Protein AF-Q6ZU80-1-F1 (afdb_monomer_lite)

Secondary structure (DSSP, 8-state):
---------------------------------SHHHHHHHHHHHHHHHHHHHHHHHHHHHHHHHHHHHHHHHHHHHHHHHHHHHHHHHHHHHHHHHTTT------------------------PPP-----------------------PPPTTSHHHHHHHHHHHHHHHHHHHHHHHHHHHHHHHHHHHHHHHHHHHHHHHHHHHHHHTSS--HHHHHHHHHHHHHHHHHHHHHHHHHHHHHHHHHHHHHHHHHHHHHHHHHHHHHHHHHHHHHHHHHHHHHHHHHHHHHHHHHHHHHHHHHHHHHHHHHHHHHHHHHHHHHHHHHHHHHHHHHGGG------------SSTTSHHHHHHHHHHHHHHHHHHHHHHHHHHHHHHHHHHHHHHHHHHHHHHHHHHHHHHHHHHHHHHHHHHHHHHHHHHHHHHHHHHHHHHHHHHHHHHHHHHHHHHHHHHHHHHHHHHHHHHHHHHHHHHHHHHHHHHHHHHHHHHHHHHHHHHHHHHHHHHHHHHHHHHHHHHHHHHHHHHHHHHHHHHHHHHHHHHHHHHHHHHHHHHHHHHHHHHHHHHHTTTTHHHHHHHHHHHHHHHHHHHHHHHHHHHHHHHHHHHHHHHHHHHHHHHHHHHHHHHHHHHHHHHHHHHHHHHHHHHHHHHHHHHHHHHHHHHHHHHHHHHHHHHHHHHHHHHHHHHHHHHHHHHHHHHHHHHHHHHHHHHHHHHHHHHHHHHHHHHHHHHHHHHHHHHHHHHHHHHHHHHHHHHHHHHHHHHHHHHHHHHHHHHHHHHHHHHHHHHHHHHHHHHHHHHHHHHHHHHHHHHHHHHHHHHHHHHHHHHHHHHHHHHTTS--------------------THHHHHHHHHHHHHHHHHHHHHHHHHHHHHHHHHHHHHHHHHHHHHHHHHHHHHHHHHHHHHHHHHHHHHHHHHHHHHHHHHHHHHHHHHHHHHHHHHHHHHHHHHHHHHHHHHHHHHHTT-

Sequence (987 aa):
MAESSSESDHFRCRDRLSPWAARSTHRGTRSLPTVEVTEKVNTITSTLQDTSRNLRQVDQMLGRYREYSNGQAGAIEHLKESLEQSIDQLRSQRLLRNSGGRSISVTSLSASDLDGGTGSELHHFPPTSPLKDYGDPQGIKRMRSRTGVRFVQETDDMTQLHGFHQSLRDLSSEQIRLGDDFNRELSRRSRSDAETKRALEELTEKLNEAQKQEVVSDRVERRLQELEREMRTERELVERRQDQLGLMSLQLQEALKKQEAKADEHEGAIKNKLRQTETEKNQLEQELELSRRLLNQSEGSRETLLHQVEELRTQLTKAEGDRKGLQHQVSQISKQQSNYQDEQGEDWRFRRGVEREKQDLEKQMSDLRVQLNFSAMASELEEVKRCMERKDKEKAHLASQVENLTRELENGEKQQLQMLDRLKEIQNHFDTCEAERKHADLQISELTRHAEDATKQAERYLSELQQSEALKEEAEKRREDLKLKAQESIRQWKLKHKKLERALEKQSETVDELTGKNNQILKEKDELKTQLYAALQQIENLRKELNDVLTKRALQEEELHSKEEKLRDIKSHQADLELEVKNSLDTIHRLESELKKQSKIQSQMKVEKAHLEEEIAELKKSQAQDKAKLLEMQESIKDLSAIRADLANKLAEEERAKKAVLKDLSDLTAQAKSRDEETATIITQLKLERDVHQRELKDLTSSLQSVKTKHEQNIQELMKHFKKEKSEAENHIRTLKAESLEEKNMAKIHRGQLEKLKSQCDRLTEELTQNENENKKLKLKYQCLKDQLEEREKHISIEEEHLRRMEEARLQLKDQLLCLETEQESILGVIGKEIDAACKTFSKDSVEKLKVFSSGPDIHYDPHRWLAESKTKLQWLCEELKERENREKNLRHQLMLCRQQLRNLTENKESELQCLFQQIERQEQLLDEIHREKRDLLEETQRKDEEMGSLQDRVIALETSTQVALDHLESVPEKLSLLEDFKDFRR

Radius of gyration: 94.02 Å; chains: 1; bounding box: 268×106×240 Å

pLDDT: mean 77.71, std 19.66, range [22.28, 96.06]

Structure (mmCIF, N/CA/C/O backbone):
data_AF-Q6ZU80-1-F1
#
_entry.id   AF-Q6ZU80-1-F1
#
loop_
_atom_site.group_PDB
_atom_site.id
_atom_site.type_symbol
_atom_site.label_atom_id
_atom_site.label_alt_id
_atom_site.label_comp_id
_atom_site.label_asym_id
_atom_site.label_entity_id
_atom_site.label_seq_id
_atom_site.pdbx_PDB_ins_code
_atom_site.Cartn_x
_atom_site.Cartn_y
_atom_site.Cartn_z
_atom_site.occupancy
_atom_site.B_iso_or_equiv
_atom_site.auth_seq_id
_atom_site.auth_comp_id
_atom_site.auth_asym_id
_atom_site.auth_atom_id
_atom_site.pdbx_PDB_model_num
ATOM 1 N N . MET A 1 1 ? -65.619 20.638 -1.009 1.00 33.44 1 MET A N 1
ATOM 2 C CA . MET A 1 1 ? -66.999 20.114 -0.862 1.00 33.44 1 MET A CA 1
ATOM 3 C C . MET A 1 1 ? -67.261 19.925 0.632 1.00 33.44 1 MET A C 1
ATOM 5 O O . MET A 1 1 ? -66.348 20.219 1.395 1.00 33.44 1 MET A O 1
ATOM 9 N N . ALA A 1 2 ? -68.479 19.565 1.043 1.00 37.41 2 ALA A N 1
ATOM 10 C CA . ALA A 1 2 ? -68.856 19.365 2.452 1.00 37.41 2 ALA A CA 1
ATOM 11 C C . ALA A 1 2 ? -68.051 18.217 3.118 1.00 37.41 2 ALA A C 1
ATOM 13 O O . ALA A 1 2 ? -67.368 17.483 2.404 1.00 37.41 2 ALA A O 1
ATOM 14 N N . GLU A 1 3 ? -68.025 18.027 4.443 1.00 38.41 3 GLU A N 1
ATOM 15 C CA . GLU A 1 3 ? -68.714 18.682 5.582 1.00 38.41 3 GLU A CA 1
ATOM 16 C C . GLU A 1 3 ? -67.714 19.489 6.455 1.00 38.41 3 GLU A C 1
ATOM 18 O O . GLU A 1 3 ? -66.532 19.163 6.494 1.00 38.41 3 GLU A O 1
ATOM 23 N N . SER A 1 4 ? -68.030 20.656 7.033 1.00 33.84 4 SER A N 1
ATOM 24 C CA . SER A 1 4 ? -69.051 21.038 8.044 1.00 33.84 4 SER A CA 1
ATOM 25 C C . SER A 1 4 ? -68.665 20.712 9.497 1.00 33.84 4 SER A C 1
ATOM 27 O O . SER A 1 4 ? -68.300 19.591 9.834 1.00 33.84 4 SER A O 1
ATOM 29 N N . SER A 1 5 ? -68.759 21.735 10.352 1.00 32.34 5 SER A N 1
ATOM 30 C CA . SER A 1 5 ? -68.351 21.755 11.763 1.00 32.34 5 SER A CA 1
ATOM 31 C C . SER A 1 5 ? -69.121 20.788 12.668 1.00 32.34 5 SER A C 1
ATOM 33 O O . SER A 1 5 ? -70.308 20.549 12.462 1.00 32.34 5 SER A O 1
ATOM 35 N N . SER A 1 6 ? -68.487 20.381 13.772 1.00 44.09 6 SER A N 1
ATOM 36 C CA . SER A 1 6 ? -69.187 19.965 14.996 1.00 44.09 6 SER A CA 1
ATOM 37 C C . SER A 1 6 ? -68.417 20.432 16.234 1.00 44.09 6 SER A C 1
ATOM 39 O O . SER A 1 6 ? -67.770 19.650 16.927 1.00 44.09 6 SER A O 1
ATOM 41 N N . GLU A 1 7 ? -68.475 21.738 16.493 1.00 32.12 7 GLU A N 1
ATOM 42 C CA . GLU A 1 7 ? -68.210 22.289 17.824 1.00 32.12 7 GLU A CA 1
ATOM 43 C C . GLU A 1 7 ? -69.351 21.926 18.800 1.00 32.12 7 GLU A C 1
ATOM 45 O O . GLU A 1 7 ? -70.351 21.310 18.426 1.00 32.12 7 GLU A O 1
ATOM 50 N N . SER A 1 8 ? -69.237 22.451 20.019 1.00 30.41 8 SER A N 1
ATOM 51 C CA . SER A 1 8 ? -70.286 22.626 21.026 1.00 30.41 8 SER A CA 1
ATOM 52 C C . SER A 1 8 ? -70.705 21.428 21.882 1.00 30.41 8 SER A C 1
ATOM 54 O O . SER A 1 8 ? -70.892 20.291 21.454 1.00 30.41 8 SER A O 1
ATOM 56 N N . ASP A 1 9 ? -70.879 21.799 23.144 1.00 29.17 9 ASP A N 1
ATOM 57 C CA . ASP A 1 9 ? -71.602 21.153 24.228 1.00 29.17 9 ASP A CA 1
ATOM 58 C C . ASP A 1 9 ? -72.920 20.494 23.807 1.00 29.17 9 ASP A C 1
ATOM 60 O O . ASP A 1 9 ? -73.585 20.987 22.903 1.00 29.17 9 ASP A O 1
ATOM 64 N N . HIS A 1 10 ? -73.395 19.519 24.592 1.00 32.06 10 HIS A N 1
ATOM 65 C CA . HIS A 1 10 ? -74.788 19.456 25.078 1.00 32.06 10 HIS A CA 1
ATOM 66 C C . HIS A 1 10 ? -74.922 18.373 26.180 1.00 32.06 10 HIS A C 1
ATOM 68 O O . HIS A 1 10 ? -74.361 17.295 26.036 1.00 32.06 10 HIS A O 1
ATOM 74 N N . PHE A 1 11 ? -75.695 18.513 27.271 1.00 28.95 11 PHE A N 1
ATOM 75 C CA . PHE A 1 11 ? -76.238 19.681 28.001 1.00 28.95 11 PHE A CA 1
ATOM 76 C C . PHE A 1 11 ? -76.948 19.149 29.287 1.00 28.95 11 PHE A C 1
ATOM 78 O O . PHE A 1 11 ? -77.268 17.968 29.371 1.00 28.95 11 PHE A O 1
ATOM 85 N N . ARG A 1 12 ? -77.333 20.043 30.214 1.00 31.06 12 ARG A N 1
ATOM 86 C CA . ARG A 1 12 ? -78.382 19.876 31.269 1.00 31.06 12 ARG A CA 1
ATOM 87 C C . ARG A 1 12 ? -78.091 19.015 32.508 1.00 31.06 12 ARG A C 1
ATOM 89 O O . ARG A 1 12 ? -78.448 17.848 32.619 1.00 31.06 12 ARG A O 1
ATOM 96 N N . CYS A 1 13 ? -77.709 19.753 33.545 1.00 25.31 13 CYS A N 1
ATOM 97 C CA . CYS A 1 13 ? -78.203 19.622 34.914 1.00 25.31 13 CYS A CA 1
ATOM 98 C C . CYS A 1 13 ? -79.708 19.281 35.028 1.00 25.31 13 CYS A C 1
ATOM 100 O O . CYS A 1 13 ? -80.533 19.826 34.287 1.00 25.31 13 CYS A O 1
ATOM 102 N N . ARG A 1 14 ? -80.073 18.547 36.088 1.00 33.66 14 ARG A N 1
ATOM 103 C CA . ARG A 1 14 ? -81.344 18.713 36.822 1.00 33.66 14 ARG A CA 1
ATOM 104 C C . ARG A 1 14 ? -81.131 18.250 38.274 1.00 33.66 14 ARG A C 1
ATOM 106 O O . ARG A 1 14 ? -81.191 17.058 38.533 1.00 33.66 14 ARG A O 1
ATOM 113 N N . ASP A 1 15 ? -80.634 19.062 39.204 1.00 26.97 15 ASP A N 1
ATOM 114 C CA . ASP A 1 15 ? -81.056 20.401 39.668 1.00 26.97 15 ASP A CA 1
ATOM 115 C C . ASP A 1 15 ? -82.369 20.405 40.480 1.00 26.97 15 ASP A C 1
ATOM 117 O O . ASP A 1 15 ? -83.384 19.864 40.036 1.00 26.97 15 ASP A O 1
ATOM 121 N N . ARG A 1 16 ? -82.316 21.123 41.618 1.00 31.61 16 ARG A N 1
ATOM 122 C CA . ARG A 1 16 ? -83.275 21.278 42.743 1.00 31.61 16 ARG A CA 1
ATOM 123 C C . ARG A 1 16 ? -83.215 20.163 43.802 1.00 31.61 16 ARG A C 1
ATOM 125 O O . ARG A 1 16 ? -83.349 18.995 43.471 1.00 31.61 16 ARG A O 1
ATOM 132 N N . LEU A 1 17 ? -82.877 20.436 45.072 1.00 28.12 17 LEU A N 1
ATOM 133 C CA . LEU A 1 17 ? -83.371 21.439 46.054 1.00 28.12 17 LEU A CA 1
ATOM 134 C C . LEU A 1 17 ? -84.754 21.090 46.632 1.00 28.12 17 LEU A C 1
ATOM 136 O O . LEU A 1 17 ? -85.642 20.648 45.910 1.00 28.12 17 LEU A O 1
ATOM 140 N N . SER A 1 18 ? -84.920 21.330 47.939 1.00 35.91 18 SER A N 1
ATOM 141 C CA . SER A 1 18 ? -86.107 20.958 48.734 1.00 35.91 18 SER A CA 1
ATOM 142 C C . SER A 1 18 ? -85.902 20.996 50.270 1.00 35.91 18 SER A C 1
ATOM 144 O O . SER A 1 18 ? -86.052 19.940 50.882 1.00 35.91 18 SER A O 1
ATOM 146 N N . PRO A 1 19 ? -85.524 22.116 50.932 1.00 36.44 19 PRO A N 1
ATOM 147 C CA . PRO A 1 19 ? -85.224 22.129 52.374 1.00 36.44 19 PRO A CA 1
ATOM 148 C C . PRO A 1 19 ? -86.436 22.370 53.305 1.00 36.44 19 PRO A C 1
ATOM 150 O O . PRO A 1 19 ? -87.459 22.903 52.890 1.00 36.44 19 PRO A O 1
ATOM 153 N N . TRP A 1 20 ? -86.191 22.137 54.605 1.00 24.27 20 TRP A N 1
ATOM 154 C CA . TRP A 1 20 ? -86.804 22.781 55.792 1.00 24.27 20 TRP A CA 1
ATOM 155 C C . TRP A 1 20 ? -88.226 22.416 56.309 1.00 24.27 20 TRP A C 1
ATOM 157 O O . TRP A 1 20 ? -89.240 22.544 55.638 1.00 24.27 20 TRP A O 1
ATOM 167 N N . ALA A 1 21 ? -88.246 22.205 57.638 1.00 29.36 21 ALA A N 1
ATOM 168 C CA . ALA A 1 21 ? -89.197 22.723 58.641 1.00 29.36 21 ALA A CA 1
ATOM 169 C C . ALA A 1 21 ? -90.619 22.128 58.838 1.00 29.36 21 ALA A C 1
ATOM 171 O O . ALA A 1 21 ? -91.610 22.618 58.302 1.00 29.36 21 ALA A O 1
ATOM 172 N N . ALA A 1 22 ? -90.742 21.289 59.878 1.00 34.84 22 ALA A N 1
ATOM 173 C CA . ALA A 1 22 ? -91.859 21.289 60.841 1.00 34.84 22 ALA A CA 1
ATOM 174 C C . ALA A 1 22 ? -91.266 21.024 62.250 1.00 34.84 22 ALA A C 1
ATOM 176 O O . ALA A 1 22 ? -90.439 20.131 62.377 1.00 34.84 22 ALA A O 1
ATOM 177 N N . ARG A 1 23 ? -91.426 21.828 63.315 1.00 27.19 23 ARG A N 1
ATOM 178 C CA . ARG A 1 23 ? -92.564 22.528 63.964 1.00 27.19 23 ARG A CA 1
ATOM 179 C C . ARG A 1 23 ? -93.227 21.735 65.113 1.00 27.19 23 ARG A C 1
ATOM 181 O O . ARG A 1 23 ? -94.185 21.012 64.899 1.00 27.19 23 ARG A O 1
ATOM 188 N N . SER A 1 24 ? -92.864 22.147 66.335 1.00 29.20 24 SER A N 1
ATOM 189 C CA . SER A 1 24 ? -93.781 22.842 67.268 1.00 29.20 24 SER A CA 1
ATOM 190 C C . SER A 1 24 ? -94.593 22.063 68.329 1.00 29.20 24 SER A C 1
ATOM 192 O O . SER A 1 24 ? -95.415 21.209 68.030 1.00 29.20 24 SER A O 1
ATOM 194 N N . THR A 1 25 ? -94.527 22.609 69.556 1.00 27.61 25 THR A N 1
ATOM 195 C CA . THR A 1 25 ? -95.578 22.688 70.606 1.00 27.61 25 THR A CA 1
ATOM 196 C C . THR A 1 25 ? -96.154 21.422 71.259 1.00 27.61 25 THR A C 1
ATOM 198 O O . THR A 1 25 ? -97.115 20.858 70.751 1.00 27.61 25 THR A O 1
ATOM 201 N N . HIS A 1 26 ? -95.780 21.201 72.529 1.00 36.12 26 HIS A N 1
ATOM 202 C CA . HIS A 1 26 ? -96.612 21.430 73.740 1.00 36.12 26 HIS A CA 1
ATOM 203 C C . HIS A 1 26 ? -95.654 22.041 74.802 1.00 36.12 26 HIS A C 1
ATOM 205 O O . HIS A 1 26 ? -94.551 21.530 74.938 1.00 36.12 26 HIS A O 1
ATOM 211 N N . ARG A 1 27 ? -95.832 23.194 75.477 1.00 28.30 27 ARG A N 1
ATOM 212 C CA . ARG A 1 27 ? -96.969 24.024 75.966 1.00 28.30 27 ARG A CA 1
ATOM 213 C C . ARG A 1 27 ? -97.449 23.656 77.394 1.00 28.30 27 ARG A C 1
ATOM 215 O O . ARG A 1 27 ? -98.525 23.100 77.551 1.00 28.30 27 ARG A O 1
ATOM 222 N N . GLY A 1 28 ? -96.622 23.992 78.400 1.00 28.12 28 GLY A N 1
ATOM 223 C CA . GLY A 1 28 ? -96.795 23.702 79.843 1.00 28.12 28 GLY A CA 1
ATOM 224 C C . GLY A 1 28 ? -97.730 24.614 80.661 1.00 28.12 28 GLY A C 1
ATOM 225 O O . GLY A 1 28 ? -98.677 25.150 80.104 1.00 28.12 28 GLY A O 1
ATOM 226 N N . THR A 1 29 ? -97.450 24.818 81.966 1.00 35.44 29 THR A N 1
ATOM 227 C CA . THR A 1 29 ? -98.170 25.760 82.874 1.00 35.44 29 THR A CA 1
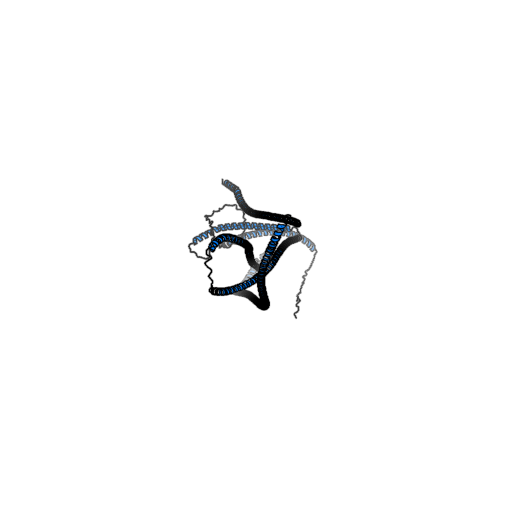ATOM 228 C C . THR A 1 29 ? -97.409 26.076 84.189 1.00 35.44 29 THR A C 1
ATOM 230 O O . THR A 1 29 ? -96.893 25.144 84.787 1.00 35.44 29 THR A O 1
ATOM 233 N N . ARG A 1 30 ? -97.468 27.349 84.659 1.00 32.62 30 ARG A N 1
ATOM 234 C CA . ARG A 1 30 ? -97.301 27.900 86.053 1.00 32.62 30 ARG A CA 1
ATOM 235 C C . ARG A 1 30 ? -96.038 27.515 86.886 1.00 32.62 30 ARG A C 1
ATOM 237 O O . ARG A 1 30 ? -95.864 26.353 87.203 1.00 32.62 30 ARG A O 1
ATOM 244 N N . SER A 1 31 ? -95.087 28.415 87.220 1.00 32.66 31 SER A N 1
ATOM 245 C CA . SER A 1 31 ? -95.084 29.587 88.163 1.00 32.66 31 SER A CA 1
ATOM 246 C C . SER A 1 31 ? -95.048 29.204 89.666 1.00 32.66 31 SER A C 1
ATOM 248 O O . SER A 1 31 ? -95.882 28.394 90.051 1.00 32.66 31 SER A O 1
ATOM 250 N N . LEU A 1 32 ? -94.229 29.769 90.580 1.00 44.25 32 LEU A N 1
ATOM 251 C CA . LEU A 1 32 ? -93.598 31.114 90.672 1.00 44.25 32 LEU A CA 1
ATOM 252 C C . LEU A 1 32 ? -92.112 31.114 91.171 1.00 44.25 32 LEU A C 1
ATOM 254 O O . LEU A 1 32 ? -91.687 30.110 91.732 1.00 44.25 32 LEU A O 1
ATOM 258 N N . PRO A 1 33 ? -91.349 32.237 91.040 1.00 54.38 33 PRO A N 1
ATOM 259 C CA . PRO A 1 33 ? -89.876 32.220 91.085 1.00 54.38 33 PRO A CA 1
ATOM 260 C C . PRO A 1 33 ? -89.202 33.347 91.924 1.00 54.38 33 PRO A C 1
ATOM 262 O O . PRO A 1 33 ? -89.005 34.460 91.436 1.00 54.38 33 PRO A O 1
ATOM 265 N N . THR A 1 34 ? -88.772 33.075 93.164 1.00 52.62 34 THR A N 1
ATOM 266 C CA . THR A 1 34 ? -87.850 33.974 93.923 1.00 52.62 34 THR A CA 1
ATOM 267 C C . THR A 1 34 ? -86.829 33.220 94.772 1.00 52.62 34 THR A C 1
ATOM 269 O O . THR A 1 34 ? -85.653 33.581 94.767 1.00 52.62 34 THR A O 1
ATOM 272 N N . VAL A 1 35 ? -87.247 32.126 95.421 1.00 53.41 35 VAL A N 1
ATOM 273 C CA . VAL A 1 35 ? -86.348 31.131 96.049 1.00 53.41 35 VAL A CA 1
ATOM 274 C C . VAL A 1 35 ? -85.303 30.627 95.035 1.00 53.41 35 VAL A C 1
ATOM 276 O O . VAL A 1 35 ? -84.136 30.435 95.365 1.00 53.41 35 VAL A O 1
ATOM 279 N N . GLU A 1 36 ? -85.711 30.593 93.764 1.00 55.06 36 GLU A N 1
ATOM 280 C CA . GLU A 1 36 ? -84.969 30.211 92.561 1.00 55.06 36 GLU A CA 1
ATOM 281 C C . GLU A 1 36 ? -83.555 30.811 92.408 1.00 55.06 36 GLU A C 1
ATOM 283 O O . GLU A 1 36 ? -82.759 30.274 91.643 1.00 55.06 36 GLU A O 1
ATOM 288 N N . VAL A 1 37 ? -83.210 31.932 93.060 1.00 66.38 37 VAL A N 1
ATOM 289 C CA . VAL A 1 37 ? -81.876 32.567 92.935 1.00 66.38 37 VAL A CA 1
ATOM 290 C C . VAL A 1 37 ? -80.944 32.213 94.096 1.00 66.38 37 VAL A C 1
ATOM 292 O O . VAL A 1 37 ? -79.766 31.936 93.864 1.00 66.38 37 VAL A O 1
ATOM 295 N N . THR A 1 38 ? -81.447 32.141 95.330 1.00 74.56 38 THR A N 1
ATOM 296 C CA . THR A 1 38 ? -80.666 31.607 96.459 1.00 74.56 38 THR A CA 1
ATOM 297 C C . THR A 1 38 ? -80.469 30.099 96.316 1.00 74.56 38 THR A C 1
ATOM 299 O O . THR A 1 38 ? -79.383 29.601 96.606 1.00 74.56 38 THR A O 1
ATOM 302 N N . GLU A 1 39 ? -81.445 29.389 95.743 1.00 71.81 39 GLU A N 1
ATOM 303 C CA . GLU A 1 39 ? -81.286 28.016 95.253 1.00 71.81 39 GLU A CA 1
ATOM 304 C C . GLU A 1 39 ? -80.147 27.901 94.231 1.00 71.81 39 GLU A C 1
ATOM 306 O O . GLU A 1 39 ? -79.329 26.993 94.353 1.00 71.81 39 GLU A O 1
ATOM 311 N N . LYS A 1 40 ? -80.006 28.831 93.272 1.00 83.25 40 LYS A N 1
ATOM 312 C CA . LYS A 1 40 ? -78.900 28.810 92.289 1.00 83.25 40 LYS A CA 1
ATOM 313 C C . LYS A 1 40 ? -77.523 29.012 92.926 1.00 83.25 40 LYS A C 1
ATOM 315 O O . LYS A 1 40 ? -76.586 28.311 92.560 1.00 83.25 40 LYS A O 1
ATOM 320 N N . VAL A 1 41 ? -77.375 29.902 93.910 1.00 83.25 41 VAL A N 1
ATOM 321 C CA . VAL A 1 41 ? -76.079 30.079 94.602 1.00 83.25 41 VAL A CA 1
ATOM 322 C C . VAL A 1 41 ? -75.766 28.890 95.522 1.00 83.25 41 VAL A C 1
ATOM 324 O O . VAL A 1 41 ? -74.635 28.395 95.532 1.00 83.25 41 VAL A O 1
ATOM 327 N N . ASN A 1 42 ? -76.765 28.362 96.234 1.00 79.81 42 ASN A N 1
ATOM 328 C CA . ASN A 1 42 ? -76.591 27.182 97.083 1.00 79.81 42 ASN A CA 1
ATOM 329 C C . ASN A 1 42 ? -76.329 25.909 96.262 1.00 79.81 42 ASN A C 1
ATOM 331 O O . ASN A 1 42 ? -75.513 25.090 96.673 1.00 79.81 42 ASN A O 1
ATOM 335 N N . THR A 1 43 ? -76.931 25.755 95.078 1.00 82.12 43 THR A N 1
ATOM 336 C CA . THR A 1 43 ? -76.624 24.642 94.160 1.00 82.12 43 THR A CA 1
ATOM 337 C C . THR A 1 43 ? -75.266 24.799 93.486 1.00 82.12 43 THR A C 1
ATOM 339 O O . THR A 1 43 ? -74.566 23.799 93.374 1.00 82.12 43 THR A O 1
ATOM 342 N N . ILE A 1 44 ? -74.808 26.007 93.130 1.00 85.50 44 ILE A N 1
ATOM 343 C CA . ILE A 1 44 ? -73.402 26.219 92.722 1.00 85.50 44 ILE A CA 1
ATOM 344 C C . ILE A 1 44 ? -72.451 25.806 93.858 1.00 85.50 44 ILE A C 1
ATOM 346 O O . ILE A 1 44 ? -71.515 25.044 93.634 1.00 85.50 44 ILE A O 1
ATOM 350 N N . THR A 1 45 ? -72.715 26.229 95.097 1.00 86.75 45 THR A N 1
ATOM 351 C CA . THR A 1 45 ? -71.849 25.891 96.244 1.00 86.75 45 THR A CA 1
ATOM 352 C C . THR A 1 45 ? -71.877 24.391 96.571 1.00 86.75 45 THR A C 1
ATOM 354 O O . THR A 1 45 ? -70.822 23.807 96.823 1.00 86.75 45 THR A O 1
ATOM 357 N N . SER A 1 46 ? -73.050 23.742 96.511 1.00 82.50 46 SER A N 1
ATOM 358 C CA . SER A 1 46 ? -73.174 22.285 96.670 1.00 82.50 46 SER A CA 1
ATOM 359 C C . SER A 1 46 ? -72.457 21.555 95.544 1.00 82.50 46 SER A C 1
ATOM 361 O O . SER A 1 46 ? -71.571 20.768 95.829 1.00 82.50 46 SER A O 1
ATOM 363 N N . THR A 1 47 ? -72.733 21.868 94.272 1.00 87.50 47 THR A N 1
ATOM 364 C CA . THR A 1 47 ? -72.070 21.208 93.131 1.00 87.50 47 THR A CA 1
ATOM 365 C C . THR A 1 47 ? -70.550 21.378 93.156 1.00 87.50 47 THR A C 1
ATOM 367 O O . THR A 1 47 ? -69.837 20.470 92.738 1.00 87.50 47 THR A O 1
ATOM 370 N N . LEU A 1 48 ? -70.012 22.463 93.718 1.00 89.62 48 LEU A N 1
ATOM 371 C CA . LEU A 1 48 ? -68.565 22.616 93.908 1.00 89.62 48 LEU A CA 1
ATOM 372 C C . LEU A 1 48 ? -68.028 21.745 95.068 1.00 89.62 48 LEU A C 1
ATOM 374 O O . LEU A 1 48 ? -66.986 21.103 94.935 1.00 89.62 48 LEU A O 1
ATOM 378 N N . GLN A 1 49 ? -68.763 21.611 96.177 1.00 85.88 49 GLN A N 1
ATOM 379 C CA . GLN A 1 49 ? -68.424 20.625 97.215 1.00 85.88 49 GLN A CA 1
ATOM 380 C C . GLN A 1 49 ? -68.561 19.179 96.715 1.00 85.88 49 GLN A C 1
ATOM 382 O O . GLN A 1 49 ? -67.692 18.351 96.995 1.00 85.88 49 GLN A O 1
ATOM 387 N N . ASP A 1 50 ? -69.599 18.886 95.937 1.00 84.50 50 ASP A N 1
ATOM 388 C CA . ASP A 1 50 ? -69.900 17.574 95.376 1.00 84.50 50 ASP A CA 1
ATOM 389 C C . ASP A 1 50 ? -68.924 17.206 94.254 1.00 84.50 50 ASP A C 1
ATOM 391 O O . ASP A 1 50 ? -68.477 16.068 94.207 1.00 84.50 50 ASP A O 1
ATOM 395 N N . THR A 1 51 ? -68.440 18.151 93.439 1.00 87.25 51 THR A N 1
ATOM 396 C CA . THR A 1 51 ? -67.287 17.890 92.551 1.00 87.25 51 THR A CA 1
ATOM 397 C C . THR A 1 51 ? -66.021 17.580 93.353 1.00 87.25 51 THR A C 1
ATOM 399 O O . THR A 1 51 ? -65.294 16.663 92.983 1.00 87.25 51 THR A O 1
ATOM 402 N N . SER A 1 52 ? -65.786 18.222 94.506 1.00 87.19 52 SER A N 1
ATOM 403 C CA . SER A 1 52 ? -64.672 17.843 95.398 1.00 87.19 52 SER A CA 1
ATOM 404 C C . SER A 1 52 ? -64.845 16.451 96.038 1.00 87.19 52 SER A C 1
ATOM 406 O O . SER A 1 52 ? -63.854 15.794 96.370 1.00 87.19 52 SER A O 1
ATOM 408 N N . ARG A 1 53 ? -66.086 15.976 96.221 1.00 91.25 53 ARG A N 1
ATOM 409 C CA . ARG A 1 53 ? -66.386 14.594 96.636 1.00 91.25 53 ARG A CA 1
ATOM 410 C C . ARG A 1 53 ? -66.152 13.630 95.476 1.00 91.25 53 ARG A C 1
ATOM 412 O O . ARG A 1 53 ? -65.414 12.666 95.649 1.00 91.25 53 ARG A O 1
ATOM 419 N N . ASN A 1 54 ? -66.683 13.947 94.297 1.00 90.00 54 ASN A N 1
ATOM 420 C CA . ASN A 1 54 ? -66.525 13.172 93.069 1.00 90.00 54 ASN A CA 1
ATOM 421 C C . ASN A 1 54 ? -65.048 13.002 92.699 1.00 90.00 54 ASN A C 1
ATOM 423 O O . ASN A 1 54 ? -64.657 11.902 92.340 1.00 90.00 54 ASN A O 1
ATOM 427 N N . LEU A 1 55 ? -64.204 14.030 92.851 1.00 92.38 55 LEU A N 1
ATOM 428 C CA . LEU A 1 55 ? -62.758 13.917 92.618 1.00 92.38 55 LEU A CA 1
ATOM 429 C C . LEU A 1 55 ? -62.090 12.928 93.587 1.00 92.38 55 LEU A C 1
ATOM 431 O O . LEU A 1 55 ? -61.395 12.026 93.134 1.00 92.38 55 LEU A O 1
ATOM 435 N N . ARG A 1 56 ? -62.382 12.995 94.895 1.00 89.69 56 ARG A N 1
ATOM 436 C CA . ARG A 1 56 ? -61.888 11.991 95.865 1.00 89.69 56 ARG A CA 1
ATOM 437 C C . ARG A 1 56 ? -62.428 10.584 95.578 1.00 89.69 56 ARG A C 1
ATOM 439 O O . ARG A 1 56 ? -61.741 9.596 95.819 1.00 89.69 56 ARG A O 1
ATOM 446 N N . GLN A 1 57 ? -63.655 10.481 95.072 1.00 89.38 57 GLN A N 1
ATOM 447 C CA . GLN A 1 57 ? -64.267 9.213 94.680 1.00 89.38 57 GLN A CA 1
ATOM 448 C C . GLN A 1 57 ? -63.651 8.665 93.380 1.00 89.38 57 GLN A C 1
ATOM 450 O O . GLN A 1 57 ? -63.470 7.456 93.257 1.00 89.38 57 GLN A O 1
ATOM 455 N N . VAL A 1 58 ? -63.246 9.539 92.453 1.00 90.94 58 VAL A N 1
ATOM 456 C CA . VAL A 1 58 ? -62.445 9.202 91.269 1.00 90.94 58 VAL A CA 1
ATOM 457 C C . VAL A 1 58 ? -61.042 8.759 91.675 1.00 90.94 58 VAL A C 1
ATOM 459 O O . VAL A 1 58 ? -60.605 7.736 91.169 1.00 90.94 58 VAL A O 1
ATOM 462 N N . ASP A 1 59 ? -60.374 9.404 92.635 1.00 90.69 59 ASP A N 1
ATOM 463 C CA . ASP A 1 59 ? -59.092 8.916 93.172 1.00 90.69 59 ASP A CA 1
ATOM 464 C C . ASP A 1 59 ? -59.224 7.516 93.792 1.00 90.69 59 ASP A C 1
ATOM 466 O O . ASP A 1 59 ? -58.385 6.647 93.550 1.00 90.69 59 ASP A O 1
ATOM 470 N N . GLN A 1 60 ? -60.313 7.247 94.523 1.00 88.56 60 GLN A N 1
ATOM 471 C CA . GLN A 1 60 ? -60.626 5.899 95.016 1.00 88.56 60 GLN A CA 1
ATOM 472 C C . GLN A 1 60 ? -60.909 4.910 93.875 1.00 88.56 60 GLN A C 1
ATOM 474 O O . GLN A 1 60 ? -60.463 3.763 93.942 1.00 88.56 60 GLN A O 1
ATOM 479 N N . MET A 1 61 ? -61.593 5.329 92.803 1.00 89.19 61 MET A N 1
ATOM 480 C CA . MET A 1 61 ? -61.746 4.498 91.604 1.00 89.19 61 MET A CA 1
ATOM 481 C C . MET A 1 61 ? -60.411 4.266 90.893 1.00 89.19 61 MET A C 1
ATOM 483 O O . MET A 1 61 ? -60.179 3.154 90.446 1.00 89.19 61 MET A O 1
ATOM 487 N N . LEU A 1 62 ? -59.505 5.245 90.827 1.00 91.12 62 LEU A N 1
ATOM 488 C CA . LEU A 1 62 ? -58.153 5.102 90.273 1.00 91.12 62 LEU A CA 1
ATOM 489 C C . LEU A 1 62 ? -57.244 4.242 91.169 1.00 91.12 62 LEU A C 1
ATOM 491 O O . LEU A 1 62 ? -56.294 3.629 90.682 1.00 91.12 62 LEU A O 1
ATOM 495 N N . GLY A 1 63 ? -57.524 4.169 92.472 1.00 89.12 63 GLY A N 1
ATOM 496 C CA . GLY A 1 63 ? -56.995 3.142 93.373 1.00 89.12 63 GLY A CA 1
ATOM 497 C C . GLY A 1 63 ? -57.460 1.751 92.942 1.00 89.12 63 GLY A C 1
ATOM 498 O O . GLY A 1 63 ? -56.638 0.929 92.542 1.00 89.12 63 GLY A O 1
ATOM 499 N N . ARG A 1 64 ? -58.781 1.531 92.880 1.00 89.00 64 ARG A N 1
ATOM 500 C CA . ARG A 1 64 ? -59.366 0.255 92.427 1.00 89.00 64 ARG A CA 1
ATOM 501 C C . ARG A 1 64 ? -58.969 -0.125 90.999 1.00 89.00 64 ARG A C 1
ATOM 503 O O . ARG A 1 64 ? -58.766 -1.296 90.731 1.00 89.00 64 ARG A O 1
ATOM 510 N N . TYR A 1 65 ? -58.810 0.823 90.076 1.00 88.56 65 TYR A N 1
ATOM 511 C CA . TYR A 1 65 ? -58.323 0.550 88.719 1.00 88.56 65 TYR A CA 1
ATOM 512 C C . TYR A 1 65 ? -56.859 0.101 88.712 1.00 88.56 65 TYR A C 1
ATOM 514 O O . TYR A 1 65 ? -56.500 -0.714 87.871 1.00 88.56 65 TYR A O 1
ATOM 522 N N . ARG A 1 66 ? -56.022 0.559 89.654 1.00 90.19 66 ARG A N 1
ATOM 523 C CA . ARG A 1 66 ? -54.669 0.010 89.847 1.00 90.19 66 ARG A CA 1
ATOM 524 C C . ARG A 1 66 ? -54.714 -1.387 90.465 1.00 90.19 66 ARG A C 1
ATOM 526 O O . ARG A 1 66 ? -54.010 -2.265 89.987 1.00 90.19 66 ARG A O 1
ATOM 533 N N . GLU A 1 67 ? -55.594 -1.635 91.433 1.00 87.88 67 GLU A N 1
ATOM 534 C CA . GLU A 1 67 ? -55.830 -2.982 91.983 1.00 87.88 67 GLU A CA 1
ATOM 535 C C . GLU A 1 67 ? -56.331 -3.960 90.903 1.00 87.88 67 GLU A C 1
ATOM 537 O O . GLU A 1 67 ? -55.774 -5.044 90.750 1.00 87.88 67 GLU A O 1
ATOM 542 N N . TYR A 1 68 ? -57.311 -3.558 90.085 1.00 90.38 68 TYR A N 1
ATOM 543 C CA . TYR A 1 68 ? -57.796 -4.330 88.939 1.00 90.38 68 TYR A CA 1
ATOM 544 C C . TYR A 1 68 ? -56.741 -4.477 87.841 1.00 90.38 68 TYR A C 1
ATOM 546 O O . TYR A 1 68 ? -56.651 -5.550 87.262 1.00 90.38 68 TYR A O 1
ATOM 554 N N . SER A 1 69 ? -55.917 -3.460 87.567 1.00 87.19 69 SER A N 1
ATOM 555 C CA . SER A 1 69 ? -54.813 -3.567 86.603 1.00 87.19 69 SER A CA 1
ATOM 556 C C . SER A 1 69 ? -53.727 -4.527 87.089 1.00 87.19 69 SER A C 1
ATOM 558 O O . SER A 1 69 ? -53.165 -5.256 86.278 1.00 87.19 69 SER A O 1
ATOM 560 N N . ASN A 1 70 ? -53.452 -4.572 88.395 1.00 87.38 70 ASN A N 1
ATOM 561 C CA . ASN A 1 70 ? -52.514 -5.522 88.993 1.00 87.38 70 ASN A CA 1
ATOM 562 C C . ASN A 1 70 ? -53.107 -6.941 89.019 1.00 87.38 70 ASN A C 1
ATOM 564 O O . ASN A 1 70 ? -52.418 -7.899 88.686 1.00 87.38 70 ASN A O 1
ATOM 568 N N . GLY A 1 71 ? -54.400 -7.086 89.328 1.00 89.12 71 GLY A N 1
ATOM 569 C CA . GLY A 1 71 ? -55.118 -8.360 89.218 1.00 89.12 71 GLY A CA 1
ATOM 570 C C . GLY A 1 71 ? -55.227 -8.858 87.773 1.00 89.12 71 GLY A C 1
ATOM 571 O O . GLY A 1 71 ? -55.103 -10.052 87.521 1.00 89.12 71 GLY A O 1
ATOM 572 N N . GLN A 1 72 ? -55.384 -7.950 86.806 1.00 84.62 72 GLN A N 1
ATOM 573 C CA . GLN A 1 72 ? -55.338 -8.253 85.378 1.00 84.62 72 GLN A CA 1
ATOM 574 C C . GLN A 1 72 ? -53.914 -8.599 84.926 1.00 84.62 72 GLN A C 1
ATOM 576 O O . GLN A 1 72 ? -53.765 -9.488 84.097 1.00 84.62 72 GLN A O 1
ATOM 581 N N . ALA A 1 73 ? -52.876 -7.967 85.482 1.00 86.56 73 ALA A N 1
ATOM 582 C CA . ALA A 1 73 ? -51.485 -8.349 85.242 1.00 86.56 73 ALA A CA 1
ATOM 583 C C . ALA A 1 73 ? -51.198 -9.766 85.768 1.00 86.56 73 ALA A C 1
ATOM 585 O O . ALA A 1 73 ? -50.712 -10.587 84.999 1.00 86.56 73 ALA A O 1
ATOM 586 N N . GLY A 1 74 ? -51.614 -10.096 86.996 1.00 87.62 74 GLY A N 1
ATOM 587 C CA . GLY A 1 74 ? -51.515 -11.455 87.544 1.00 87.62 74 GLY A CA 1
ATOM 588 C C . GLY A 1 74 ? -52.350 -12.484 86.767 1.00 87.62 74 GLY A C 1
ATOM 589 O O . GLY A 1 74 ? -51.899 -13.596 86.518 1.00 87.62 74 GLY A O 1
ATOM 590 N N . ALA A 1 75 ? -53.537 -12.111 86.279 1.00 86.62 75 ALA A N 1
ATOM 591 C CA . ALA A 1 75 ? -54.319 -12.959 85.375 1.00 86.62 75 ALA A CA 1
ATOM 592 C C . ALA A 1 75 ? -53.645 -13.131 83.999 1.00 86.62 75 ALA A C 1
ATOM 594 O O . ALA A 1 75 ? -53.741 -14.199 83.401 1.00 86.62 75 ALA A O 1
ATOM 595 N N . ILE A 1 76 ? -52.938 -12.112 83.500 1.00 88.69 76 ILE A N 1
ATOM 596 C CA . ILE A 1 76 ? -52.092 -12.198 82.302 1.00 88.69 76 ILE A CA 1
ATOM 597 C C . ILE A 1 76 ? -50.858 -13.067 82.572 1.00 88.69 76 ILE A C 1
ATOM 599 O O . ILE A 1 76 ? -50.435 -13.777 81.669 1.00 88.69 76 ILE A O 1
ATOM 603 N N . GLU A 1 77 ? -50.299 -13.070 83.781 1.00 87.50 77 GLU A N 1
ATOM 604 C CA . GLU A 1 77 ? -49.216 -13.975 84.181 1.00 87.50 77 GLU A CA 1
ATOM 605 C C . GLU A 1 77 ? -49.703 -15.422 84.264 1.00 87.50 77 GLU A C 1
ATOM 607 O O . GLU A 1 77 ? -49.138 -16.262 83.577 1.00 87.50 77 GLU A O 1
ATOM 612 N N . HIS A 1 78 ? -50.829 -15.711 84.917 1.00 88.12 78 HIS A N 1
ATOM 613 C CA . HIS A 1 78 ? -51.424 -17.053 84.887 1.00 88.12 78 HIS A CA 1
ATOM 614 C C . HIS A 1 78 ? -51.855 -17.498 83.479 1.00 88.12 78 HIS A C 1
ATOM 616 O O . HIS A 1 78 ? -51.773 -18.684 83.148 1.00 88.12 78 HIS A O 1
ATOM 622 N N . LEU A 1 79 ? -52.275 -16.573 82.606 1.00 91.56 79 LEU A N 1
ATOM 623 C CA . LEU A 1 79 ? -52.509 -16.871 81.190 1.00 91.56 79 LEU A CA 1
ATOM 624 C C . LEU A 1 79 ? -51.203 -17.099 80.418 1.00 91.56 79 LEU A C 1
ATOM 626 O O . LEU A 1 79 ? -51.197 -17.962 79.547 1.00 91.56 79 LEU A O 1
ATOM 630 N N . LYS A 1 80 ? -50.105 -16.397 80.734 1.00 91.06 80 LYS A N 1
ATOM 631 C CA . LYS A 1 80 ? -48.768 -16.690 80.190 1.00 91.06 80 LYS A CA 1
ATOM 632 C C . LYS A 1 80 ? -48.298 -18.063 80.651 1.00 91.06 80 LYS A C 1
ATOM 634 O O . LYS A 1 80 ? -47.967 -18.856 79.790 1.00 91.06 80 LYS A O 1
ATOM 639 N N . GLU A 1 81 ? -48.362 -18.385 81.943 1.00 89.50 81 GLU A N 1
ATOM 640 C CA . GLU A 1 81 ? -48.027 -19.711 82.487 1.00 89.50 81 GLU A CA 1
ATOM 641 C C . GLU A 1 81 ? -48.857 -20.815 81.816 1.00 89.50 81 GLU A C 1
ATOM 643 O O . GLU A 1 81 ? -48.315 -21.829 81.386 1.00 89.50 81 GLU A O 1
ATOM 648 N N . SER A 1 82 ? -50.168 -20.607 81.655 1.00 90.69 82 SER A N 1
ATOM 649 C CA . SER A 1 82 ? -51.061 -21.561 80.976 1.00 90.69 82 SER A CA 1
ATOM 650 C C . SER A 1 82 ? -50.745 -21.700 79.481 1.00 90.69 82 SER A C 1
ATOM 652 O O . SER A 1 82 ? -50.841 -22.789 78.914 1.00 90.69 82 SER A O 1
ATOM 654 N N . LEU A 1 83 ? -50.372 -20.601 78.820 1.00 92.38 83 LEU A N 1
ATOM 655 C CA . LEU A 1 83 ? -50.007 -20.577 77.404 1.00 92.38 83 LEU A CA 1
ATOM 656 C C . LEU A 1 83 ? -48.590 -21.123 77.182 1.00 92.38 83 LEU A C 1
ATOM 658 O O . LEU A 1 83 ? -48.349 -21.744 76.156 1.00 92.38 83 LEU A O 1
ATOM 662 N N . GLU A 1 84 ? -47.690 -20.987 78.151 1.00 90.44 84 GLU A N 1
ATOM 663 C CA . GLU A 1 84 ? -46.345 -21.561 78.174 1.00 90.44 84 GLU A CA 1
ATOM 664 C C . GLU A 1 84 ? -46.405 -23.071 78.426 1.00 90.44 84 GLU A C 1
ATOM 666 O O . GLU A 1 84 ? -45.849 -23.833 77.642 1.00 90.44 84 GLU A O 1
ATOM 671 N N . GLN A 1 85 ? -47.231 -23.531 79.373 1.00 89.38 85 GLN A N 1
ATOM 672 C CA . GLN A 1 85 ? -47.594 -24.948 79.519 1.00 89.38 85 GLN A CA 1
ATOM 673 C C . GLN A 1 85 ? -48.240 -25.509 78.239 1.00 89.38 85 GLN A C 1
ATOM 675 O O . GLN A 1 85 ? -47.952 -26.638 77.844 1.00 89.38 85 GLN A O 1
ATOM 680 N N . SER A 1 86 ? -49.081 -24.730 77.550 1.00 87.62 86 SER A N 1
ATOM 681 C CA . SER A 1 86 ? -49.654 -25.102 76.245 1.00 87.62 86 SER A CA 1
ATOM 682 C C . SER A 1 86 ? -48.602 -25.113 75.124 1.00 87.62 86 SER A C 1
ATOM 684 O O . SER A 1 86 ? -48.611 -25.997 74.266 1.00 87.62 86 SER A O 1
ATOM 686 N N . ILE A 1 87 ? -47.632 -24.195 75.153 1.00 86.19 87 ILE A N 1
ATOM 687 C CA . ILE A 1 87 ? -46.463 -24.191 74.268 1.00 86.19 87 ILE A CA 1
ATOM 688 C C . ILE A 1 87 ? -45.570 -25.401 74.549 1.00 86.19 87 ILE A C 1
ATOM 690 O O . ILE A 1 87 ? -45.072 -25.978 73.591 1.00 86.19 87 ILE A O 1
ATOM 694 N N . ASP A 1 88 ? -45.410 -25.845 75.794 1.00 83.69 88 ASP A N 1
ATOM 695 C CA . ASP A 1 88 ? -44.636 -27.040 76.148 1.00 83.69 88 ASP A CA 1
ATOM 696 C C . ASP A 1 88 ? -45.375 -28.341 75.813 1.00 83.69 88 ASP A C 1
ATOM 698 O O . ASP A 1 88 ? -44.762 -29.300 75.333 1.00 83.69 88 ASP A O 1
ATOM 702 N N . GLN A 1 89 ? -46.706 -28.358 75.910 1.00 85.44 89 GLN A N 1
ATOM 703 C CA . GLN A 1 89 ? -47.545 -29.407 75.319 1.00 85.44 89 GLN A CA 1
ATOM 704 C C . GLN A 1 89 ? -47.422 -29.424 73.784 1.00 85.44 89 GLN A C 1
ATOM 706 O O . GLN A 1 89 ? -47.300 -30.490 73.184 1.00 85.44 89 GLN A O 1
ATOM 711 N N . LEU A 1 90 ? -47.365 -28.264 73.121 1.00 82.31 90 LEU A N 1
ATOM 712 C CA . LEU A 1 90 ? -47.133 -28.170 71.675 1.00 82.31 90 LEU A CA 1
ATOM 713 C C . LEU A 1 90 ? -45.688 -28.509 71.278 1.00 82.31 90 LEU A C 1
ATOM 715 O O . LEU A 1 90 ? -45.488 -29.113 70.227 1.00 82.31 90 LEU A O 1
ATOM 719 N N . ARG A 1 91 ? -44.681 -28.162 72.086 1.00 80.44 91 ARG A N 1
ATOM 720 C CA . ARG A 1 91 ? -43.267 -28.524 71.887 1.00 80.44 91 ARG A CA 1
ATOM 721 C C . ARG A 1 91 ? -43.111 -30.031 72.015 1.00 80.44 91 ARG A C 1
ATOM 723 O O . ARG A 1 91 ? -42.581 -30.640 71.095 1.00 80.44 91 ARG A O 1
ATOM 730 N N . SER A 1 92 ? -43.644 -30.646 73.071 1.00 74.12 92 SER A N 1
ATOM 731 C CA . SER A 1 92 ? -43.625 -32.104 73.248 1.00 74.12 92 SER A CA 1
ATOM 732 C C . SER A 1 92 ? -44.432 -32.840 72.168 1.00 74.12 92 SER A C 1
ATOM 734 O O . SER A 1 92 ? -43.926 -33.810 71.608 1.00 74.12 92 SER A O 1
ATOM 736 N N . GLN A 1 93 ? -45.607 -32.347 71.750 1.00 76.31 93 GLN A N 1
ATOM 737 C CA . GLN 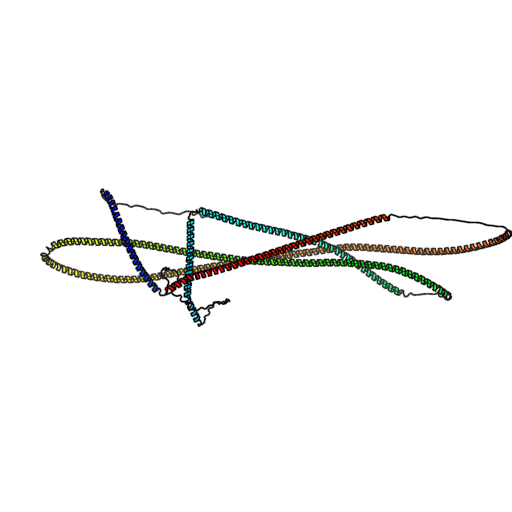A 1 93 ? -46.334 -32.911 70.598 1.00 76.31 93 GLN A CA 1
ATOM 738 C C . GLN A 1 93 ? -45.583 -32.756 69.264 1.00 76.31 93 GLN A C 1
ATOM 740 O O . GLN A 1 93 ? -45.630 -33.666 68.435 1.00 76.31 93 GLN A O 1
ATOM 745 N N . ARG A 1 94 ? -44.882 -31.637 69.028 1.00 76.50 94 ARG A N 1
ATOM 746 C CA . ARG A 1 94 ? -44.045 -31.437 67.827 1.00 76.50 94 ARG A CA 1
ATOM 747 C C . ARG A 1 94 ? -42.796 -32.314 67.858 1.00 76.50 94 ARG A C 1
ATOM 749 O O . ARG A 1 94 ? -42.462 -32.899 66.835 1.00 76.50 94 ARG A O 1
ATOM 756 N N . LEU A 1 95 ? -42.152 -32.451 69.016 1.00 70.00 95 LEU A N 1
ATOM 757 C CA . LEU A 1 95 ? -41.022 -33.356 69.236 1.00 70.00 95 LEU A CA 1
ATOM 758 C C . LEU A 1 95 ? -41.439 -34.809 68.955 1.00 70.00 95 LEU A C 1
ATOM 760 O O . LEU A 1 95 ? -40.731 -35.533 68.262 1.00 70.00 95 LEU A O 1
ATOM 764 N N . LEU A 1 96 ? -42.640 -35.194 69.400 1.00 70.88 96 LEU A N 1
ATOM 765 C CA . LEU A 1 96 ? -43.218 -36.513 69.153 1.00 70.88 96 LEU A CA 1
ATOM 766 C C . LEU A 1 96 ? -43.589 -36.720 67.672 1.00 70.88 96 LEU A C 1
ATOM 768 O O . LEU A 1 96 ? -43.201 -37.729 67.089 1.00 70.88 96 LEU A O 1
ATOM 772 N N . ARG A 1 97 ? -44.277 -35.770 67.017 1.00 59.44 97 ARG A N 1
ATOM 773 C CA . ARG A 1 97 ? -44.662 -35.897 65.593 1.00 59.44 97 ARG A CA 1
ATOM 774 C C . ARG A 1 97 ? -43.512 -35.738 64.597 1.00 59.44 97 ARG A C 1
ATOM 776 O O . ARG A 1 97 ? -43.638 -36.244 63.486 1.00 59.44 97 ARG A O 1
ATOM 783 N N . ASN A 1 98 ? -42.415 -35.081 64.973 1.00 52.25 98 ASN A N 1
ATOM 784 C CA . ASN A 1 98 ? -41.221 -34.972 64.129 1.00 52.25 98 ASN A CA 1
ATOM 785 C C . ASN A 1 98 ? -40.199 -36.096 64.388 1.00 52.25 98 ASN A C 1
ATOM 787 O O . ASN A 1 98 ? -39.172 -36.158 63.709 1.00 52.25 98 ASN A O 1
ATOM 791 N N . SER A 1 99 ? -40.514 -37.056 65.266 1.00 40.06 99 SER A N 1
ATOM 792 C CA . SER A 1 99 ? -39.954 -38.403 65.141 1.00 40.06 99 SER A CA 1
ATOM 793 C C . SER A 1 99 ? -40.573 -39.084 63.906 1.00 40.06 99 SER A C 1
ATOM 795 O O . SER A 1 99 ? -41.652 -39.666 63.967 1.00 40.06 99 SER A O 1
ATOM 797 N N . GLY A 1 100 ? -39.940 -38.934 62.732 1.00 51.88 100 GLY A N 1
ATOM 798 C CA . GLY A 1 100 ? -40.505 -39.514 61.502 1.00 51.88 100 GLY A CA 1
ATOM 799 C C . GLY A 1 100 ? -40.021 -39.039 60.126 1.00 51.88 100 GLY A C 1
ATOM 800 O O . GLY A 1 100 ? -40.648 -39.419 59.144 1.00 51.88 100 GLY A O 1
ATOM 801 N N . GLY A 1 101 ? -38.948 -38.247 59.986 1.00 41.09 101 GLY A N 1
ATOM 802 C CA . GLY A 1 101 ? -38.394 -37.965 58.649 1.00 41.09 101 GLY A CA 1
ATOM 803 C C . GLY A 1 101 ? -37.399 -36.805 58.564 1.00 41.09 101 GLY A C 1
ATOM 804 O O . GLY A 1 101 ? -37.686 -35.696 59.002 1.00 41.09 101 GLY A O 1
ATOM 805 N N . ARG A 1 102 ? -36.233 -37.046 57.949 1.00 39.97 102 ARG A N 1
ATOM 806 C CA . ARG A 1 102 ? -35.277 -35.995 57.549 1.00 39.97 102 ARG A CA 1
ATOM 807 C C . ARG A 1 102 ? -35.718 -35.356 56.229 1.00 39.97 102 ARG A C 1
ATOM 809 O O . ARG A 1 102 ? -35.997 -36.114 55.302 1.00 39.97 102 ARG A O 1
ATOM 816 N N . SER A 1 103 ? -35.634 -34.025 56.096 1.00 27.92 103 SER A N 1
ATOM 817 C CA . SER A 1 103 ? -35.022 -33.312 54.943 1.00 27.92 103 SER A CA 1
ATOM 818 C C . SER A 1 103 ? -35.224 -31.785 54.995 1.00 27.92 103 SER A C 1
ATOM 820 O O . SER A 1 103 ? -36.139 -31.301 55.647 1.00 27.92 103 SER A O 1
ATOM 822 N N . ILE A 1 104 ? -34.396 -31.073 54.215 1.00 31.22 104 ILE A N 1
ATOM 823 C CA . ILE A 1 104 ? -34.443 -29.637 53.859 1.00 31.22 104 ILE A CA 1
ATOM 824 C C . ILE A 1 104 ? -34.186 -28.648 55.011 1.00 31.22 104 ILE A C 1
ATOM 826 O O . ILE A 1 104 ? -35.065 -28.314 55.799 1.00 31.22 104 ILE A O 1
ATOM 830 N N . SER A 1 105 ? -32.975 -28.092 55.021 1.00 31.00 105 SER A N 1
ATOM 831 C CA . SER A 1 105 ? -32.557 -26.962 55.852 1.00 31.00 105 SER A CA 1
ATOM 832 C C . SER A 1 105 ? -32.500 -25.661 55.041 1.00 31.00 105 SER A C 1
ATOM 834 O O . SER A 1 105 ? -31.843 -25.590 54.006 1.00 31.00 105 SER A O 1
ATOM 836 N N . VAL A 1 106 ? -33.132 -24.604 55.556 1.00 30.23 106 VAL A N 1
ATOM 837 C CA . VAL A 1 106 ? -32.810 -23.204 55.234 1.00 30.23 106 VAL A CA 1
ATOM 838 C C . VAL A 1 106 ? -32.952 -22.349 56.492 1.00 30.23 106 VAL A C 1
ATOM 840 O O . VAL A 1 106 ? -33.782 -22.611 57.358 1.00 30.23 106 VAL A O 1
ATOM 843 N N . THR A 1 107 ? -32.081 -21.354 56.589 1.00 29.41 107 THR A N 1
ATOM 844 C CA . THR A 1 107 ? -31.840 -20.462 57.729 1.00 29.41 107 THR A CA 1
ATOM 845 C C . THR A 1 107 ? -33.058 -19.714 58.279 1.00 29.41 107 THR A C 1
ATOM 847 O O . THR A 1 107 ? -33.674 -18.934 57.556 1.00 29.41 107 THR A O 1
ATOM 850 N N . SER A 1 108 ? -33.209 -19.743 59.605 1.00 34.22 108 SER A N 1
ATOM 851 C CA . SER A 1 108 ? -33.030 -18.534 60.433 1.00 34.22 108 SER A CA 1
ATOM 852 C C . SER A 1 108 ? -32.649 -18.939 61.863 1.00 34.22 108 SER A C 1
ATOM 854 O O . SER A 1 108 ? -33.339 -19.757 62.467 1.00 34.22 108 SER A O 1
ATOM 856 N N . LEU A 1 109 ? -31.541 -18.405 62.381 1.00 30.31 109 LEU A N 1
ATOM 857 C CA . LEU A 1 109 ? -30.979 -18.753 63.692 1.00 30.31 109 LEU A CA 1
ATOM 858 C C . LEU A 1 109 ? -31.628 -17.933 64.820 1.00 30.31 109 LEU A C 1
ATOM 860 O O . LEU A 1 109 ? -31.968 -16.771 64.611 1.00 30.31 109 LEU A O 1
ATOM 864 N N . SER A 1 110 ? -31.682 -18.506 66.023 1.00 31.91 110 SER A N 1
ATOM 865 C CA . SER A 1 110 ? -31.780 -17.744 67.275 1.00 31.91 110 SER A CA 1
ATOM 866 C C . SER A 1 110 ? -30.439 -17.841 67.997 1.00 31.91 110 SER A C 1
ATOM 868 O O . SER A 1 110 ? -29.932 -18.947 68.183 1.00 31.91 110 SER A O 1
ATOM 870 N N . ALA A 1 111 ? -29.866 -16.701 68.386 1.00 29.88 111 ALA A N 1
ATOM 871 C CA . ALA A 1 111 ? -28.662 -16.664 69.214 1.00 29.88 111 ALA A CA 1
ATOM 872 C C . ALA A 1 111 ? -28.972 -17.131 70.647 1.00 29.88 111 ALA A C 1
ATOM 874 O O . ALA A 1 111 ? -30.094 -16.968 71.130 1.00 29.88 111 ALA A O 1
ATOM 875 N N . SER A 1 112 ? -27.972 -17.708 71.312 1.00 34.16 112 SER A N 1
ATOM 876 C CA . SER A 1 112 ? -28.065 -18.218 72.683 1.00 34.16 112 SER A CA 1
ATOM 877 C C . SER A 1 112 ? -26.870 -17.734 73.501 1.00 34.16 112 SER A C 1
ATOM 879 O O . SER A 1 112 ? -26.089 -18.538 74.009 1.00 34.16 112 SER A O 1
ATOM 881 N N . ASP A 1 113 ? -26.740 -16.415 73.628 1.00 33.69 113 ASP A N 1
ATOM 882 C CA . ASP A 1 113 ? -25.731 -15.777 74.475 1.00 33.69 113 ASP A CA 1
ATOM 883 C C . ASP A 1 113 ? -26.164 -15.844 75.950 1.00 33.69 113 ASP A C 1
ATOM 885 O O . ASP A 1 113 ? -26.600 -14.862 76.550 1.00 33.69 113 ASP A O 1
ATOM 889 N N . LEU A 1 114 ? -26.071 -17.044 76.529 1.00 34.41 114 LEU A N 1
ATOM 890 C CA . LEU A 1 114 ? -26.016 -17.240 77.975 1.00 34.41 114 LEU A CA 1
ATOM 891 C C . LEU A 1 114 ? -24.561 -17.495 78.368 1.00 34.41 114 LEU A C 1
ATOM 893 O O . LEU A 1 114 ? -24.063 -18.617 78.288 1.00 34.41 114 LEU A O 1
ATOM 897 N N . ASP A 1 115 ? -23.897 -16.417 78.775 1.00 35.22 115 ASP A N 1
ATOM 898 C CA . ASP A 1 115 ? -22.606 -16.457 79.457 1.00 35.22 115 ASP A CA 1
ATOM 899 C C . ASP A 1 115 ? -22.731 -17.135 80.841 1.00 35.22 115 ASP A C 1
ATOM 901 O O . ASP A 1 115 ? -23.801 -17.133 81.457 1.00 35.22 115 ASP A O 1
ATOM 905 N N . GLY A 1 116 ? -21.626 -17.701 81.335 1.00 30.09 116 GLY A N 1
ATOM 906 C CA . GLY A 1 116 ? -21.533 -18.369 82.637 1.00 30.09 116 GLY A CA 1
ATOM 907 C C . GLY A 1 116 ? -21.307 -19.883 82.559 1.00 30.09 116 GLY A C 1
ATOM 908 O O . GLY A 1 116 ? -22.188 -20.666 82.908 1.00 30.09 116 GLY A O 1
ATOM 909 N N . GLY A 1 117 ? -20.105 -20.315 82.157 1.00 28.89 117 GLY A N 1
ATOM 910 C CA . GLY A 1 117 ? -19.783 -21.746 82.048 1.00 28.89 117 GLY A CA 1
ATOM 911 C C . GLY A 1 117 ? -18.304 -22.062 81.816 1.00 28.89 117 GLY A C 1
ATOM 912 O O . GLY A 1 117 ? -17.956 -22.641 80.794 1.00 28.89 117 GLY A O 1
ATOM 913 N N . THR A 1 118 ? -17.446 -21.670 82.764 1.00 27.59 118 THR A N 1
ATOM 914 C CA . THR A 1 118 ? -16.004 -21.995 82.855 1.00 27.59 118 THR A CA 1
ATOM 915 C C . THR A 1 118 ? -15.605 -23.341 82.239 1.00 27.59 118 THR A C 1
ATOM 917 O O . THR A 1 118 ? -16.193 -24.373 82.565 1.00 27.59 118 THR A O 1
ATOM 920 N N . GLY A 1 119 ? -14.557 -23.331 81.409 1.00 32.12 119 GLY A N 1
ATOM 921 C CA . GLY A 1 119 ? -14.117 -24.495 80.642 1.00 32.12 119 GLY A CA 1
ATOM 922 C C . GLY A 1 119 ? -13.849 -25.757 81.471 1.00 32.12 119 GLY A C 1
ATOM 923 O O . GLY A 1 119 ? -13.342 -25.714 82.589 1.00 32.12 119 GLY A O 1
ATOM 924 N N . SER A 1 120 ? -14.159 -26.904 80.874 1.00 33.62 120 SER A N 1
ATOM 925 C CA . SER A 1 120 ? -13.693 -28.221 81.305 1.00 33.62 120 SER A CA 1
ATOM 926 C C . SER A 1 120 ? -13.253 -28.990 80.066 1.00 33.62 120 SER A C 1
ATOM 928 O O . SER A 1 120 ? -14.018 -29.146 79.114 1.00 33.62 120 SER A O 1
ATOM 930 N N . GLU A 1 121 ? -11.990 -29.402 80.053 1.00 36.25 121 GLU A N 1
ATOM 931 C CA . GLU A 1 121 ? -11.335 -30.023 78.905 1.00 36.25 121 GLU A CA 1
ATOM 932 C C . GLU A 1 121 ? -11.980 -31.377 78.576 1.00 36.25 121 GLU A C 1
ATOM 934 O O . GLU A 1 121 ? -11.926 -32.301 79.383 1.00 36.25 121 GLU A O 1
ATOM 939 N N . LEU A 1 122 ? -12.545 -31.534 77.374 1.00 31.70 122 LEU A N 1
ATOM 940 C CA . LEU A 1 122 ? -13.018 -32.833 76.878 1.00 31.70 122 LEU A CA 1
ATOM 941 C C . LEU A 1 122 ? -12.481 -33.138 75.476 1.00 31.70 122 LEU A C 1
ATOM 943 O O . LEU A 1 122 ? -13.202 -33.201 74.488 1.00 31.70 122 LEU A O 1
ATOM 947 N N . HIS A 1 123 ? -11.172 -33.384 75.466 1.00 34.66 123 HIS A N 1
ATOM 948 C CA . HIS A 1 123 ? -10.473 -34.314 74.578 1.00 34.66 123 HIS A CA 1
ATOM 949 C C . HIS A 1 123 ? -10.717 -34.186 73.062 1.00 34.66 123 HIS A C 1
ATOM 951 O O . HIS A 1 123 ? -11.574 -34.852 72.477 1.00 34.66 123 HIS A O 1
ATOM 957 N N . HIS A 1 124 ? -9.778 -33.514 72.387 1.00 30.05 124 HIS A N 1
ATOM 958 C CA . HIS A 1 124 ? -9.343 -33.978 71.068 1.00 30.05 124 HIS A CA 1
ATOM 959 C C . HIS A 1 124 ? -8.887 -35.444 71.176 1.00 30.05 124 HIS A C 1
ATOM 961 O O . HIS A 1 124 ? -7.768 -35.724 71.605 1.00 30.05 124 HIS A O 1
ATOM 967 N N . PHE A 1 125 ? -9.735 -36.385 70.765 1.00 31.55 125 PHE A N 1
ATOM 968 C CA . PHE A 1 125 ? -9.283 -37.737 70.456 1.00 31.55 125 PHE A CA 1
ATOM 969 C C . PHE A 1 125 ? -8.569 -37.700 69.094 1.00 31.55 125 PHE A C 1
ATOM 971 O O . PHE A 1 125 ? -9.201 -37.333 68.100 1.00 31.55 125 PHE A O 1
ATOM 978 N N . PRO A 1 126 ? -7.261 -38.016 69.023 1.00 40.34 126 PRO A N 1
ATOM 979 C CA . PRO A 1 126 ? -6.509 -37.926 67.778 1.00 40.34 126 PRO A CA 1
ATOM 980 C C . PRO A 1 126 ? -7.016 -38.958 66.756 1.00 40.34 126 PRO A C 1
ATOM 982 O O . PRO A 1 126 ? -7.462 -40.042 67.145 1.00 40.34 126 PRO A O 1
ATOM 985 N N . PRO A 1 127 ? -6.956 -38.652 65.447 1.00 37.25 127 PRO A N 1
ATOM 986 C CA . PRO A 1 127 ? -7.540 -39.502 64.418 1.00 37.25 127 PRO A CA 1
ATOM 987 C C . PRO A 1 127 ? -6.850 -40.867 64.356 1.00 37.25 127 PRO A C 1
ATOM 989 O O . PRO A 1 127 ? -5.623 -40.964 64.269 1.00 37.25 127 PRO A O 1
ATOM 992 N N . THR A 1 128 ? -7.648 -41.937 64.333 1.00 33.44 128 THR A N 1
ATOM 993 C CA . THR A 1 128 ? -7.147 -43.289 64.073 1.00 33.44 128 THR A CA 1
ATOM 994 C C . THR A 1 128 ? -6.583 -43.362 62.656 1.00 33.44 128 THR A C 1
ATOM 996 O O . THR A 1 128 ? -7.323 -43.282 61.676 1.00 33.44 128 THR A O 1
ATOM 999 N N . SER A 1 129 ? -5.262 -43.497 62.599 1.00 33.06 129 SER A N 1
ATOM 1000 C CA . SER A 1 129 ? -4.373 -43.568 61.435 1.00 33.06 129 SER A CA 1
ATOM 1001 C C . SER A 1 129 ? -4.766 -44.646 60.391 1.00 33.06 129 SER A C 1
ATOM 1003 O O . SER A 1 129 ? -5.552 -45.534 60.726 1.00 33.06 129 SER A O 1
ATOM 1005 N N . PRO A 1 130 ? -4.170 -44.666 59.171 1.00 38.31 130 PRO A N 1
ATOM 1006 C CA . PRO A 1 130 ? -3.000 -43.883 58.758 1.00 38.31 130 PRO A CA 1
ATOM 1007 C C . PRO A 1 130 ? -3.073 -43.130 57.418 1.00 38.31 130 PRO A C 1
ATOM 1009 O O . PRO A 1 130 ? -3.684 -43.554 56.441 1.00 38.31 130 PRO A O 1
ATOM 1012 N N . LEU A 1 131 ? -2.295 -42.044 57.406 1.00 33.84 131 LEU A N 1
ATOM 1013 C CA . LEU A 1 131 ? -1.468 -41.540 56.308 1.00 33.84 131 LEU A CA 1
ATOM 1014 C C . LEU A 1 131 ? -1.358 -42.457 55.075 1.00 33.84 131 LEU A C 1
ATOM 1016 O O . LEU A 1 131 ? -0.837 -43.573 55.164 1.00 33.84 131 LEU A O 1
ATOM 1020 N N . LYS A 1 132 ? -1.683 -41.911 53.899 1.00 38.88 132 LYS A N 1
ATOM 1021 C CA . LYS A 1 132 ? -1.022 -42.315 52.655 1.00 38.88 132 LYS A CA 1
ATOM 1022 C C . LYS A 1 132 ? -0.828 -41.119 51.730 1.00 38.88 132 LYS A C 1
ATOM 1024 O O . LYS A 1 132 ? -1.742 -40.738 51.002 1.00 38.88 132 LYS A O 1
ATOM 1029 N N . ASP A 1 133 ? 0.376 -40.560 51.761 1.00 30.80 133 ASP A N 1
ATOM 1030 C CA . ASP A 1 133 ? 0.793 -39.524 50.823 1.00 30.80 133 ASP A CA 1
ATOM 1031 C C . ASP A 1 133 ? 0.702 -40.022 49.377 1.00 30.80 133 ASP A C 1
ATOM 1033 O O . ASP A 1 133 ? 1.185 -41.106 49.038 1.00 30.80 133 ASP A O 1
ATOM 1037 N N . TYR A 1 134 ? 0.130 -39.182 48.519 1.00 37.75 134 TYR A N 1
ATOM 1038 C CA . TYR A 1 134 ? 0.279 -39.255 47.068 1.00 37.75 134 TYR A CA 1
ATOM 1039 C C . TYR A 1 134 ? 0.706 -37.882 46.545 1.00 37.75 134 TYR A C 1
ATOM 1041 O O . TYR A 1 134 ? -0.028 -37.200 45.830 1.00 37.75 134 TYR A O 1
ATOM 1049 N N . GLY A 1 135 ? 1.920 -37.480 46.925 1.00 30.89 135 GLY A N 1
ATOM 1050 C CA . GLY A 1 135 ? 2.686 -36.543 46.108 1.00 30.89 135 GLY A CA 1
ATOM 1051 C C . GLY A 1 135 ? 3.018 -37.172 44.747 1.00 30.89 135 GLY A C 1
ATOM 1052 O O . GLY A 1 135 ? 3.092 -38.393 44.647 1.00 30.89 135 GLY A O 1
ATOM 1053 N N . ASP A 1 136 ? 3.167 -36.309 43.739 1.00 26.61 136 ASP A N 1
ATOM 1054 C CA . ASP A 1 136 ? 3.682 -36.500 42.367 1.00 26.61 136 ASP A CA 1
ATOM 1055 C C . ASP A 1 136 ? 3.922 -37.933 41.816 1.00 26.61 136 ASP A C 1
ATOM 1057 O O . ASP A 1 136 ? 4.641 -38.743 42.406 1.00 26.61 136 ASP A O 1
ATOM 1061 N N . PRO A 1 137 ? 3.472 -38.210 40.571 1.00 37.47 137 PRO A N 1
ATOM 1062 C CA . PRO A 1 137 ? 4.211 -37.608 39.456 1.00 37.47 137 PRO A CA 1
ATOM 1063 C C . PRO A 1 137 ? 3.381 -37.110 38.254 1.00 37.47 137 PRO A C 1
ATOM 1065 O O . PRO A 1 137 ? 2.714 -37.879 37.558 1.00 37.47 137 PRO A O 1
ATOM 1068 N N . GLN A 1 138 ? 3.583 -35.838 37.899 1.00 31.16 138 GLN A N 1
ATOM 1069 C CA . GLN A 1 138 ? 4.166 -35.424 36.612 1.00 31.16 138 GLN A CA 1
ATOM 1070 C C . GLN A 1 138 ? 3.645 -36.177 35.362 1.00 31.16 138 GLN A C 1
ATOM 1072 O O . GLN A 1 138 ? 4.411 -36.800 34.622 1.00 31.16 138 GLN A O 1
ATOM 1077 N N . GLY A 1 139 ? 2.325 -36.140 35.120 1.00 32.62 139 GLY A N 1
ATOM 1078 C CA . GLY A 1 139 ? 1.670 -37.129 34.247 1.00 32.62 139 GLY A CA 1
ATOM 1079 C C . GLY A 1 139 ? 0.527 -36.669 33.333 1.00 32.62 139 GLY A C 1
ATOM 1080 O O . GLY A 1 139 ? -0.168 -37.534 32.802 1.00 32.62 139 GLY A O 1
ATOM 1081 N N . ILE A 1 140 ? 0.298 -35.366 33.098 1.00 36.16 140 ILE A N 1
ATOM 1082 C CA . ILE A 1 140 ? -0.874 -34.868 32.328 1.00 36.16 140 ILE A CA 1
ATOM 1083 C C . ILE A 1 140 ? -0.733 -35.075 30.799 1.00 36.16 140 ILE A C 1
ATOM 1085 O O . ILE A 1 140 ? -0.799 -34.147 29.988 1.00 36.16 140 ILE A O 1
ATOM 1089 N N . LYS A 1 141 ? -0.594 -36.332 30.364 1.00 35.59 141 LYS A N 1
ATOM 1090 C CA . LYS A 1 141 ? -0.878 -36.743 28.983 1.00 35.59 141 LYS A CA 1
ATOM 1091 C C . LYS A 1 141 ? -2.393 -36.846 28.820 1.00 35.59 141 LYS A C 1
ATOM 1093 O O . LYS A 1 141 ? -3.039 -37.657 29.474 1.00 35.59 141 LYS A O 1
ATOM 1098 N N . ARG A 1 142 ? -2.956 -36.014 27.937 1.00 33.38 142 ARG A N 1
ATOM 1099 C CA . ARG A 1 142 ? -4.403 -35.869 27.685 1.00 33.38 142 ARG A CA 1
ATOM 1100 C C . ARG A 1 142 ? -5.048 -37.160 27.147 1.00 33.38 142 ARG A C 1
ATOM 1102 O O . ARG A 1 142 ? -5.311 -37.264 25.949 1.00 33.38 142 ARG A O 1
ATOM 1109 N N . MET A 1 143 ? -5.346 -38.128 28.013 1.00 32.66 143 MET A N 1
ATOM 1110 C CA . MET A 1 143 ? -6.168 -39.282 27.646 1.00 32.66 143 MET A CA 1
ATOM 1111 C C . MET A 1 143 ? -7.652 -38.943 27.764 1.00 32.66 143 MET A C 1
ATOM 1113 O O . MET A 1 143 ? -8.210 -38.771 28.843 1.00 32.66 143 MET A O 1
ATOM 1117 N N . ARG A 1 144 ? -8.275 -38.812 26.593 1.00 32.25 144 ARG A N 1
ATOM 1118 C CA . ARG A 1 144 ? -9.658 -38.384 26.380 1.00 32.25 144 ARG A CA 1
ATOM 1119 C C . ARG A 1 144 ? -10.629 -39.523 26.708 1.00 32.25 144 ARG A C 1
ATOM 1121 O O . ARG A 1 144 ? -11.159 -40.163 25.798 1.00 32.25 144 ARG A O 1
ATOM 1128 N N . SER A 1 145 ? -10.861 -39.774 27.994 1.00 38.25 145 SER A N 1
ATOM 1129 C CA . SER A 1 145 ? -11.905 -40.683 28.474 1.00 38.25 145 SER A CA 1
ATOM 1130 C C . SER A 1 145 ? -13.283 -40.191 28.015 1.00 38.25 145 SER A C 1
ATOM 1132 O O . SER A 1 145 ? -13.887 -39.288 28.589 1.00 38.25 145 SER A O 1
ATOM 1134 N N . ARG A 1 146 ? -13.787 -40.780 26.924 1.00 37.62 146 ARG A N 1
ATOM 1135 C CA . ARG A 1 146 ? -15.179 -40.608 26.495 1.00 37.62 146 ARG A CA 1
ATOM 1136 C C . ARG A 1 146 ? -16.107 -41.089 27.609 1.00 37.62 146 ARG A C 1
ATOM 1138 O O . ARG A 1 146 ? -15.941 -42.202 28.101 1.00 37.62 146 ARG A O 1
ATOM 1145 N N . THR A 1 147 ? -17.139 -40.308 27.908 1.00 40.09 147 THR A N 1
ATOM 1146 C CA . THR A 1 147 ? -18.339 -40.781 28.601 1.00 40.09 147 THR A CA 1
ATOM 1147 C C . THR A 1 147 ? -19.000 -41.876 27.761 1.00 40.09 147 THR A C 1
ATOM 1149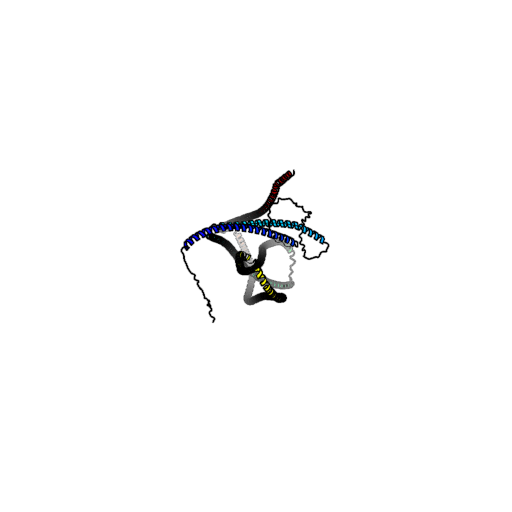 O O . THR A 1 147 ? -19.719 -41.607 26.801 1.00 40.09 147 THR A O 1
ATOM 1152 N N . GLY A 1 148 ? -18.707 -43.128 28.102 1.00 33.59 148 GLY A N 1
ATOM 1153 C CA . GLY A 1 148 ? -19.293 -44.322 27.507 1.00 33.59 148 GLY A CA 1
ATOM 1154 C C . GLY A 1 148 ? -19.543 -45.332 28.613 1.00 33.59 148 GLY A C 1
ATOM 1155 O O . GLY A 1 148 ? -18.594 -45.857 29.189 1.00 33.59 148 GLY A O 1
ATOM 1156 N N . VAL A 1 149 ? -20.817 -45.561 28.937 1.00 39.22 149 VAL A N 1
ATOM 1157 C CA . VAL A 1 149 ? -21.215 -46.461 30.025 1.00 39.22 149 VAL A CA 1
ATOM 1158 C C . VAL A 1 149 ? -20.761 -47.878 29.692 1.00 39.22 149 VAL A C 1
ATOM 1160 O O . VAL A 1 149 ? -21.180 -48.452 28.687 1.00 39.22 149 VAL A O 1
ATOM 1163 N N . ARG A 1 150 ? -19.915 -48.446 30.552 1.00 40.62 150 ARG A N 1
ATOM 1164 C CA . ARG A 1 150 ? -19.546 -49.859 30.519 1.00 40.62 150 ARG A CA 1
ATOM 1165 C C . ARG A 1 150 ? -20.026 -50.479 31.822 1.00 40.62 150 ARG A C 1
ATOM 1167 O O . ARG A 1 150 ? -19.600 -50.056 32.889 1.00 40.62 150 ARG A O 1
ATOM 1174 N N . PHE A 1 151 ? -20.931 -51.442 31.720 1.00 40.69 151 PHE A N 1
ATOM 1175 C CA . PHE A 1 151 ? -21.373 -52.231 32.864 1.00 40.69 151 PHE A CA 1
ATOM 1176 C C . PHE A 1 151 ? -20.226 -53.179 33.249 1.00 40.69 151 PHE A C 1
ATOM 1178 O O . PHE A 1 151 ? -19.696 -53.881 32.384 1.00 40.69 151 PHE A O 1
ATOM 1185 N N . VAL A 1 152 ? -19.786 -53.113 34.506 1.00 47.56 152 VAL A N 1
ATOM 1186 C CA . VAL A 1 152 ? -18.628 -53.850 35.048 1.00 47.56 152 VAL A CA 1
ATOM 1187 C C . VAL A 1 152 ? -19.122 -55.094 35.798 1.00 47.56 152 VAL A C 1
ATOM 1189 O O . VAL A 1 152 ? -20.275 -55.139 36.218 1.00 47.56 152 VAL A O 1
ATOM 1192 N N . GLN A 1 153 ? -18.284 -56.130 35.900 1.00 40.34 153 GLN A N 1
ATOM 1193 C CA . GLN A 1 153 ? -18.641 -57.399 36.545 1.00 40.34 153 GLN A CA 1
ATOM 1194 C C . GLN A 1 153 ? -18.569 -57.324 38.080 1.00 40.34 153 GLN A C 1
ATOM 1196 O O . GLN A 1 153 ? -17.760 -56.594 38.645 1.00 40.34 153 GLN A O 1
ATOM 1201 N N . GLU A 1 154 ? -19.416 -58.127 38.728 1.00 53.44 154 GLU A N 1
ATOM 1202 C CA . GLU A 1 154 ? -19.863 -58.053 40.135 1.00 53.44 154 GLU A CA 1
ATOM 1203 C C . GLU A 1 154 ? -18.793 -58.372 41.212 1.00 53.44 154 GLU A C 1
ATOM 1205 O O . GLU A 1 154 ? -19.127 -58.770 42.326 1.00 53.44 154 GLU A O 1
ATOM 1210 N N . THR A 1 155 ? -17.495 -58.247 40.912 1.00 51.25 155 THR A N 1
ATOM 1211 C CA . THR A 1 155 ? -16.402 -58.568 41.856 1.00 51.25 155 THR A CA 1
ATOM 1212 C C . THR A 1 155 ? -15.700 -57.352 42.461 1.00 51.25 155 THR A C 1
ATOM 1214 O O . THR A 1 155 ? -15.082 -57.488 43.516 1.00 51.25 155 THR A O 1
ATOM 1217 N N . ASP A 1 156 ? -15.799 -56.168 41.848 1.00 50.97 156 ASP A N 1
ATOM 1218 C CA . ASP A 1 156 ? -15.096 -54.962 42.326 1.00 50.97 156 ASP A CA 1
ATOM 1219 C C . ASP A 1 156 ? -15.851 -54.212 43.446 1.00 50.97 156 ASP A C 1
ATOM 1221 O O . ASP A 1 156 ? -15.259 -53.383 44.146 1.00 50.97 156 ASP A O 1
ATOM 1225 N N . ASP A 1 157 ? -17.140 -54.511 43.651 1.00 54.47 157 ASP A N 1
ATOM 1226 C CA . ASP A 1 157 ? -18.077 -53.749 44.497 1.00 54.47 157 ASP A CA 1
ATOM 1227 C C . ASP A 1 157 ? -17.592 -53.523 45.938 1.00 54.47 157 ASP A C 1
ATOM 1229 O O . ASP A 1 157 ? -17.774 -52.438 46.494 1.00 54.47 157 ASP A O 1
ATOM 1233 N N . MET A 1 158 ? -16.910 -54.504 46.540 1.00 58.66 158 MET A N 1
ATOM 1234 C CA . MET A 1 158 ? -16.386 -54.380 47.909 1.00 58.66 158 MET A CA 1
ATOM 1235 C C . MET A 1 158 ? -15.349 -53.256 48.047 1.00 58.66 158 MET A C 1
ATOM 1237 O O . MET A 1 158 ? -15.292 -52.594 49.084 1.00 58.66 158 MET A O 1
ATOM 1241 N N . THR A 1 159 ? -14.557 -52.982 47.005 1.00 64.56 159 THR A N 1
ATOM 1242 C CA . THR A 1 159 ? -13.573 -51.885 47.038 1.00 64.56 159 THR A CA 1
ATOM 1243 C C . THR A 1 159 ? -14.255 -50.516 47.009 1.00 64.56 159 THR A C 1
ATOM 1245 O O . THR A 1 159 ? -13.875 -49.614 47.759 1.00 64.56 159 THR A O 1
ATOM 1248 N N . GLN A 1 160 ? -15.322 -50.386 46.216 1.00 65.50 160 GLN A N 1
ATOM 1249 C CA . GLN A 1 160 ? -16.128 -49.169 46.133 1.00 65.50 160 GLN A CA 1
ATOM 1250 C C . GLN A 1 160 ? -16.898 -48.929 47.438 1.00 65.50 160 GLN A C 1
ATOM 1252 O O . GLN A 1 160 ? -16.944 -47.798 47.922 1.00 65.50 160 GLN A O 1
ATOM 1257 N N . LEU A 1 161 ? -17.422 -49.991 48.061 1.00 68.81 161 LEU A N 1
ATOM 1258 C CA . LEU A 1 161 ? -18.115 -49.917 49.348 1.00 68.81 161 LEU A CA 1
ATOM 1259 C C . LEU A 1 161 ? -17.197 -49.390 50.466 1.00 68.81 161 LEU A C 1
ATOM 1261 O O . LEU A 1 161 ? -17.619 -48.556 51.268 1.00 68.81 161 LEU A O 1
ATOM 1265 N N . HIS A 1 162 ? -15.927 -49.811 50.495 1.00 65.00 162 HIS A N 1
ATOM 1266 C CA . HIS A 1 162 ? -14.943 -49.277 51.442 1.00 65.00 162 HIS A CA 1
ATOM 1267 C C . HIS A 1 162 ? -14.652 -47.787 51.215 1.00 65.00 162 HIS A C 1
ATOM 1269 O O . HIS A 1 162 ? -14.673 -47.028 52.184 1.00 65.00 162 HIS A O 1
ATOM 1275 N N . GLY A 1 163 ? -14.469 -47.345 49.965 1.00 75.94 163 GLY A N 1
ATOM 1276 C CA . GLY A 1 163 ? -14.318 -45.918 49.644 1.00 75.94 163 GLY A CA 1
ATOM 1277 C C . GLY A 1 163 ? -15.547 -45.087 50.039 1.00 75.94 163 GLY A C 1
ATOM 1278 O O . GLY A 1 163 ? -15.418 -44.007 50.616 1.00 75.94 163 GLY A O 1
ATOM 1279 N N . PHE A 1 164 ? -16.751 -45.628 49.830 1.00 72.19 164 PHE A N 1
ATOM 1280 C CA . PHE A 1 164 ? -18.000 -44.994 50.255 1.00 72.19 164 PHE A CA 1
ATOM 1281 C C . PHE A 1 164 ? -18.065 -44.854 51.785 1.00 72.19 164 PHE A C 1
ATOM 1283 O O . PHE A 1 164 ? -18.339 -43.769 52.300 1.00 72.19 164 PHE A O 1
ATOM 1290 N N . HIS A 1 165 ? -17.722 -45.908 52.534 1.00 69.31 165 HIS A N 1
ATOM 1291 C CA . HIS A 1 165 ? -17.630 -45.858 53.997 1.00 69.31 165 HIS A CA 1
ATOM 1292 C C . HIS A 1 165 ? -16.548 -44.908 54.528 1.00 69.31 165 HIS A C 1
ATOM 1294 O O . HIS A 1 165 ? -16.701 -44.406 55.642 1.00 69.31 165 HIS A O 1
ATOM 1300 N N . GLN A 1 166 ? -15.493 -44.641 53.756 1.00 66.81 166 GLN A N 1
ATOM 1301 C CA . GLN A 1 166 ? -14.481 -43.637 54.083 1.00 66.81 166 GLN A CA 1
ATOM 1302 C C . GLN A 1 166 ? -15.081 -42.226 53.956 1.00 66.81 166 GLN A C 1
ATOM 1304 O O . GLN A 1 166 ? -15.161 -41.508 54.951 1.00 66.81 166 GLN A O 1
ATOM 1309 N N . SER A 1 167 ? -15.698 -41.909 52.808 1.00 71.12 167 SER A N 1
ATOM 1310 C CA . SER A 1 167 ? -16.384 -40.620 52.590 1.00 71.12 167 SER A CA 1
ATOM 1311 C C . SER A 1 167 ? -17.500 -40.319 53.609 1.00 71.12 167 SER A C 1
ATOM 1313 O O . SER A 1 167 ? -17.717 -39.168 53.981 1.00 71.12 167 SER A O 1
ATOM 1315 N N . LEU A 1 168 ? -18.180 -41.353 54.124 1.00 64.38 168 LEU A N 1
ATOM 1316 C CA . LEU A 1 168 ? -19.199 -41.215 55.171 1.00 64.38 168 LEU A CA 1
ATOM 1317 C C . LEU A 1 168 ? -18.628 -40.901 56.566 1.00 64.38 168 LEU A C 1
ATOM 1319 O O . LEU A 1 168 ? -19.380 -40.438 57.421 1.00 64.38 168 LEU A O 1
ATOM 1323 N N . ARG A 1 169 ? -17.335 -41.148 56.813 1.00 67.94 169 ARG A N 1
ATOM 1324 C CA . ARG A 1 169 ? -16.635 -40.722 58.040 1.00 67.94 169 ARG A CA 1
ATOM 1325 C C . ARG A 1 169 ? -16.069 -39.313 57.880 1.00 67.94 169 ARG A C 1
ATOM 1327 O O . ARG A 1 169 ? -16.238 -38.489 58.776 1.00 67.94 169 ARG A O 1
ATOM 1334 N N . ASP A 1 170 ? -15.497 -39.028 56.714 1.00 69.25 170 ASP A N 1
ATOM 1335 C CA . ASP A 1 170 ? -14.898 -37.728 56.387 1.00 69.25 170 ASP A CA 1
ATOM 1336 C C . ASP A 1 170 ? -15.951 -36.607 56.236 1.00 69.25 170 ASP A C 1
ATOM 1338 O O . ASP A 1 170 ? -15.645 -35.423 56.365 1.00 69.25 170 ASP A O 1
ATOM 1342 N N . LEU A 1 171 ? -17.234 -36.956 56.070 1.00 73.75 171 LEU A N 1
ATOM 1343 C CA . LEU A 1 171 ? -18.341 -35.996 56.163 1.00 73.75 171 LEU A CA 1
ATOM 1344 C C . LEU A 1 171 ? -18.392 -35.245 57.504 1.00 73.75 171 LEU A C 1
ATOM 1346 O O . LEU A 1 171 ? -18.839 -34.100 57.521 1.00 73.75 171 LEU A O 1
ATOM 1350 N N . SER A 1 172 ? -17.934 -35.838 58.611 1.00 75.00 172 SER A N 1
ATOM 1351 C CA . SER A 1 172 ? -17.892 -35.144 59.907 1.00 75.00 172 SER A CA 1
ATOM 1352 C C . SER A 1 172 ? -16.766 -34.107 59.978 1.00 75.00 172 SER A C 1
ATOM 1354 O O . SER A 1 172 ? -16.960 -33.043 60.563 1.00 75.00 172 SER A O 1
ATOM 1356 N N . SER A 1 173 ? -15.607 -34.364 59.361 1.00 71.00 173 SER A N 1
ATOM 1357 C CA . SER A 1 173 ? -14.520 -33.378 59.271 1.00 71.00 173 SER A CA 1
ATOM 1358 C C . SER A 1 173 ? -14.844 -32.269 58.268 1.00 71.00 173 SER A C 1
ATOM 1360 O O . SER A 1 173 ? -14.591 -31.104 58.565 1.00 71.00 173 SER A O 1
ATOM 1362 N N . GLU A 1 174 ? -15.492 -32.581 57.141 1.00 71.81 174 GLU A N 1
ATOM 1363 C CA . GLU A 1 174 ? -16.013 -31.556 56.224 1.00 71.81 174 GLU A CA 1
ATOM 1364 C C . GLU A 1 174 ? -17.130 -30.709 56.863 1.00 71.81 174 GLU A C 1
ATOM 1366 O O . GLU A 1 174 ? -17.191 -29.504 56.633 1.00 71.81 174 GLU A O 1
ATOM 1371 N N . GLN A 1 175 ? -17.978 -31.278 57.730 1.00 80.88 175 GLN A N 1
ATOM 1372 C CA . GLN A 1 175 ? -18.963 -30.497 58.495 1.00 80.88 175 GLN A CA 1
ATOM 1373 C C . GLN A 1 175 ? -18.317 -29.524 59.491 1.00 80.88 175 GLN A C 1
ATOM 1375 O O . GLN A 1 175 ? -18.788 -28.394 59.610 1.00 80.88 175 GLN A O 1
ATOM 1380 N N . ILE A 1 176 ? -17.235 -29.925 60.169 1.00 80.31 176 ILE A N 1
ATOM 1381 C CA . ILE A 1 176 ? -16.462 -29.027 61.045 1.00 80.31 176 ILE A CA 1
ATOM 1382 C C . ILE A 1 176 ? -15.803 -27.920 60.211 1.00 80.31 176 ILE A C 1
ATOM 1384 O O . ILE A 1 176 ? -15.970 -26.743 60.523 1.00 80.31 176 ILE A O 1
ATOM 1388 N N . ARG A 1 177 ? -15.148 -28.278 59.098 1.00 82.88 177 ARG A N 1
ATOM 1389 C CA . ARG A 1 177 ? -14.482 -27.323 58.197 1.00 82.88 177 ARG A CA 1
ATOM 1390 C C . ARG A 1 177 ? -15.451 -26.293 57.611 1.00 82.88 177 ARG A C 1
ATOM 1392 O O . ARG A 1 177 ? -15.149 -25.105 57.604 1.00 82.88 177 ARG A O 1
ATOM 1399 N N . LEU A 1 178 ? -16.643 -26.727 57.195 1.00 83.19 178 LEU A N 1
ATOM 1400 C CA . LEU A 1 178 ? -17.718 -25.827 56.766 1.00 83.19 178 LEU A CA 1
ATOM 1401 C C . LEU A 1 178 ? -18.206 -24.921 57.907 1.00 83.19 178 LEU A C 1
ATOM 1403 O O . LEU A 1 178 ? -18.548 -23.770 57.653 1.00 83.19 178 LEU A O 1
ATOM 1407 N N . GLY A 1 179 ? -18.219 -25.402 59.154 1.00 89.06 179 GLY A N 1
ATOM 1408 C CA . GLY A 1 179 ? -18.494 -24.582 60.338 1.00 89.06 179 GLY A CA 1
ATOM 1409 C C . GLY A 1 179 ? -17.474 -23.455 60.523 1.00 89.06 179 GLY A C 1
ATOM 1410 O O . GLY A 1 179 ? -17.862 -22.299 60.702 1.00 89.06 179 GLY A O 1
ATOM 1411 N N . ASP A 1 180 ? -16.183 -23.762 60.395 1.00 89.38 180 ASP A N 1
ATOM 1412 C CA . ASP A 1 180 ? -15.105 -22.768 60.452 1.00 89.38 180 ASP A CA 1
ATOM 1413 C C . ASP A 1 180 ? -15.176 -21.765 59.288 1.00 89.38 180 ASP A C 1
ATOM 1415 O O . ASP A 1 180 ? -15.022 -20.558 59.499 1.00 89.38 180 ASP A O 1
ATOM 1419 N N . ASP A 1 181 ? -15.477 -22.229 58.072 1.00 91.31 181 ASP A N 1
ATOM 1420 C CA . ASP A 1 181 ? -15.683 -21.366 56.902 1.00 91.31 181 ASP A CA 1
ATOM 1421 C C . ASP A 1 181 ? -16.912 -20.447 57.076 1.00 91.31 181 ASP A C 1
ATOM 1423 O O . ASP A 1 181 ? -16.843 -19.253 56.760 1.00 91.31 181 ASP A O 1
ATOM 1427 N N . PHE A 1 182 ? -18.015 -20.940 57.658 1.00 93.06 182 PHE A N 1
ATOM 1428 C CA . PHE A 1 182 ? -19.164 -20.101 58.021 1.00 93.06 182 PHE A CA 1
ATOM 1429 C C . PHE A 1 182 ? -18.808 -19.070 59.100 1.00 93.06 182 PHE A C 1
ATOM 1431 O O . PHE A 1 182 ? -19.196 -17.909 58.968 1.00 93.06 182 PHE A O 1
ATOM 1438 N N . ASN A 1 183 ? -18.032 -19.436 60.123 1.00 91.19 183 ASN A N 1
ATOM 1439 C CA . ASN A 1 183 ? -17.572 -18.503 61.159 1.00 91.19 183 ASN A CA 1
ATOM 1440 C C . ASN A 1 183 ? -16.639 -17.417 60.590 1.00 91.19 183 ASN A C 1
ATOM 1442 O O . ASN A 1 183 ? -16.740 -16.244 60.971 1.00 91.19 183 ASN A O 1
ATOM 1446 N N . ARG A 1 184 ? -15.780 -17.763 59.620 1.00 91.00 184 ARG A N 1
ATOM 1447 C CA . ARG A 1 184 ? -14.957 -16.800 58.867 1.00 91.00 184 ARG A CA 1
ATOM 1448 C C . ARG A 1 184 ? -15.812 -15.848 58.030 1.00 91.00 184 ARG A C 1
ATOM 1450 O O . ARG A 1 184 ? -15.595 -14.638 58.088 1.00 91.00 184 ARG A O 1
ATOM 1457 N N . GLU A 1 185 ? -16.806 -16.350 57.298 1.00 89.81 185 GLU A N 1
ATOM 1458 C CA . GLU A 1 185 ? -17.702 -15.516 56.481 1.00 89.81 185 GLU A CA 1
ATOM 1459 C C . GLU A 1 185 ? -18.630 -14.634 57.338 1.00 89.81 185 GLU A C 1
ATOM 1461 O O . GLU A 1 185 ? -18.853 -13.475 56.989 1.00 89.81 185 GLU A O 1
ATOM 1466 N N . LEU A 1 186 ? -19.114 -15.116 58.489 1.00 92.38 186 LEU A N 1
ATOM 1467 C CA . LEU A 1 186 ? -19.845 -14.299 59.468 1.00 92.38 186 LEU A CA 1
ATOM 1468 C C . LEU A 1 186 ? -18.961 -13.177 60.028 1.00 92.38 186 LEU A C 1
ATOM 1470 O O . LEU A 1 186 ? -19.380 -12.020 60.049 1.00 92.38 186 LEU A O 1
ATOM 1474 N N . SER A 1 187 ? -17.715 -13.489 60.394 1.00 92.00 187 SER A N 1
ATOM 1475 C CA . SER A 1 187 ? -16.736 -12.495 60.858 1.00 92.00 187 SER A CA 1
ATOM 1476 C C . SER A 1 187 ? -16.428 -11.449 59.780 1.00 92.00 187 SER A C 1
ATOM 1478 O O . SER A 1 187 ? -16.385 -10.251 60.066 1.00 92.00 187 SER A O 1
ATOM 1480 N N . ARG A 1 188 ? -16.270 -11.877 58.520 1.00 93.62 188 ARG A N 1
ATOM 1481 C CA . ARG A 1 188 ? -16.052 -10.985 57.372 1.00 93.62 188 ARG A CA 1
ATOM 1482 C C . ARG A 1 188 ? -17.263 -10.085 57.120 1.00 93.62 188 ARG A C 1
ATOM 1484 O O . ARG A 1 188 ? -17.093 -8.885 56.928 1.00 93.62 188 ARG A O 1
ATOM 1491 N N . ARG A 1 189 ? -18.482 -10.634 57.179 1.00 92.75 189 ARG A N 1
ATOM 1492 C CA . ARG A 1 189 ? -19.731 -9.862 57.055 1.00 92.75 189 ARG A CA 1
ATOM 1493 C C . ARG A 1 189 ? -19.913 -8.863 58.186 1.00 92.75 189 ARG A C 1
ATOM 1495 O O . ARG A 1 189 ? -20.307 -7.744 57.900 1.00 92.75 189 ARG A O 1
ATOM 1502 N N . SER A 1 190 ? -19.592 -9.229 59.426 1.00 89.81 190 SER A N 1
ATOM 1503 C CA . SER A 1 190 ? -19.663 -8.316 60.575 1.00 89.81 190 SER A CA 1
ATOM 1504 C C . SER A 1 190 ? -18.706 -7.124 60.419 1.00 89.81 190 SER A C 1
ATOM 1506 O O . SER A 1 190 ? -19.084 -5.987 60.692 1.00 89.81 190 SER A O 1
ATOM 1508 N N . ARG A 1 191 ? -17.500 -7.349 59.869 1.00 91.88 191 ARG A N 1
ATOM 1509 C CA . ARG A 1 191 ? -16.574 -6.262 59.503 1.00 91.88 191 ARG A CA 1
ATOM 1510 C C . ARG A 1 191 ? -17.156 -5.359 58.415 1.00 91.88 191 ARG A C 1
ATOM 1512 O O . ARG A 1 191 ? -17.225 -4.153 58.627 1.00 91.88 191 ARG A O 1
ATOM 1519 N N . SER A 1 192 ? -17.645 -5.922 57.308 1.00 88.88 192 SER A N 1
ATOM 1520 C CA . SER A 1 192 ? -18.243 -5.126 56.224 1.00 88.88 192 SER A CA 1
ATOM 1521 C C . SER A 1 192 ? -19.533 -4.402 56.631 1.00 88.88 192 SER A C 1
ATOM 1523 O O . SER A 1 192 ? -19.762 -3.280 56.196 1.00 88.88 192 SER A O 1
ATOM 1525 N N . ASP A 1 193 ? -20.354 -4.982 57.505 1.00 94.19 193 ASP A N 1
ATOM 1526 C CA . ASP A 1 193 ? -21.528 -4.321 58.083 1.00 94.19 193 ASP A CA 1
ATOM 1527 C C . ASP A 1 193 ? -21.104 -3.127 58.961 1.00 94.19 193 ASP A C 1
ATOM 1529 O O . ASP A 1 193 ? -21.597 -2.016 58.765 1.00 94.19 193 ASP A O 1
ATOM 1533 N N . ALA A 1 194 ? -20.097 -3.297 59.827 1.00 88.44 194 ALA A N 1
ATOM 1534 C CA . ALA A 1 194 ? -19.500 -2.212 60.614 1.00 88.44 194 ALA A CA 1
ATOM 1535 C C . ALA A 1 194 ? -18.755 -1.153 59.767 1.00 88.44 194 ALA A C 1
ATOM 1537 O O . ALA A 1 194 ? -18.613 -0.006 60.193 1.00 88.44 194 ALA A O 1
ATOM 1538 N N . GLU A 1 195 ? -18.268 -1.503 58.576 1.00 89.69 195 GLU A N 1
ATOM 1539 C CA . GLU A 1 195 ? -17.738 -0.558 57.579 1.00 89.69 195 GLU A CA 1
ATOM 1540 C C . GLU A 1 195 ? -18.872 0.229 56.913 1.00 89.69 195 GLU A C 1
ATOM 1542 O O . GLU A 1 195 ? -18.794 1.453 56.837 1.00 89.69 195 GLU A O 1
ATOM 1547 N N . THR A 1 196 ? -19.966 -0.428 56.508 1.00 82.75 196 THR A N 1
ATOM 1548 C CA . THR A 1 196 ? -21.134 0.277 55.951 1.00 82.75 196 THR A CA 1
ATOM 1549 C C . THR A 1 196 ? -21.838 1.160 56.978 1.00 82.75 196 THR A C 1
ATOM 1551 O O . THR A 1 196 ? -22.314 2.231 56.613 1.00 82.75 196 THR A O 1
ATOM 1554 N N . LYS A 1 197 ? -21.850 0.778 58.262 1.00 91.44 197 LYS A N 1
ATOM 1555 C CA . LYS A 1 197 ? -22.354 1.621 59.356 1.00 91.44 197 LYS A CA 1
ATOM 1556 C C . LYS A 1 197 ? -21.495 2.866 59.544 1.00 91.44 197 LYS A C 1
ATOM 1558 O O . LYS A 1 197 ? -22.052 3.953 59.480 1.00 91.44 197 LYS A O 1
ATOM 1563 N N . ARG A 1 198 ? -20.163 2.739 59.600 1.00 87.50 198 ARG A N 1
ATOM 1564 C CA . ARG A 1 198 ? -19.257 3.906 59.614 1.00 87.50 198 ARG A CA 1
ATOM 1565 C C . ARG A 1 198 ? -19.399 4.792 58.376 1.00 87.50 198 ARG A C 1
ATOM 1567 O O . ARG A 1 198 ? -19.412 6.008 58.501 1.00 87.50 198 ARG A O 1
ATOM 1574 N N . ALA A 1 199 ? -19.579 4.211 57.190 1.00 88.06 199 ALA A N 1
ATOM 1575 C CA . ALA A 1 199 ? -19.826 4.984 55.972 1.00 88.06 199 ALA A CA 1
ATOM 1576 C C . ALA A 1 199 ? -21.181 5.723 56.002 1.00 88.06 199 ALA A C 1
ATOM 1578 O O . ALA A 1 199 ? -21.284 6.834 55.483 1.00 88.06 199 ALA A O 1
ATOM 1579 N N . LEU A 1 200 ? -22.217 5.141 56.618 1.00 84.31 200 LEU A N 1
ATOM 1580 C CA . LEU A 1 200 ? -23.500 5.810 56.856 1.00 84.31 200 LEU A CA 1
ATOM 1581 C C . LEU A 1 200 ? -23.389 6.893 57.939 1.00 84.31 200 LEU A C 1
ATOM 1583 O O . LEU A 1 200 ? -23.954 7.967 57.756 1.00 84.31 200 LEU A O 1
ATOM 1587 N N . GLU A 1 201 ? -22.628 6.646 59.006 1.00 86.62 201 GLU A N 1
ATOM 1588 C CA . GLU A 1 201 ? -22.321 7.609 60.071 1.00 86.62 201 GLU A CA 1
ATOM 1589 C C . GLU A 1 201 ? -21.585 8.827 59.491 1.00 86.62 201 GLU A C 1
ATOM 1591 O O . GLU A 1 201 ? -22.099 9.940 59.598 1.00 86.62 201 GLU A O 1
ATOM 1596 N N . GLU A 1 202 ? -20.494 8.621 58.742 1.00 84.31 202 GLU A N 1
ATOM 1597 C CA . GLU A 1 202 ? -19.795 9.663 57.972 1.00 84.31 202 GLU A CA 1
ATOM 1598 C C . GLU A 1 202 ? -20.726 10.427 57.018 1.00 84.31 202 GLU A C 1
ATOM 1600 O O . GLU A 1 202 ? -20.568 11.633 56.818 1.00 84.31 202 GLU A O 1
ATOM 1605 N N . LEU A 1 203 ? -21.677 9.740 56.373 1.00 79.50 203 LEU A N 1
ATOM 1606 C CA . LEU A 1 203 ? -22.646 10.386 55.489 1.00 79.50 203 LEU A CA 1
ATOM 1607 C C . LEU A 1 203 ? -23.652 11.228 56.277 1.00 79.50 203 LEU A C 1
ATOM 1609 O O . LEU A 1 203 ? -23.978 12.317 55.813 1.00 79.50 203 LEU A O 1
ATOM 1613 N N . THR A 1 204 ? -24.098 10.796 57.462 1.00 82.94 204 THR A N 1
ATOM 1614 C CA . THR A 1 204 ? -24.911 11.632 58.362 1.00 82.94 204 THR A CA 1
ATOM 1615 C C . THR A 1 204 ? -24.127 12.788 58.970 1.00 82.94 204 THR A C 1
ATOM 1617 O O . THR A 1 204 ? -24.683 13.877 59.078 1.00 82.94 204 THR A O 1
ATOM 1620 N N . GLU A 1 205 ? -22.842 12.623 59.293 1.00 76.88 205 GLU A N 1
ATOM 1621 C CA . GLU A 1 205 ? -21.971 13.733 59.691 1.00 76.88 205 GLU A CA 1
ATOM 1622 C C . GLU A 1 205 ? -21.856 14.750 58.556 1.00 76.88 205 GLU A C 1
ATOM 1624 O O . GLU A 1 205 ? -22.172 15.916 58.760 1.00 76.88 205 GLU A O 1
ATOM 1629 N N . LYS A 1 206 ? -21.550 14.314 57.327 1.00 79.62 206 LYS A N 1
ATOM 1630 C CA . LYS A 1 206 ? -21.514 15.186 56.137 1.00 79.62 206 LYS A CA 1
ATOM 1631 C C . LYS A 1 206 ? -22.873 15.832 55.830 1.00 79.62 206 LYS A C 1
ATOM 1633 O O . LYS A 1 206 ? -22.898 16.941 55.302 1.00 79.62 206 LYS A O 1
ATOM 1638 N N . LEU A 1 207 ? -23.994 15.193 56.180 1.00 70.12 207 LEU A N 1
ATOM 1639 C CA . LEU A 1 207 ? -25.341 15.775 56.087 1.00 70.12 207 LEU A CA 1
ATOM 1640 C C . LEU A 1 207 ? -25.565 16.861 57.150 1.00 70.12 207 LEU A C 1
ATOM 1642 O O . LEU A 1 207 ? -26.034 17.946 56.818 1.00 70.12 207 LEU A O 1
ATOM 1646 N N . ASN A 1 208 ? -25.167 16.604 58.399 1.00 71.69 208 ASN A N 1
ATOM 1647 C CA . ASN A 1 208 ? -25.222 17.570 59.498 1.00 71.69 208 ASN A CA 1
ATOM 1648 C C . ASN A 1 208 ? -24.291 18.771 59.249 1.00 71.69 208 ASN A C 1
ATOM 1650 O O . ASN A 1 208 ? -24.666 19.905 59.537 1.00 71.69 208 ASN A O 1
ATOM 1654 N N . GLU A 1 209 ? -23.111 18.544 58.670 1.00 70.81 209 GLU A N 1
ATOM 1655 C CA . GLU A 1 209 ? -22.167 19.584 58.252 1.00 70.81 209 GLU A CA 1
ATOM 1656 C C . GLU A 1 209 ? -22.732 20.403 57.080 1.00 70.81 209 GLU A C 1
ATOM 1658 O O . GLU A 1 209 ? -22.741 21.628 57.137 1.00 70.81 209 GLU A O 1
ATOM 1663 N N . ALA A 1 210 ? -23.313 19.754 56.063 1.00 53.94 210 ALA A N 1
ATOM 1664 C CA . ALA A 1 210 ? -23.998 20.442 54.964 1.00 53.94 210 ALA A CA 1
ATOM 1665 C C . ALA A 1 210 ? -25.261 21.207 55.410 1.00 53.94 210 ALA A C 1
ATOM 1667 O O . ALA A 1 210 ? -25.690 22.137 54.727 1.00 53.94 210 ALA A O 1
ATOM 1668 N N . GLN A 1 211 ? -25.849 20.842 56.553 1.00 46.72 211 GLN A N 1
ATOM 1669 C CA . GLN A 1 211 ? -26.966 21.557 57.168 1.00 46.72 211 GLN A CA 1
ATOM 1670 C C . GLN A 1 211 ? -26.505 22.764 58.017 1.00 46.72 211 GLN A C 1
ATOM 1672 O O . GLN A 1 211 ? -27.332 23.604 58.377 1.00 46.72 211 GLN A O 1
ATOM 1677 N N . LYS A 1 212 ? -25.193 22.934 58.262 1.00 46.19 212 LYS A N 1
ATOM 1678 C CA . LYS A 1 212 ? -24.590 24.146 58.853 1.00 46.19 212 LYS A CA 1
ATOM 1679 C C . LYS A 1 212 ? -24.335 25.235 57.795 1.00 46.19 212 LYS A C 1
ATOM 1681 O O . LYS A 1 212 ? -23.210 25.657 57.558 1.00 46.19 212 LYS A O 1
ATOM 1686 N N . GLN A 1 213 ? -25.424 25.766 57.244 1.00 39.59 213 GLN A N 1
ATOM 1687 C CA . GLN A 1 213 ? -25.517 27.173 56.824 1.00 39.59 213 GLN A CA 1
ATOM 1688 C C . GLN A 1 213 ? -24.583 27.703 55.698 1.00 39.59 213 GLN A C 1
ATOM 1690 O O . GLN A 1 213 ? -24.345 28.909 55.653 1.00 39.59 213 GLN A O 1
ATOM 1695 N N . GLU A 1 214 ? -24.135 26.892 54.731 1.00 42.75 214 GLU A N 1
ATOM 1696 C CA . GLU A 1 214 ? -23.766 27.436 53.404 1.00 42.75 214 GLU A CA 1
ATOM 1697 C C . GLU A 1 214 ? -25.012 27.534 52.508 1.00 42.75 214 GLU A C 1
ATOM 1699 O O . GLU A 1 214 ? -25.810 26.596 52.426 1.00 42.75 214 GLU A O 1
ATOM 1704 N N . VAL A 1 215 ? -25.205 28.663 51.816 1.00 53.72 215 VAL A N 1
ATOM 1705 C CA . VAL A 1 215 ? -26.406 28.867 50.996 1.00 53.72 215 VAL A CA 1
ATOM 1706 C C . VAL A 1 215 ? -26.284 28.062 49.699 1.00 53.72 215 VAL A C 1
ATOM 1708 O O . VAL A 1 215 ? -25.256 28.066 49.024 1.00 53.72 215 VAL A O 1
ATOM 1711 N N . VAL A 1 216 ? -27.363 27.373 49.310 1.00 60.94 216 VAL A N 1
ATOM 1712 C CA . VAL A 1 216 ? -27.385 26.510 48.109 1.00 60.94 216 VAL A CA 1
ATOM 1713 C C . VAL A 1 216 ? -27.011 27.284 46.834 1.00 60.94 216 VAL A C 1
ATOM 1715 O O . VAL A 1 216 ? -26.403 26.708 45.934 1.00 60.94 216 VAL A O 1
ATOM 1718 N N . SER A 1 217 ? -27.304 28.589 46.785 1.00 69.25 217 SER A N 1
ATOM 1719 C CA . SER A 1 217 ? -26.878 29.492 45.707 1.00 69.25 217 SER A CA 1
ATOM 1720 C C . SER A 1 217 ? -25.357 29.489 45.536 1.00 69.25 217 SER A C 1
ATOM 1722 O O . SER A 1 217 ? -24.875 29.194 44.448 1.00 69.25 217 SER A O 1
ATOM 1724 N N . ASP A 1 218 ? -24.599 29.682 46.618 1.00 73.31 218 ASP A N 1
ATOM 1725 C CA . ASP A 1 218 ? -23.131 29.730 46.615 1.00 73.31 218 ASP A CA 1
ATOM 1726 C C . ASP A 1 218 ? -22.521 28.392 46.166 1.00 73.31 218 ASP A C 1
ATOM 1728 O O . ASP A 1 218 ? -21.431 28.342 45.597 1.00 73.31 218 ASP A O 1
ATOM 1732 N N . ARG A 1 219 ? -23.209 27.273 46.435 1.00 80.56 219 ARG A N 1
ATOM 1733 C CA . ARG A 1 219 ? -22.807 25.932 45.978 1.00 80.56 219 ARG A CA 1
ATOM 1734 C C . ARG A 1 219 ? -23.060 25.736 44.480 1.00 80.56 219 ARG A C 1
ATOM 1736 O O . ARG A 1 219 ? -22.217 25.156 43.796 1.00 80.56 219 ARG A O 1
ATOM 1743 N N . VAL A 1 220 ? -24.191 26.220 43.965 1.00 79.00 220 VAL A N 1
ATOM 1744 C CA . VAL A 1 220 ? -24.491 26.207 42.523 1.00 79.00 220 VAL A CA 1
ATOM 1745 C C . VAL A 1 220 ? -23.547 27.145 41.773 1.00 79.00 220 VAL A C 1
ATOM 1747 O O . VAL A 1 220 ? -23.000 26.755 40.746 1.00 79.00 220 VAL A O 1
ATOM 1750 N N . GLU A 1 221 ? -23.282 28.335 42.308 1.00 83.00 221 GLU A N 1
ATOM 1751 C CA . GLU A 1 221 ? -22.364 29.309 41.721 1.00 83.00 221 GLU A CA 1
ATOM 1752 C C . GLU A 1 221 ? -20.918 28.794 41.714 1.00 83.00 221 GLU A C 1
ATOM 1754 O O . GLU A 1 221 ? -20.263 28.853 40.674 1.00 83.00 221 GLU A O 1
ATOM 1759 N N . ARG A 1 222 ? -20.445 28.161 42.802 1.00 81.31 222 ARG A N 1
ATOM 1760 C CA . ARG A 1 222 ? -19.168 27.421 42.799 1.00 81.31 222 ARG A CA 1
ATOM 1761 C C . ARG A 1 222 ? -19.126 26.357 41.704 1.00 81.31 222 ARG A C 1
ATOM 1763 O O . ARG A 1 222 ? -18.167 26.352 40.935 1.00 81.31 222 ARG A O 1
ATOM 1770 N N . ARG A 1 223 ? -20.153 25.503 41.570 1.00 89.94 223 ARG A N 1
ATOM 1771 C CA . ARG A 1 223 ? -20.134 24.438 40.549 1.00 89.94 223 ARG A CA 1
ATOM 1772 C C . ARG A 1 223 ? -20.249 24.974 39.118 1.00 89.94 223 ARG A C 1
ATOM 1774 O O . ARG A 1 223 ? -19.667 24.385 38.213 1.00 89.94 223 ARG A O 1
ATOM 1781 N N . LEU A 1 224 ? -20.931 26.100 38.901 1.00 86.06 224 LEU A N 1
ATOM 1782 C CA . LEU A 1 224 ? -20.918 26.805 37.615 1.00 86.06 224 LEU A CA 1
ATOM 1783 C C . LEU A 1 224 ? -19.526 27.369 37.313 1.00 86.06 224 LEU A C 1
ATOM 1785 O O . LEU A 1 224 ? -19.007 27.124 36.229 1.00 86.06 224 LEU A O 1
ATOM 1789 N N . GLN A 1 225 ? -18.869 28.029 38.271 1.00 85.62 225 GLN A N 1
ATOM 1790 C CA . GLN A 1 225 ? -17.491 28.498 38.088 1.00 85.62 225 GLN A CA 1
ATOM 1791 C C . GLN A 1 225 ? -16.490 27.344 37.890 1.00 85.62 225 GLN A C 1
ATOM 1793 O O . GLN A 1 225 ? -15.522 27.503 37.153 1.00 85.62 225 GLN A O 1
ATOM 1798 N N . GLU A 1 226 ? -16.682 26.189 38.534 1.00 85.06 226 GLU A N 1
ATOM 1799 C CA . GLU A 1 226 ? -15.904 24.968 38.271 1.00 85.06 226 GLU A CA 1
ATOM 1800 C C . GLU A 1 226 ? -16.123 24.462 36.845 1.00 85.06 226 GLU A C 1
ATOM 1802 O O . GLU A 1 226 ? -15.145 24.287 36.128 1.00 85.06 226 GLU A O 1
ATOM 1807 N N . LEU A 1 227 ? -17.374 24.319 36.396 1.00 85.50 227 LEU A N 1
ATOM 1808 C CA . LEU A 1 227 ? -17.692 23.926 35.020 1.00 85.50 227 LEU A CA 1
ATOM 1809 C C . LEU A 1 227 ? -17.129 24.920 33.994 1.00 85.50 227 LEU A C 1
ATOM 1811 O O . LEU A 1 227 ? -16.611 24.504 32.964 1.00 85.50 227 LEU A O 1
ATOM 1815 N N . GLU A 1 228 ? -17.144 26.226 34.269 1.00 85.81 228 GLU A N 1
ATOM 1816 C CA . GLU A 1 228 ? -16.474 27.191 33.397 1.00 85.81 228 GLU A CA 1
ATOM 1817 C C . GLU A 1 228 ? -14.936 27.099 33.454 1.00 85.81 228 GLU A C 1
ATOM 1819 O O . GLU A 1 228 ? -14.276 27.477 32.488 1.00 85.81 228 GLU A O 1
ATOM 1824 N N . ARG A 1 229 ? -14.329 26.661 34.566 1.00 83.31 229 ARG A N 1
ATOM 1825 C CA . ARG A 1 229 ? -12.876 26.404 34.645 1.00 83.31 229 ARG A CA 1
ATOM 1826 C C . ARG A 1 229 ? -12.517 25.137 33.872 1.00 83.31 229 ARG A C 1
ATOM 1828 O O . ARG A 1 229 ? -11.597 25.194 33.066 1.00 83.31 229 ARG A O 1
ATOM 1835 N N . GLU A 1 230 ? -13.281 24.059 34.047 1.00 84.44 230 GLU A N 1
ATOM 1836 C CA . GLU A 1 230 ? -13.196 22.813 33.272 1.00 84.44 230 GLU A CA 1
ATOM 1837 C C . GLU A 1 230 ? -13.343 23.108 31.765 1.00 84.44 230 GLU A C 1
ATOM 1839 O O . GLU A 1 230 ? -12.469 22.759 30.978 1.00 84.44 230 GLU A O 1
ATOM 1844 N N . MET A 1 231 ? -14.362 23.873 31.356 1.00 85.06 231 MET A N 1
ATOM 1845 C CA . MET A 1 231 ? -14.541 24.288 29.957 1.00 85.06 231 MET A CA 1
ATOM 1846 C C . MET A 1 231 ? -13.447 25.234 29.438 1.00 85.06 231 MET A C 1
ATOM 1848 O O . MET A 1 231 ? -13.226 25.279 28.229 1.00 85.06 231 MET A O 1
ATOM 1852 N N . ARG A 1 232 ? -12.772 26.015 30.294 1.00 85.50 232 ARG A N 1
ATOM 1853 C CA . ARG A 1 232 ? -11.617 26.839 29.887 1.00 85.50 232 ARG A CA 1
ATOM 1854 C C . ARG A 1 232 ? -10.379 25.971 29.675 1.00 85.50 232 ARG A C 1
ATOM 1856 O O . ARG A 1 232 ? -9.788 26.053 28.605 1.00 85.50 232 ARG A O 1
ATOM 1863 N N . THR A 1 233 ? -10.025 25.106 30.624 1.00 82.38 233 THR A N 1
ATOM 1864 C CA . THR A 1 233 ? -8.845 24.236 30.494 1.00 82.38 233 THR A CA 1
ATOM 1865 C C . THR A 1 233 ? -9.014 23.197 29.389 1.00 82.38 233 THR A C 1
ATOM 1867 O O . THR A 1 233 ? -8.059 22.928 28.664 1.00 82.38 233 THR A O 1
ATOM 1870 N N . GLU A 1 234 ? -10.222 22.666 29.183 1.00 81.69 234 GLU A N 1
ATOM 1871 C CA . GLU A 1 234 ? -10.521 21.764 28.068 1.00 81.69 234 GLU A CA 1
ATOM 1872 C C . GLU A 1 234 ? -10.449 22.489 26.714 1.00 81.69 234 GLU A C 1
ATOM 1874 O O . GLU A 1 234 ? -9.876 21.947 25.768 1.00 81.69 234 GLU A O 1
ATOM 1879 N N . ARG A 1 235 ? -10.913 23.749 26.625 1.00 81.75 235 ARG A N 1
ATOM 1880 C CA . ARG A 1 235 ? -10.693 24.596 25.437 1.00 81.75 235 ARG A CA 1
ATOM 1881 C C . ARG A 1 235 ? -9.214 24.848 25.182 1.00 81.75 235 ARG A C 1
ATOM 1883 O O . ARG A 1 235 ? -8.779 24.585 24.072 1.00 81.75 235 ARG A O 1
ATOM 1890 N N . GLU A 1 236 ? -8.438 25.274 26.179 1.00 82.38 236 GLU A N 1
ATOM 1891 C CA . GLU A 1 236 ? -6.991 25.476 26.007 1.00 82.38 236 GLU A CA 1
ATOM 1892 C C . GLU A 1 236 ? -6.262 24.178 25.610 1.00 82.38 236 GLU A C 1
ATOM 1894 O O . GLU A 1 236 ? -5.240 24.214 24.930 1.00 82.38 236 GLU A O 1
ATOM 1899 N N . LEU A 1 237 ? -6.741 23.012 26.055 1.00 82.38 237 LEU A N 1
ATOM 1900 C CA . LEU A 1 237 ? -6.143 21.717 25.722 1.00 82.38 237 LEU A CA 1
ATOM 1901 C C . LEU A 1 237 ? -6.530 21.258 24.306 1.00 82.38 237 LEU A C 1
ATOM 1903 O O . LEU A 1 237 ? -5.716 20.635 23.624 1.00 82.38 237 LEU A O 1
ATOM 1907 N N . VAL A 1 238 ? -7.729 21.606 23.828 1.00 80.69 238 VAL A N 1
ATOM 1908 C CA . VAL A 1 238 ? -8.124 21.469 22.416 1.00 80.69 238 VAL A CA 1
ATOM 1909 C C . VAL A 1 238 ? -7.369 22.464 21.530 1.00 80.69 238 VAL A C 1
ATOM 1911 O O . VAL A 1 238 ? -6.879 22.065 20.481 1.00 80.69 238 VAL A O 1
ATOM 1914 N N . GLU A 1 239 ? -7.200 23.711 21.967 1.00 79.38 239 GLU A N 1
ATOM 1915 C CA . GLU A 1 239 ? -6.452 24.763 21.269 1.00 79.38 239 GLU A CA 1
ATOM 1916 C C . GLU A 1 239 ? -4.974 24.375 21.135 1.00 79.38 239 GLU A C 1
ATOM 1918 O O . GLU A 1 239 ? -4.480 24.268 20.019 1.00 79.38 239 GLU A O 1
ATOM 1923 N N . ARG A 1 240 ? -4.309 23.954 22.222 1.00 79.44 240 ARG A N 1
ATOM 1924 C CA . ARG A 1 240 ? -2.940 23.399 22.167 1.00 79.44 240 ARG A CA 1
ATOM 1925 C C . ARG A 1 240 ? -2.825 22.160 21.274 1.00 79.44 240 ARG A C 1
ATOM 1927 O O . ARG A 1 240 ? -1.784 21.962 20.655 1.00 79.44 240 ARG A O 1
ATOM 1934 N N . ARG A 1 241 ? -3.868 21.324 21.173 1.00 75.75 241 ARG A N 1
ATOM 1935 C CA . ARG A 1 241 ? -3.908 20.206 20.208 1.00 75.75 241 ARG A CA 1
ATOM 1936 C C . ARG A 1 241 ? -4.085 20.698 18.769 1.00 75.75 241 ARG A C 1
ATOM 1938 O O . ARG A 1 241 ? -3.475 20.122 17.875 1.00 75.75 241 ARG A O 1
ATOM 1945 N N . GLN A 1 242 ? -4.872 21.746 18.529 1.00 72.81 242 GLN A N 1
ATOM 1946 C CA . GLN A 1 242 ? -4.990 22.378 17.212 1.00 72.81 242 GLN A CA 1
ATOM 1947 C C . GLN A 1 242 ? -3.699 23.098 16.808 1.00 72.81 242 GLN A C 1
ATOM 1949 O O . GLN A 1 242 ? -3.305 22.970 15.655 1.00 72.81 242 GLN A O 1
ATOM 1954 N N . ASP A 1 243 ? -2.990 23.741 17.736 1.00 81.94 243 ASP A N 1
ATOM 1955 C CA . ASP A 1 243 ? -1.664 24.325 17.508 1.00 81.94 243 ASP A CA 1
ATOM 1956 C C . ASP A 1 243 ? -0.614 23.247 17.224 1.00 81.94 243 ASP A C 1
ATOM 1958 O O . ASP A 1 243 ? 0.179 23.391 16.300 1.00 81.94 243 ASP A O 1
ATOM 1962 N N . GLN A 1 244 ? -0.625 22.128 17.958 1.00 73.00 244 GLN A N 1
ATOM 1963 C CA . GLN A 1 244 ? 0.244 20.979 17.675 1.00 73.00 244 GLN A CA 1
ATOM 1964 C C . GLN A 1 244 ? -0.050 20.372 16.297 1.00 73.00 244 GLN A C 1
ATOM 1966 O O . GLN A 1 244 ? 0.878 20.122 15.532 1.00 73.00 244 GLN A O 1
ATOM 1971 N N . LEU A 1 245 ? -1.325 20.196 15.936 1.00 77.56 245 LEU A N 1
ATOM 1972 C CA . LEU A 1 245 ? -1.728 19.748 14.599 1.00 77.56 245 LEU A CA 1
ATOM 1973 C C . LEU A 1 245 ? -1.407 20.789 13.515 1.00 77.56 245 LEU A C 1
ATOM 1975 O O . LEU A 1 245 ? -1.061 20.412 12.400 1.00 77.56 245 LEU A O 1
ATOM 1979 N N . GLY A 1 246 ? -1.469 22.083 13.831 1.00 82.06 246 GLY A N 1
ATOM 1980 C CA . GLY A 1 246 ? -1.082 23.187 12.955 1.00 82.06 246 GLY A CA 1
ATOM 1981 C C . GLY A 1 246 ? 0.424 23.223 12.711 1.00 82.06 246 GLY A C 1
ATOM 1982 O O . GLY A 1 246 ? 0.851 23.312 11.566 1.00 82.06 246 GLY A O 1
ATOM 1983 N N . LEU A 1 247 ? 1.231 23.051 13.759 1.00 78.25 247 LEU A N 1
ATOM 1984 C CA . LEU A 1 247 ? 2.685 22.900 13.685 1.00 78.25 247 LEU A CA 1
ATOM 1985 C C . LEU A 1 247 ? 3.077 21.637 12.915 1.00 78.25 247 LEU A C 1
ATOM 1987 O O . LEU A 1 247 ? 3.931 21.719 12.039 1.00 78.25 247 LEU A O 1
ATOM 1991 N N . MET A 1 248 ? 2.423 20.497 13.158 1.00 76.69 248 MET A N 1
ATOM 1992 C CA . MET A 1 248 ? 2.626 19.278 12.366 1.00 76.69 248 MET A CA 1
ATOM 1993 C C . MET A 1 248 ? 2.199 19.465 10.904 1.00 76.69 248 MET A C 1
ATOM 1995 O O . MET A 1 248 ? 2.887 18.990 10.009 1.00 76.69 248 MET A O 1
ATOM 1999 N N . SER A 1 249 ? 1.106 20.184 10.638 1.00 76.69 249 SER A N 1
ATOM 2000 C CA . SER A 1 249 ? 0.643 20.501 9.279 1.00 76.69 249 SER A CA 1
ATOM 2001 C C . SER A 1 249 ? 1.597 21.457 8.557 1.00 76.69 249 SER A C 1
ATOM 2003 O O . SER A 1 249 ? 1.883 21.260 7.380 1.00 76.69 249 SER A O 1
ATOM 2005 N N . LEU A 1 250 ? 2.173 22.438 9.259 1.00 81.56 250 LEU A N 1
ATOM 2006 C CA . LEU A 1 250 ? 3.220 23.316 8.732 1.00 81.56 250 LEU A CA 1
ATOM 2007 C C . LEU A 1 250 ? 4.530 22.556 8.504 1.00 81.56 250 LEU A C 1
ATOM 2009 O O . LEU A 1 250 ? 5.134 22.722 7.452 1.00 81.56 250 LEU A O 1
ATOM 2013 N N . GLN A 1 251 ? 4.939 21.670 9.416 1.00 76.31 251 GLN A N 1
ATOM 2014 C CA . GLN A 1 251 ? 6.103 20.796 9.237 1.00 76.31 251 GLN A CA 1
ATOM 2015 C C . GLN A 1 251 ? 5.914 19.828 8.063 1.00 76.31 251 GLN A C 1
ATOM 2017 O O . GLN A 1 251 ? 6.840 19.653 7.276 1.00 76.31 251 GLN A O 1
ATOM 2022 N N . LEU A 1 252 ? 4.721 19.250 7.894 1.00 68.62 252 LEU A N 1
ATOM 2023 C CA . LEU A 1 252 ? 4.373 18.421 6.738 1.00 68.62 252 LEU A CA 1
ATOM 2024 C C . LEU A 1 252 ? 4.314 19.245 5.450 1.00 68.62 252 LEU A C 1
ATOM 2026 O O . LEU A 1 252 ? 4.838 18.799 4.438 1.00 68.62 252 LEU A O 1
ATOM 2030 N N . GLN A 1 253 ? 3.751 20.456 5.465 1.00 78.25 253 GLN A N 1
ATOM 2031 C CA . GLN A 1 253 ? 3.729 21.324 4.287 1.00 78.25 253 GLN A CA 1
ATOM 2032 C C . GLN A 1 253 ? 5.130 21.849 3.936 1.00 78.25 253 GLN A C 1
ATOM 2034 O O . GLN A 1 253 ? 5.440 22.013 2.762 1.00 78.25 253 GLN A O 1
ATOM 2039 N N . GLU A 1 254 ? 6.004 22.082 4.915 1.00 76.75 254 GLU A N 1
ATOM 2040 C CA . GLU A 1 254 ? 7.419 22.374 4.686 1.00 76.75 254 GLU A CA 1
ATOM 2041 C C . GLU A 1 254 ? 8.188 21.152 4.184 1.00 76.75 254 GLU A C 1
ATOM 2043 O O . GLU A 1 254 ? 9.040 21.306 3.316 1.00 76.75 254 GLU A O 1
ATOM 2048 N N . ALA A 1 255 ? 7.917 19.953 4.704 1.00 76.31 255 ALA A N 1
ATOM 2049 C CA . ALA A 1 255 ? 8.524 18.716 4.223 1.00 76.31 255 ALA A CA 1
ATOM 2050 C C . ALA A 1 255 ? 8.104 18.435 2.775 1.00 76.31 255 ALA A C 1
ATOM 2052 O O . ALA A 1 255 ? 8.967 18.176 1.942 1.00 76.31 255 ALA A O 1
ATOM 2053 N N . LEU A 1 256 ? 6.814 18.599 2.460 1.00 74.00 256 LEU A N 1
ATOM 2054 C CA . LEU A 1 256 ? 6.283 18.536 1.100 1.00 74.00 256 LEU A CA 1
ATOM 2055 C C . LEU A 1 256 ? 6.916 19.611 0.217 1.00 74.00 256 LEU A C 1
ATOM 2057 O O . LEU A 1 256 ? 7.505 19.243 -0.783 1.00 74.00 256 LEU A O 1
ATOM 2061 N N . LYS A 1 257 ? 6.956 20.891 0.611 1.00 80.38 257 LYS A N 1
ATOM 2062 C CA . LYS A 1 257 ? 7.636 21.949 -0.169 1.00 80.38 257 LYS A CA 1
ATOM 2063 C C . LYS A 1 257 ? 9.134 21.696 -0.368 1.00 80.38 257 LYS A C 1
ATOM 2065 O O . LYS A 1 257 ? 9.677 22.035 -1.412 1.00 80.38 257 LYS A O 1
ATOM 2070 N N . LYS A 1 258 ? 9.824 21.095 0.609 1.00 78.88 258 LYS A N 1
ATOM 2071 C CA . LYS A 1 258 ? 11.239 20.688 0.492 1.00 78.88 258 LYS A CA 1
ATOM 2072 C C . LYS A 1 258 ? 11.403 19.450 -0.396 1.00 78.88 258 LYS A C 1
ATOM 2074 O O . LYS A 1 258 ? 12.448 19.299 -1.018 1.00 78.88 258 LYS A O 1
ATOM 2079 N N . GLN A 1 259 ? 10.400 18.578 -0.470 1.00 75.38 259 GLN A N 1
ATOM 2080 C CA . GLN A 1 259 ? 10.361 17.426 -1.371 1.00 75.38 259 GLN A CA 1
ATOM 2081 C C . GLN A 1 259 ? 9.959 17.831 -2.798 1.00 75.38 259 GLN A C 1
ATOM 2083 O O . GLN A 1 259 ? 10.544 17.312 -3.737 1.00 75.38 259 GLN A O 1
ATOM 2088 N N . GLU A 1 260 ? 9.045 18.788 -2.960 1.00 76.81 260 GLU A N 1
ATOM 2089 C CA . GLU A 1 260 ? 8.671 19.445 -4.217 1.00 76.81 260 GLU A CA 1
ATOM 2090 C C . GLU A 1 260 ? 9.863 20.221 -4.777 1.00 76.81 260 GLU A C 1
ATOM 2092 O O . GLU A 1 260 ? 10.265 19.951 -5.897 1.00 76.81 260 GLU A O 1
ATOM 2097 N N . ALA A 1 261 ? 10.531 21.068 -3.984 1.00 76.25 261 ALA A N 1
ATOM 2098 C CA . ALA A 1 261 ? 11.739 21.772 -4.425 1.00 76.25 261 ALA A CA 1
ATOM 2099 C C . ALA A 1 261 ? 12.869 20.805 -4.828 1.00 76.25 261 ALA A C 1
ATOM 2101 O O . ALA A 1 261 ? 13.517 21.010 -5.850 1.00 76.25 261 ALA A O 1
ATOM 2102 N N . LYS A 1 262 ? 13.072 19.707 -4.084 1.00 78.69 262 LYS A N 1
ATOM 2103 C CA . LYS A 1 262 ? 14.001 18.637 -4.490 1.00 78.69 262 LYS A CA 1
ATOM 2104 C C . LYS A 1 262 ? 13.531 17.896 -5.741 1.00 78.69 262 LYS A C 1
ATOM 2106 O O . LYS A 1 262 ? 14.365 17.489 -6.541 1.00 78.69 262 LYS A O 1
ATOM 2111 N N . ALA A 1 263 ? 12.227 17.704 -5.927 1.00 74.06 263 ALA A N 1
ATOM 2112 C CA . ALA A 1 263 ? 11.672 17.105 -7.134 1.00 74.06 263 ALA A CA 1
ATOM 2113 C C . ALA A 1 263 ? 11.838 18.035 -8.344 1.00 74.06 263 ALA A C 1
ATOM 2115 O O . ALA A 1 263 ? 12.226 17.545 -9.392 1.00 74.06 263 ALA A O 1
ATOM 2116 N N . ASP A 1 264 ? 11.666 19.350 -8.193 1.00 79.56 264 ASP A N 1
ATOM 2117 C CA . ASP A 1 264 ? 11.950 20.366 -9.213 1.00 79.56 264 ASP A CA 1
ATOM 2118 C C . ASP A 1 264 ? 13.454 20.452 -9.529 1.00 79.56 264 ASP A C 1
ATOM 2120 O O . ASP A 1 264 ? 13.836 20.572 -10.693 1.00 79.56 264 ASP A O 1
ATOM 2124 N N . GLU A 1 265 ? 14.333 20.338 -8.527 1.00 77.06 265 GLU A N 1
ATOM 2125 C CA . GLU A 1 265 ? 15.787 20.246 -8.724 1.00 77.06 265 GLU A CA 1
ATOM 2126 C C . GLU A 1 265 ? 16.181 18.946 -9.443 1.00 77.06 265 GLU A C 1
ATOM 2128 O O . GLU A 1 265 ? 16.978 18.979 -10.383 1.00 77.06 265 GLU A O 1
ATOM 2133 N N . HIS A 1 266 ? 15.604 17.802 -9.062 1.00 76.38 266 HIS A N 1
ATOM 2134 C CA . HIS A 1 266 ? 15.841 16.518 -9.723 1.00 76.38 266 HIS A CA 1
ATOM 2135 C C . HIS A 1 266 ? 15.237 16.470 -11.132 1.00 76.38 266 HIS A C 1
ATOM 2137 O O . HIS A 1 266 ? 15.910 16.018 -12.053 1.00 76.38 266 HIS A O 1
ATOM 2143 N N . GLU A 1 267 ? 14.018 16.965 -11.346 1.00 84.69 267 GLU A N 1
ATOM 2144 C CA . GLU A 1 267 ? 13.376 17.039 -12.661 1.00 84.69 267 GLU A CA 1
ATOM 2145 C C . GLU A 1 267 ? 14.077 18.079 -13.542 1.00 84.69 267 GLU A C 1
ATOM 2147 O O . GLU A 1 267 ? 14.265 17.847 -14.731 1.00 84.69 267 GLU A O 1
ATOM 2152 N N . GLY A 1 268 ? 14.551 19.190 -12.975 1.00 84.19 268 GLY A N 1
ATOM 2153 C CA . GLY A 1 268 ? 15.419 20.161 -13.638 1.00 84.19 268 GLY A CA 1
ATOM 2154 C C . GLY A 1 268 ? 16.763 19.552 -14.044 1.00 84.19 268 GLY A C 1
ATOM 2155 O O . GLY A 1 268 ? 17.194 19.719 -15.185 1.00 84.19 268 GLY A O 1
ATOM 2156 N N . ALA A 1 269 ? 17.397 18.774 -13.164 1.00 84.31 269 ALA A N 1
ATOM 2157 C CA . ALA A 1 269 ? 18.615 18.030 -13.473 1.00 84.31 269 ALA A CA 1
ATOM 2158 C C . ALA A 1 269 ? 18.376 16.940 -14.533 1.00 84.31 269 ALA A C 1
ATOM 2160 O O . ALA A 1 269 ? 19.205 16.779 -15.425 1.00 84.31 269 ALA A O 1
ATOM 2161 N N . ILE A 1 270 ? 17.240 16.237 -14.494 1.00 83.62 270 ILE A N 1
ATOM 2162 C CA . ILE A 1 270 ? 16.837 15.251 -15.508 1.00 83.62 270 ILE A CA 1
ATOM 2163 C C . ILE A 1 270 ? 16.547 15.941 -16.845 1.00 83.62 270 ILE A C 1
ATOM 2165 O O . ILE A 1 270 ? 17.053 15.487 -17.862 1.00 83.62 270 ILE A O 1
ATOM 2169 N N . LYS A 1 271 ? 15.830 17.073 -16.870 1.00 86.75 271 LYS A N 1
ATOM 2170 C CA . LYS A 1 271 ? 15.593 17.893 -18.075 1.00 86.75 271 LYS A CA 1
ATOM 2171 C C . LYS A 1 271 ? 16.897 18.435 -18.661 1.00 86.75 271 LYS A C 1
ATOM 2173 O O . LYS A 1 271 ? 17.043 18.467 -19.879 1.00 86.75 271 LYS A O 1
ATOM 2178 N N . ASN A 1 272 ? 17.851 18.840 -17.822 1.00 86.56 272 ASN A N 1
ATOM 2179 C CA . ASN A 1 272 ? 19.162 19.310 -18.268 1.00 86.56 272 ASN A CA 1
ATOM 2180 C C . ASN A 1 272 ? 20.022 18.161 -18.815 1.00 86.56 272 ASN A C 1
ATOM 2182 O O . ASN A 1 272 ? 20.585 18.317 -19.894 1.00 86.56 272 ASN A O 1
ATOM 2186 N N . LYS A 1 273 ? 20.048 16.997 -18.150 1.00 89.69 273 LYS A N 1
ATOM 2187 C CA . LYS A 1 273 ? 20.690 15.777 -18.670 1.00 89.69 273 LYS A CA 1
ATOM 2188 C C . LYS A 1 273 ? 20.047 15.307 -19.975 1.00 89.69 273 LYS A C 1
ATOM 2190 O O . LYS A 1 273 ? 20.762 14.995 -20.916 1.00 89.69 273 LYS A O 1
ATOM 2195 N N . LEU A 1 274 ? 18.716 15.324 -20.068 1.00 86.75 274 LEU A N 1
ATOM 2196 C CA . LEU A 1 274 ? 17.990 14.978 -21.289 1.00 86.75 274 LEU A CA 1
ATOM 2197 C C . LEU A 1 274 ? 18.403 15.914 -22.429 1.00 86.75 274 LEU A C 1
ATOM 2199 O O . LEU A 1 274 ? 18.852 15.435 -23.462 1.00 86.75 274 LEU A O 1
ATOM 2203 N N . ARG A 1 275 ? 18.383 17.235 -22.204 1.00 89.50 275 ARG A N 1
ATOM 2204 C CA . ARG A 1 275 ? 18.859 18.233 -23.177 1.00 89.50 275 ARG A CA 1
ATOM 2205 C C . ARG A 1 275 ? 20.326 18.047 -23.564 1.00 89.50 275 ARG A C 1
ATOM 2207 O O . ARG A 1 275 ? 20.652 18.232 -24.730 1.00 89.50 275 ARG A O 1
ATOM 2214 N N . GLN A 1 276 ? 21.195 17.668 -22.624 1.00 89.25 276 GLN A N 1
ATOM 2215 C CA . GLN A 1 276 ? 22.589 17.316 -22.915 1.00 89.25 276 GLN A CA 1
ATOM 2216 C C . GLN A 1 276 ? 22.645 16.106 -23.854 1.00 89.25 276 GLN A C 1
ATOM 2218 O O . GLN A 1 276 ? 23.167 16.247 -24.958 1.00 89.25 276 GLN A O 1
ATOM 2223 N N . THR A 1 277 ? 21.978 14.997 -23.513 1.00 87.56 277 THR A N 1
ATOM 2224 C CA . THR A 1 277 ? 21.908 13.807 -24.380 1.00 87.56 277 THR A CA 1
ATOM 2225 C C . THR A 1 277 ? 21.221 14.071 -25.724 1.00 87.56 277 THR A C 1
ATOM 2227 O O . THR A 1 277 ? 21.591 13.466 -26.723 1.00 87.56 277 THR A O 1
ATOM 2230 N N . GLU A 1 278 ? 20.270 15.008 -25.806 1.00 88.94 278 GLU A N 1
ATOM 2231 C CA . GLU A 1 278 ? 19.681 15.473 -27.066 1.00 88.94 278 GLU A CA 1
ATOM 2232 C C . GLU A 1 278 ? 20.700 16.271 -27.892 1.00 88.94 278 GLU A C 1
ATOM 2234 O O . GLU A 1 278 ? 20.804 16.056 -29.097 1.00 88.94 278 GLU A O 1
ATOM 2239 N N . THR A 1 279 ? 21.492 17.161 -27.281 1.00 90.19 279 THR A N 1
ATOM 2240 C CA . THR A 1 279 ? 22.560 17.883 -27.995 1.00 90.19 279 THR A CA 1
ATOM 2241 C C . THR A 1 279 ? 23.714 16.979 -28.421 1.00 90.19 279 THR A C 1
ATOM 2243 O O . THR A 1 279 ? 24.192 17.125 -29.541 1.00 90.19 279 THR A O 1
ATOM 2246 N N . GLU A 1 280 ? 24.110 16.017 -27.590 1.00 91.06 280 GLU A N 1
ATOM 2247 C CA . GLU A 1 280 ? 25.126 15.002 -27.893 1.00 91.06 280 GLU A CA 1
ATOM 2248 C C . GLU A 1 280 ? 24.634 14.068 -29.002 1.00 91.06 280 GLU A C 1
ATOM 2250 O O . GLU A 1 280 ? 25.336 13.859 -29.986 1.00 91.06 280 GLU A O 1
ATOM 2255 N N . LYS A 1 281 ? 23.381 13.599 -28.932 1.00 91.19 281 LYS A N 1
ATOM 2256 C CA . LYS A 1 281 ? 22.736 12.858 -30.021 1.00 91.19 281 LYS A CA 1
ATOM 2257 C C . LYS A 1 281 ? 22.712 13.672 -31.317 1.00 91.19 281 LYS A C 1
ATOM 2259 O O . LYS A 1 281 ? 23.071 13.142 -32.359 1.00 91.19 281 LYS A O 1
ATOM 2264 N N . ASN A 1 282 ? 22.329 14.949 -31.272 1.00 90.44 282 ASN A N 1
ATOM 2265 C CA . ASN A 1 282 ? 22.310 15.815 -32.456 1.00 90.44 282 ASN A CA 1
ATOM 2266 C C . ASN A 1 282 ? 23.722 16.067 -33.026 1.00 90.44 282 ASN A C 1
ATOM 2268 O O . ASN A 1 282 ? 23.852 16.301 -34.228 1.00 90.44 282 ASN A O 1
ATOM 2272 N N . GLN A 1 283 ? 24.770 16.037 -32.195 1.00 92.50 283 GLN A N 1
ATOM 2273 C CA . GLN A 1 283 ? 26.171 16.089 -32.634 1.00 92.50 283 GLN A CA 1
ATOM 2274 C C . GLN A 1 283 ? 26.588 14.761 -33.276 1.00 92.50 283 GLN A C 1
ATOM 2276 O O . GLN A 1 283 ? 27.056 14.769 -34.409 1.00 92.50 283 GLN A O 1
ATOM 2281 N N . LEU A 1 284 ? 26.316 13.625 -32.628 1.00 89.62 284 LEU A N 1
ATOM 2282 C CA . LEU A 1 284 ? 26.581 12.289 -33.169 1.00 89.62 284 LEU A CA 1
ATOM 2283 C C . LEU A 1 284 ? 25.820 12.027 -34.477 1.00 89.62 284 LEU A C 1
ATOM 2285 O O . LEU A 1 284 ? 26.378 11.440 -35.396 1.00 89.62 284 LEU A O 1
ATOM 2289 N N . GLU A 1 285 ? 24.578 12.497 -34.621 1.00 89.44 285 GLU A N 1
ATOM 2290 C CA . GLU A 1 285 ? 23.833 12.423 -35.885 1.00 89.44 285 GLU A CA 1
ATOM 2291 C C . GLU A 1 285 ? 24.491 13.272 -36.987 1.00 89.44 285 GLU A C 1
ATOM 2293 O O . GLU A 1 285 ? 24.553 12.829 -38.134 1.00 89.44 285 GLU A O 1
ATOM 2298 N N . GLN A 1 286 ? 25.057 14.440 -36.657 1.00 90.56 286 GLN A N 1
ATOM 2299 C CA . GLN A 1 286 ? 25.839 15.251 -37.600 1.00 90.56 286 GLN A CA 1
ATOM 2300 C C . GLN A 1 286 ? 27.186 14.605 -37.956 1.00 90.56 286 GLN A C 1
ATOM 2302 O O . GLN A 1 286 ? 27.559 14.602 -39.127 1.00 90.56 286 GLN A O 1
ATOM 2307 N N . GLU A 1 287 ? 27.902 14.023 -36.995 1.00 89.44 287 GLU A N 1
ATOM 2308 C CA . GLU A 1 287 ? 29.169 13.316 -37.225 1.00 89.44 287 GLU A CA 1
ATOM 2309 C C . GLU A 1 287 ? 28.975 12.025 -38.025 1.00 89.44 287 GLU A C 1
ATOM 2311 O O . GLU A 1 287 ? 29.772 11.719 -38.913 1.00 89.44 287 GLU A O 1
ATOM 2316 N N . LEU A 1 288 ? 27.890 11.290 -37.779 1.00 88.38 288 LEU A N 1
ATOM 2317 C CA . LEU A 1 288 ? 27.525 10.079 -38.514 1.00 88.38 288 LEU A CA 1
ATOM 2318 C C . LEU A 1 288 ? 27.061 10.427 -39.938 1.00 88.38 288 LEU A C 1
ATOM 2320 O O . LEU A 1 288 ? 27.428 9.742 -40.891 1.00 88.38 288 LEU A O 1
ATOM 2324 N N . GLU A 1 289 ? 26.343 11.536 -40.123 1.00 88.94 289 GLU A N 1
ATOM 2325 C CA . GLU A 1 289 ? 25.991 12.075 -41.442 1.00 88.94 289 GLU A CA 1
ATOM 2326 C C . GLU A 1 289 ? 27.219 12.606 -42.213 1.00 88.94 289 GLU A C 1
ATOM 2328 O O . GLU A 1 289 ? 27.355 12.357 -43.413 1.00 88.94 289 GLU A O 1
ATOM 2333 N N . LEU A 1 290 ? 28.173 13.265 -41.545 1.00 91.94 290 LEU A N 1
ATOM 2334 C CA . LEU A 1 290 ? 29.473 13.620 -42.132 1.00 91.94 290 LEU A CA 1
ATOM 2335 C C . LEU A 1 290 ? 30.280 12.368 -42.501 1.00 91.94 290 LEU A C 1
ATOM 2337 O O . LEU A 1 290 ? 30.836 12.303 -43.596 1.00 91.94 290 LEU A O 1
ATOM 2341 N N . SER A 1 291 ? 30.282 11.349 -41.640 1.00 88.19 291 SER A N 1
ATOM 2342 C CA . SER A 1 291 ? 30.950 10.066 -41.884 1.00 88.19 291 SER A CA 1
ATOM 2343 C C . SER A 1 291 ? 30.333 9.319 -43.067 1.00 88.19 291 SER A C 1
ATOM 2345 O O . SER A 1 291 ? 31.070 8.799 -43.896 1.00 88.19 291 SER A O 1
ATOM 2347 N N . ARG A 1 292 ? 29.002 9.336 -43.224 1.00 91.75 292 ARG A N 1
ATOM 2348 C CA . ARG A 1 292 ? 28.306 8.821 -44.419 1.00 91.75 292 ARG A CA 1
ATOM 2349 C C . ARG A 1 292 ? 28.694 9.583 -45.683 1.00 91.75 292 ARG A C 1
ATOM 2351 O O . ARG A 1 292 ? 28.937 8.967 -46.713 1.00 91.75 292 ARG A O 1
ATOM 2358 N N . ARG A 1 293 ? 28.799 10.914 -45.624 1.00 89.69 293 ARG A N 1
ATOM 2359 C CA . ARG A 1 293 ? 29.226 11.729 -46.778 1.00 89.69 293 ARG A CA 1
ATOM 2360 C C . ARG A 1 293 ? 30.676 11.445 -47.171 1.00 89.69 293 ARG A C 1
ATOM 2362 O O . ARG A 1 293 ? 30.957 11.328 -48.361 1.00 89.69 293 ARG A O 1
ATOM 2369 N N . LEU A 1 294 ? 31.574 11.294 -46.197 1.00 91.44 294 LEU A N 1
ATOM 2370 C CA . LEU A 1 294 ? 32.966 10.895 -46.424 1.00 91.44 294 LEU A CA 1
ATOM 2371 C C . LEU A 1 294 ? 33.066 9.456 -46.950 1.00 91.44 294 LEU A C 1
ATOM 2373 O O . LEU A 1 294 ? 33.828 9.214 -47.884 1.00 91.44 294 LEU A O 1
ATOM 2377 N N . LEU A 1 295 ? 32.257 8.527 -46.428 1.00 90.62 295 LEU A N 1
ATOM 2378 C CA . LEU A 1 295 ? 32.164 7.158 -46.935 1.00 90.62 295 LEU A CA 1
ATOM 2379 C C . LEU A 1 295 ? 31.725 7.165 -48.403 1.00 90.62 295 LEU A C 1
ATOM 2381 O O . LEU A 1 295 ? 32.479 6.682 -49.239 1.00 90.62 295 LEU A O 1
ATOM 2385 N N . ASN A 1 296 ? 30.613 7.820 -48.745 1.00 89.31 296 ASN A N 1
ATOM 2386 C CA . ASN A 1 296 ? 30.122 7.918 -50.125 1.00 89.31 296 ASN A CA 1
ATOM 2387 C C . ASN A 1 296 ? 31.160 8.558 -51.077 1.00 89.31 296 ASN A C 1
ATOM 2389 O O . ASN A 1 296 ? 31.281 8.151 -52.232 1.00 89.31 296 ASN A O 1
ATOM 2393 N N . GLN A 1 297 ? 31.944 9.539 -50.608 1.00 88.12 297 GLN A N 1
ATOM 2394 C CA . GLN A 1 297 ? 33.062 10.115 -51.374 1.00 88.12 297 GLN A CA 1
ATOM 2395 C C . GLN A 1 297 ? 34.221 9.118 -51.553 1.00 88.12 297 GLN A C 1
ATOM 2397 O O . GLN A 1 297 ? 34.806 9.035 -52.636 1.00 88.12 297 GLN A O 1
ATOM 2402 N N . SER A 1 298 ? 34.544 8.335 -50.521 1.00 88.50 298 SER A N 1
ATOM 2403 C CA . SER A 1 298 ? 35.552 7.269 -50.591 1.00 88.50 298 SER A CA 1
ATOM 2404 C C . SER A 1 298 ? 35.102 6.102 -51.480 1.00 88.50 298 SER A C 1
ATOM 2406 O O . SER A 1 298 ? 35.909 5.542 -52.214 1.00 88.50 298 SER A O 1
ATOM 2408 N N . GLU A 1 299 ? 33.807 5.782 -51.501 1.00 87.50 299 GLU A N 1
ATOM 2409 C CA . GLU A 1 299 ? 33.233 4.725 -52.331 1.00 87.50 299 GLU A CA 1
ATOM 2410 C C . GLU A 1 299 ? 33.161 5.152 -53.797 1.00 87.50 299 GLU A C 1
ATOM 2412 O O . GLU A 1 299 ? 33.652 4.417 -54.648 1.00 87.50 299 GLU A O 1
ATOM 2417 N N . GLY A 1 300 ? 32.698 6.370 -54.100 1.00 86.56 300 GLY A N 1
ATOM 2418 C CA . GLY A 1 300 ? 32.711 6.912 -55.465 1.00 86.56 300 GLY A CA 1
ATOM 2419 C C . GLY A 1 300 ? 34.124 7.111 -56.038 1.00 86.56 300 GLY A C 1
ATOM 2420 O O . GLY A 1 300 ? 34.360 6.884 -57.228 1.00 86.56 300 GLY A O 1
ATOM 2421 N N . SER A 1 301 ? 35.109 7.471 -55.205 1.00 87.94 301 SER A N 1
ATOM 2422 C CA . SER A 1 301 ? 36.517 7.515 -55.634 1.00 87.94 301 SER A CA 1
ATOM 2423 C C . SER A 1 301 ? 37.132 6.116 -55.774 1.00 87.94 301 SER A C 1
ATOM 2425 O O . SER A 1 301 ? 37.841 5.874 -56.752 1.00 87.94 301 SER A O 1
ATOM 2427 N N . ARG A 1 302 ? 36.791 5.153 -54.902 1.00 93.75 302 ARG A N 1
ATOM 2428 C CA . ARG A 1 302 ? 37.138 3.730 -55.075 1.00 93.75 302 ARG A CA 1
ATOM 2429 C C . ARG A 1 302 ? 36.548 3.162 -56.365 1.00 93.75 302 ARG A C 1
ATOM 2431 O O . ARG A 1 302 ? 37.254 2.473 -57.089 1.00 93.75 302 ARG A O 1
ATOM 2438 N N . GLU A 1 303 ? 35.292 3.460 -56.681 1.00 88.75 303 GLU A N 1
ATOM 2439 C CA . GLU A 1 303 ? 34.649 3.058 -57.936 1.00 88.75 303 GLU A CA 1
ATOM 2440 C C . GLU A 1 303 ? 35.331 3.696 -59.145 1.00 88.75 303 GLU A C 1
ATOM 2442 O O . GLU A 1 303 ? 35.601 3.001 -60.121 1.00 88.75 303 GLU A O 1
ATOM 2447 N N . THR A 1 304 ? 35.696 4.978 -59.073 1.00 88.25 304 THR A N 1
ATOM 2448 C CA . THR A 1 304 ? 36.465 5.647 -60.137 1.00 88.25 304 THR A CA 1
ATOM 2449 C C . THR A 1 304 ? 37.821 4.964 -60.363 1.00 88.25 304 THR A C 1
ATOM 2451 O O . THR A 1 304 ? 38.201 4.704 -61.505 1.00 88.25 304 THR A O 1
ATOM 2454 N N . LEU A 1 305 ? 38.531 4.601 -59.289 1.00 91.00 305 LEU A N 1
ATOM 2455 C CA . LEU A 1 305 ? 39.790 3.851 -59.362 1.00 91.00 305 LEU A CA 1
ATOM 2456 C C . LEU A 1 305 ? 39.590 2.416 -59.878 1.00 91.00 305 LEU A C 1
ATOM 2458 O O . LEU A 1 305 ? 40.426 1.926 -60.633 1.00 91.00 305 LEU A O 1
ATOM 2462 N N . LEU A 1 306 ? 38.486 1.747 -59.533 1.00 88.75 306 LEU A N 1
ATOM 2463 C CA . LEU A 1 306 ? 38.145 0.426 -60.072 1.00 88.75 306 LEU A CA 1
ATOM 2464 C C . LEU A 1 306 ? 37.894 0.489 -61.583 1.00 88.75 306 LEU A C 1
ATOM 2466 O O . LEU A 1 306 ? 38.478 -0.313 -62.306 1.00 88.75 306 LEU A O 1
ATOM 2470 N N . HIS A 1 307 ? 37.141 1.478 -62.075 1.00 87.44 307 HIS A N 1
ATOM 2471 C CA . HIS A 1 307 ? 36.952 1.691 -63.516 1.00 87.44 307 HIS A CA 1
ATOM 2472 C C . HIS A 1 307 ? 38.286 1.966 -64.233 1.00 87.44 307 HIS A C 1
ATOM 2474 O O . HIS A 1 307 ? 38.523 1.415 -65.305 1.00 87.44 307 HIS A O 1
ATOM 2480 N N . GLN A 1 308 ? 39.196 2.746 -63.635 1.00 87.44 308 GLN A N 1
ATOM 2481 C CA . GLN A 1 308 ? 40.543 2.963 -64.188 1.00 87.44 308 GLN A CA 1
ATOM 2482 C C . GLN A 1 308 ? 41.385 1.676 -64.205 1.00 87.44 308 GLN A C 1
ATOM 2484 O O . GLN A 1 308 ? 42.068 1.397 -65.189 1.00 87.44 308 GLN A O 1
ATOM 2489 N N . VAL A 1 309 ? 41.324 0.856 -63.150 1.00 89.12 309 VAL A N 1
ATOM 2490 C CA . VAL A 1 309 ? 42.006 -0.449 -63.090 1.00 89.12 309 VAL A CA 1
ATOM 2491 C C . VAL A 1 309 ? 41.414 -1.437 -64.099 1.00 89.12 309 VAL A C 1
ATOM 2493 O O . VAL A 1 309 ? 42.159 -2.205 -64.707 1.00 89.12 309 VAL A O 1
ATOM 2496 N N . GLU A 1 310 ? 40.102 -1.423 -64.319 1.00 88.12 310 GLU A N 1
ATOM 2497 C CA . GLU A 1 310 ? 39.444 -2.223 -65.352 1.00 88.12 310 GLU A CA 1
ATOM 2498 C C . GLU A 1 310 ? 39.818 -1.751 -66.756 1.00 88.12 310 GLU A C 1
ATOM 2500 O O . GLU A 1 310 ? 40.203 -2.580 -67.582 1.00 88.12 310 GLU A O 1
ATOM 2505 N N . GLU A 1 311 ? 39.827 -0.444 -67.021 1.00 90.75 311 GLU A N 1
ATOM 2506 C CA . GLU A 1 311 ? 40.284 0.089 -68.302 1.00 90.75 311 GLU A CA 1
ATOM 2507 C C . GLU A 1 311 ? 41.747 -0.295 -68.570 1.00 90.75 311 GLU A C 1
ATOM 2509 O O . GLU A 1 311 ? 42.032 -0.869 -69.625 1.00 90.75 311 GLU A O 1
ATOM 2514 N N . LEU A 1 312 ? 42.649 -0.106 -67.598 1.00 90.25 312 LEU A N 1
ATOM 2515 C CA . LEU A 1 312 ? 44.046 -0.546 -67.684 1.00 90.25 312 LEU A CA 1
ATOM 2516 C C . LEU A 1 312 ? 44.166 -2.062 -67.909 1.00 90.25 312 LEU A C 1
ATOM 2518 O O . LEU A 1 312 ? 45.005 -2.488 -68.700 1.00 90.25 312 LEU A O 1
ATOM 2522 N N . ARG A 1 313 ? 43.304 -2.896 -67.307 1.00 86.81 313 ARG A N 1
ATOM 2523 C CA . ARG A 1 313 ? 43.232 -4.342 -67.606 1.00 86.81 313 ARG A CA 1
ATOM 2524 C C . ARG A 1 313 ? 42.772 -4.615 -69.044 1.00 86.81 313 ARG A C 1
ATOM 2526 O O . ARG A 1 313 ? 43.316 -5.520 -69.683 1.00 86.81 313 ARG A O 1
ATOM 2533 N N . THR A 1 314 ? 41.830 -3.845 -69.601 1.00 85.12 314 THR A N 1
ATOM 2534 C CA . THR A 1 314 ? 41.463 -3.981 -71.028 1.00 85.12 314 THR A CA 1
ATOM 2535 C C . THR A 1 314 ? 42.587 -3.528 -71.962 1.00 85.12 314 THR A C 1
ATOM 2537 O O . THR A 1 314 ? 42.800 -4.141 -73.005 1.00 85.12 314 THR A O 1
ATOM 2540 N N . GLN A 1 315 ? 43.344 -2.492 -71.592 1.00 87.75 315 GLN A N 1
ATOM 2541 C CA . GLN A 1 315 ? 44.511 -2.038 -72.351 1.00 87.75 315 GLN A CA 1
ATOM 2542 C C . GLN A 1 315 ? 45.640 -3.079 -72.289 1.00 87.75 315 GLN A C 1
ATOM 2544 O O . GLN A 1 315 ? 46.208 -3.420 -73.325 1.00 87.75 315 GLN A O 1
ATOM 2549 N N . LEU A 1 316 ? 45.900 -3.669 -71.116 1.00 82.69 316 LEU A N 1
ATOM 2550 C CA . LEU A 1 316 ? 46.903 -4.721 -70.940 1.00 82.69 316 LEU A CA 1
ATOM 2551 C C . LEU A 1 316 ? 46.549 -5.993 -71.725 1.00 82.69 316 LEU A C 1
ATOM 2553 O O . LEU A 1 316 ? 47.413 -6.569 -72.377 1.00 82.69 316 LEU A O 1
ATOM 2557 N N . THR A 1 317 ? 45.281 -6.416 -71.721 1.00 83.31 317 THR A N 1
ATOM 2558 C CA . THR A 1 317 ? 44.834 -7.599 -72.483 1.00 83.31 317 THR A CA 1
ATOM 2559 C C . THR A 1 317 ? 44.859 -7.380 -73.999 1.00 83.31 317 THR A C 1
ATOM 2561 O O . THR A 1 317 ? 45.215 -8.310 -74.725 1.00 83.31 317 THR A O 1
ATOM 2564 N N . LYS A 1 318 ? 44.580 -6.159 -74.485 1.00 88.81 318 LYS A N 1
ATOM 2565 C CA . LYS A 1 318 ? 44.820 -5.764 -75.888 1.00 88.81 318 LYS A CA 1
ATOM 2566 C C . LYS A 1 318 ? 46.310 -5.824 -76.230 1.00 88.81 318 LYS A C 1
ATOM 2568 O O . LYS A 1 318 ? 46.688 -6.585 -77.113 1.00 88.81 318 LYS A O 1
ATOM 2573 N N . ALA A 1 319 ? 47.157 -5.141 -75.456 1.00 81.69 319 ALA A N 1
ATOM 2574 C CA . ALA A 1 319 ? 48.606 -5.121 -75.662 1.00 81.69 319 ALA A CA 1
ATOM 2575 C C . ALA A 1 319 ? 49.244 -6.520 -75.561 1.00 81.69 319 ALA A C 1
ATOM 2577 O O . ALA A 1 319 ? 50.189 -6.827 -76.284 1.00 81.69 319 ALA A O 1
ATOM 2578 N N . GLU A 1 320 ? 48.719 -7.411 -74.716 1.00 77.00 320 GLU A N 1
ATOM 2579 C CA . GLU A 1 320 ? 49.097 -8.825 -74.708 1.00 77.00 320 GLU A CA 1
ATOM 2580 C C . GLU A 1 320 ? 48.668 -9.566 -75.978 1.00 77.00 320 GLU A C 1
ATOM 2582 O O . GLU A 1 320 ? 49.418 -10.421 -76.451 1.00 77.00 320 GLU A O 1
ATOM 2587 N N . GLY A 1 321 ? 47.480 -9.279 -76.513 1.00 77.62 321 GLY A N 1
ATOM 2588 C CA . GLY A 1 321 ? 47.010 -9.794 -77.799 1.00 77.62 321 GLY A CA 1
ATOM 2589 C C . GLY A 1 321 ? 47.922 -9.357 -78.944 1.00 77.62 321 GLY A C 1
ATOM 2590 O O . GLY A 1 321 ? 48.417 -10.204 -79.688 1.00 77.62 321 GLY A O 1
ATOM 2591 N N . ASP A 1 322 ? 48.243 -8.066 -79.010 1.00 83.62 322 ASP A N 1
ATOM 2592 C CA . ASP A 1 322 ? 49.146 -7.487 -80.008 1.00 83.62 322 ASP A CA 1
ATOM 2593 C C . ASP A 1 322 ? 50.570 -8.042 -79.862 1.00 83.62 322 ASP A C 1
ATOM 2595 O O . ASP A 1 322 ? 51.179 -8.469 -80.845 1.00 83.62 322 ASP A O 1
ATOM 2599 N N . ARG A 1 323 ? 51.086 -8.158 -78.628 1.00 80.00 323 ARG A N 1
ATOM 2600 C CA . ARG A 1 323 ? 52.383 -8.796 -78.346 1.00 80.00 323 ARG A CA 1
ATOM 2601 C C . ARG A 1 323 ? 52.394 -10.262 -78.777 1.00 80.00 323 ARG A C 1
ATOM 2603 O O . ARG A 1 323 ? 53.400 -10.719 -79.315 1.00 80.00 323 ARG A O 1
ATOM 2610 N N . LYS A 1 324 ? 51.300 -11.007 -78.576 1.00 75.38 324 LYS A N 1
ATOM 2611 C CA . LYS A 1 324 ? 51.155 -12.387 -79.072 1.00 75.38 324 LYS A CA 1
ATOM 2612 C C . LYS A 1 324 ? 51.113 -12.407 -80.605 1.00 75.38 324 LYS A C 1
ATOM 2614 O O . LYS A 1 324 ? 51.784 -13.250 -81.194 1.00 75.38 324 LYS A O 1
ATOM 2619 N N . GLY A 1 325 ? 50.418 -11.475 -81.259 1.00 73.25 325 GLY A N 1
ATOM 2620 C CA . GLY A 1 325 ? 50.398 -11.331 -82.722 1.00 73.25 325 GLY A CA 1
ATOM 2621 C C . GLY A 1 325 ? 51.786 -11.058 -83.314 1.00 73.25 325 GLY A C 1
ATOM 2622 O O . GLY A 1 325 ? 52.252 -11.800 -84.181 1.00 73.25 325 GLY A O 1
ATOM 2623 N N . LEU A 1 326 ? 52.497 -10.066 -82.773 1.00 77.94 326 LEU A N 1
ATOM 2624 C CA . LEU A 1 326 ? 53.878 -9.744 -83.143 1.00 77.94 326 LEU A CA 1
ATOM 2625 C C . LEU A 1 326 ? 54.833 -10.911 -82.858 1.00 77.94 326 LEU A C 1
ATOM 2627 O O . LEU A 1 326 ? 55.685 -11.214 -83.688 1.00 77.94 326 LEU A O 1
ATOM 2631 N N . GLN A 1 327 ? 54.669 -11.629 -81.742 1.00 76.12 327 GLN A N 1
ATOM 2632 C CA . GLN A 1 327 ? 55.482 -12.811 -81.436 1.00 76.12 327 GLN A CA 1
ATOM 2633 C C . GLN A 1 327 ? 55.279 -13.937 -82.468 1.00 76.12 327 GLN A C 1
ATOM 2635 O O . GLN A 1 327 ? 56.245 -14.628 -82.797 1.00 76.12 327 GLN A O 1
ATOM 2640 N N . HIS A 1 328 ? 54.079 -14.094 -83.043 1.00 64.06 328 HIS A N 1
ATOM 2641 C CA . HIS A 1 328 ? 53.855 -15.014 -84.165 1.00 64.06 328 HIS A CA 1
ATOM 2642 C C . HIS A 1 328 ? 54.511 -14.516 -85.463 1.00 64.06 328 HIS A C 1
ATOM 2644 O O . HIS A 1 328 ? 55.174 -15.310 -86.128 1.00 64.06 328 HIS A O 1
ATOM 2650 N N . GLN A 1 329 ? 54.401 -13.225 -85.802 1.00 70.31 329 GLN A N 1
ATOM 2651 C CA . GLN A 1 329 ? 55.064 -12.658 -86.989 1.00 70.31 329 GLN A CA 1
ATOM 2652 C C . GLN A 1 329 ? 56.594 -12.760 -86.903 1.00 70.31 329 GLN A C 1
ATOM 2654 O O . GLN A 1 329 ? 57.224 -13.266 -87.827 1.00 70.31 329 GLN A O 1
ATOM 2659 N N . VAL A 1 330 ? 57.200 -12.385 -85.773 1.00 68.44 330 VAL A N 1
ATOM 2660 C CA . VAL A 1 330 ? 58.649 -12.526 -85.541 1.00 68.44 330 VAL A CA 1
ATOM 2661 C C . VAL A 1 330 ? 59.074 -13.998 -85.604 1.00 68.44 330 VAL A C 1
ATOM 2663 O O . VAL A 1 330 ? 60.101 -14.308 -86.201 1.00 68.44 330 VAL A O 1
ATOM 2666 N N . SER A 1 331 ? 58.258 -14.929 -85.093 1.00 64.88 331 SER A N 1
ATOM 2667 C CA . SER A 1 331 ? 58.523 -16.376 -85.202 1.00 64.88 331 SER A CA 1
ATOM 2668 C C . SER A 1 331 ? 58.385 -16.935 -86.627 1.00 64.88 331 SER A C 1
ATOM 2670 O O . SER A 1 331 ? 58.909 -18.014 -86.902 1.00 64.88 331 SER A O 1
ATOM 2672 N N . GLN A 1 332 ? 57.684 -16.242 -87.530 1.00 60.44 332 GLN A N 1
ATOM 2673 C CA . GLN A 1 332 ? 57.609 -16.582 -88.956 1.00 60.44 332 GLN A CA 1
ATOM 2674 C C . GLN A 1 332 ? 58.793 -15.974 -89.720 1.00 60.44 332 GLN A C 1
ATOM 2676 O O . GLN A 1 332 ? 59.506 -16.700 -90.409 1.00 60.44 332 GLN A O 1
ATOM 2681 N N . ILE A 1 333 ? 59.075 -14.685 -89.515 1.00 59.06 333 ILE A N 1
ATOM 2682 C CA . ILE A 1 333 ? 60.194 -13.961 -90.139 1.00 59.06 333 ILE A CA 1
ATOM 2683 C C . ILE A 1 333 ? 61.539 -14.600 -89.751 1.00 59.06 333 ILE A C 1
ATOM 2685 O O . ILE A 1 333 ? 62.349 -14.914 -90.622 1.00 59.06 333 ILE A O 1
ATOM 2689 N N . SER A 1 334 ? 61.737 -14.927 -88.469 1.00 55.53 334 SER A N 1
ATOM 2690 C CA . SER A 1 334 ? 62.935 -15.626 -87.976 1.00 55.53 334 SER A CA 1
ATOM 2691 C C . SER A 1 334 ? 63.110 -17.043 -88.546 1.00 55.53 334 SER A C 1
ATOM 2693 O O . SER A 1 334 ? 64.213 -17.577 -88.471 1.00 55.53 334 SER A O 1
ATOM 2695 N N . LYS A 1 335 ? 62.057 -17.659 -89.103 1.00 46.72 335 LYS A N 1
ATOM 2696 C CA . LYS A 1 335 ? 62.121 -18.951 -89.816 1.00 46.72 335 LYS A CA 1
ATOM 2697 C C . LYS A 1 335 ? 62.266 -18.802 -91.333 1.00 46.72 335 LYS A C 1
ATOM 2699 O O . LYS A 1 335 ? 62.509 -19.794 -92.011 1.00 46.72 335 LYS A O 1
ATOM 2704 N N . GLN A 1 336 ? 62.106 -17.593 -91.868 1.00 41.12 336 GLN A N 1
ATOM 2705 C CA . GLN A 1 336 ? 62.318 -17.279 -93.284 1.00 41.12 336 GLN A CA 1
ATOM 2706 C C . GLN A 1 336 ? 63.722 -16.710 -93.536 1.00 41.12 336 GLN A C 1
ATOM 2708 O O . GLN A 1 336 ? 64.318 -16.989 -94.572 1.00 41.12 336 GLN A O 1
ATOM 2713 N N . GLN A 1 337 ? 64.275 -15.949 -92.587 1.00 44.28 337 GLN A N 1
ATOM 2714 C CA . GLN A 1 337 ? 65.557 -15.251 -92.752 1.00 44.28 337 GLN A CA 1
ATOM 2715 C C . GLN A 1 337 ? 66.807 -16.126 -92.538 1.00 44.28 337 GLN A C 1
ATOM 2717 O O . GLN A 1 337 ? 67.896 -15.703 -92.908 1.00 44.28 337 GLN A O 1
ATOM 2722 N N . SER A 1 338 ? 66.685 -17.352 -92.015 1.00 39.25 338 SER A N 1
ATOM 2723 C CA . SER A 1 338 ? 67.831 -18.262 -91.819 1.00 39.25 338 SER A CA 1
ATOM 2724 C C . SER A 1 338 ? 68.303 -18.992 -93.087 1.00 39.25 338 SER A C 1
ATOM 2726 O O . SER A 1 338 ? 69.254 -19.760 -93.010 1.00 39.25 338 SER A O 1
ATOM 2728 N N . ASN A 1 339 ? 67.630 -18.805 -94.229 1.00 35.88 339 ASN A N 1
ATOM 2729 C CA . ASN A 1 339 ? 67.844 -19.594 -95.452 1.00 35.88 339 ASN A CA 1
ATOM 2730 C C . ASN A 1 339 ? 68.427 -18.804 -96.640 1.00 35.88 339 ASN A C 1
ATOM 2732 O O . ASN A 1 339 ? 68.495 -19.344 -97.740 1.00 35.88 339 ASN A O 1
ATOM 2736 N N . TYR A 1 340 ? 68.864 -17.560 -96.428 1.00 28.34 340 TYR A N 1
ATOM 2737 C CA . TYR A 1 340 ? 69.587 -16.761 -97.429 1.00 28.34 340 TYR A CA 1
ATOM 2738 C C . TYR A 1 340 ? 70.954 -16.333 -96.888 1.00 28.34 340 TYR A C 1
ATOM 2740 O O . TYR A 1 340 ? 71.243 -15.153 -96.706 1.00 28.34 340 TYR A O 1
ATOM 2748 N N . GLN A 1 341 ? 71.777 -17.341 -96.596 1.00 29.70 341 GLN A N 1
ATOM 2749 C CA . GLN A 1 341 ? 73.212 -17.185 -96.390 1.00 29.70 341 GLN A CA 1
ATOM 2750 C C . GLN A 1 341 ? 73.959 -17.202 -97.733 1.00 29.70 341 GLN A C 1
ATOM 2752 O O . GLN A 1 341 ? 73.653 -18.015 -98.599 1.00 29.70 341 GLN A O 1
ATOM 2757 N N . ASP A 1 342 ? 74.986 -16.359 -97.818 1.00 28.16 342 ASP A N 1
ATOM 2758 C CA . ASP A 1 342 ? 76.263 -16.621 -98.492 1.00 28.16 342 ASP A CA 1
ATOM 2759 C C . ASP A 1 342 ? 76.229 -17.061 -99.976 1.00 28.16 342 ASP A C 1
ATOM 2761 O O . ASP A 1 342 ? 76.551 -18.201 -100.312 1.00 28.16 342 ASP A O 1
ATOM 2765 N N . GLU A 1 343 ? 75.981 -16.111 -100.888 1.00 26.14 343 GLU A N 1
ATOM 2766 C CA . GLU A 1 343 ? 76.302 -16.259 -102.318 1.00 26.14 343 GLU A CA 1
ATOM 2767 C C . GLU A 1 343 ? 77.358 -15.248 -102.807 1.00 26.14 343 GLU A C 1
ATOM 2769 O O . GLU A 1 343 ? 77.083 -14.057 -102.896 1.00 26.14 343 GLU A O 1
ATOM 2774 N N . GLN A 1 344 ? 78.505 -15.795 -103.245 1.00 27.36 344 GLN A N 1
ATOM 2775 C CA . GLN A 1 344 ? 79.412 -15.282 -104.295 1.00 27.36 344 GLN A CA 1
ATOM 2776 C C . GLN A 1 344 ? 80.197 -13.962 -104.022 1.00 27.36 344 GLN A C 1
ATOM 2778 O O . GLN A 1 344 ? 79.719 -13.032 -103.389 1.00 27.36 344 GLN A O 1
ATOM 2783 N N . GLY A 1 345 ? 81.439 -13.790 -104.500 1.00 27.27 345 GLY A N 1
ATOM 2784 C CA . GLY A 1 345 ? 82.340 -14.751 -105.154 1.00 27.27 345 GLY A CA 1
ATOM 2785 C C . GLY A 1 345 ? 83.485 -14.081 -105.939 1.00 27.27 345 GLY A C 1
ATOM 2786 O O . GLY A 1 345 ? 83.219 -13.199 -106.744 1.00 27.27 345 GLY A O 1
ATOM 2787 N N . GLU A 1 346 ? 84.723 -14.572 -105.754 1.00 25.75 346 GLU A N 1
ATOM 2788 C CA . GLU A 1 346 ? 85.954 -14.240 -106.527 1.00 25.75 346 GLU A CA 1
ATOM 2789 C C . GLU A 1 346 ? 86.472 -12.776 -106.402 1.00 25.75 346 GLU A C 1
ATOM 2791 O O . GLU A 1 346 ? 85.732 -11.867 -106.053 1.00 25.75 346 GLU A O 1
ATOM 2796 N N . ASP A 1 347 ? 87.762 -12.439 -106.557 1.00 30.55 347 ASP A N 1
ATOM 2797 C CA . ASP A 1 347 ? 88.924 -13.120 -107.169 1.00 30.55 347 ASP A CA 1
ATOM 2798 C C . ASP A 1 347 ? 90.095 -13.333 -106.173 1.00 30.55 347 ASP A C 1
ATOM 2800 O O . ASP A 1 347 ? 90.208 -12.679 -105.138 1.00 30.55 347 ASP A O 1
ATOM 2804 N N . TRP A 1 348 ? 90.983 -14.284 -106.479 1.00 34.00 348 TRP A N 1
ATOM 2805 C CA . TRP A 1 348 ? 91.896 -14.932 -105.523 1.00 34.00 348 TRP A CA 1
ATOM 2806 C C . TRP A 1 348 ? 93.400 -14.844 -105.865 1.00 34.00 348 TRP A C 1
ATOM 2808 O O . TRP A 1 348 ? 94.224 -15.498 -105.215 1.00 34.00 348 TRP A O 1
ATOM 2818 N N . ARG A 1 349 ? 93.804 -14.084 -106.894 1.00 41.19 349 ARG A N 1
ATOM 2819 C CA . ARG A 1 349 ? 95.080 -14.324 -107.610 1.00 41.19 349 ARG A CA 1
ATOM 2820 C C . ARG A 1 349 ? 96.254 -13.354 -107.398 1.00 41.19 349 ARG A C 1
ATOM 2822 O O . ARG A 1 349 ? 97.077 -13.202 -108.292 1.00 41.19 349 ARG A O 1
ATOM 2829 N N . PHE A 1 350 ? 96.459 -12.849 -106.177 1.00 33.84 350 PHE A N 1
ATOM 2830 C CA . PHE A 1 350 ? 97.769 -12.301 -105.758 1.00 33.84 350 PHE A CA 1
ATOM 2831 C C . PHE A 1 350 ? 98.247 -12.805 -104.380 1.00 33.84 350 PHE A C 1
ATOM 2833 O O . PHE A 1 350 ? 98.484 -12.040 -103.450 1.00 33.84 350 PHE A O 1
ATOM 2840 N N . ARG A 1 351 ? 98.451 -14.127 -104.254 1.00 40.56 351 ARG A N 1
ATOM 2841 C CA . ARG A 1 351 ? 99.023 -14.770 -103.051 1.00 40.56 351 ARG A CA 1
ATOM 2842 C C . ARG A 1 351 ? 100.215 -15.692 -103.373 1.00 40.56 351 ARG A C 1
ATOM 2844 O O . ARG A 1 351 ? 100.017 -16.899 -103.533 1.00 40.56 351 ARG A O 1
ATOM 2851 N N . ARG A 1 352 ? 101.436 -15.122 -103.437 1.00 52.59 352 ARG A N 1
ATOM 2852 C CA . ARG A 1 352 ? 102.686 -15.766 -102.933 1.00 52.59 352 ARG A CA 1
ATOM 2853 C C . ARG A 1 352 ? 103.990 -14.939 -102.885 1.00 52.59 352 ARG A C 1
ATOM 2855 O O . ARG A 1 352 ? 105.050 -15.498 -102.619 1.00 52.59 352 ARG A O 1
ATOM 2862 N N . GLY A 1 353 ? 103.950 -13.625 -103.131 1.00 50.88 353 GLY A N 1
ATOM 2863 C CA . GLY A 1 353 ? 105.096 -12.737 -102.849 1.00 50.88 353 GLY A CA 1
ATOM 2864 C C . GLY A 1 353 ? 105.162 -12.300 -101.378 1.00 50.88 353 GLY A C 1
ATOM 2865 O O . GLY A 1 353 ? 106.229 -12.283 -100.765 1.00 50.88 353 GLY A O 1
ATOM 2866 N N . VAL A 1 354 ? 103.992 -12.024 -100.794 1.00 55.47 354 VAL A N 1
ATOM 2867 C CA . VAL A 1 354 ? 103.786 -11.431 -99.459 1.00 55.47 354 VAL A CA 1
ATOM 2868 C C . VAL A 1 354 ? 103.941 -12.476 -98.335 1.00 55.47 354 VAL A C 1
ATOM 2870 O O . VAL A 1 354 ? 103.113 -12.578 -97.438 1.00 55.47 354 VAL A O 1
ATOM 2873 N N . GLU A 1 355 ? 105.000 -13.287 -98.390 1.00 50.72 355 GLU A N 1
ATOM 2874 C CA . GLU A 1 355 ? 105.282 -14.361 -97.422 1.00 50.72 355 GLU A CA 1
ATOM 2875 C C . GLU A 1 355 ? 106.577 -14.142 -96.611 1.00 50.72 355 GLU A C 1
ATOM 2877 O O . GLU A 1 355 ? 106.742 -14.781 -95.576 1.00 50.72 355 GLU A O 1
ATOM 2882 N N . ARG A 1 356 ? 107.491 -13.250 -97.040 1.00 54.25 356 ARG A N 1
ATOM 2883 C CA . ARG A 1 356 ? 108.747 -12.941 -96.309 1.00 54.25 356 ARG A CA 1
ATOM 2884 C C . ARG A 1 356 ? 108.750 -11.562 -95.663 1.00 54.25 356 ARG A C 1
ATOM 2886 O O . ARG A 1 356 ? 108.937 -11.470 -94.459 1.00 54.25 356 ARG A O 1
ATOM 2893 N N . GLU A 1 357 ? 108.442 -10.511 -96.421 1.00 57.34 357 GLU A N 1
ATOM 2894 C CA . GLU A 1 357 ? 108.233 -9.157 -95.871 1.00 57.34 357 GLU A CA 1
ATOM 2895 C C . GLU A 1 357 ? 107.136 -9.170 -94.797 1.00 57.34 357 GLU A C 1
ATOM 2897 O O . GLU A 1 357 ? 107.248 -8.519 -93.762 1.00 57.34 357 GLU A O 1
ATOM 2902 N N . LYS A 1 358 ? 106.127 -10.031 -94.990 1.00 60.50 358 LYS A N 1
ATOM 2903 C CA . LYS A 1 358 ? 105.076 -10.327 -94.018 1.00 60.50 358 LYS A CA 1
ATOM 2904 C C . LYS A 1 358 ? 105.597 -10.846 -92.673 1.00 60.50 358 LYS A C 1
ATOM 2906 O O . LYS A 1 358 ? 104.922 -10.597 -91.690 1.00 60.50 358 LYS A O 1
ATOM 2911 N N . GLN A 1 359 ? 106.759 -11.501 -92.589 1.00 63.41 359 GLN A N 1
ATOM 2912 C CA . GLN A 1 359 ? 107.286 -12.042 -91.324 1.00 63.41 359 GLN A CA 1
ATOM 2913 C C . GLN A 1 359 ? 107.975 -10.981 -90.454 1.00 63.41 359 GLN A C 1
ATOM 2915 O O . GLN A 1 359 ? 107.773 -10.961 -89.240 1.00 63.41 359 GLN A O 1
ATOM 2920 N N . ASP A 1 360 ? 108.739 -10.059 -91.044 1.00 65.88 360 ASP A N 1
ATOM 2921 C CA . ASP A 1 360 ? 109.308 -8.941 -90.278 1.00 65.88 360 ASP A CA 1
ATOM 2922 C C . ASP A 1 360 ? 108.272 -7.829 -90.044 1.00 65.88 360 ASP A C 1
ATOM 2924 O O . ASP A 1 360 ? 108.250 -7.243 -88.959 1.00 65.88 360 ASP A O 1
ATOM 2928 N N . LEU A 1 361 ? 107.311 -7.642 -90.961 1.00 63.94 361 LEU A N 1
ATOM 2929 C CA . LEU A 1 361 ? 106.077 -6.911 -90.658 1.00 63.94 361 LEU A CA 1
ATOM 2930 C C . LEU A 1 361 ? 105.253 -7.616 -89.571 1.00 63.94 361 LEU A C 1
ATOM 2932 O O . LEU A 1 361 ? 104.661 -6.931 -88.752 1.00 63.94 361 LEU A O 1
ATOM 2936 N N . GLU A 1 362 ? 105.222 -8.949 -89.483 1.00 74.12 362 GLU A N 1
ATOM 2937 C CA . GLU A 1 362 ? 104.536 -9.664 -88.394 1.00 74.12 362 GLU A CA 1
ATOM 2938 C C . GLU A 1 362 ? 105.200 -9.452 -87.035 1.00 74.12 362 GLU A C 1
ATOM 2940 O O . GLU A 1 362 ? 104.460 -9.373 -86.054 1.00 74.12 362 GLU A O 1
ATOM 2945 N N . LYS A 1 363 ? 106.533 -9.297 -86.978 1.00 70.94 363 LYS A N 1
ATOM 2946 C CA . LYS A 1 363 ? 107.265 -8.911 -85.757 1.00 70.94 363 LYS A CA 1
ATOM 2947 C C . LYS A 1 363 ? 107.040 -7.453 -85.374 1.00 70.94 363 LYS A C 1
ATOM 2949 O O . LYS A 1 363 ? 106.665 -7.170 -84.243 1.00 70.94 363 LYS A O 1
ATOM 2954 N N . GLN A 1 364 ? 107.200 -6.518 -86.311 1.00 72.69 364 GLN A N 1
ATOM 2955 C CA . GLN A 1 364 ? 106.926 -5.107 -86.023 1.00 72.69 364 GLN A CA 1
ATOM 2956 C C . GLN A 1 364 ? 105.451 -4.906 -85.662 1.00 72.69 364 GLN A C 1
ATOM 2958 O O . GLN A 1 364 ? 105.144 -4.221 -84.693 1.00 72.69 364 GLN A O 1
ATOM 2963 N N . MET A 1 365 ? 104.532 -5.599 -86.342 1.00 71.62 365 MET A N 1
ATOM 2964 C CA . MET A 1 365 ? 103.138 -5.679 -85.919 1.00 71.62 365 MET A CA 1
ATOM 2965 C C . MET A 1 365 ? 102.950 -6.471 -84.624 1.00 71.62 365 MET A C 1
ATOM 2967 O O . MET A 1 365 ? 101.945 -6.232 -83.981 1.00 71.62 365 MET A O 1
ATOM 2971 N N . SER A 1 366 ? 103.790 -7.426 -84.203 1.00 73.31 366 SER A N 1
ATOM 2972 C CA . SER A 1 366 ? 103.620 -8.077 -82.889 1.00 73.31 366 SER A CA 1
ATOM 2973 C C . SER A 1 366 ? 104.021 -7.144 -81.758 1.00 73.31 366 SER A C 1
ATOM 2975 O O . SER A 1 366 ? 103.273 -7.046 -80.795 1.00 73.31 366 SER A O 1
ATOM 2977 N N . ASP A 1 367 ? 105.104 -6.385 -81.907 1.00 79.69 367 ASP A N 1
ATOM 2978 C CA . ASP A 1 367 ? 105.530 -5.408 -80.900 1.00 79.69 367 ASP A CA 1
ATOM 2979 C C . ASP A 1 367 ? 104.595 -4.191 -80.881 1.00 79.69 367 ASP A C 1
ATOM 2981 O O . ASP A 1 367 ? 104.159 -3.762 -79.811 1.00 79.69 367 ASP A O 1
ATOM 2985 N N . LEU A 1 368 ? 104.166 -3.705 -82.054 1.00 77.12 368 LEU A N 1
ATOM 2986 C CA . LEU A 1 368 ? 103.089 -2.717 -82.152 1.00 77.12 368 LEU A CA 1
ATOM 2987 C C . LEU A 1 368 ? 101.754 -3.279 -81.655 1.00 77.12 368 LEU A C 1
ATOM 2989 O O . LEU A 1 368 ? 101.019 -2.530 -81.034 1.00 77.12 368 LEU A O 1
ATOM 2993 N N . ARG A 1 369 ? 101.437 -4.572 -81.834 1.00 82.12 369 ARG A N 1
ATOM 2994 C CA . ARG A 1 369 ? 100.267 -5.204 -81.190 1.00 82.12 369 ARG A CA 1
ATOM 2995 C C . ARG A 1 369 ? 100.447 -5.320 -79.685 1.00 82.12 369 ARG A C 1
ATOM 2997 O O . ARG A 1 369 ? 99.458 -5.188 -78.996 1.00 82.12 369 ARG A O 1
ATOM 3004 N N . VAL A 1 370 ? 101.645 -5.510 -79.136 1.00 79.94 370 VAL A N 1
ATOM 3005 C CA . VAL A 1 370 ? 101.848 -5.488 -77.676 1.00 79.94 370 VAL A CA 1
ATOM 3006 C C . VAL A 1 370 ? 101.666 -4.071 -77.130 1.00 79.94 370 VAL A C 1
ATOM 3008 O O . VAL A 1 370 ? 100.988 -3.901 -76.121 1.00 79.94 370 VAL A O 1
ATOM 3011 N N . GLN A 1 371 ? 102.183 -3.044 -77.811 1.00 79.88 371 GLN A N 1
ATOM 3012 C CA . GLN A 1 371 ? 101.979 -1.646 -77.413 1.00 79.88 371 GLN A CA 1
ATOM 3013 C C . GLN A 1 371 ? 100.526 -1.185 -77.608 1.00 79.88 371 GLN A C 1
ATOM 3015 O O . GLN A 1 371 ? 99.972 -0.562 -76.706 1.00 79.88 371 GLN A O 1
ATOM 3020 N N . LEU A 1 372 ? 99.892 -1.539 -78.732 1.00 79.75 372 LEU A N 1
ATOM 3021 C CA . LEU A 1 372 ? 98.471 -1.294 -78.995 1.00 79.75 372 LEU A CA 1
ATOM 3022 C C . LEU A 1 372 ? 97.576 -2.104 -78.063 1.00 79.75 372 LEU A C 1
ATOM 3024 O O . LEU A 1 372 ? 96.582 -1.566 -77.616 1.00 79.75 372 LEU A O 1
ATOM 3028 N N . ASN A 1 373 ? 97.917 -3.344 -77.706 1.00 85.44 373 ASN A N 1
ATOM 3029 C CA . ASN A 1 373 ? 97.165 -4.106 -76.709 1.00 85.44 373 ASN A CA 1
ATOM 3030 C C . ASN A 1 373 ? 97.334 -3.478 -75.325 1.00 85.44 373 ASN A C 1
ATOM 3032 O O . ASN A 1 373 ? 96.363 -3.409 -74.590 1.00 85.44 373 ASN A O 1
ATOM 3036 N N . PHE A 1 374 ? 98.520 -2.982 -74.957 1.00 82.44 374 PHE A N 1
ATOM 3037 C CA . PHE A 1 374 ? 98.704 -2.309 -73.671 1.00 82.44 374 PHE A CA 1
ATOM 3038 C C . PHE A 1 374 ? 97.950 -0.973 -73.612 1.00 82.44 374 PHE A C 1
ATOM 3040 O O . PHE A 1 374 ? 97.310 -0.686 -72.604 1.00 82.44 374 PHE A O 1
ATOM 3047 N N . SER A 1 375 ? 97.966 -0.171 -74.683 1.00 83.38 375 SER A N 1
ATOM 3048 C CA . SER A 1 375 ? 97.206 1.084 -74.738 1.00 83.38 375 SER A CA 1
ATOM 3049 C C . SER A 1 375 ? 95.699 0.857 -74.901 1.00 83.38 375 SER A C 1
ATOM 3051 O O . SER A 1 375 ? 94.926 1.554 -74.247 1.00 83.38 375 SER A O 1
ATOM 3053 N N . ALA A 1 376 ? 95.277 -0.156 -75.667 1.00 84.19 376 ALA A N 1
ATOM 3054 C CA . ALA A 1 376 ? 93.893 -0.616 -75.753 1.00 84.19 376 ALA A CA 1
ATOM 3055 C C . ALA A 1 376 ? 93.420 -1.086 -74.380 1.00 84.19 376 ALA A C 1
ATOM 3057 O O . ALA A 1 376 ? 92.542 -0.440 -73.831 1.00 84.19 376 ALA A O 1
ATOM 3058 N N . MET A 1 377 ? 94.075 -2.069 -73.753 1.00 85.69 377 MET A N 1
ATOM 3059 C CA . MET A 1 377 ? 93.748 -2.543 -72.402 1.00 85.69 377 MET A CA 1
ATOM 3060 C C . MET A 1 377 ? 93.778 -1.417 -71.361 1.00 85.69 377 MET A C 1
ATOM 3062 O O . MET A 1 377 ? 92.954 -1.423 -70.458 1.00 85.69 377 MET A O 1
ATOM 3066 N N . ALA A 1 378 ? 94.676 -0.430 -71.462 1.00 84.56 378 ALA A N 1
ATOM 3067 C CA . ALA A 1 378 ? 94.666 0.728 -70.563 1.00 84.56 378 ALA A CA 1
ATOM 3068 C C . ALA A 1 378 ? 93.460 1.651 -70.817 1.00 84.56 378 ALA A C 1
ATOM 3070 O O . ALA A 1 378 ? 92.840 2.128 -69.866 1.00 84.56 378 ALA A O 1
ATOM 3071 N N . SER A 1 379 ? 93.097 1.884 -72.082 1.00 83.88 379 SER A N 1
ATOM 3072 C CA . SER A 1 379 ? 91.923 2.683 -72.449 1.00 83.88 379 SER A CA 1
ATOM 3073 C C . SER A 1 379 ? 90.609 1.968 -72.116 1.00 83.88 379 SER A C 1
ATOM 3075 O O . SER A 1 379 ? 89.731 2.583 -71.522 1.00 83.88 379 SER A O 1
ATOM 3077 N N . GLU A 1 380 ? 90.523 0.661 -72.368 1.00 85.88 380 GLU A N 1
ATOM 3078 C CA . GLU A 1 380 ? 89.461 -0.251 -71.950 1.00 85.88 380 GLU A CA 1
ATOM 3079 C C . GLU A 1 380 ? 89.355 -0.296 -70.424 1.00 85.88 380 GLU A C 1
ATOM 3081 O O . GLU A 1 380 ? 88.251 -0.201 -69.904 1.00 85.88 380 GLU A O 1
ATOM 3086 N N . LEU A 1 381 ? 90.465 -0.359 -69.677 1.00 89.44 381 LEU A N 1
ATOM 3087 C CA . LEU A 1 381 ? 90.444 -0.293 -68.210 1.00 89.44 381 LEU A CA 1
ATOM 3088 C C . LEU A 1 381 ? 89.944 1.066 -67.709 1.00 89.44 381 LEU A C 1
ATOM 3090 O O . LEU A 1 381 ? 89.160 1.100 -66.765 1.00 89.44 381 LEU A O 1
ATOM 3094 N N . GLU A 1 382 ? 90.322 2.181 -68.340 1.00 87.06 382 GLU A N 1
ATOM 3095 C CA . GLU A 1 382 ? 89.787 3.506 -68.000 1.00 87.06 382 GLU A CA 1
ATOM 3096 C C . GLU A 1 382 ? 88.346 3.728 -68.506 1.00 87.06 382 GLU A C 1
ATOM 3098 O O . GLU A 1 382 ? 87.608 4.540 -67.948 1.00 87.06 382 GLU A O 1
ATOM 3103 N N . GLU A 1 383 ? 87.877 3.004 -69.523 1.00 86.81 383 GLU A N 1
ATOM 3104 C CA . GLU A 1 383 ? 86.467 2.976 -69.936 1.00 86.81 383 GLU A CA 1
ATOM 3105 C C . GLU A 1 383 ? 85.615 2.100 -69.026 1.00 86.81 383 GLU A C 1
ATOM 3107 O O . GLU A 1 383 ? 84.543 2.536 -68.609 1.00 86.81 383 GLU A O 1
ATOM 3112 N N . VAL A 1 384 ? 86.116 0.930 -68.631 1.00 88.06 384 VAL A N 1
ATOM 3113 C CA . VAL A 1 384 ? 85.533 0.052 -67.612 1.00 88.06 384 VAL A CA 1
ATOM 3114 C C . VAL A 1 384 ? 85.499 0.766 -66.266 1.00 88.06 384 VAL A C 1
ATOM 3116 O O . VAL A 1 384 ? 84.462 0.734 -65.618 1.00 88.06 384 VAL A O 1
ATOM 3119 N N . LYS A 1 385 ? 86.549 1.494 -65.871 1.00 91.88 385 LYS A N 1
ATOM 3120 C CA . LYS A 1 385 ? 86.579 2.314 -64.649 1.00 91.88 385 LYS A CA 1
ATOM 3121 C C . LYS A 1 385 ? 85.586 3.472 -64.712 1.00 91.88 385 LYS A C 1
ATOM 3123 O O . LYS A 1 385 ? 84.759 3.595 -63.813 1.00 91.88 385 LYS A O 1
ATOM 3128 N N . ARG A 1 386 ? 85.546 4.248 -65.805 1.00 91.06 386 ARG A N 1
ATOM 3129 C CA . ARG A 1 386 ? 84.501 5.277 -66.013 1.00 91.06 386 ARG A CA 1
ATOM 3130 C C . ARG A 1 386 ? 83.089 4.675 -66.087 1.00 91.06 386 ARG A C 1
ATOM 3132 O O . ARG A 1 386 ? 82.127 5.336 -65.703 1.00 91.06 386 ARG A O 1
ATOM 3139 N N . CYS A 1 387 ? 82.937 3.437 -66.556 1.00 92.06 387 CYS A N 1
ATOM 3140 C CA . CYS A 1 387 ? 81.671 2.703 -66.541 1.00 92.06 387 CYS A CA 1
ATOM 3141 C C . CYS A 1 387 ? 81.299 2.241 -65.128 1.00 92.06 387 CYS A C 1
ATOM 3143 O O . CYS A 1 387 ? 80.159 2.429 -64.715 1.00 92.06 387 CYS A O 1
ATOM 3145 N N . MET A 1 388 ? 82.260 1.728 -64.361 1.00 91.62 388 MET A N 1
ATOM 3146 C CA . MET A 1 388 ? 82.097 1.314 -62.972 1.00 91.62 388 MET A CA 1
ATOM 3147 C C . MET A 1 388 ? 81.729 2.512 -62.098 1.00 91.62 388 MET A C 1
ATOM 3149 O O . MET A 1 388 ? 80.727 2.449 -61.405 1.00 91.62 388 MET A O 1
ATOM 3153 N N . GLU A 1 389 ? 82.405 3.656 -62.240 1.00 91.69 389 GLU A N 1
ATOM 3154 C CA . GLU A 1 389 ? 82.027 4.907 -61.572 1.00 91.69 389 GLU A CA 1
ATOM 3155 C C . GLU A 1 389 ? 80.608 5.375 -61.926 1.00 91.69 389 GLU A C 1
ATOM 3157 O O . GLU A 1 389 ? 79.899 5.886 -61.059 1.00 91.69 389 GLU A O 1
ATOM 3162 N N . ARG A 1 390 ? 80.169 5.224 -63.187 1.00 91.12 390 ARG A N 1
ATOM 3163 C CA . ARG A 1 390 ? 78.769 5.488 -63.570 1.00 91.12 390 ARG A CA 1
ATOM 3164 C C . ARG A 1 390 ? 77.827 4.494 -62.894 1.00 91.12 390 ARG A C 1
ATOM 3166 O O . ARG A 1 390 ? 76.836 4.922 -62.315 1.00 91.12 390 ARG A O 1
ATOM 3173 N N . LYS A 1 391 ? 78.151 3.197 -62.894 1.00 93.06 391 LYS A N 1
ATOM 3174 C CA . LYS A 1 391 ? 77.345 2.161 -62.235 1.00 93.06 391 LYS A CA 1
ATOM 3175 C C . LYS A 1 391 ? 77.334 2.274 -60.717 1.00 93.06 391 LYS A C 1
ATOM 3177 O O . LYS A 1 391 ? 76.322 1.938 -60.123 1.00 93.06 391 LYS A O 1
ATOM 3182 N N . ASP A 1 392 ? 78.372 2.801 -60.087 1.00 91.06 392 ASP A N 1
ATOM 3183 C CA . ASP A 1 392 ? 78.405 3.033 -58.644 1.00 91.06 392 ASP A CA 1
ATOM 3184 C C . ASP A 1 392 ? 77.646 4.312 -58.262 1.00 91.06 392 ASP A C 1
ATOM 3186 O O . ASP A 1 392 ? 76.977 4.331 -57.232 1.00 91.06 392 ASP A O 1
ATOM 3190 N N . LYS A 1 393 ? 77.613 5.331 -59.136 1.00 93.38 393 LYS A N 1
ATOM 3191 C CA . LYS A 1 393 ? 76.685 6.475 -59.020 1.00 93.38 393 LYS A CA 1
ATOM 3192 C C . LYS A 1 393 ? 75.226 6.038 -59.215 1.00 93.38 393 LYS A C 1
ATOM 3194 O O . LYS A 1 393 ? 74.381 6.387 -58.397 1.00 93.38 393 LYS A O 1
ATOM 3199 N N . GLU A 1 394 ? 74.932 5.214 -60.224 1.00 91.69 394 GLU A N 1
ATOM 3200 C CA . GLU A 1 394 ? 73.605 4.607 -60.421 1.00 91.69 394 GLU A CA 1
ATOM 3201 C C . GLU A 1 394 ? 73.192 3.739 -59.218 1.00 91.69 394 GLU A C 1
ATOM 3203 O O . GLU A 1 394 ? 72.089 3.908 -58.707 1.00 91.69 394 GLU A O 1
ATOM 3208 N N . LYS A 1 395 ? 74.077 2.866 -58.708 1.00 91.50 395 LYS A N 1
ATOM 3209 C CA . LYS A 1 395 ? 73.841 2.084 -57.480 1.00 91.50 395 LYS A CA 1
ATOM 3210 C C . LYS A 1 395 ? 73.601 2.983 -56.273 1.00 91.50 395 LYS A C 1
ATOM 3212 O O . LYS A 1 395 ? 72.710 2.678 -55.498 1.00 91.50 395 LYS A O 1
ATOM 3217 N N . ALA A 1 396 ? 74.354 4.071 -56.100 1.00 92.50 396 ALA A N 1
ATOM 3218 C CA . ALA A 1 396 ? 74.154 5.004 -54.990 1.00 92.50 396 ALA A CA 1
ATOM 3219 C C . ALA A 1 396 ? 72.805 5.737 -55.095 1.00 92.50 396 ALA A C 1
ATOM 3221 O O . ALA A 1 396 ? 72.124 5.924 -54.089 1.00 92.50 396 ALA A O 1
ATOM 3222 N N . HIS A 1 397 ? 72.373 6.099 -56.307 1.00 92.94 397 HIS A N 1
ATOM 3223 C CA . HIS A 1 397 ? 71.043 6.665 -56.542 1.00 92.94 397 HIS A CA 1
ATOM 3224 C C . HIS A 1 397 ? 69.934 5.638 -56.275 1.00 92.94 397 HIS A C 1
ATOM 3226 O O . HIS A 1 397 ? 69.005 5.949 -55.532 1.00 92.94 397 HIS A O 1
ATOM 3232 N N . LEU A 1 398 ? 70.061 4.405 -56.774 1.00 93.06 398 LEU A N 1
ATOM 3233 C CA . LEU A 1 398 ? 69.124 3.313 -56.487 1.00 93.06 398 LEU A CA 1
ATOM 3234 C C . LEU A 1 398 ? 69.097 2.951 -54.995 1.00 93.06 398 LEU A C 1
ATOM 3236 O O . LEU A 1 398 ? 68.021 2.753 -54.447 1.00 93.06 398 LEU A O 1
ATOM 3240 N N . ALA A 1 399 ? 70.243 2.940 -54.310 1.00 93.94 399 ALA A N 1
ATOM 3241 C CA . ALA A 1 399 ? 70.321 2.732 -52.867 1.00 93.94 399 ALA A CA 1
ATOM 3242 C C . ALA A 1 399 ? 69.598 3.852 -52.110 1.00 93.94 399 ALA A C 1
ATOM 3244 O O . ALA A 1 399 ? 68.764 3.558 -51.265 1.00 93.94 399 ALA A O 1
ATOM 3245 N N . SER A 1 400 ? 69.819 5.124 -52.464 1.00 93.44 400 SER A N 1
ATOM 3246 C CA . SER A 1 400 ? 69.098 6.242 -51.837 1.00 93.44 400 SER A CA 1
ATOM 3247 C C . SER A 1 400 ? 67.588 6.223 -52.122 1.00 93.44 400 SER A C 1
ATOM 3249 O O . SER A 1 400 ? 66.799 6.573 -51.249 1.00 93.44 400 SER A O 1
ATOM 3251 N N . GLN A 1 401 ? 67.162 5.754 -53.302 1.00 92.81 401 GLN A N 1
ATOM 3252 C CA . GLN A 1 401 ? 65.747 5.530 -53.618 1.00 92.81 401 GLN A CA 1
ATOM 3253 C C . GLN A 1 401 ? 65.162 4.377 -52.791 1.00 92.81 401 GLN A C 1
ATOM 3255 O O . GLN A 1 401 ? 64.087 4.536 -52.223 1.00 92.81 401 GLN A O 1
ATOM 3260 N N . VAL A 1 402 ? 65.873 3.252 -52.660 1.00 92.00 402 VAL A N 1
ATOM 3261 C CA . VAL A 1 402 ? 65.462 2.114 -51.820 1.00 92.00 402 VAL A CA 1
ATOM 3262 C C . VAL A 1 402 ? 65.405 2.506 -50.344 1.00 92.00 402 VAL A C 1
ATOM 3264 O O . VAL A 1 402 ? 64.427 2.182 -49.678 1.00 92.00 402 VAL A O 1
ATOM 3267 N N . GLU A 1 403 ? 66.386 3.246 -49.825 1.00 94.31 403 GLU A N 1
ATOM 3268 C CA . GLU A 1 403 ? 66.339 3.771 -48.457 1.00 94.31 403 GLU A CA 1
ATOM 3269 C C . GLU A 1 403 ? 65.155 4.725 -48.250 1.00 94.31 403 GLU A C 1
ATOM 3271 O O . GLU A 1 403 ? 64.513 4.679 -47.205 1.00 94.31 403 GLU A O 1
ATOM 3276 N N . ASN A 1 404 ? 64.843 5.586 -49.224 1.00 94.50 404 ASN A N 1
ATOM 3277 C CA . ASN A 1 404 ? 63.709 6.505 -49.119 1.00 94.50 404 ASN A CA 1
ATOM 3278 C C . ASN A 1 404 ? 62.369 5.762 -49.170 1.00 94.50 404 ASN A C 1
ATOM 3280 O O . ASN A 1 404 ? 61.524 6.013 -48.318 1.00 94.50 404 ASN A O 1
ATOM 3284 N N . LEU A 1 405 ? 62.213 4.780 -50.062 1.00 95.25 405 LEU A N 1
ATOM 3285 C CA . LEU A 1 405 ? 61.046 3.892 -50.074 1.00 95.25 405 LEU A CA 1
ATOM 3286 C C . LEU A 1 405 ? 60.937 3.080 -48.773 1.00 95.25 405 LEU A C 1
ATOM 3288 O O . LEU A 1 405 ? 59.841 2.905 -48.256 1.00 95.25 405 LEU A O 1
ATOM 3292 N N . THR A 1 406 ? 62.059 2.644 -48.191 1.00 93.50 406 THR A N 1
ATOM 3293 C CA . THR A 1 406 ? 62.080 1.971 -46.879 1.00 93.50 406 THR A CA 1
ATOM 3294 C C . THR A 1 406 ? 61.622 2.922 -45.769 1.00 93.50 406 THR A C 1
ATOM 3296 O O . THR A 1 406 ? 60.788 2.544 -44.956 1.00 93.50 406 THR A O 1
ATOM 3299 N N . ARG A 1 407 ? 62.076 4.184 -45.770 1.00 93.31 407 ARG A N 1
ATOM 3300 C CA . ARG A 1 407 ? 61.619 5.224 -44.827 1.00 93.31 407 ARG A CA 1
ATOM 3301 C C . ARG A 1 407 ? 60.135 5.556 -45.002 1.00 93.31 407 ARG A C 1
ATOM 3303 O O . ARG A 1 407 ? 59.448 5.789 -44.012 1.00 93.31 407 ARG A O 1
ATOM 3310 N N . GLU A 1 408 ? 59.632 5.587 -46.234 1.00 92.88 408 GLU A N 1
ATOM 3311 C CA . GLU A 1 408 ? 58.210 5.791 -46.533 1.00 92.88 408 GLU A CA 1
ATOM 3312 C C . GLU A 1 408 ? 57.360 4.604 -46.059 1.00 92.88 408 GLU A C 1
ATOM 3314 O O . GLU A 1 408 ? 56.344 4.825 -45.401 1.00 92.88 408 GLU A O 1
ATOM 3319 N N . LEU A 1 409 ? 57.810 3.365 -46.292 1.00 93.88 409 LEU A N 1
ATOM 3320 C CA . LEU A 1 409 ? 57.174 2.149 -45.776 1.00 93.88 409 LEU A CA 1
ATOM 3321 C C . LEU A 1 409 ? 57.179 2.116 -44.245 1.00 93.88 409 LEU A C 1
ATOM 3323 O O . LEU A 1 409 ? 56.111 2.005 -43.654 1.00 93.88 409 LEU A O 1
ATOM 3327 N N . GLU A 1 410 ? 58.327 2.325 -43.595 1.00 93.88 410 GLU A N 1
ATOM 3328 C CA . GLU A 1 410 ? 58.426 2.436 -42.135 1.00 93.88 410 GLU A CA 1
ATOM 3329 C C . GLU A 1 410 ? 57.483 3.511 -41.566 1.00 93.88 410 GLU A C 1
ATOM 3331 O O . GLU A 1 410 ? 56.924 3.353 -40.482 1.00 93.88 410 GLU A O 1
ATOM 3336 N N . ASN A 1 411 ? 57.333 4.649 -42.251 1.00 93.94 411 ASN A N 1
ATOM 3337 C CA . ASN A 1 411 ? 56.443 5.721 -41.809 1.00 93.94 411 ASN A CA 1
ATOM 3338 C C . ASN A 1 411 ? 54.967 5.368 -42.041 1.00 93.94 411 ASN A C 1
ATOM 3340 O O . ASN A 1 411 ? 54.134 5.705 -41.200 1.00 93.94 411 ASN A O 1
ATOM 3344 N N . GLY A 1 412 ? 54.649 4.640 -43.114 1.00 94.44 412 GLY A N 1
ATOM 3345 C CA . GLY A 1 412 ? 53.338 4.032 -43.336 1.00 94.44 412 GLY A CA 1
ATOM 3346 C C . GLY A 1 412 ? 52.995 2.990 -42.268 1.00 94.44 412 GLY A C 1
ATOM 3347 O O . GLY A 1 412 ? 51.903 3.031 -41.711 1.00 94.44 412 GLY A O 1
ATOM 3348 N N . GLU A 1 413 ? 53.938 2.122 -41.900 1.00 91.81 413 GLU A N 1
ATOM 3349 C CA . GLU A 1 413 ? 53.801 1.153 -40.805 1.00 91.81 413 GLU A CA 1
ATOM 3350 C C . GLU A 1 413 ? 53.597 1.856 -39.456 1.00 91.81 413 GLU A C 1
ATOM 3352 O O . GLU A 1 413 ? 52.676 1.511 -38.719 1.00 91.81 413 GLU A O 1
ATOM 3357 N N . LYS A 1 414 ? 54.370 2.908 -39.150 1.00 93.81 414 LYS A N 1
ATOM 3358 C CA . LYS A 1 414 ? 54.177 3.733 -37.940 1.00 93.81 414 LYS A CA 1
ATOM 3359 C C . LYS A 1 414 ? 52.792 4.398 -37.914 1.00 93.81 414 LYS A C 1
ATOM 3361 O O . LYS A 1 414 ? 52.176 4.462 -36.852 1.00 93.81 414 LYS A O 1
ATOM 3366 N N . GLN A 1 415 ? 52.269 4.850 -39.057 1.00 93.12 415 GLN A N 1
ATOM 3367 C CA . GLN A 1 415 ? 50.901 5.379 -39.165 1.00 93.12 415 GLN A CA 1
ATOM 3368 C C . GLN A 1 415 ? 49.837 4.280 -39.009 1.00 93.12 415 GLN A C 1
ATOM 3370 O O . GLN A 1 415 ? 48.838 4.497 -38.325 1.00 93.12 415 GLN A O 1
ATOM 3375 N N . GLN A 1 416 ? 50.047 3.092 -39.582 1.00 91.56 416 GLN A N 1
ATOM 3376 C CA . GLN A 1 416 ? 49.151 1.943 -39.413 1.00 91.56 416 GLN A CA 1
ATOM 3377 C C . GLN A 1 416 ? 49.113 1.463 -37.958 1.00 91.56 416 GLN A C 1
ATOM 3379 O O . GLN A 1 416 ? 48.027 1.226 -37.437 1.00 91.56 416 GLN A O 1
ATOM 3384 N N . LEU A 1 417 ? 50.257 1.408 -37.271 1.00 93.44 417 LEU A N 1
ATOM 3385 C CA . LEU A 1 417 ? 50.332 1.116 -35.838 1.00 93.44 417 LEU A CA 1
ATOM 3386 C C . LEU A 1 417 ? 49.561 2.158 -35.015 1.00 93.44 417 LEU A C 1
ATOM 3388 O O . LEU A 1 417 ? 48.721 1.775 -34.210 1.00 93.44 417 LEU A O 1
ATOM 3392 N N . GLN A 1 418 ? 49.726 3.457 -35.292 1.00 94.94 418 GLN A N 1
ATOM 3393 C CA . GLN A 1 418 ? 48.935 4.511 -34.634 1.00 94.94 418 GLN A CA 1
ATOM 3394 C C . GLN A 1 418 ? 47.424 4.394 -34.899 1.00 94.94 418 GLN A C 1
ATOM 3396 O O . GLN A 1 418 ? 46.625 4.714 -34.021 1.00 94.94 418 GLN A O 1
ATOM 3401 N N . MET A 1 419 ? 47.003 3.942 -36.086 1.00 94.56 419 MET A N 1
ATOM 3402 C CA . MET A 1 419 ? 45.587 3.663 -36.361 1.00 94.56 419 MET A CA 1
ATOM 3403 C C . MET A 1 419 ? 45.094 2.417 -35.616 1.00 94.56 419 MET A C 1
ATOM 3405 O O . MET A 1 419 ? 43.995 2.442 -35.069 1.00 94.56 419 MET A O 1
ATOM 3409 N N . LEU A 1 420 ? 45.900 1.355 -35.540 1.00 93.81 420 LEU A N 1
ATOM 3410 C CA . LEU A 1 420 ? 45.582 0.151 -34.768 1.00 93.81 420 LEU A CA 1
ATOM 3411 C C . LEU A 1 420 ? 45.507 0.437 -33.264 1.00 93.81 420 LEU A C 1
ATOM 3413 O O . LEU A 1 420 ? 44.628 -0.097 -32.599 1.00 93.81 420 LEU A O 1
ATOM 3417 N N . ASP A 1 421 ? 46.382 1.285 -32.727 1.00 92.25 421 ASP A N 1
ATOM 3418 C CA . ASP A 1 421 ? 46.355 1.671 -31.315 1.00 92.25 421 ASP A CA 1
ATOM 3419 C C . ASP A 1 421 ? 45.133 2.544 -30.996 1.00 92.25 421 ASP A C 1
ATOM 3421 O O . ASP A 1 421 ? 44.430 2.247 -30.036 1.00 92.25 421 ASP A O 1
ATOM 3425 N N . ARG A 1 422 ? 44.759 3.494 -31.868 1.00 94.31 422 ARG A N 1
ATOM 3426 C CA . ARG A 1 422 ? 43.475 4.219 -31.753 1.00 94.31 422 ARG A CA 1
ATOM 3427 C C . ARG A 1 422 ? 42.257 3.299 -31.835 1.00 94.31 422 ARG A C 1
ATOM 3429 O O . ARG A 1 422 ? 41.275 3.519 -31.134 1.00 94.31 422 ARG A O 1
ATOM 3436 N N . LEU A 1 423 ? 42.298 2.260 -32.671 1.00 95.12 423 LEU A N 1
ATOM 3437 C CA . LEU A 1 423 ? 41.224 1.264 -32.734 1.00 95.12 423 LEU A CA 1
ATOM 3438 C C . LEU A 1 423 ? 41.153 0.416 -31.453 1.00 95.12 423 LEU A C 1
ATOM 3440 O O . LEU A 1 423 ? 40.049 0.113 -31.011 1.00 95.12 423 LEU A O 1
ATOM 3444 N N . LYS A 1 424 ? 42.289 0.100 -30.811 1.00 93.19 424 LYS A N 1
ATOM 3445 C CA . LYS A 1 424 ? 42.317 -0.530 -29.475 1.00 93.19 424 LYS A CA 1
ATOM 3446 C C . LYS A 1 424 ? 41.794 0.413 -28.393 1.00 93.19 424 LYS A C 1
ATOM 3448 O O . LYS A 1 424 ? 41.049 -0.035 -27.535 1.00 93.19 424 LYS A O 1
ATOM 3453 N N . GLU A 1 425 ? 42.153 1.697 -28.422 1.00 93.25 425 GLU A N 1
ATOM 3454 C CA . GLU A 1 425 ? 41.620 2.717 -27.504 1.00 93.25 425 GLU A CA 1
ATOM 3455 C C . GLU A 1 425 ? 40.092 2.800 -27.622 1.00 93.25 425 GLU A C 1
ATOM 3457 O O . GLU A 1 425 ? 39.389 2.666 -26.624 1.00 93.25 425 GLU A O 1
ATOM 3462 N N . ILE A 1 426 ? 39.568 2.911 -28.847 1.00 94.00 426 ILE A N 1
ATOM 3463 C CA . ILE A 1 426 ? 38.126 2.906 -29.131 1.00 94.00 426 ILE A CA 1
ATOM 3464 C C . ILE A 1 426 ? 37.469 1.591 -28.683 1.00 94.00 426 ILE A C 1
ATOM 3466 O O . ILE A 1 426 ? 36.402 1.628 -28.074 1.00 94.00 426 ILE A O 1
ATOM 3470 N N . GLN A 1 427 ? 38.094 0.434 -28.929 1.00 93.62 427 GLN A N 1
ATOM 3471 C CA . GLN A 1 427 ? 37.579 -0.858 -28.467 1.00 93.62 427 GLN A CA 1
ATOM 3472 C C . GLN A 1 427 ? 37.532 -0.936 -26.934 1.00 93.62 427 GLN A C 1
ATOM 3474 O O . GLN A 1 427 ? 36.491 -1.281 -26.386 1.00 93.62 427 GLN A O 1
ATOM 3479 N N . ASN A 1 428 ? 38.605 -0.544 -26.243 1.00 94.00 428 ASN A N 1
ATOM 3480 C CA . ASN A 1 428 ? 38.649 -0.487 -24.781 1.00 94.00 428 ASN A CA 1
ATOM 3481 C C . ASN A 1 428 ? 37.563 0.451 -24.229 1.00 94.00 428 ASN A C 1
ATOM 3483 O O . ASN A 1 428 ? 36.929 0.120 -23.232 1.00 94.00 428 ASN A O 1
ATOM 3487 N N . HIS A 1 429 ? 37.313 1.590 -24.887 1.00 94.38 429 HIS A N 1
ATOM 3488 C CA . HIS A 1 429 ? 36.224 2.497 -24.521 1.00 94.38 429 HIS A CA 1
ATOM 3489 C C . HIS A 1 429 ? 34.841 1.856 -24.711 1.00 94.38 429 HIS A C 1
ATOM 3491 O O . HIS A 1 429 ? 33.999 1.965 -23.818 1.00 94.38 429 HIS A O 1
ATOM 3497 N N . PHE A 1 430 ? 34.610 1.129 -25.810 1.00 93.19 430 PHE A N 1
ATOM 3498 C CA . PHE A 1 430 ? 33.386 0.341 -25.981 1.00 93.19 430 PHE A CA 1
ATOM 3499 C C . PHE A 1 430 ? 33.245 -0.749 -24.912 1.00 93.19 430 PHE A C 1
ATOM 3501 O O . PHE A 1 430 ? 32.156 -0.891 -24.362 1.00 93.19 430 PHE A O 1
ATOM 3508 N N . ASP A 1 431 ? 34.318 -1.461 -24.563 1.00 94.44 431 ASP A N 1
ATOM 3509 C CA . ASP A 1 431 ? 34.313 -2.486 -23.513 1.00 94.44 431 ASP A CA 1
ATOM 3510 C C . ASP A 1 431 ? 34.035 -1.880 -22.118 1.00 94.44 431 ASP A C 1
ATOM 3512 O O . ASP A 1 431 ? 33.286 -2.468 -21.331 1.00 94.44 431 ASP A O 1
ATOM 3516 N N . THR A 1 432 ? 34.539 -0.672 -21.818 1.00 94.31 432 THR A N 1
ATOM 3517 C CA . THR A 1 432 ? 34.170 0.055 -20.588 1.00 94.31 432 THR A CA 1
ATOM 3518 C C . THR A 1 432 ? 32.716 0.517 -20.598 1.00 94.31 432 THR A C 1
ATOM 3520 O O . THR A 1 432 ? 32.013 0.276 -19.622 1.00 94.31 432 THR A O 1
ATOM 3523 N N . CYS A 1 433 ? 32.208 1.083 -21.698 1.00 93.75 433 CYS A N 1
ATOM 3524 C CA . CYS A 1 433 ? 30.804 1.499 -21.784 1.00 93.75 433 CYS A CA 1
ATOM 3525 C C . CYS A 1 433 ? 29.837 0.298 -21.781 1.00 93.75 433 CYS A C 1
ATOM 3527 O O . CYS A 1 433 ? 28.735 0.383 -21.244 1.00 93.75 433 CYS A O 1
ATOM 3529 N N . GLU A 1 434 ? 30.244 -0.851 -22.327 1.00 89.75 434 GLU A N 1
ATOM 3530 C CA . GLU A 1 434 ? 29.553 -2.138 -22.192 1.00 89.75 434 GLU A CA 1
ATOM 3531 C C . GLU A 1 434 ? 29.482 -2.590 -20.724 1.00 89.75 434 GLU A C 1
ATOM 3533 O O . GLU A 1 434 ? 28.444 -3.100 -20.297 1.00 89.75 434 GLU A O 1
ATOM 3538 N N . ALA A 1 435 ? 30.562 -2.426 -19.953 1.00 92.50 435 ALA A N 1
ATOM 3539 C CA . ALA A 1 435 ? 30.607 -2.762 -18.530 1.00 92.50 435 ALA A CA 1
ATOM 3540 C C . ALA A 1 435 ? 29.780 -1.788 -17.672 1.00 92.50 435 ALA A C 1
ATOM 3542 O O . ALA A 1 435 ? 29.012 -2.232 -16.819 1.00 92.50 435 ALA A O 1
ATOM 3543 N N . GLU A 1 436 ? 29.864 -0.484 -17.939 1.00 91.75 436 GLU A N 1
ATOM 3544 C CA . GLU A 1 436 ? 29.047 0.555 -17.301 1.00 91.75 436 GLU A CA 1
ATOM 3545 C C . GLU A 1 436 ? 27.556 0.354 -17.592 1.00 91.75 436 GLU A C 1
ATOM 3547 O O . GLU A 1 436 ? 26.745 0.398 -16.668 1.00 91.75 436 GLU A O 1
ATOM 3552 N N . ARG A 1 437 ? 27.184 0.031 -18.842 1.00 94.19 437 ARG A N 1
ATOM 3553 C CA . ARG A 1 437 ? 25.801 -0.322 -19.197 1.00 94.19 437 ARG A CA 1
ATOM 3554 C C . ARG A 1 437 ? 25.324 -1.540 -18.408 1.00 94.19 437 ARG A C 1
ATOM 3556 O O . ARG A 1 437 ? 24.275 -1.466 -17.786 1.00 94.19 437 ARG A O 1
ATOM 3563 N N . LYS A 1 438 ? 26.119 -2.616 -18.342 1.00 93.62 438 LYS A N 1
ATOM 3564 C CA . LYS A 1 438 ? 25.791 -3.814 -17.540 1.00 93.62 438 LYS A CA 1
ATOM 3565 C C . LYS A 1 438 ? 25.658 -3.489 -16.046 1.00 93.62 438 LYS A C 1
ATOM 3567 O O . LYS A 1 438 ? 24.795 -4.054 -15.381 1.00 93.62 438 LYS A O 1
ATOM 3572 N N . HIS A 1 439 ? 26.463 -2.567 -15.515 1.00 95.19 439 HIS A N 1
ATOM 3573 C CA . HIS A 1 439 ? 26.341 -2.100 -14.132 1.00 95.19 439 HIS A CA 1
ATOM 3574 C C . HIS A 1 439 ? 25.058 -1.276 -13.913 1.00 95.19 439 HIS A C 1
ATOM 3576 O O . HIS A 1 439 ? 24.397 -1.440 -12.885 1.00 95.19 439 HIS A O 1
ATOM 3582 N N . ALA A 1 440 ? 24.673 -0.430 -14.871 1.00 93.50 440 ALA A N 1
ATOM 3583 C CA . ALA A 1 440 ? 23.414 0.310 -14.833 1.00 93.50 440 ALA A CA 1
ATOM 3584 C C . ALA A 1 440 ? 22.198 -0.628 -14.961 1.00 93.50 440 ALA A C 1
ATOM 3586 O O . ALA A 1 440 ? 21.257 -0.505 -14.183 1.00 93.50 440 ALA A O 1
ATOM 3587 N N . ASP A 1 441 ? 22.243 -1.615 -15.862 1.00 93.25 441 ASP A N 1
ATOM 3588 C CA . ASP A 1 441 ? 21.211 -2.648 -16.028 1.00 93.25 441 ASP A CA 1
ATOM 3589 C C . ASP A 1 441 ? 21.014 -3.458 -14.728 1.00 93.25 441 ASP A C 1
ATOM 3591 O O . ASP A 1 441 ? 19.880 -3.746 -14.331 1.00 93.25 441 ASP A O 1
ATOM 3595 N N . LEU A 1 442 ? 22.104 -3.775 -14.015 1.00 94.62 442 LEU A N 1
ATOM 3596 C CA . LEU A 1 442 ? 22.058 -4.410 -12.692 1.00 94.62 442 LEU A CA 1
ATOM 3597 C C . LEU A 1 442 ? 21.439 -3.489 -11.629 1.00 94.62 442 LEU A C 1
ATOM 3599 O O . LEU A 1 442 ? 20.525 -3.921 -10.934 1.00 94.62 442 LEU A O 1
ATOM 3603 N N . GLN A 1 443 ? 21.847 -2.218 -11.544 1.00 93.88 443 GLN A N 1
ATOM 3604 C CA . GLN A 1 443 ? 21.246 -1.251 -10.611 1.00 93.88 443 GLN A CA 1
ATOM 3605 C C . GLN A 1 443 ? 19.753 -1.017 -10.889 1.00 93.88 443 GLN A C 1
ATOM 3607 O O . GLN A 1 443 ? 18.954 -0.933 -9.959 1.00 93.88 443 GLN A O 1
ATOM 3612 N N . ILE A 1 444 ? 19.346 -0.957 -12.160 1.00 92.00 444 ILE A N 1
ATOM 3613 C CA . ILE A 1 444 ? 17.937 -0.862 -12.566 1.00 92.00 444 ILE A CA 1
ATOM 3614 C C . ILE A 1 444 ? 17.181 -2.132 -12.155 1.00 92.00 444 ILE A C 1
ATOM 3616 O O . ILE A 1 444 ? 16.063 -2.037 -11.649 1.00 92.00 444 ILE A O 1
ATOM 3620 N N . SER A 1 445 ? 17.789 -3.312 -12.302 1.00 93.25 445 SER A N 1
ATOM 3621 C CA . SER A 1 445 ? 17.206 -4.587 -11.862 1.00 93.25 445 SER A CA 1
ATOM 3622 C C . SER A 1 445 ? 17.054 -4.658 -10.337 1.00 93.25 445 SER A C 1
ATOM 3624 O O . SER A 1 445 ? 16.016 -5.093 -9.837 1.00 93.25 445 SER A O 1
ATOM 3626 N N . GLU A 1 446 ? 18.044 -4.176 -9.582 1.00 93.88 446 GLU A N 1
ATOM 3627 C CA . GLU A 1 446 ? 17.992 -4.074 -8.121 1.00 93.88 446 GLU A CA 1
ATOM 3628 C C . GLU A 1 446 ? 16.912 -3.091 -7.663 1.00 93.88 446 GLU A C 1
ATOM 3630 O O . GLU A 1 446 ? 16.076 -3.458 -6.838 1.00 93.88 446 GLU A O 1
ATOM 3635 N N . LEU A 1 447 ? 16.863 -1.882 -8.231 1.00 93.56 447 LEU A N 1
ATOM 3636 C CA . LEU A 1 447 ? 15.825 -0.887 -7.940 1.00 93.56 447 LEU A CA 1
ATOM 3637 C C . LEU A 1 447 ? 14.425 -1.393 -8.308 1.00 93.56 447 LEU A C 1
ATOM 3639 O O . LEU A 1 447 ? 13.484 -1.173 -7.548 1.00 93.56 447 LEU A O 1
ATOM 3643 N N . THR A 1 448 ? 14.286 -2.126 -9.416 1.00 91.50 448 THR A N 1
ATOM 3644 C CA . THR A 1 448 ? 13.021 -2.765 -9.813 1.00 91.50 448 THR A CA 1
ATOM 3645 C C . THR A 1 448 ? 12.609 -3.824 -8.793 1.00 91.50 448 THR A C 1
ATOM 3647 O O . THR A 1 448 ? 11.479 -3.789 -8.310 1.00 91.50 448 THR A O 1
ATOM 3650 N N . ARG A 1 449 ? 13.528 -4.702 -8.365 1.00 94.69 449 ARG A N 1
ATOM 3651 C CA . ARG A 1 449 ? 13.260 -5.683 -7.301 1.00 94.69 449 ARG A CA 1
ATOM 3652 C C . ARG A 1 449 ? 12.907 -5.003 -5.974 1.00 94.69 449 ARG A C 1
ATOM 3654 O O . ARG A 1 449 ? 11.996 -5.453 -5.290 1.00 94.69 449 ARG A O 1
ATOM 3661 N N . HIS A 1 450 ? 13.579 -3.912 -5.610 1.00 92.88 450 HIS A N 1
ATOM 3662 C CA . HIS A 1 450 ? 13.255 -3.144 -4.406 1.00 92.88 450 HIS A CA 1
ATOM 3663 C C . HIS A 1 450 ? 11.875 -2.472 -4.493 1.00 92.88 450 HIS A C 1
ATOM 3665 O O . HIS A 1 450 ? 11.150 -2.471 -3.499 1.00 92.88 450 HIS A O 1
ATOM 3671 N N . ALA A 1 451 ? 11.478 -1.967 -5.665 1.00 88.38 451 ALA A N 1
ATOM 3672 C CA . ALA A 1 451 ? 10.133 -1.448 -5.900 1.00 88.38 451 ALA A CA 1
ATOM 3673 C C . ALA A 1 451 ? 9.073 -2.559 -5.819 1.00 88.38 451 ALA A C 1
ATOM 3675 O O . ALA A 1 451 ? 8.073 -2.390 -5.125 1.00 88.38 451 ALA A O 1
ATOM 3676 N N . GLU A 1 452 ? 9.310 -3.717 -6.442 1.00 92.38 452 GLU A N 1
ATOM 3677 C CA . GLU A 1 452 ? 8.435 -4.886 -6.310 1.00 92.38 452 GLU A CA 1
ATOM 3678 C C . GLU A 1 452 ? 8.317 -5.375 -4.858 1.00 92.38 452 GLU A C 1
ATOM 3680 O O . GLU A 1 452 ? 7.235 -5.709 -4.386 1.00 92.38 452 GLU A O 1
ATOM 3685 N N . ASP A 1 453 ? 9.426 -5.467 -4.126 1.00 91.00 453 ASP A N 1
ATOM 3686 C CA . ASP A 1 453 ? 9.416 -5.950 -2.744 1.00 91.00 453 ASP A CA 1
ATOM 3687 C C . ASP A 1 453 ? 8.765 -4.928 -1.794 1.00 91.00 453 ASP A C 1
ATOM 3689 O O . ASP A 1 453 ? 8.210 -5.320 -0.765 1.00 91.00 453 ASP A O 1
ATOM 3693 N N . ALA A 1 454 ? 8.752 -3.641 -2.161 1.00 90.62 454 ALA A N 1
ATOM 3694 C CA . ALA A 1 454 ? 7.958 -2.607 -1.504 1.00 90.62 454 ALA A CA 1
ATOM 3695 C C . ALA A 1 454 ? 6.459 -2.700 -1.853 1.00 90.62 454 ALA A C 1
ATOM 3697 O O . ALA A 1 454 ? 5.631 -2.584 -0.947 1.00 90.62 454 ALA A O 1
ATOM 3698 N N . THR A 1 455 ? 6.072 -2.977 -3.107 1.00 90.69 455 THR A N 1
ATOM 3699 C CA . THR A 1 455 ? 4.650 -3.195 -3.448 1.00 90.69 455 THR A CA 1
ATOM 3700 C C . THR A 1 455 ? 4.103 -4.454 -2.778 1.00 90.69 455 THR A C 1
ATOM 3702 O O . THR A 1 455 ? 3.051 -4.381 -2.149 1.00 90.69 455 THR A O 1
ATOM 3705 N N . LYS A 1 456 ? 4.859 -5.561 -2.762 1.00 93.81 456 LYS A N 1
ATOM 3706 C CA . LYS A 1 456 ? 4.518 -6.793 -2.016 1.00 93.81 456 LYS A CA 1
ATOM 3707 C C . LYS A 1 456 ? 4.355 -6.548 -0.507 1.00 93.81 456 LYS A C 1
ATOM 3709 O O . LYS A 1 456 ? 3.615 -7.274 0.152 1.00 93.81 456 LYS A O 1
ATOM 3714 N N . GLN A 1 457 ? 5.044 -5.556 0.068 1.00 92.25 457 GLN A N 1
ATOM 3715 C CA . GLN A 1 457 ? 4.842 -5.134 1.463 1.00 92.25 457 GLN A CA 1
ATOM 3716 C C . GLN A 1 457 ? 3.583 -4.274 1.625 1.00 92.25 457 GLN A C 1
ATOM 3718 O O . GLN A 1 457 ? 2.798 -4.525 2.535 1.00 92.25 457 GLN A O 1
ATOM 3723 N N . ALA A 1 458 ? 3.336 -3.320 0.724 1.00 87.81 458 ALA A N 1
ATOM 3724 C CA . ALA A 1 458 ? 2.107 -2.525 0.725 1.00 87.81 458 ALA A CA 1
ATOM 3725 C C . ALA A 1 458 ? 0.846 -3.401 0.567 1.00 87.81 458 ALA A C 1
ATOM 3727 O O . ALA A 1 458 ? -0.131 -3.207 1.285 1.00 87.81 458 ALA A O 1
ATOM 3728 N N . GLU A 1 459 ? 0.885 -4.417 -0.299 1.00 91.44 459 GLU A N 1
ATOM 3729 C CA . GLU A 1 459 ? -0.187 -5.409 -0.470 1.00 91.44 459 GLU A CA 1
ATOM 3730 C C . GLU A 1 459 ? -0.450 -6.223 0.808 1.00 91.44 459 GLU A C 1
ATOM 3732 O O . GLU A 1 459 ? -1.608 -6.502 1.131 1.00 91.44 459 GLU A O 1
ATOM 3737 N N . ARG A 1 460 ? 0.596 -6.561 1.580 1.00 95.62 460 ARG A N 1
ATOM 3738 C CA . ARG A 1 460 ? 0.446 -7.208 2.898 1.00 95.62 460 ARG A CA 1
ATOM 3739 C C . ARG A 1 460 ? -0.217 -6.273 3.899 1.00 95.62 460 ARG A C 1
ATOM 3741 O O . ARG A 1 460 ? -1.225 -6.663 4.474 1.00 95.62 460 ARG A O 1
ATOM 3748 N N . TYR A 1 461 ? 0.257 -5.034 4.035 1.00 92.25 461 TYR A N 1
ATOM 3749 C CA . TYR A 1 461 ? -0.358 -4.058 4.941 1.00 92.25 461 TYR A CA 1
ATOM 3750 C C . TYR A 1 461 ? -1.819 -3.747 4.572 1.00 92.25 461 TYR A C 1
ATOM 3752 O O . TYR A 1 461 ? -2.655 -3.605 5.460 1.00 92.25 461 TYR A O 1
ATOM 3760 N N . LEU A 1 462 ? -2.168 -3.709 3.279 1.00 92.31 462 LEU A N 1
ATOM 3761 C CA . LEU A 1 462 ? -3.561 -3.593 2.827 1.00 92.31 462 LEU A CA 1
ATOM 3762 C C . LEU A 1 462 ? -4.391 -4.842 3.169 1.00 92.31 462 LEU A C 1
ATOM 3764 O O . LEU A 1 462 ? -5.540 -4.716 3.586 1.00 92.31 462 LEU A O 1
ATOM 3768 N N . SER A 1 463 ? -3.814 -6.039 3.048 1.00 94.06 463 SER A N 1
ATOM 3769 C CA . SER A 1 463 ? -4.472 -7.302 3.420 1.00 94.06 463 SER A CA 1
ATOM 3770 C C . SER A 1 463 ? -4.678 -7.432 4.936 1.00 94.06 463 SER A C 1
ATOM 3772 O O . SER A 1 463 ? -5.702 -7.946 5.385 1.00 94.06 463 SER A O 1
ATOM 3774 N N . GLU A 1 464 ? -3.719 -6.960 5.734 1.00 92.00 464 GLU A N 1
ATOM 3775 C CA . GLU A 1 464 ? -3.788 -6.892 7.198 1.00 92.00 464 GLU A CA 1
ATOM 3776 C C . GLU A 1 464 ? -4.800 -5.835 7.659 1.00 92.00 464 GLU A C 1
ATOM 3778 O O . GLU A 1 464 ? -5.586 -6.096 8.572 1.00 92.00 464 GLU A O 1
ATOM 3783 N N . LEU A 1 465 ? -4.857 -4.680 6.983 1.00 88.81 465 LEU A N 1
ATOM 3784 C CA . LEU A 1 465 ? -5.882 -3.659 7.208 1.00 88.81 465 LEU A CA 1
ATOM 3785 C C . LEU A 1 465 ? -7.284 -4.219 6.937 1.00 88.81 465 LEU A C 1
ATOM 3787 O O . LEU A 1 465 ? -8.135 -4.132 7.815 1.00 88.81 465 LEU A O 1
ATOM 3791 N N . GLN A 1 466 ? -7.505 -4.878 5.795 1.00 93.31 466 GLN A N 1
ATOM 3792 C CA . GLN A 1 466 ? -8.794 -5.503 5.462 1.00 93.31 466 GLN A CA 1
ATOM 3793 C C . GLN A 1 466 ? -9.206 -6.588 6.473 1.00 93.31 466 GLN A C 1
ATOM 3795 O O . GLN A 1 466 ? -10.378 -6.687 6.837 1.00 93.31 466 GLN A O 1
ATOM 3800 N N . GLN A 1 467 ? -8.256 -7.385 6.979 1.00 93.56 467 GLN A N 1
ATOM 3801 C CA . GLN A 1 467 ? -8.522 -8.356 8.049 1.00 93.56 467 GLN A CA 1
ATOM 3802 C C . GLN A 1 467 ? -8.874 -7.667 9.377 1.00 93.56 467 GLN A C 1
ATOM 3804 O O . GLN A 1 467 ? -9.802 -8.095 10.063 1.00 93.56 467 GLN A O 1
ATOM 3809 N N . SER A 1 468 ? -8.184 -6.579 9.723 1.00 88.44 468 SER A N 1
ATOM 3810 C CA . SER A 1 468 ? -8.472 -5.761 10.907 1.00 88.44 468 SER A CA 1
ATOM 3811 C C . SER A 1 468 ? -9.850 -5.089 10.819 1.00 88.44 468 SER A C 1
ATOM 3813 O O . SER A 1 468 ? -10.620 -5.112 11.780 1.00 88.44 468 SER A O 1
ATOM 3815 N N . GLU A 1 469 ? -10.218 -4.569 9.646 1.00 89.38 469 GLU A N 1
ATOM 3816 C CA . GLU A 1 469 ? -11.536 -3.996 9.360 1.00 89.38 469 GLU A CA 1
ATOM 3817 C C . GLU A 1 469 ? -12.648 -5.051 9.447 1.00 89.38 469 GLU A C 1
ATOM 3819 O O . GLU A 1 469 ? -13.665 -4.805 10.097 1.00 89.38 469 GLU A O 1
ATOM 3824 N N . ALA A 1 470 ? -12.437 -6.255 8.905 1.00 91.19 470 ALA A N 1
ATOM 3825 C CA . ALA A 1 470 ? -13.381 -7.365 9.038 1.00 91.19 470 ALA A CA 1
ATOM 3826 C C . ALA A 1 470 ? -13.565 -7.806 10.505 1.00 91.19 470 ALA A C 1
ATOM 3828 O O . ALA A 1 470 ? -14.697 -7.962 10.971 1.00 91.19 470 ALA A O 1
ATOM 3829 N N . LEU A 1 471 ? -12.475 -7.943 11.271 1.00 91.12 471 LEU A N 1
ATOM 3830 C CA . LEU A 1 471 ? -12.529 -8.262 12.705 1.00 91.12 471 LEU A CA 1
ATOM 3831 C C . LEU A 1 471 ? -13.222 -7.156 13.517 1.00 91.12 471 LEU A C 1
ATOM 3833 O O . LEU A 1 471 ? -13.991 -7.454 14.437 1.00 91.12 471 LEU A O 1
ATOM 3837 N N . LYS A 1 472 ? -13.005 -5.886 13.157 1.00 90.81 472 LYS A N 1
ATOM 3838 C CA . LYS A 1 472 ? -13.714 -4.738 13.731 1.00 90.81 472 LYS A CA 1
ATOM 3839 C C . LYS A 1 472 ? -15.207 -4.794 13.404 1.00 90.81 472 LYS A C 1
ATOM 3841 O O . LYS A 1 472 ? -16.015 -4.650 14.317 1.00 90.81 472 LYS A O 1
ATOM 3846 N N . GLU A 1 473 ? -15.595 -5.063 12.158 1.00 88.25 473 GLU A N 1
ATOM 3847 C CA . GLU A 1 473 ? -17.000 -5.262 11.787 1.00 88.25 473 GLU A CA 1
ATOM 3848 C C . GLU A 1 473 ? -17.654 -6.393 12.592 1.00 88.25 473 GLU A C 1
ATOM 3850 O O . GLU A 1 473 ? -18.776 -6.232 13.074 1.00 88.25 473 GLU A O 1
ATOM 3855 N N . GLU A 1 474 ? -16.978 -7.532 12.776 1.00 89.31 474 GLU A N 1
ATOM 3856 C CA . GLU A 1 474 ? -17.502 -8.600 13.631 1.00 89.31 474 GLU A CA 1
ATOM 3857 C C . GLU A 1 474 ? -17.631 -8.161 15.097 1.00 89.31 474 GLU A C 1
ATOM 3859 O O . GLU A 1 474 ? -18.600 -8.528 15.764 1.00 89.31 474 GLU A O 1
ATOM 3864 N N . ALA A 1 475 ? -16.678 -7.387 15.624 1.00 85.44 475 ALA A N 1
ATOM 3865 C CA . ALA A 1 475 ? -16.745 -6.849 16.980 1.00 85.44 475 ALA A CA 1
ATOM 3866 C C . ALA A 1 475 ? -17.905 -5.850 17.141 1.00 85.44 475 ALA A C 1
ATOM 3868 O O . ALA A 1 475 ? -18.604 -5.872 18.157 1.00 85.44 475 ALA A O 1
ATOM 3869 N N . GLU A 1 476 ? -18.173 -5.022 16.129 1.00 88.44 476 GLU A N 1
ATOM 3870 C CA . GLU A 1 476 ? -19.314 -4.107 16.118 1.00 88.44 476 GLU A CA 1
ATOM 3871 C C . GLU A 1 476 ? -20.649 -4.858 16.012 1.00 88.44 476 GLU A C 1
ATOM 3873 O O . GLU A 1 476 ? -21.552 -4.574 16.803 1.00 88.44 476 GLU A O 1
ATOM 3878 N N . LYS A 1 477 ? -20.738 -5.897 15.169 1.00 93.06 477 LYS A N 1
ATOM 3879 C CA . LYS A 1 477 ? -21.897 -6.809 15.092 1.00 93.06 477 LYS A CA 1
ATOM 3880 C C . LYS A 1 477 ? -22.130 -7.533 16.426 1.00 93.06 477 LYS A C 1
ATOM 3882 O O . LYS A 1 477 ? -23.243 -7.512 16.940 1.00 93.06 477 LYS A O 1
ATOM 3887 N N . ARG A 1 478 ? -21.085 -8.080 17.068 1.00 88.75 478 ARG A N 1
ATOM 3888 C CA . ARG A 1 478 ? -21.164 -8.701 18.413 1.00 88.75 478 ARG A CA 1
ATOM 3889 C C . ARG A 1 478 ? -21.608 -7.706 19.493 1.00 88.75 478 ARG A C 1
ATOM 3891 O O . ARG A 1 478 ? -22.395 -8.060 20.371 1.00 88.75 478 ARG A O 1
ATOM 3898 N N . ARG A 1 479 ? -21.146 -6.454 19.426 1.00 88.94 479 ARG A N 1
ATOM 3899 C CA . ARG A 1 479 ? -21.576 -5.356 20.311 1.00 88.94 479 ARG A CA 1
ATOM 3900 C C . ARG A 1 479 ? -23.053 -5.009 20.100 1.00 88.94 479 ARG A C 1
ATOM 3902 O O . ARG A 1 479 ? -23.738 -4.693 21.069 1.00 88.94 479 ARG A O 1
ATOM 3909 N N . GLU A 1 480 ? -23.560 -5.068 18.874 1.00 88.88 480 GLU A N 1
ATOM 3910 C CA . GLU A 1 480 ? -24.978 -4.838 18.567 1.00 88.88 480 GLU A CA 1
ATOM 3911 C C . GLU A 1 480 ? -25.865 -6.002 19.001 1.00 88.88 480 GLU A C 1
ATOM 3913 O O . GLU A 1 480 ? -26.877 -5.777 19.659 1.00 88.88 480 GLU A O 1
ATOM 3918 N N . ASP A 1 481 ? -25.415 -7.234 18.797 1.00 91.31 481 ASP A N 1
ATOM 3919 C CA . ASP A 1 481 ? -25.996 -8.447 19.372 1.00 91.31 481 ASP A CA 1
ATOM 3920 C C . ASP A 1 481 ? -26.156 -8.346 20.899 1.00 91.31 481 ASP A C 1
ATOM 3922 O O . ASP A 1 481 ? -27.207 -8.674 21.455 1.00 91.31 481 ASP A O 1
ATOM 3926 N N . LEU A 1 482 ? -25.118 -7.870 21.596 1.00 90.19 482 LEU A N 1
ATOM 3927 C CA . LEU A 1 482 ? -25.149 -7.645 23.043 1.00 90.19 482 LEU A CA 1
ATOM 3928 C C . LEU A 1 482 ? -26.080 -6.487 23.428 1.00 90.19 482 LEU A C 1
ATOM 3930 O O . LEU A 1 482 ? -26.815 -6.615 24.407 1.00 90.19 482 LEU A O 1
ATOM 3934 N N . LYS A 1 483 ? -26.130 -5.395 22.649 1.00 91.00 483 LYS A N 1
ATOM 3935 C CA . LYS A 1 483 ? -27.119 -4.315 22.839 1.00 91.00 483 LYS A CA 1
ATOM 3936 C C . LYS A 1 483 ? -28.552 -4.829 22.674 1.00 91.00 483 LYS A C 1
ATOM 3938 O O . LYS A 1 483 ? -29.396 -4.484 23.494 1.00 91.00 483 LYS A O 1
ATOM 3943 N N . LEU A 1 484 ? -28.832 -5.663 21.671 1.00 88.88 484 LEU A N 1
ATOM 3944 C CA . LEU A 1 484 ? -30.152 -6.258 21.440 1.00 88.88 484 LEU A CA 1
ATOM 3945 C C . LEU A 1 484 ? -30.535 -7.219 22.574 1.00 88.88 484 LEU A C 1
ATOM 3947 O O . LEU A 1 484 ? -31.620 -7.093 23.138 1.00 88.88 484 LEU A O 1
ATOM 3951 N N . LYS A 1 485 ? -29.621 -8.105 22.994 1.00 93.19 485 LYS A N 1
ATOM 3952 C CA . LYS A 1 485 ? -29.811 -9.005 24.150 1.00 93.19 485 LYS A CA 1
ATOM 3953 C C . LYS A 1 485 ? -30.034 -8.225 25.454 1.00 93.19 485 LYS A C 1
ATOM 3955 O O . LYS A 1 485 ? -30.886 -8.611 26.257 1.00 93.19 485 LYS A O 1
ATOM 3960 N N . ALA A 1 486 ? -29.345 -7.099 25.653 1.00 87.62 486 ALA A N 1
ATOM 3961 C CA . ALA A 1 486 ? -29.561 -6.205 26.791 1.00 87.62 486 ALA A CA 1
ATOM 3962 C C . ALA A 1 486 ? -30.907 -5.461 26.708 1.00 87.62 486 ALA A C 1
ATOM 3964 O O . ALA A 1 486 ? -31.636 -5.410 27.697 1.00 87.62 486 ALA A O 1
ATOM 3965 N N . GLN A 1 487 ? -31.286 -4.934 25.539 1.00 90.25 487 GLN A N 1
ATOM 3966 C CA . GLN A 1 487 ? -32.588 -4.290 25.330 1.00 90.25 487 GLN A CA 1
ATOM 3967 C C . GLN A 1 487 ? -33.748 -5.267 25.540 1.00 90.25 487 GLN A C 1
ATOM 3969 O O . GLN A 1 487 ? -34.728 -4.904 26.188 1.00 90.25 487 GLN A O 1
ATOM 3974 N N . GLU A 1 488 ? -33.636 -6.504 25.059 1.00 87.88 488 GLU A N 1
ATOM 3975 C CA . GLU A 1 488 ? -34.645 -7.542 25.276 1.00 87.88 488 GLU A CA 1
ATOM 3976 C C . GLU A 1 488 ? -34.680 -7.994 26.743 1.00 87.88 488 GLU A C 1
ATOM 3978 O O . GLU A 1 488 ? -35.755 -8.087 27.331 1.00 87.88 488 GLU A O 1
ATOM 3983 N N . SER A 1 489 ? -33.527 -8.119 27.409 1.00 88.44 489 SER A N 1
ATOM 3984 C CA . SER A 1 489 ? -33.480 -8.314 28.867 1.00 88.44 489 SER A CA 1
ATOM 3985 C C . SER A 1 489 ? -34.202 -7.181 29.614 1.00 8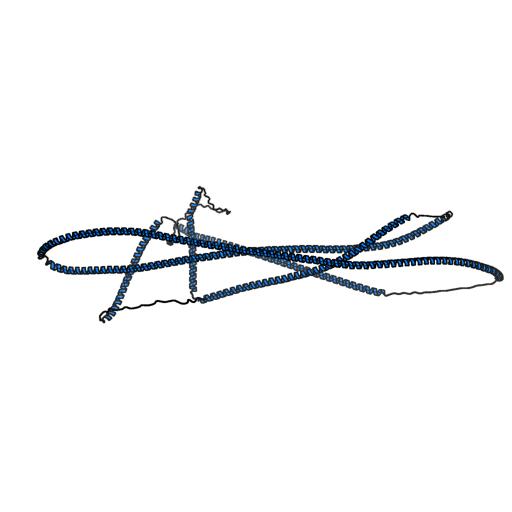8.44 489 SER A C 1
ATOM 3987 O O . SER A 1 489 ? -34.971 -7.438 30.539 1.00 88.44 489 SER A O 1
ATOM 3989 N N . ILE A 1 490 ? -34.033 -5.925 29.185 1.00 90.00 490 ILE A N 1
ATOM 3990 C CA . ILE A 1 490 ? -34.747 -4.761 29.734 1.00 90.00 490 ILE A CA 1
ATOM 3991 C C . ILE A 1 490 ? -36.251 -4.819 29.411 1.00 90.00 490 ILE A C 1
ATOM 3993 O O . ILE A 1 490 ? -37.058 -4.479 30.278 1.00 90.00 490 ILE A O 1
ATOM 3997 N N . ARG A 1 491 ? -36.669 -5.278 28.220 1.00 93.31 491 ARG A N 1
ATOM 3998 C CA . ARG A 1 491 ? -38.093 -5.523 27.906 1.00 93.31 491 ARG A CA 1
ATOM 3999 C C . ARG A 1 491 ? -38.677 -6.584 28.834 1.00 93.31 491 ARG A C 1
ATOM 4001 O O . ARG A 1 491 ? -39.745 -6.356 29.399 1.00 93.31 491 ARG A O 1
ATOM 4008 N N . GLN A 1 492 ? -37.969 -7.687 29.065 1.00 91.00 492 GLN A N 1
ATOM 4009 C CA . GLN A 1 492 ? -38.396 -8.755 29.972 1.00 91.00 492 GLN A CA 1
ATOM 4010 C C . GLN A 1 492 ? -38.452 -8.291 31.428 1.00 91.00 492 GLN A C 1
ATOM 4012 O O . GLN A 1 492 ? -39.421 -8.604 32.118 1.00 91.00 492 GLN A O 1
ATOM 4017 N N . TRP A 1 493 ? -37.485 -7.500 31.901 1.00 89.31 493 TRP A N 1
ATOM 4018 C CA . TRP A 1 493 ? -37.539 -6.894 33.235 1.00 89.31 493 TRP A CA 1
ATOM 4019 C C . TRP A 1 493 ? -38.699 -5.904 33.375 1.00 89.31 493 TRP A C 1
ATOM 4021 O O . TRP A 1 493 ? -39.443 -5.999 34.347 1.00 89.31 493 TRP A O 1
ATOM 4031 N N . LYS A 1 494 ? -38.953 -5.043 32.380 1.00 91.56 494 LYS A N 1
ATOM 4032 C CA . LYS A 1 494 ? -40.145 -4.171 32.349 1.00 91.56 494 LYS A CA 1
ATOM 4033 C C . LYS A 1 494 ? -41.452 -4.975 32.319 1.00 91.56 494 LYS A C 1
ATOM 4035 O O . LYS A 1 494 ? -42.414 -4.604 32.986 1.00 91.56 494 LYS A O 1
ATOM 4040 N N . LEU A 1 495 ? -41.495 -6.103 31.604 1.00 90.94 495 LEU A N 1
ATOM 4041 C CA . LEU A 1 495 ? -42.662 -6.990 31.564 1.00 90.94 495 LEU A CA 1
ATOM 4042 C C . LEU A 1 495 ? -42.868 -7.748 32.890 1.00 90.94 495 LEU A C 1
ATOM 4044 O O . LEU A 1 495 ? -44.011 -7.974 33.281 1.00 90.94 495 LEU A O 1
ATOM 4048 N N . LYS A 1 496 ? -41.787 -8.121 33.591 1.00 92.81 496 LYS A N 1
ATOM 4049 C CA . LYS A 1 496 ? -41.823 -8.674 34.957 1.00 92.81 496 LYS A CA 1
ATOM 4050 C C . LYS A 1 496 ? -42.308 -7.622 35.956 1.00 92.81 496 LYS A C 1
ATOM 4052 O O . LYS A 1 496 ? -43.237 -7.910 36.702 1.00 92.81 496 LYS A O 1
ATOM 4057 N N . HIS A 1 497 ? -41.774 -6.399 35.906 1.00 86.06 497 HIS A N 1
ATOM 4058 C CA . HIS A 1 497 ? -42.224 -5.269 36.728 1.00 86.06 497 HIS A CA 1
ATOM 4059 C C . HIS A 1 497 ? -43.730 -5.036 36.542 1.00 86.06 497 HIS A C 1
ATOM 4061 O O . HIS A 1 497 ? -44.493 -5.143 37.494 1.00 86.06 497 HIS A O 1
ATOM 4067 N N . LYS A 1 498 ? -44.196 -4.936 35.289 1.00 92.56 498 LYS A N 1
ATOM 4068 C CA . LYS A 1 498 ? -45.622 -4.788 34.944 1.00 92.56 498 LYS A CA 1
ATOM 4069 C C . LYS A 1 498 ? -46.490 -6.036 35.197 1.00 92.56 498 LYS A C 1
ATOM 4071 O O . LYS A 1 498 ? -47.705 -6.008 34.984 1.00 92.56 498 LYS A O 1
ATOM 4076 N N . LYS A 1 499 ? -45.908 -7.159 35.630 1.00 91.31 499 LYS A N 1
ATOM 4077 C CA . LYS A 1 499 ? -46.640 -8.310 36.194 1.00 91.31 499 LYS A CA 1
ATOM 4078 C C . LYS A 1 499 ? -46.706 -8.229 37.720 1.00 91.31 499 LYS A C 1
ATOM 4080 O O . LYS A 1 499 ? -47.762 -8.524 38.266 1.00 91.31 499 LYS A O 1
ATOM 4085 N N . LEU A 1 500 ? -45.630 -7.794 38.378 1.00 86.38 500 LEU A N 1
ATOM 4086 C CA . LEU A 1 500 ? -45.580 -7.569 39.826 1.00 86.38 500 LEU A CA 1
ATOM 4087 C C . LEU A 1 500 ? -46.474 -6.395 40.252 1.00 86.38 500 LEU A C 1
ATOM 4089 O O . LEU A 1 500 ? -47.264 -6.570 41.167 1.00 86.38 500 LEU A O 1
ATOM 4093 N N . GLU A 1 501 ? -46.456 -5.269 39.529 1.00 89.06 501 GLU A N 1
ATOM 4094 C CA . GLU A 1 501 ? -47.396 -4.145 39.703 1.00 89.06 501 GLU A CA 1
ATOM 4095 C C . GLU A 1 501 ? -48.850 -4.637 39.712 1.00 89.06 501 GLU A C 1
ATOM 4097 O O . GLU A 1 501 ? -49.577 -4.425 40.671 1.00 89.06 501 GLU A O 1
ATOM 4102 N N . ARG A 1 502 ? -49.260 -5.393 38.682 1.00 90.62 502 ARG A N 1
ATOM 4103 C CA . ARG A 1 502 ? -50.620 -5.953 38.581 1.00 90.62 502 ARG A CA 1
ATOM 4104 C C . ARG A 1 502 ? -50.936 -7.032 39.620 1.00 90.62 502 ARG A C 1
ATOM 4106 O O . ARG A 1 502 ? -52.105 -7.356 39.797 1.00 90.62 502 ARG A O 1
ATOM 4113 N N . ALA A 1 503 ? -49.930 -7.646 40.237 1.00 87.69 503 ALA A N 1
ATOM 4114 C CA . ALA A 1 503 ? -50.135 -8.574 41.344 1.00 87.69 503 ALA A CA 1
ATOM 4115 C C . ALA A 1 503 ? -50.316 -7.807 42.661 1.00 87.69 503 ALA A C 1
ATOM 4117 O O . ALA A 1 503 ? -51.171 -8.177 43.456 1.00 87.69 503 ALA A O 1
ATOM 4118 N N . LEU A 1 504 ? -49.563 -6.722 42.855 1.00 87.81 504 LEU A N 1
ATOM 4119 C CA . LEU A 1 504 ? -49.644 -5.843 44.018 1.00 87.81 504 LEU A CA 1
ATOM 4120 C C . LEU A 1 504 ? -50.948 -5.030 44.021 1.00 87.81 504 LEU A C 1
ATOM 4122 O O . LEU A 1 504 ? -51.615 -4.987 45.048 1.00 87.81 504 LEU A O 1
ATOM 4126 N N . GLU A 1 505 ? -51.375 -4.518 42.863 1.00 90.25 505 GLU A N 1
ATOM 4127 C CA . GLU A 1 505 ? -52.695 -3.897 42.667 1.00 90.25 505 GLU A CA 1
ATOM 4128 C C . GLU A 1 505 ? -53.814 -4.862 43.084 1.00 90.25 505 GLU A C 1
ATOM 4130 O O . GLU A 1 505 ? -54.631 -4.540 43.935 1.00 90.25 505 GLU A O 1
ATOM 4135 N N . LYS A 1 506 ? -53.776 -6.107 42.586 1.00 91.81 506 LYS A N 1
ATOM 4136 C CA . LYS A 1 506 ? -54.734 -7.158 42.962 1.00 91.81 506 LYS A CA 1
ATOM 4137 C C . LYS A 1 506 ? -54.687 -7.535 44.437 1.00 91.81 506 LYS A C 1
ATOM 4139 O O . LYS A 1 506 ? -55.705 -7.935 44.991 1.00 91.81 506 LYS A O 1
ATOM 4144 N N . GLN A 1 507 ? -53.522 -7.451 45.080 1.00 90.38 507 GLN A N 1
ATOM 4145 C CA . GLN A 1 507 ? -53.446 -7.614 46.529 1.00 90.38 507 GLN A CA 1
ATOM 4146 C C . GLN A 1 507 ? -54.135 -6.444 47.239 1.00 90.38 507 GLN A C 1
ATOM 4148 O O . GLN A 1 507 ? -54.917 -6.717 48.147 1.00 90.38 507 GLN A O 1
ATOM 4153 N N . SER A 1 508 ? -53.959 -5.197 46.779 1.00 90.00 508 SER A N 1
ATOM 4154 C CA . SER A 1 508 ? -54.726 -4.046 47.281 1.00 90.00 508 SER A CA 1
ATOM 4155 C C . SER A 1 508 ? -56.229 -4.250 47.089 1.00 90.00 508 SER A C 1
ATOM 4157 O O . SER A 1 508 ? -56.945 -4.248 48.081 1.00 90.00 508 SER A O 1
ATOM 4159 N N . GLU A 1 509 ? -56.695 -4.579 45.876 1.00 90.50 509 GLU A N 1
ATOM 4160 C CA . GLU A 1 509 ? -58.107 -4.893 45.589 1.00 90.50 509 GLU A CA 1
ATOM 4161 C C . GLU A 1 509 ? -58.668 -5.937 46.578 1.00 90.50 509 GLU A C 1
ATOM 4163 O O . GLU A 1 509 ? -59.743 -5.749 47.150 1.00 90.50 509 GLU A O 1
ATOM 4168 N N . THR A 1 510 ? -57.924 -7.019 46.857 1.00 88.69 510 THR A N 1
ATOM 4169 C CA . THR A 1 510 ? -58.357 -8.030 47.840 1.00 88.69 510 THR A CA 1
ATOM 4170 C C . THR A 1 510 ? -58.298 -7.558 49.297 1.00 88.69 510 THR A C 1
ATOM 4172 O O . THR A 1 510 ? -59.116 -8.000 50.104 1.00 88.69 510 THR A O 1
ATOM 4175 N N . VAL A 1 511 ? -57.373 -6.663 49.656 1.00 89.44 511 VAL A N 1
ATOM 4176 C CA . VAL A 1 511 ? -57.287 -6.052 50.994 1.00 89.44 511 VAL A CA 1
ATOM 4177 C C . VAL A 1 511 ? -58.416 -5.043 51.200 1.00 89.44 511 VAL A C 1
ATOM 4179 O O . VAL A 1 511 ? -59.013 -5.025 52.276 1.00 89.44 511 VAL A O 1
ATOM 4182 N N . ASP A 1 512 ? -58.781 -4.276 50.177 1.00 91.62 512 ASP A N 1
ATOM 4183 C CA . ASP A 1 512 ? -59.921 -3.360 50.184 1.00 91.62 512 ASP A CA 1
ATOM 4184 C C . ASP A 1 512 ? -61.249 -4.132 50.244 1.00 91.62 512 ASP A C 1
ATOM 4186 O O . ASP A 1 512 ? -62.119 -3.803 51.054 1.00 91.62 512 ASP A O 1
ATOM 4190 N N . GLU A 1 513 ? -61.384 -5.240 49.504 1.00 91.25 513 GLU A N 1
ATOM 4191 C CA . GLU A 1 513 ? -62.506 -6.178 49.653 1.00 91.25 513 GLU A CA 1
ATOM 4192 C C . GLU A 1 513 ? -62.609 -6.749 51.078 1.00 91.25 513 GLU A C 1
ATOM 4194 O O . GLU A 1 513 ? -63.703 -6.814 51.644 1.00 91.25 513 GLU A O 1
ATOM 4199 N N . LEU A 1 514 ? -61.493 -7.201 51.663 1.00 91.12 514 LEU A N 1
ATOM 4200 C CA . LEU A 1 514 ? -61.462 -7.744 53.026 1.00 91.12 514 LEU A CA 1
ATOM 4201 C C . LEU A 1 514 ? -61.755 -6.663 54.073 1.00 91.12 514 LEU A C 1
ATOM 4203 O O . LEU A 1 514 ? -62.470 -6.930 55.037 1.00 91.12 514 LEU A O 1
ATOM 4207 N N . THR A 1 515 ? -61.281 -5.438 53.859 1.00 90.19 515 THR A N 1
ATOM 4208 C CA . THR A 1 515 ? -61.562 -4.276 54.712 1.00 90.19 515 THR A CA 1
ATOM 4209 C C . THR A 1 515 ? -63.035 -3.879 54.621 1.00 90.19 515 THR A C 1
ATOM 4211 O O . THR A 1 515 ? -63.673 -3.654 55.648 1.00 90.19 515 THR A O 1
ATOM 4214 N N . GLY A 1 516 ? -63.625 -3.893 53.423 1.00 90.75 516 GLY A N 1
ATOM 4215 C CA . GLY A 1 516 ? -65.061 -3.705 53.209 1.00 90.75 516 GLY A CA 1
ATOM 4216 C C . GLY A 1 516 ? -65.908 -4.770 53.913 1.00 90.75 516 GLY A C 1
ATOM 4217 O O . GLY A 1 516 ? -66.854 -4.429 54.624 1.00 90.75 516 GLY A O 1
ATOM 4218 N N . LYS A 1 517 ? -65.530 -6.050 53.796 1.00 91.00 517 LYS A N 1
ATOM 4219 C CA . LYS A 1 517 ? -66.184 -7.173 54.497 1.00 91.00 517 LYS A CA 1
ATOM 4220 C C . LYS A 1 517 ? -66.048 -7.054 56.018 1.00 91.00 517 LYS A C 1
ATOM 4222 O O . LYS A 1 517 ? -67.029 -7.246 56.726 1.00 91.00 517 LYS A O 1
ATOM 4227 N N . ASN A 1 518 ? -64.877 -6.671 56.528 1.00 91.00 518 ASN A N 1
ATOM 4228 C CA . ASN A 1 518 ? -64.654 -6.438 57.958 1.00 91.00 518 ASN A CA 1
ATOM 4229 C C . ASN A 1 518 ? -65.507 -5.265 58.480 1.00 91.00 518 ASN A C 1
ATOM 4231 O O . ASN A 1 518 ? -66.186 -5.394 59.493 1.00 91.00 518 ASN A O 1
ATOM 4235 N N . ASN A 1 519 ? -65.570 -4.154 57.740 1.00 92.31 519 ASN A N 1
ATOM 4236 C CA . ASN A 1 519 ? -66.436 -3.015 58.059 1.00 92.31 519 ASN A CA 1
ATOM 4237 C C . ASN A 1 519 ? -67.931 -3.380 58.031 1.00 92.31 519 ASN A C 1
ATOM 4239 O O . ASN A 1 519 ? -68.705 -2.839 58.819 1.00 92.31 519 ASN A O 1
ATOM 4243 N N . GLN A 1 520 ? -68.346 -4.303 57.160 1.00 92.50 520 GLN A N 1
ATOM 4244 C CA . GLN A 1 520 ? -69.712 -4.827 57.138 1.00 92.50 520 GLN A CA 1
ATOM 4245 C C . GLN A 1 520 ? -69.996 -5.735 58.349 1.00 92.50 520 GLN A C 1
ATOM 4247 O O . GLN A 1 520 ? -70.990 -5.525 59.037 1.00 92.50 520 GLN A O 1
ATOM 4252 N N . ILE A 1 521 ? -69.081 -6.648 58.692 1.00 90.00 521 ILE A N 1
ATOM 4253 C CA . ILE A 1 521 ? -69.171 -7.489 59.901 1.00 90.00 521 ILE A CA 1
ATOM 4254 C C . ILE A 1 521 ? -69.188 -6.633 61.179 1.00 90.00 521 ILE A C 1
ATOM 4256 O O . ILE A 1 521 ? -69.874 -6.974 62.141 1.00 90.00 521 ILE A O 1
ATOM 4260 N N . LEU A 1 522 ? -68.473 -5.502 61.212 1.00 88.25 522 LEU A N 1
ATOM 4261 C CA . LEU A 1 522 ? -68.525 -4.553 62.329 1.00 88.25 522 LEU A CA 1
ATOM 4262 C C . LEU A 1 522 ? -69.903 -3.885 62.460 1.00 88.25 522 LEU A C 1
ATOM 4264 O O . LEU A 1 522 ? -70.412 -3.807 63.577 1.00 88.25 522 LEU A O 1
ATOM 4268 N N . LYS A 1 523 ? -70.542 -3.485 61.350 1.00 91.75 523 LYS A N 1
ATOM 4269 C CA . LYS A 1 523 ? -71.930 -2.983 61.368 1.00 91.75 523 LYS A CA 1
ATOM 4270 C C . LYS A 1 523 ? -72.906 -4.049 61.848 1.00 91.75 523 LYS A C 1
ATOM 4272 O O . LYS A 1 523 ? -73.655 -3.790 62.777 1.00 91.75 523 LYS A O 1
ATOM 4277 N N . GLU A 1 524 ? -72.847 -5.256 61.289 1.00 88.25 524 GLU A N 1
ATOM 4278 C CA . GLU A 1 524 ? -73.710 -6.379 61.686 1.00 88.25 524 GLU A CA 1
ATOM 4279 C C . GLU A 1 524 ? -73.518 -6.740 63.167 1.00 88.25 524 GLU A C 1
ATOM 4281 O O . GLU A 1 524 ? -74.484 -6.988 63.886 1.00 88.25 524 GLU A O 1
ATOM 4286 N N . LYS A 1 525 ? -72.280 -6.690 63.670 1.00 87.88 525 LYS A N 1
ATOM 4287 C CA . LYS A 1 525 ? -71.965 -6.852 65.095 1.00 87.88 525 LYS A CA 1
ATOM 4288 C C . LYS A 1 525 ? -72.571 -5.740 65.953 1.00 87.88 525 LYS A C 1
ATOM 4290 O O . LYS A 1 525 ? -73.040 -6.031 67.051 1.00 87.88 525 LYS A O 1
ATOM 4295 N N . ASP A 1 526 ? -72.560 -4.493 65.495 1.00 90.00 526 ASP A N 1
ATOM 4296 C CA . ASP A 1 526 ? -73.141 -3.365 66.229 1.00 90.00 526 ASP A CA 1
ATOM 4297 C C . ASP A 1 526 ? -74.678 -3.359 66.161 1.00 90.00 526 ASP A C 1
ATOM 4299 O O . ASP A 1 526 ? -75.332 -3.116 67.175 1.00 90.00 526 ASP A O 1
ATOM 4303 N N . GLU A 1 527 ? -75.272 -3.765 65.040 1.00 90.06 527 GLU A N 1
ATOM 4304 C CA . GLU A 1 527 ? -76.702 -4.058 64.919 1.00 90.06 527 GLU A CA 1
ATOM 4305 C C . GLU A 1 527 ? -77.108 -5.178 65.892 1.00 90.06 527 GLU A C 1
ATOM 4307 O O . GLU A 1 527 ? -78.013 -4.982 66.707 1.00 90.06 527 GLU A O 1
ATOM 4312 N N . LEU A 1 528 ? -76.381 -6.301 65.918 1.00 87.56 528 LEU A N 1
ATOM 4313 C CA . LEU A 1 528 ? -76.593 -7.388 66.881 1.00 87.56 528 LEU A CA 1
ATOM 4314 C C . LEU A 1 528 ? -76.404 -6.931 68.338 1.00 87.56 528 LEU A C 1
ATOM 4316 O O . LEU A 1 528 ? -77.179 -7.346 69.200 1.00 87.56 528 LEU A O 1
ATOM 4320 N N . LYS A 1 529 ? -75.454 -6.030 68.641 1.00 88.69 529 LYS A N 1
ATOM 4321 C CA . LYS A 1 529 ? -75.374 -5.389 69.970 1.00 88.69 529 LYS A CA 1
ATOM 4322 C C . LYS A 1 529 ? -76.640 -4.593 70.278 1.00 88.69 529 LYS A C 1
ATOM 4324 O O . LYS A 1 529 ? -77.157 -4.729 71.380 1.00 88.69 529 LYS A O 1
ATOM 4329 N N . THR A 1 530 ? -77.153 -3.771 69.356 1.00 87.50 530 THR A N 1
ATOM 4330 C CA . THR A 1 530 ? -78.382 -2.992 69.617 1.00 87.50 530 THR A CA 1
ATOM 4331 C C . THR A 1 530 ? -79.602 -3.890 69.827 1.00 87.50 530 THR A C 1
ATOM 4333 O O . THR A 1 530 ? -80.399 -3.625 70.727 1.00 87.50 530 THR A O 1
ATOM 4336 N N . GLN A 1 531 ? -79.701 -5.004 69.094 1.00 88.44 531 GLN A N 1
ATOM 4337 C CA . GLN A 1 531 ? -80.727 -6.031 69.307 1.00 88.44 531 GLN A CA 1
ATOM 4338 C C . GLN A 1 531 ? -80.575 -6.708 70.680 1.00 88.44 531 GLN A C 1
ATOM 4340 O O . GLN A 1 531 ? -81.560 -6.857 71.402 1.00 88.44 531 GLN A O 1
ATOM 4345 N N . LEU A 1 532 ? -79.347 -7.048 71.093 1.00 86.56 532 LEU A N 1
ATOM 4346 C CA . LEU A 1 532 ? -79.060 -7.596 72.424 1.00 86.56 532 LEU A CA 1
ATOM 4347 C C . LEU A 1 532 ? -79.361 -6.597 73.549 1.00 86.56 532 LEU A C 1
ATOM 4349 O O . LEU A 1 532 ? -79.941 -6.993 74.555 1.00 86.56 532 LEU A O 1
ATOM 4353 N N . TYR A 1 533 ? -79.041 -5.310 73.390 1.00 87.31 533 TYR A N 1
ATOM 4354 C CA . TYR A 1 533 ? -79.412 -4.271 74.357 1.00 87.31 533 TYR A CA 1
ATOM 4355 C C . TYR A 1 533 ? -80.934 -4.098 74.453 1.00 87.31 533 TYR A C 1
ATOM 4357 O O . TYR A 1 533 ? -81.458 -3.983 75.560 1.00 87.31 533 TYR A O 1
ATOM 4365 N N . ALA A 1 534 ? -81.662 -4.150 73.333 1.00 86.50 534 ALA A N 1
ATOM 4366 C CA . ALA A 1 534 ? -83.125 -4.126 73.342 1.00 86.50 534 ALA A CA 1
ATOM 4367 C C . ALA A 1 534 ? -83.721 -5.361 74.049 1.00 86.50 534 ALA A C 1
ATOM 4369 O O . ALA A 1 534 ? -84.624 -5.219 74.874 1.00 86.50 534 ALA A O 1
ATOM 4370 N N . ALA A 1 535 ? -83.180 -6.557 73.795 1.00 86.94 535 ALA A N 1
ATOM 4371 C CA . ALA A 1 535 ? -83.594 -7.792 74.463 1.00 86.94 535 ALA A CA 1
ATOM 4372 C C . ALA A 1 535 ? -83.266 -7.785 75.969 1.00 86.94 535 ALA A C 1
ATOM 4374 O O . ALA A 1 535 ? -84.098 -8.175 76.786 1.00 86.94 535 ALA A O 1
ATOM 4375 N N . LEU A 1 536 ? -82.091 -7.281 76.362 1.00 86.12 536 LEU A N 1
ATOM 4376 C CA . LEU A 1 536 ? -81.733 -7.079 77.769 1.00 86.12 536 LEU A CA 1
ATOM 4377 C C . LEU A 1 536 ? -82.665 -6.069 78.443 1.00 86.12 536 LEU A C 1
ATOM 4379 O O . LEU A 1 536 ? -83.112 -6.328 79.557 1.00 86.12 536 LEU A O 1
ATOM 4383 N N . GLN A 1 537 ? -83.039 -4.977 77.767 1.00 88.31 537 GLN A N 1
ATOM 4384 C CA . GLN A 1 537 ? -83.993 -4.015 78.316 1.00 88.31 537 GLN A CA 1
ATOM 4385 C C . GLN A 1 537 ? -85.387 -4.629 78.509 1.00 88.31 537 GLN A C 1
ATOM 4387 O O . GLN A 1 537 ? -86.034 -4.349 79.517 1.00 88.31 537 GLN A O 1
ATOM 4392 N N . GLN A 1 538 ? -85.835 -5.503 77.600 1.00 83.31 538 GLN A N 1
ATOM 4393 C CA . GLN A 1 538 ? -87.072 -6.277 77.772 1.00 83.31 538 GLN A CA 1
ATOM 4394 C C . GLN A 1 538 ? -86.978 -7.240 78.966 1.00 83.31 538 GLN A C 1
ATOM 4396 O O . GLN A 1 538 ? -87.886 -7.270 79.794 1.00 83.31 538 GLN A O 1
ATOM 4401 N N . ILE A 1 539 ? -85.866 -7.970 79.117 1.00 82.56 539 ILE A N 1
ATOM 4402 C CA . ILE A 1 539 ? -85.628 -8.862 80.267 1.00 82.56 539 ILE A CA 1
ATOM 4403 C C . ILE A 1 539 ? -85.571 -8.072 81.582 1.00 82.56 539 ILE A C 1
ATOM 4405 O O . ILE A 1 539 ? -86.112 -8.521 82.590 1.00 82.56 539 ILE A O 1
ATOM 4409 N N . GLU A 1 540 ? -84.954 -6.890 81.600 1.00 85.50 540 GLU A N 1
ATOM 4410 C CA . GLU A 1 540 ? -84.962 -6.005 82.765 1.00 85.50 540 GLU A CA 1
ATOM 4411 C C . GLU A 1 540 ? -86.355 -5.483 83.105 1.00 85.50 540 GLU A C 1
ATOM 4413 O O . GLU A 1 540 ? -86.682 -5.386 84.284 1.00 85.50 540 GLU A O 1
ATOM 4418 N N . ASN A 1 541 ? -87.168 -5.141 82.105 1.00 87.31 541 ASN A N 1
ATOM 4419 C CA . ASN A 1 541 ? -88.535 -4.683 82.332 1.00 87.31 541 ASN A CA 1
ATOM 4420 C C . ASN A 1 541 ? -89.382 -5.820 82.916 1.00 87.31 541 ASN A C 1
ATOM 4422 O O . ASN A 1 541 ? -89.991 -5.627 83.960 1.00 87.31 541 ASN A O 1
ATOM 4426 N N . LEU A 1 542 ? -89.285 -7.036 82.367 1.00 82.94 542 LEU A N 1
ATOM 4427 C CA . LEU A 1 542 ? -89.917 -8.233 82.935 1.00 82.94 542 LEU A CA 1
ATOM 4428 C C . LEU A 1 542 ? -89.409 -8.558 84.353 1.00 82.94 542 LEU A C 1
ATOM 4430 O O . LEU A 1 542 ? -90.182 -8.994 85.201 1.00 82.94 542 LEU A O 1
ATOM 4434 N N . ARG A 1 543 ? -88.124 -8.316 84.657 1.00 83.00 543 ARG A N 1
ATOM 4435 C CA . ARG A 1 543 ? -87.576 -8.446 86.023 1.00 83.00 543 ARG A CA 1
ATOM 4436 C C . ARG A 1 543 ? -88.089 -7.360 86.970 1.00 83.00 543 ARG A C 1
ATOM 4438 O O . ARG A 1 543 ? -88.322 -7.658 88.137 1.00 83.00 543 ARG A O 1
ATOM 4445 N N . LYS A 1 544 ? -88.276 -6.125 86.494 1.00 83.50 544 LYS A N 1
ATOM 4446 C CA . LYS A 1 544 ? -88.895 -5.031 87.261 1.00 83.50 544 LYS A CA 1
ATOM 4447 C C . LYS A 1 544 ? -90.363 -5.350 87.531 1.00 83.50 544 LYS A C 1
ATOM 4449 O O . LYS A 1 544 ? -90.749 -5.330 88.684 1.00 83.50 544 LYS A O 1
ATOM 4454 N N . GLU A 1 545 ? -91.128 -5.765 86.524 1.00 81.38 545 GLU A N 1
ATOM 4455 C CA . GLU A 1 545 ? -92.519 -6.222 86.656 1.00 81.38 545 GLU A CA 1
ATOM 4456 C C . GLU A 1 545 ? -92.653 -7.409 87.625 1.00 81.38 545 GLU A C 1
ATOM 4458 O O . GLU A 1 545 ? -93.530 -7.402 88.488 1.00 81.38 545 GLU A O 1
ATOM 4463 N N . LEU A 1 546 ? -91.747 -8.392 87.557 1.00 80.38 546 LEU A N 1
ATOM 4464 C CA . LEU A 1 546 ? -91.698 -9.506 88.506 1.00 80.38 546 LEU A CA 1
ATOM 4465 C C . LEU A 1 546 ? -91.391 -9.030 89.935 1.00 80.38 546 LEU A C 1
ATOM 4467 O O . LEU A 1 546 ? -92.073 -9.446 90.867 1.00 80.38 546 LEU A O 1
ATOM 4471 N N . ASN A 1 547 ? -90.411 -8.142 90.122 1.00 85.62 547 ASN A N 1
ATOM 4472 C CA . ASN A 1 547 ? -90.084 -7.569 91.433 1.00 85.62 547 ASN A CA 1
ATOM 4473 C C . ASN A 1 547 ? -91.213 -6.678 91.976 1.00 85.62 547 ASN A C 1
ATOM 4475 O O . ASN A 1 547 ? -91.473 -6.677 93.175 1.00 85.62 547 ASN A O 1
ATOM 4479 N N . ASP A 1 548 ? -91.922 -5.964 91.109 1.00 84.12 548 ASP A N 1
ATOM 4480 C CA . ASP A 1 548 ? -93.120 -5.191 91.421 1.00 84.12 548 ASP A CA 1
ATOM 4481 C C . ASP A 1 548 ? -94.258 -6.100 91.897 1.00 84.12 548 ASP A C 1
ATOM 4483 O O . ASP A 1 548 ? -94.950 -5.777 92.858 1.00 84.12 548 ASP A O 1
ATOM 4487 N N . VAL A 1 549 ? -94.459 -7.249 91.245 1.00 80.88 549 VAL A N 1
ATOM 4488 C CA . VAL A 1 549 ? -95.425 -8.268 91.679 1.00 80.88 549 VAL A CA 1
ATOM 4489 C C . VAL A 1 549 ? -94.987 -8.906 92.999 1.00 80.88 549 VAL A C 1
ATOM 4491 O O . VAL A 1 549 ? -95.820 -9.063 93.886 1.00 80.88 549 VAL A O 1
ATOM 4494 N N . LEU A 1 550 ? -93.699 -9.215 93.177 1.00 79.94 550 LEU A N 1
ATOM 4495 C CA . LEU A 1 550 ? -93.159 -9.785 94.417 1.00 79.94 550 LEU A CA 1
ATOM 4496 C C . LEU A 1 550 ? -93.219 -8.805 95.597 1.00 79.94 550 LEU A C 1
ATOM 4498 O O . LEU A 1 550 ? -93.537 -9.224 96.702 1.00 79.94 550 LEU A O 1
ATOM 4502 N N . THR A 1 551 ? -92.976 -7.510 95.387 1.00 78.25 551 THR A N 1
ATOM 4503 C CA . THR A 1 551 ? -93.076 -6.482 96.442 1.00 78.25 551 THR A CA 1
ATOM 4504 C C . THR A 1 551 ? -94.523 -6.119 96.759 1.00 78.25 551 THR A C 1
ATOM 4506 O O . THR A 1 551 ? -94.865 -6.008 97.932 1.00 78.25 551 THR A O 1
ATOM 4509 N N . LYS A 1 552 ? -95.411 -6.028 95.757 1.00 78.06 552 LYS A N 1
ATOM 4510 C CA . LYS A 1 552 ? -96.866 -5.921 95.990 1.00 78.06 552 LYS A CA 1
ATOM 4511 C C . LYS A 1 552 ? -97.384 -7.140 96.749 1.00 78.06 552 LYS A C 1
ATOM 4513 O O . LYS A 1 552 ? -98.190 -6.977 97.656 1.00 78.06 552 LYS A O 1
ATOM 4518 N N . ARG A 1 553 ? -96.884 -8.337 96.428 1.00 76.06 553 ARG A N 1
ATOM 4519 C CA . ARG A 1 553 ? -97.190 -9.573 97.152 1.00 76.06 553 ARG A CA 1
ATOM 4520 C C . ARG A 1 553 ? -96.640 -9.557 98.580 1.00 76.06 553 ARG A C 1
ATOM 4522 O O . ARG A 1 553 ? -97.398 -9.883 99.477 1.00 76.06 553 ARG A O 1
ATOM 4529 N N . ALA A 1 554 ? -95.399 -9.129 98.808 1.00 76.12 554 ALA A N 1
ATOM 4530 C CA . ALA A 1 554 ? -94.820 -9.030 100.150 1.00 76.12 554 ALA A CA 1
ATOM 4531 C C . ALA A 1 554 ? -95.584 -8.025 101.029 1.00 76.12 554 ALA A C 1
ATOM 4533 O O . ALA A 1 554 ? -95.955 -8.356 102.146 1.00 76.12 554 ALA A O 1
ATOM 4534 N N . LEU A 1 555 ? -95.923 -6.842 100.501 1.00 79.25 555 LEU A N 1
ATOM 4535 C CA . LEU A 1 555 ? -96.764 -5.863 101.202 1.00 79.25 555 LEU A CA 1
ATOM 4536 C C . LEU A 1 555 ? -98.188 -6.391 101.443 1.00 79.25 555 LEU A C 1
ATOM 4538 O O . LEU A 1 555 ? -98.777 -6.120 102.485 1.00 79.25 555 LEU A O 1
ATOM 4542 N N . GLN A 1 556 ? -98.741 -7.179 100.515 1.00 74.62 556 GLN A N 1
ATOM 4543 C CA . GLN A 1 556 ? -100.005 -7.885 100.730 1.00 74.62 556 GLN A CA 1
ATOM 4544 C C . GLN A 1 556 ? -99.877 -8.991 101.782 1.00 74.62 556 GLN A C 1
ATOM 4546 O O . GLN A 1 556 ? -100.814 -9.160 102.548 1.00 74.62 556 GLN A O 1
ATOM 4551 N N . GLU A 1 557 ? -98.756 -9.708 101.862 1.00 75.62 557 GLU A N 1
ATOM 4552 C CA . GLU A 1 557 ? -98.472 -10.728 102.880 1.00 75.62 557 GLU A CA 1
ATOM 4553 C C . GLU A 1 557 ? -98.233 -10.083 104.264 1.00 75.62 557 GLU A C 1
ATOM 4555 O O . GLU A 1 557 ? -98.758 -10.581 105.253 1.00 75.62 557 GLU A O 1
ATOM 4560 N N . GLU A 1 558 ? -97.593 -8.913 104.354 1.00 71.12 558 GLU A N 1
ATOM 4561 C CA . GLU A 1 558 ? -97.470 -8.112 105.588 1.00 71.12 558 GLU A CA 1
ATOM 4562 C C . GLU A 1 558 ? -98.810 -7.499 106.036 1.00 71.12 558 GLU A C 1
ATOM 4564 O O . GLU A 1 558 ? -99.164 -7.548 107.221 1.00 71.12 558 GLU A O 1
ATOM 4569 N N . GLU A 1 559 ? -99.600 -6.949 105.104 1.00 77.19 559 GLU A N 1
ATOM 4570 C CA . GLU A 1 559 ? -100.966 -6.496 105.381 1.00 77.19 559 GLU A CA 1
ATOM 4571 C C . GLU A 1 559 ? -101.880 -7.664 105.765 1.00 77.19 559 GLU A C 1
ATOM 4573 O O . GLU A 1 559 ? -102.737 -7.496 106.636 1.00 77.19 559 GLU A O 1
ATOM 4578 N N . LEU A 1 560 ? -101.723 -8.831 105.131 1.00 69.06 560 LEU A N 1
ATOM 4579 C CA . LEU A 1 560 ? -102.439 -10.051 105.485 1.00 69.06 560 LEU A CA 1
ATOM 4580 C C . LEU A 1 560 ? -102.028 -10.493 106.878 1.00 69.06 560 LEU A C 1
ATOM 4582 O O . LEU A 1 560 ? -102.919 -10.572 107.704 1.00 69.06 560 LEU A O 1
ATOM 4586 N N . HIS A 1 561 ? -100.748 -10.648 107.211 1.00 63.47 561 HIS A N 1
ATOM 4587 C CA . HIS A 1 561 ? -100.315 -11.003 108.566 1.00 63.47 561 HIS A CA 1
ATOM 4588 C C . HIS A 1 561 ? -100.821 -10.006 109.623 1.00 63.47 561 HIS A C 1
ATOM 4590 O O . HIS A 1 561 ? -101.386 -10.420 110.633 1.00 63.47 561 HIS A O 1
ATOM 4596 N N . SER A 1 562 ? -100.759 -8.699 109.350 1.00 66.75 562 SER A N 1
ATOM 4597 C CA . SER A 1 562 ? -101.282 -7.645 110.241 1.00 66.75 562 SER A CA 1
ATOM 4598 C C . SER A 1 562 ? -102.808 -7.682 110.433 1.00 66.75 562 SER A C 1
ATOM 4600 O O . SER A 1 562 ? -103.328 -7.161 111.427 1.00 66.75 562 SER A O 1
ATOM 4602 N N . LYS A 1 563 ? -103.547 -8.252 109.472 1.00 69.38 563 LYS A N 1
ATOM 4603 C CA . LYS A 1 563 ? -105.001 -8.472 109.541 1.00 69.38 563 LYS A CA 1
ATOM 4604 C C . LYS A 1 563 ? -105.321 -9.843 110.129 1.00 69.38 563 LYS A C 1
ATOM 4606 O O . LYS A 1 563 ? -106.228 -9.938 110.939 1.00 69.38 563 LYS A O 1
ATOM 4611 N N . GLU A 1 564 ? -104.579 -10.880 109.764 1.00 70.06 564 GLU A N 1
ATOM 4612 C CA . GLU A 1 564 ? -104.635 -12.248 110.276 1.00 70.06 564 GLU A CA 1
ATOM 4613 C C . GLU A 1 564 ? -104.355 -12.302 111.765 1.00 70.06 564 GLU A C 1
ATOM 4615 O O . GLU A 1 564 ? -104.949 -13.130 112.425 1.00 70.06 564 GLU A O 1
ATOM 4620 N N . GLU A 1 565 ? -103.485 -11.451 112.299 1.00 76.44 565 GLU A N 1
ATOM 4621 C CA . GLU A 1 565 ? -103.208 -11.373 113.733 1.00 76.44 565 GLU A CA 1
ATOM 4622 C C . GLU A 1 565 ? -104.444 -10.889 114.490 1.00 76.44 565 GLU A C 1
ATOM 4624 O O . GLU A 1 565 ? -105.027 -11.625 115.280 1.00 76.44 565 GLU A O 1
ATOM 4629 N N . LYS A 1 566 ? -104.981 -9.734 114.088 1.00 61.38 566 LYS A N 1
ATOM 4630 C CA . LYS A 1 566 ? -106.238 -9.188 114.623 1.00 61.38 566 LYS A CA 1
ATOM 4631 C C . LYS A 1 566 ? -107.436 -10.111 114.365 1.00 61.38 566 LYS A C 1
ATOM 4633 O O . LYS A 1 566 ? -108.372 -10.152 115.157 1.00 61.38 566 LYS A O 1
ATOM 4638 N N . LEU A 1 567 ? -107.424 -10.864 113.264 1.00 58.09 567 LEU A N 1
ATOM 4639 C CA . LEU A 1 567 ? -108.438 -11.870 112.950 1.00 58.09 567 LEU A CA 1
ATOM 4640 C C . LEU A 1 567 ? -108.201 -13.193 113.695 1.00 58.09 567 LEU A C 1
ATOM 4642 O O . LEU A 1 567 ? -109.179 -13.892 113.909 1.00 58.09 567 LEU A O 1
ATOM 4646 N N . ARG A 1 568 ? -106.979 -13.543 114.112 1.00 70.62 568 ARG A N 1
ATOM 4647 C CA . ARG A 1 568 ? -106.672 -14.677 115.001 1.00 70.62 568 ARG A CA 1
ATOM 4648 C C . ARG A 1 568 ? -107.174 -14.360 116.404 1.00 70.62 568 ARG A C 1
ATOM 4650 O O . ARG A 1 568 ? -107.915 -15.165 116.962 1.00 70.62 568 ARG A O 1
ATOM 4657 N N . ASP A 1 569 ? -106.883 -13.165 116.911 1.00 63.34 569 ASP A N 1
ATOM 4658 C CA . ASP A 1 569 ? -107.359 -12.692 118.215 1.00 63.34 569 ASP A CA 1
ATOM 4659 C C . ASP A 1 569 ? -108.896 -12.696 118.277 1.00 63.34 569 ASP A C 1
ATOM 4661 O O . ASP A 1 569 ? -109.492 -13.296 119.169 1.00 63.34 569 ASP A O 1
ATOM 4665 N N . ILE A 1 570 ? -109.559 -12.100 117.277 1.00 61.38 570 ILE A N 1
ATOM 4666 C CA . ILE A 1 570 ? -111.025 -11.979 117.256 1.00 61.38 570 ILE A CA 1
ATOM 4667 C C . ILE A 1 570 ? -111.726 -13.300 116.883 1.00 61.38 570 ILE A C 1
ATOM 4669 O O . ILE A 1 570 ? -112.800 -13.574 117.414 1.00 61.38 570 ILE A O 1
ATOM 4673 N N . LYS A 1 571 ? -111.163 -14.139 115.995 1.00 50.97 571 LYS A N 1
ATOM 4674 C CA . LYS A 1 571 ? -111.817 -15.404 115.595 1.00 50.97 571 LYS A CA 1
ATOM 4675 C C . LYS A 1 571 ? -111.564 -16.555 116.560 1.00 50.97 571 LYS A C 1
ATOM 4677 O O . LYS A 1 571 ? -112.486 -17.335 116.737 1.00 50.97 571 LYS A O 1
ATOM 4682 N N . SER A 1 572 ? -110.403 -16.661 117.213 1.00 64.06 572 SER A N 1
ATOM 4683 C CA . SER A 1 572 ? -110.201 -17.686 118.261 1.00 64.06 572 SER A CA 1
ATOM 4684 C C . SER A 1 572 ? -111.194 -17.511 119.413 1.00 64.06 572 SER A C 1
ATOM 4686 O O . SER A 1 572 ? -111.760 -18.460 119.933 1.00 64.06 572 SER A O 1
ATOM 4688 N N . HIS A 1 573 ? -111.512 -16.267 119.768 1.00 40.88 573 HIS A N 1
ATOM 4689 C CA . HIS A 1 573 ? -112.465 -15.993 120.840 1.00 40.88 573 HIS A CA 1
ATOM 4690 C C . HIS A 1 573 ? -113.940 -16.138 120.408 1.00 40.88 573 HIS A C 1
ATOM 4692 O O . HIS A 1 573 ? -114.830 -15.895 121.224 1.00 40.88 573 HIS A O 1
ATOM 4698 N N . GLN A 1 574 ? -114.231 -16.513 119.149 1.00 42.34 574 GLN A N 1
ATOM 4699 C CA . GLN A 1 574 ? -115.616 -16.627 118.662 1.00 42.34 574 GLN A CA 1
ATOM 4700 C C . GLN A 1 574 ? -115.898 -17.663 117.552 1.00 42.34 574 GLN A C 1
ATOM 4702 O O . GLN A 1 574 ? -117.022 -17.717 117.049 1.00 42.34 574 GLN A O 1
ATOM 4707 N N . ALA A 1 575 ? -114.935 -18.513 117.193 1.00 49.59 575 ALA A N 1
ATOM 4708 C CA . ALA A 1 575 ? -115.170 -19.754 116.452 1.00 49.59 575 ALA A CA 1
ATOM 4709 C C . ALA A 1 575 ? -115.395 -20.927 117.422 1.00 49.59 575 ALA A C 1
ATOM 4711 O O . ALA A 1 575 ? -116.413 -21.613 117.326 1.00 49.59 575 ALA A O 1
ATOM 4712 N N . ASP A 1 576 ? -114.488 -21.065 118.393 1.00 48.28 576 ASP A N 1
ATOM 4713 C CA . ASP A 1 576 ? -114.121 -22.276 119.144 1.00 48.28 576 ASP A CA 1
ATOM 4714 C C . ASP A 1 576 ? -115.231 -23.027 119.916 1.00 48.28 576 ASP A C 1
ATOM 4716 O O . ASP A 1 576 ? -114.972 -24.111 120.434 1.00 48.28 576 ASP A O 1
ATOM 4720 N N . LEU A 1 577 ? -116.454 -22.489 120.034 1.00 44.12 577 LEU A N 1
ATOM 4721 C CA . LEU A 1 577 ? -117.569 -23.160 120.724 1.00 44.12 577 LEU A CA 1
ATOM 4722 C C . LEU A 1 577 ? -118.807 -23.347 119.825 1.00 44.12 577 LEU A C 1
ATOM 4724 O O . LEU A 1 577 ? -119.079 -24.436 119.320 1.00 44.12 577 LEU A O 1
ATOM 4728 N N . GLU A 1 578 ? -119.639 -22.313 119.682 1.00 35.69 578 GLU A N 1
ATOM 4729 C CA . GLU A 1 578 ? -121.079 -22.536 119.450 1.00 35.69 578 GLU A CA 1
ATOM 4730 C C . GLU A 1 578 ? -121.519 -22.579 117.982 1.00 35.69 578 GLU A C 1
ATOM 4732 O O . GLU A 1 578 ? -122.600 -23.101 117.686 1.00 35.69 578 GLU A O 1
ATOM 4737 N N . LEU A 1 579 ? -120.698 -22.092 117.043 1.00 55.47 579 LEU A N 1
ATOM 4738 C CA . LEU A 1 579 ? -121.016 -22.176 115.612 1.00 55.47 579 LEU A CA 1
ATOM 4739 C C . LEU A 1 579 ? -120.252 -23.276 114.867 1.00 55.47 579 LEU A C 1
ATOM 4741 O O . LEU A 1 579 ? -120.725 -23.686 113.811 1.00 55.47 579 LEU A O 1
ATOM 4745 N N . GLU A 1 580 ? -119.179 -23.851 115.420 1.00 52.12 580 GLU A N 1
ATOM 4746 C CA . GLU A 1 580 ? -118.632 -25.116 114.899 1.00 52.12 580 GLU A CA 1
ATOM 4747 C C . GLU A 1 580 ? -119.665 -26.244 115.002 1.00 52.12 580 GLU A C 1
ATOM 4749 O O . GLU A 1 580 ? -119.941 -26.931 114.017 1.00 52.12 580 GLU A O 1
ATOM 4754 N N . VAL A 1 581 ? -120.338 -26.368 116.152 1.00 50.44 581 VAL A N 1
ATOM 4755 C CA . VAL A 1 581 ? -121.422 -27.344 116.384 1.00 50.44 581 VAL A CA 1
ATOM 4756 C C . VAL A 1 581 ? -122.569 -27.188 115.378 1.00 50.44 581 VAL A C 1
ATOM 4758 O O . VAL A 1 581 ? -123.170 -28.174 114.954 1.00 50.44 581 VAL A O 1
ATOM 4761 N N . LYS A 1 582 ? -122.879 -25.953 114.967 1.00 65.12 582 LYS A N 1
ATOM 4762 C CA . LYS A 1 582 ? -124.016 -25.669 114.081 1.00 65.12 582 LYS A CA 1
ATOM 4763 C C . LYS A 1 582 ? -123.649 -25.739 112.600 1.00 65.12 582 LYS A C 1
ATOM 4765 O O . LYS A 1 582 ? -124.396 -26.316 111.814 1.00 65.12 582 LYS A O 1
ATOM 4770 N N . ASN A 1 583 ? -122.488 -25.203 112.229 1.00 56.00 583 ASN A N 1
ATOM 4771 C CA . ASN A 1 583 ? -121.987 -25.265 110.862 1.00 56.00 583 ASN A CA 1
ATOM 4772 C C . ASN A 1 583 ? -121.525 -26.673 110.490 1.00 56.00 583 ASN A C 1
ATOM 4774 O O . ASN A 1 583 ? -121.681 -27.020 109.334 1.00 56.00 583 ASN A O 1
ATOM 4778 N N . SER A 1 584 ? -121.010 -27.500 111.408 1.00 67.75 584 SER A N 1
ATOM 4779 C CA . SER A 1 584 ? -120.585 -28.877 111.086 1.00 67.75 584 SER A CA 1
ATOM 4780 C C . SER A 1 584 ? -121.731 -29.752 110.567 1.00 67.75 584 SER A C 1
ATOM 4782 O O . SER A 1 584 ? -121.559 -30.468 109.585 1.00 67.75 584 SER A O 1
ATOM 4784 N N . LEU A 1 585 ? -122.931 -29.647 111.145 1.00 61.81 585 LEU A N 1
ATOM 4785 C CA . LEU A 1 585 ? -124.131 -30.319 110.626 1.00 61.81 585 LEU A CA 1
ATOM 4786 C C . LEU A 1 585 ? -124.509 -29.799 109.226 1.00 61.81 585 LEU A C 1
ATOM 4788 O O . LEU A 1 585 ? -124.769 -30.572 108.301 1.00 61.81 585 LEU A O 1
ATOM 4792 N N . ASP A 1 586 ? -124.477 -28.477 109.056 1.00 66.81 586 ASP A N 1
ATOM 4793 C CA . ASP A 1 586 ? -124.811 -27.789 107.806 1.00 66.81 586 ASP A CA 1
ATOM 4794 C C . ASP A 1 586 ? -123.746 -28.007 106.703 1.00 66.81 586 ASP A C 1
ATOM 4796 O O . ASP A 1 586 ? -124.063 -27.983 105.507 1.00 66.81 586 ASP A O 1
ATOM 4800 N N . THR A 1 587 ? -122.483 -28.248 107.071 1.00 66.62 587 THR A N 1
ATOM 4801 C CA . THR A 1 587 ? -121.401 -28.606 106.149 1.00 66.62 587 THR A CA 1
ATOM 4802 C C . THR A 1 587 ? -121.393 -30.089 105.842 1.00 66.62 587 THR A C 1
ATOM 4804 O O . THR A 1 587 ? -121.137 -30.398 104.691 1.00 66.62 587 THR A O 1
ATOM 4807 N N . ILE A 1 588 ? -121.755 -31.005 106.748 1.00 73.12 588 ILE A N 1
ATOM 4808 C CA . ILE A 1 588 ? -121.929 -32.430 106.405 1.00 73.12 588 ILE A CA 1
ATOM 4809 C C . ILE A 1 588 ? -122.974 -32.577 105.288 1.00 73.12 588 ILE A C 1
ATOM 4811 O O . ILE A 1 588 ? -122.668 -33.128 104.231 1.00 73.12 588 ILE A O 1
ATOM 4815 N N . HIS A 1 589 ? -124.165 -31.985 105.440 1.00 65.56 589 HIS A N 1
ATOM 4816 C CA . HIS A 1 589 ? -125.196 -32.040 104.394 1.00 65.56 589 HIS A CA 1
ATOM 4817 C C . HIS A 1 589 ? -124.778 -31.336 103.084 1.00 65.56 589 HIS A C 1
ATOM 4819 O O . HIS A 1 589 ? -125.115 -31.806 101.991 1.00 65.56 589 HIS A O 1
ATOM 4825 N N . ARG A 1 590 ? -124.003 -30.237 103.144 1.00 79.12 590 ARG A N 1
ATOM 4826 C CA . ARG A 1 590 ? -123.421 -29.629 101.929 1.00 79.12 590 ARG A CA 1
ATOM 4827 C C . ARG A 1 590 ? -122.358 -30.522 101.298 1.00 79.12 590 ARG A C 1
ATOM 4829 O O . ARG A 1 590 ? -122.425 -30.723 100.088 1.00 79.12 590 ARG A O 1
ATOM 4836 N N . LEU A 1 591 ? -121.450 -31.089 102.087 1.00 61.69 591 LEU A N 1
ATOM 4837 C CA . LEU A 1 591 ? -120.355 -31.959 101.659 1.00 61.69 591 LEU A CA 1
ATOM 4838 C C . LEU A 1 591 ? -120.871 -33.260 101.051 1.00 61.69 591 LEU A C 1
ATOM 4840 O O . LEU A 1 591 ? -120.277 -33.724 100.093 1.00 61.69 591 LEU A O 1
ATOM 4844 N N . GLU A 1 592 ? -122.005 -33.815 101.481 1.00 70.88 592 GLU A N 1
ATOM 4845 C CA . GLU A 1 592 ? -122.647 -34.927 100.763 1.00 70.88 592 GLU A CA 1
ATOM 4846 C C . GLU A 1 592 ? -123.160 -34.504 99.374 1.00 70.88 592 GLU A C 1
ATOM 4848 O O . GLU A 1 592 ? -123.000 -35.229 98.382 1.00 70.88 592 GLU A O 1
ATOM 4853 N N . SER A 1 593 ? -123.746 -33.305 99.270 1.00 67.62 593 SER A N 1
ATOM 4854 C CA . SER A 1 593 ? -124.176 -32.737 97.984 1.00 67.62 593 SER A CA 1
ATOM 4855 C C . SER A 1 593 ? -122.982 -32.406 97.077 1.00 67.62 593 SER A C 1
ATOM 4857 O O . SER A 1 593 ? -123.043 -32.594 95.860 1.00 67.62 593 SER A O 1
ATOM 4859 N N . GLU A 1 594 ? -121.874 -31.957 97.665 1.00 75.69 594 GLU A N 1
ATOM 4860 C CA . GLU A 1 594 ? -120.640 -31.594 96.978 1.00 75.69 594 GLU A CA 1
ATOM 4861 C C . GLU A 1 594 ? -119.787 -32.811 96.647 1.00 75.69 594 GLU A C 1
ATOM 4863 O O . GLU A 1 594 ? -119.190 -32.818 95.584 1.00 75.69 594 GLU A O 1
ATOM 4868 N N . LEU A 1 595 ? -119.829 -33.889 97.427 1.00 75.75 595 LEU A N 1
ATOM 4869 C CA . LEU A 1 595 ? -119.248 -35.184 97.078 1.00 75.75 595 LEU A CA 1
ATOM 4870 C C . LEU A 1 595 ? -119.992 -35.794 95.884 1.00 75.75 595 LEU A C 1
ATOM 4872 O O . LEU A 1 595 ? -119.360 -36.326 94.976 1.00 75.75 595 LEU A O 1
ATOM 4876 N N . LYS A 1 596 ? -121.323 -35.638 95.800 1.00 76.81 596 LYS A N 1
ATOM 4877 C CA . LYS A 1 596 ? -122.094 -35.991 94.590 1.00 76.81 596 LYS A CA 1
ATOM 4878 C C . LYS A 1 596 ? -121.752 -35.103 93.385 1.00 76.81 596 LYS A C 1
ATOM 4880 O O . LYS A 1 596 ? -121.703 -35.615 92.265 1.00 76.81 596 LYS A O 1
ATOM 4885 N N . LYS A 1 597 ? -121.474 -33.807 93.577 1.00 77.06 597 LYS A N 1
ATOM 4886 C CA . LYS A 1 597 ? -120.985 -32.916 92.500 1.00 77.06 597 LYS A CA 1
ATOM 4887 C C . LYS A 1 597 ? -119.553 -33.260 92.081 1.00 77.06 597 LYS A C 1
ATOM 4889 O O . LYS A 1 597 ? -119.309 -33.416 90.893 1.00 77.06 597 LYS A O 1
ATOM 4894 N N . GLN A 1 598 ? -118.631 -33.444 93.023 1.00 76.75 598 GLN A N 1
ATOM 4895 C CA . GLN A 1 598 ? -117.243 -33.830 92.775 1.00 76.75 598 GLN A CA 1
ATOM 4896 C C . GLN A 1 598 ? -117.135 -35.242 92.204 1.00 76.75 598 GLN A C 1
ATOM 4898 O O . GLN A 1 598 ? -116.272 -35.471 91.375 1.00 76.75 598 GLN A O 1
ATOM 4903 N N . SER A 1 599 ? -118.027 -36.174 92.544 1.00 78.00 599 SER A N 1
ATOM 4904 C CA . SER A 1 599 ? -118.113 -37.477 91.875 1.00 78.00 599 SER A CA 1
ATOM 4905 C C . SER A 1 599 ? -118.440 -37.311 90.385 1.00 78.00 599 SER A C 1
ATOM 4907 O O . SER A 1 599 ? -117.751 -37.888 89.542 1.00 78.00 599 SER A O 1
ATOM 4909 N N . LYS A 1 600 ? -119.408 -36.445 90.041 1.00 84.19 600 LYS A N 1
ATOM 4910 C CA . LYS A 1 600 ? -119.699 -36.089 88.642 1.00 84.19 600 LYS A CA 1
ATOM 4911 C C . LYS A 1 600 ? -118.521 -35.378 87.975 1.00 84.19 600 LYS A C 1
ATOM 4913 O O . LYS A 1 600 ? -118.072 -35.846 86.934 1.00 84.19 600 LYS A O 1
ATOM 4918 N N . ILE A 1 601 ? -117.973 -34.326 88.587 1.00 81.12 601 ILE A N 1
ATOM 4919 C CA . ILE A 1 601 ? -116.820 -33.580 88.056 1.00 81.12 601 ILE A CA 1
ATOM 4920 C C . ILE A 1 601 ? -115.611 -34.504 87.887 1.00 81.12 601 ILE A C 1
ATOM 4922 O O . ILE A 1 601 ? -114.983 -34.467 86.847 1.00 81.12 601 ILE A O 1
ATOM 4926 N N . GLN A 1 602 ? -115.315 -35.404 88.825 1.00 82.88 602 GLN A N 1
ATOM 4927 C CA . GLN A 1 602 ? -114.217 -36.366 88.704 1.00 82.88 602 GLN A CA 1
ATOM 4928 C C . GLN A 1 602 ? -114.494 -37.416 87.617 1.00 82.88 602 GLN A C 1
ATOM 4930 O O . GLN A 1 602 ? -113.558 -37.854 86.957 1.00 82.88 602 GLN A O 1
ATOM 4935 N N . SER A 1 603 ? -115.750 -37.825 87.395 1.00 79.56 603 SER A N 1
ATOM 4936 C CA . SER A 1 603 ? -116.097 -38.685 86.253 1.00 79.56 603 SER A CA 1
ATOM 4937 C C . SER A 1 603 ? -115.920 -37.956 84.916 1.00 79.56 603 SER A C 1
ATOM 4939 O O . SER A 1 603 ? -115.374 -38.530 83.980 1.00 79.56 603 SER A O 1
ATOM 4941 N N . GLN A 1 604 ? -116.275 -36.671 84.857 1.00 89.56 604 GLN A N 1
ATOM 4942 C CA . GLN A 1 604 ? -116.111 -35.834 83.675 1.00 89.56 604 GLN A CA 1
ATOM 4943 C C . GLN A 1 604 ? -114.631 -35.512 83.419 1.00 89.56 604 GLN A C 1
ATOM 4945 O O . GLN A 1 604 ? -114.146 -35.739 82.323 1.00 89.56 604 GLN A O 1
ATOM 4950 N N . MET A 1 605 ? -113.873 -35.150 84.453 1.00 82.00 605 MET A N 1
ATOM 4951 C CA . MET A 1 605 ? -112.427 -34.916 84.409 1.00 82.00 605 MET A CA 1
ATOM 4952 C C . MET A 1 605 ? -111.631 -36.201 84.116 1.00 82.00 605 MET A C 1
ATOM 4954 O O . MET A 1 605 ? -110.503 -36.130 83.642 1.00 82.00 605 MET A O 1
ATOM 4958 N N . LYS A 1 606 ? -112.196 -37.396 84.355 1.00 84.62 606 LYS A N 1
ATOM 4959 C CA . LYS A 1 606 ? -111.643 -38.674 83.862 1.00 84.62 606 LYS A CA 1
ATOM 4960 C C . LYS A 1 606 ? -111.861 -38.850 82.355 1.00 84.62 606 LYS A C 1
ATOM 4962 O O . LYS A 1 606 ? -110.969 -39.374 81.696 1.00 84.62 606 LYS A O 1
ATOM 4967 N N . VAL A 1 607 ? -112.992 -38.394 81.812 1.00 87.81 607 VAL A N 1
ATOM 4968 C CA . VAL A 1 607 ? -113.251 -38.361 80.359 1.00 87.81 607 VAL A CA 1
ATOM 4969 C C . VAL A 1 607 ? -112.404 -37.279 79.683 1.00 87.81 607 VAL A C 1
ATOM 4971 O O . VAL A 1 607 ? -111.754 -37.564 78.688 1.00 87.81 607 VAL A O 1
ATOM 4974 N N . GLU A 1 608 ? -112.316 -36.078 80.256 1.00 85.88 608 GLU A N 1
ATOM 4975 C CA . GLU A 1 608 ? -111.438 -34.997 79.784 1.00 85.88 608 GLU A CA 1
ATOM 4976 C C . GLU A 1 608 ? -109.958 -35.397 79.891 1.00 85.88 608 GLU A C 1
ATOM 4978 O O . GLU A 1 608 ? -109.192 -35.136 78.972 1.00 85.88 608 GLU A O 1
ATOM 4983 N N . LYS A 1 609 ? -109.543 -36.118 80.947 1.00 82.81 609 LYS A N 1
ATOM 4984 C CA . LYS A 1 609 ? -108.201 -36.719 81.014 1.00 82.81 609 LYS A CA 1
ATOM 4985 C C . LYS A 1 609 ? -107.977 -37.739 79.897 1.00 82.81 609 LYS A C 1
ATOM 4987 O O . LYS A 1 609 ? -106.907 -37.719 79.307 1.00 82.81 609 LYS A O 1
ATOM 4992 N N . ALA A 1 610 ? -108.948 -38.606 79.605 1.00 85.12 610 ALA A N 1
ATOM 4993 C CA . ALA A 1 610 ? -108.833 -39.557 78.500 1.00 85.12 610 ALA A CA 1
ATOM 4994 C C . ALA A 1 610 ? -108.730 -38.833 77.144 1.00 85.12 610 ALA A C 1
ATOM 4996 O O . ALA A 1 610 ? -107.857 -39.173 76.355 1.00 85.12 610 ALA A O 1
ATOM 4997 N N . HIS A 1 611 ? -109.522 -37.777 76.929 1.00 89.31 611 HIS A N 1
ATOM 4998 C CA . HIS A 1 611 ? -109.454 -36.914 75.745 1.00 89.31 611 HIS A CA 1
ATOM 4999 C C . HIS A 1 611 ? -108.093 -36.214 75.620 1.00 89.31 611 HIS A C 1
ATOM 5001 O O . HIS A 1 611 ? -107.507 -36.197 74.548 1.00 89.31 611 HIS A O 1
ATOM 5007 N N . LEU A 1 612 ? -107.536 -35.696 76.721 1.00 85.94 612 LEU A N 1
ATOM 5008 C CA . LEU A 1 612 ? -106.192 -35.110 76.747 1.00 85.94 612 LEU A CA 1
ATOM 5009 C C . LEU A 1 612 ? -105.089 -36.165 76.555 1.00 85.94 612 LEU A C 1
ATOM 5011 O O . LEU A 1 612 ? -104.051 -35.865 75.974 1.00 85.94 612 LEU A O 1
ATOM 5015 N N . GLU A 1 613 ? -105.283 -37.403 77.015 1.00 87.31 613 GLU A N 1
ATOM 5016 C CA . GLU A 1 613 ? -104.360 -38.515 76.752 1.00 87.31 613 GLU A CA 1
ATOM 5017 C C . GLU A 1 613 ? -104.437 -38.987 75.286 1.00 87.31 613 GLU A C 1
ATOM 5019 O O . GLU A 1 613 ? -103.393 -39.316 74.716 1.00 87.31 613 GLU A O 1
ATOM 5024 N N . GLU A 1 614 ? -105.612 -38.926 74.648 1.00 87.75 614 GLU A N 1
ATOM 5025 C CA . GLU A 1 614 ? -105.789 -39.098 73.199 1.00 87.75 614 GLU A CA 1
ATOM 5026 C C . GLU A 1 614 ? -105.178 -37.933 72.407 1.00 87.75 614 GLU A C 1
ATOM 5028 O O . GLU A 1 614 ? -104.354 -38.192 71.536 1.00 87.75 614 GLU A O 1
ATOM 5033 N N . GLU A 1 615 ? -105.438 -36.667 72.750 1.00 90.25 615 GLU A N 1
ATOM 5034 C CA . GLU A 1 615 ? -104.776 -35.498 72.141 1.00 90.25 615 GLU A CA 1
ATOM 5035 C C . GLU A 1 615 ? -103.250 -35.587 72.267 1.00 90.25 615 GLU A C 1
ATOM 5037 O O . GLU A 1 615 ? -102.527 -35.335 71.308 1.00 90.25 615 GLU A O 1
ATOM 5042 N N . ILE A 1 616 ? -102.725 -36.000 73.424 1.00 85.62 616 ILE A N 1
ATOM 5043 C CA . ILE A 1 616 ? -101.286 -36.220 73.619 1.00 85.62 616 ILE A CA 1
ATOM 5044 C C . ILE A 1 616 ? -100.782 -37.395 72.763 1.00 85.62 616 ILE A C 1
ATOM 5046 O O . ILE A 1 616 ? -99.635 -37.360 72.310 1.00 85.62 616 ILE A O 1
ATOM 5050 N N . ALA A 1 617 ? -101.590 -38.429 72.518 1.00 87.94 617 ALA A N 1
ATOM 5051 C CA . ALA A 1 617 ? -101.244 -39.518 71.605 1.00 87.94 617 ALA A CA 1
ATOM 5052 C C . ALA A 1 617 ? -101.277 -39.067 70.133 1.00 87.94 617 ALA A C 1
ATOM 5054 O O . ALA A 1 617 ? -100.359 -39.399 69.379 1.00 87.94 617 ALA A O 1
ATOM 5055 N N . GLU A 1 618 ? -102.257 -38.257 69.731 1.00 90.19 618 GLU A N 1
ATOM 5056 C CA . GLU A 1 618 ? -102.354 -37.671 68.392 1.00 90.19 618 GLU A CA 1
ATOM 5057 C C . GLU A 1 618 ? -101.244 -36.649 68.133 1.00 90.19 618 GLU A C 1
ATOM 5059 O O . GLU A 1 618 ? -100.608 -36.711 67.085 1.00 90.19 618 GLU A O 1
ATOM 5064 N N . LEU A 1 619 ? -100.909 -35.796 69.105 1.00 87.19 619 LEU A N 1
ATOM 5065 C CA . LEU A 1 619 ? -99.771 -34.872 69.046 1.00 87.19 619 LEU A CA 1
ATOM 5066 C C . LEU A 1 619 ? -98.425 -35.610 69.012 1.00 87.19 619 LEU A C 1
ATOM 5068 O O . LEU A 1 619 ? -97.500 -35.179 68.327 1.00 87.19 619 LEU A O 1
ATOM 5072 N N . LYS A 1 620 ? -98.290 -36.753 69.698 1.00 88.19 620 LYS A N 1
ATOM 5073 C CA . LYS A 1 620 ? -97.107 -37.626 69.555 1.00 88.19 620 LYS A CA 1
ATOM 5074 C C . LYS A 1 620 ? -97.055 -38.286 68.175 1.00 88.19 620 LYS A C 1
ATOM 5076 O O . LYS A 1 620 ? -95.970 -38.410 67.612 1.00 88.19 620 LYS A O 1
ATOM 5081 N N . LYS A 1 621 ? -98.202 -38.685 67.619 1.00 89.50 621 LYS A N 1
ATOM 5082 C CA . LYS A 1 621 ? -98.328 -39.295 66.287 1.00 89.50 621 LYS A CA 1
ATOM 5083 C C . LYS A 1 621 ? -98.039 -38.288 65.170 1.00 89.50 621 LYS A C 1
ATOM 5085 O O . LYS A 1 621 ? -97.281 -38.620 64.263 1.00 89.50 621 LYS A O 1
ATOM 5090 N N . SER A 1 622 ? -98.555 -37.062 65.255 1.00 86.12 622 SER A N 1
ATOM 5091 C CA . SER A 1 622 ? -98.235 -35.982 64.317 1.00 86.12 622 SER A CA 1
ATOM 5092 C C . SER A 1 622 ? -96.783 -35.534 64.467 1.00 86.12 622 SER A C 1
ATOM 5094 O O . SER A 1 622 ? -96.080 -35.488 63.467 1.00 86.12 622 SER A O 1
ATOM 5096 N N . GLN A 1 623 ? -96.255 -35.371 65.689 1.00 87.75 623 GLN A N 1
ATOM 5097 C CA . GLN A 1 623 ? -94.826 -35.094 65.885 1.00 87.75 623 GLN A CA 1
ATOM 5098 C C . GLN A 1 623 ? -93.933 -36.220 65.326 1.00 87.75 623 GLN A C 1
ATOM 5100 O O . GLN A 1 623 ? -92.854 -35.939 64.807 1.00 87.75 623 GLN A O 1
ATOM 5105 N N . ALA A 1 624 ? -94.349 -37.489 65.398 1.00 87.81 624 ALA A N 1
ATOM 5106 C CA . ALA A 1 624 ? -93.631 -38.598 64.766 1.00 87.81 624 ALA A CA 1
ATOM 5107 C C . ALA A 1 624 ? -93.704 -38.539 63.227 1.00 87.81 624 ALA A C 1
ATOM 5109 O O . ALA A 1 624 ? -92.690 -38.749 62.565 1.00 87.81 624 ALA A O 1
ATOM 5110 N N . GLN A 1 625 ? -94.864 -38.195 62.657 1.00 89.31 625 GLN A N 1
ATOM 5111 C CA . GLN A 1 625 ? -95.020 -37.969 61.216 1.00 89.31 625 GLN A CA 1
ATOM 5112 C C . GLN A 1 625 ? -94.212 -36.761 60.727 1.00 89.31 625 GLN A C 1
ATOM 5114 O O . GLN A 1 625 ? -93.584 -36.841 59.680 1.00 89.31 625 GLN A O 1
ATOM 5119 N N . ASP A 1 626 ? -94.168 -35.666 61.480 1.00 86.00 626 ASP A N 1
ATOM 5120 C CA . ASP A 1 626 ? -93.403 -34.472 61.122 1.00 86.00 626 ASP A CA 1
ATOM 5121 C C . ASP A 1 626 ? -91.897 -34.695 61.300 1.00 86.00 626 ASP A C 1
ATOM 5123 O O . ASP A 1 626 ? -91.116 -34.234 60.476 1.00 86.00 626 ASP A O 1
ATOM 5127 N N . LYS A 1 627 ? -91.471 -35.503 62.282 1.00 86.44 627 LYS A N 1
ATOM 5128 C CA . LYS A 1 627 ? -90.094 -36.026 62.348 1.00 86.44 627 LYS A CA 1
ATOM 5129 C C . LYS A 1 627 ? -89.748 -36.884 61.127 1.00 86.44 627 LYS A C 1
ATOM 5131 O O . LYS A 1 627 ? -88.645 -36.747 60.609 1.00 86.44 627 LYS A O 1
ATOM 5136 N N . ALA A 1 628 ? -90.669 -37.719 60.639 1.00 88.44 628 ALA A N 1
ATOM 5137 C CA . ALA A 1 628 ? -90.459 -38.494 59.415 1.00 88.44 628 ALA A CA 1
ATOM 5138 C C . ALA A 1 628 ? -90.350 -37.587 58.173 1.00 88.44 628 ALA A C 1
ATOM 5140 O O . ALA A 1 628 ? -89.369 -37.694 57.443 1.00 88.44 628 ALA A O 1
ATOM 5141 N N . LYS A 1 629 ? -91.267 -36.623 57.995 1.00 88.69 629 LYS A N 1
ATOM 5142 C CA . LYS A 1 629 ? -91.197 -35.607 56.923 1.00 88.69 629 LYS A CA 1
ATOM 5143 C C . LYS A 1 629 ? -89.917 -34.772 56.994 1.00 88.69 629 LYS A C 1
ATOM 5145 O O . LYS A 1 629 ? -89.361 -34.424 55.963 1.00 88.69 629 LYS A O 1
ATOM 5150 N N . LEU A 1 630 ? -89.433 -34.440 58.194 1.00 86.31 630 LEU A N 1
ATOM 5151 C CA . LEU A 1 630 ? -88.175 -33.708 58.375 1.00 86.31 630 LEU A CA 1
ATOM 5152 C C . LEU A 1 630 ? -86.955 -34.549 57.982 1.00 86.31 630 LEU A C 1
ATOM 5154 O O . LEU A 1 630 ? -86.012 -33.990 57.430 1.00 86.31 630 LEU A O 1
ATOM 5158 N N . LEU A 1 631 ? -86.970 -35.865 58.218 1.00 88.75 631 LEU A N 1
ATOM 5159 C CA . LEU A 1 631 ? -85.926 -36.779 57.739 1.00 88.75 631 LEU A CA 1
ATOM 5160 C C . LEU A 1 631 ? -85.982 -36.946 56.213 1.00 88.75 631 LEU A C 1
ATOM 5162 O O . LEU A 1 631 ? -84.951 -36.816 55.563 1.00 88.75 631 LEU A O 1
ATOM 5166 N N . GLU A 1 632 ? -87.174 -37.121 55.638 1.00 87.69 632 GLU A N 1
ATOM 5167 C CA . GLU A 1 632 ? -87.406 -37.169 54.185 1.00 87.69 632 GLU A CA 1
ATOM 5168 C C . GLU A 1 632 ? -86.969 -35.857 53.501 1.00 87.69 632 GLU A C 1
ATOM 5170 O O . GLU A 1 632 ? -86.233 -35.869 52.513 1.00 87.69 632 GLU A O 1
ATOM 5175 N N . MET A 1 633 ? -87.306 -34.701 54.086 1.00 87.44 633 MET A N 1
ATOM 5176 C CA . MET A 1 633 ? -86.779 -33.404 53.657 1.00 87.44 633 MET A CA 1
ATOM 5177 C C . MET A 1 633 ? -85.255 -33.344 53.796 1.00 87.44 633 MET A C 1
ATOM 5179 O O . MET A 1 633 ? -84.591 -32.880 52.873 1.00 87.44 633 MET A O 1
ATOM 5183 N N . GLN A 1 634 ? -84.675 -33.827 54.899 1.00 89.75 634 GLN A N 1
ATOM 5184 C CA . GLN A 1 634 ? -83.222 -33.846 55.093 1.00 89.75 634 GLN A CA 1
ATOM 5185 C C . GLN A 1 634 ? -82.511 -34.751 54.074 1.00 89.75 634 GLN A C 1
ATOM 5187 O O . GLN A 1 634 ? -81.385 -34.448 53.687 1.00 89.75 634 GLN A O 1
ATOM 5192 N N . GLU A 1 635 ? -83.143 -35.829 53.615 1.00 87.12 635 GLU A N 1
ATOM 5193 C CA . GLU A 1 635 ? -82.644 -36.676 52.528 1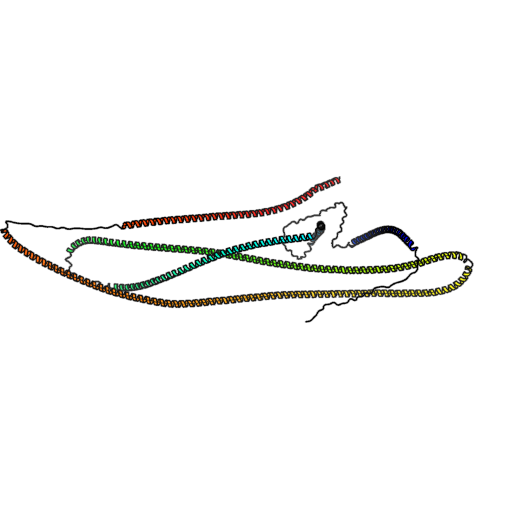.00 87.12 635 GLU A CA 1
ATOM 5194 C C . GLU A 1 635 ? -82.777 -35.976 51.174 1.00 87.12 635 GLU A C 1
ATOM 5196 O O . GLU A 1 635 ? -81.762 -35.795 50.505 1.00 87.12 635 GLU A O 1
ATOM 5201 N N . SER A 1 636 ? -83.935 -35.393 50.850 1.00 86.75 636 SER A N 1
ATOM 5202 C CA . SER A 1 636 ? -84.089 -34.580 49.631 1.00 86.75 636 SER A CA 1
ATOM 5203 C C . SER A 1 636 ? -83.109 -33.392 49.565 1.00 86.75 636 SER A C 1
ATOM 5205 O O . SER A 1 636 ? -82.639 -33.030 48.490 1.00 86.75 636 SER A O 1
ATOM 5207 N N . ILE A 1 637 ? -82.727 -32.811 50.711 1.00 87.50 637 ILE A N 1
ATOM 5208 C CA . ILE A 1 637 ? -81.709 -31.754 50.808 1.00 87.50 637 ILE A CA 1
ATOM 5209 C C . ILE A 1 637 ? -80.299 -32.306 50.551 1.00 87.50 637 ILE A C 1
ATOM 5211 O O . ILE A 1 637 ? -79.493 -31.606 49.932 1.00 87.50 637 ILE A O 1
ATOM 5215 N N . LYS A 1 638 ? -79.982 -33.541 50.974 1.00 88.19 638 LYS A N 1
ATOM 5216 C CA . LYS A 1 638 ? -78.720 -34.215 50.610 1.00 88.19 638 LYS A CA 1
ATOM 5217 C C . LYS A 1 638 ? -78.686 -34.496 49.109 1.00 88.19 638 LYS A C 1
ATOM 5219 O O . LYS A 1 638 ? -77.696 -34.149 48.473 1.00 88.19 638 LYS A O 1
ATOM 5224 N N . ASP A 1 639 ? -79.769 -35.019 48.540 1.00 87.69 639 ASP A N 1
ATOM 5225 C CA . ASP A 1 639 ? -79.860 -35.361 47.117 1.00 87.69 639 ASP A CA 1
ATOM 5226 C C . ASP A 1 639 ? -79.782 -34.115 46.228 1.00 87.69 639 ASP A C 1
ATOM 5228 O O . ASP A 1 639 ? -78.983 -34.060 45.295 1.00 87.69 639 ASP A O 1
ATOM 5232 N N . LEU A 1 640 ? -80.515 -33.049 46.567 1.00 85.50 640 LEU A N 1
ATOM 5233 C CA . LEU A 1 640 ? -80.394 -31.750 45.896 1.00 85.50 640 LEU A CA 1
ATOM 5234 C C . LEU A 1 640 ? -78.994 -31.142 46.069 1.00 85.50 640 LEU A C 1
ATOM 5236 O O . LEU A 1 640 ? -78.500 -30.485 45.152 1.00 85.50 640 LEU A O 1
ATOM 5240 N N . SER A 1 641 ? -78.322 -31.373 47.201 1.00 86.88 641 SER A N 1
ATOM 5241 C CA . SER A 1 641 ? -76.933 -30.936 47.404 1.00 86.88 641 SER A CA 1
ATOM 5242 C C . SER A 1 641 ? -75.935 -31.749 46.575 1.00 86.88 641 SER A C 1
ATOM 5244 O O . SER A 1 641 ? -74.984 -31.162 46.059 1.00 86.88 641 SER A O 1
ATOM 5246 N N . ALA A 1 642 ? -76.164 -33.053 46.394 1.00 87.69 642 ALA A N 1
ATOM 5247 C CA . ALA A 1 642 ? -75.377 -33.921 45.521 1.00 87.69 642 ALA A CA 1
ATOM 5248 C C . ALA A 1 642 ? -75.569 -33.538 44.046 1.00 87.69 642 ALA A C 1
ATOM 5250 O O . ALA A 1 642 ? -74.593 -33.255 43.360 1.00 87.69 642 ALA A O 1
ATOM 5251 N N . ILE A 1 643 ? -76.815 -33.375 43.589 1.00 88.31 643 ILE A N 1
ATOM 5252 C CA . ILE A 1 643 ? -77.135 -32.887 42.237 1.00 88.31 643 ILE A CA 1
ATOM 5253 C C . ILE A 1 643 ? -76.519 -31.499 42.000 1.00 88.31 643 ILE A C 1
ATOM 5255 O O . ILE A 1 643 ? -75.957 -31.245 40.934 1.00 88.31 643 ILE A O 1
ATOM 5259 N N . ARG A 1 644 ? -76.553 -30.597 42.993 1.00 85.94 644 ARG A N 1
ATOM 5260 C CA . ARG A 1 644 ? -75.890 -29.286 42.902 1.00 85.94 644 ARG A CA 1
ATOM 5261 C C . ARG A 1 644 ? -74.365 -29.409 42.831 1.00 85.94 644 ARG A C 1
ATOM 5263 O O . ARG A 1 644 ? -73.748 -28.631 42.108 1.00 85.94 644 ARG A O 1
ATOM 5270 N N . ALA A 1 645 ? -73.758 -30.354 43.550 1.00 85.00 645 ALA A N 1
ATOM 5271 C CA . ALA A 1 645 ? -72.324 -30.626 43.471 1.00 85.00 645 ALA A CA 1
ATOM 5272 C C . ALA A 1 645 ? -71.934 -31.196 42.097 1.00 85.00 645 ALA A C 1
ATOM 5274 O O . ALA A 1 645 ? -70.997 -30.696 41.484 1.00 85.00 645 ALA A O 1
ATOM 5275 N N . ASP A 1 646 ? -72.696 -32.150 41.560 1.00 87.94 646 ASP A N 1
ATOM 5276 C CA . ASP A 1 646 ? -72.472 -32.727 40.230 1.00 87.94 646 ASP A CA 1
ATOM 5277 C C . ASP A 1 646 ? -72.649 -31.700 39.108 1.00 87.94 646 ASP A C 1
ATOM 5279 O O . ASP A 1 646 ? -71.862 -31.672 38.161 1.00 87.94 646 ASP A O 1
ATOM 5283 N N . LEU A 1 647 ? -73.655 -30.825 39.206 1.00 86.31 647 LEU A N 1
ATOM 5284 C CA . LEU A 1 647 ? -73.836 -29.718 38.266 1.00 86.31 647 LEU A CA 1
ATOM 5285 C C . LEU A 1 647 ? -72.705 -28.688 38.381 1.00 86.31 647 LEU A C 1
ATOM 5287 O O . LEU A 1 647 ? -72.213 -28.224 37.355 1.00 86.31 647 LEU A O 1
ATOM 5291 N N . ALA A 1 648 ? -72.242 -28.366 39.594 1.00 88.19 648 ALA A N 1
ATOM 5292 C CA . ALA A 1 648 ? -71.089 -27.487 39.792 1.00 88.19 648 ALA A CA 1
ATOM 5293 C C . ALA A 1 648 ? -69.787 -28.104 39.248 1.00 88.19 648 ALA A C 1
ATOM 5295 O O . ALA A 1 648 ? -68.996 -27.397 38.625 1.00 88.19 648 ALA A O 1
ATOM 5296 N N . ASN A 1 649 ? -69.589 -29.416 39.417 1.00 86.44 649 ASN A N 1
ATOM 5297 C CA . ASN A 1 649 ? -68.453 -30.153 38.866 1.00 86.44 649 ASN A CA 1
ATOM 5298 C C . ASN A 1 649 ? -68.476 -30.138 37.333 1.00 86.44 649 ASN A C 1
ATOM 5300 O O . ASN A 1 649 ? -67.499 -29.699 36.731 1.00 86.44 649 ASN A O 1
ATOM 5304 N N . LYS A 1 650 ? -69.607 -30.495 36.707 1.00 87.25 650 LYS A N 1
ATOM 5305 C CA . LYS A 1 650 ? -69.788 -30.462 35.243 1.00 87.25 650 LYS A CA 1
ATOM 5306 C C . LYS A 1 650 ? -69.600 -29.061 34.662 1.00 87.25 650 LYS A C 1
ATOM 5308 O O . LYS A 1 650 ? -68.929 -28.898 33.650 1.00 87.25 650 LYS A O 1
ATOM 5313 N N . LEU A 1 651 ? -70.132 -28.028 35.320 1.00 87.44 651 LEU A N 1
ATOM 5314 C CA . LEU A 1 651 ? -69.968 -26.638 34.880 1.00 87.44 651 LEU A CA 1
ATOM 5315 C C . LEU A 1 651 ? -68.509 -26.172 35.037 1.00 87.44 651 LEU A C 1
ATOM 5317 O O . LEU A 1 651 ? -67.990 -25.471 34.171 1.00 87.44 651 LEU A O 1
ATOM 5321 N N . ALA A 1 652 ? -67.803 -26.622 36.080 1.00 84.56 652 ALA A N 1
ATOM 5322 C CA . ALA A 1 652 ? -66.366 -26.404 36.227 1.00 84.56 652 ALA A CA 1
ATOM 5323 C C . ALA A 1 652 ? -65.522 -27.227 35.231 1.00 84.56 652 ALA A C 1
ATOM 5325 O O . ALA A 1 652 ? -64.422 -26.808 34.881 1.00 84.56 652 ALA A O 1
ATOM 5326 N N . GLU A 1 653 ? -65.984 -28.391 34.776 1.00 83.81 653 GLU A N 1
ATOM 5327 C CA . GLU A 1 653 ? -65.352 -29.186 33.714 1.00 83.81 653 GLU A CA 1
ATOM 5328 C C . GLU A 1 653 ? -65.526 -28.523 32.347 1.00 83.81 653 GLU A C 1
ATOM 5330 O O . GLU A 1 653 ? -64.525 -28.316 31.666 1.00 83.81 653 GLU A O 1
ATOM 5335 N N . GLU A 1 654 ? -66.725 -28.052 32.005 1.00 86.06 654 GLU A N 1
ATOM 5336 C CA . GLU A 1 654 ? -66.973 -27.215 30.822 1.00 86.06 654 GLU A CA 1
ATOM 5337 C C . GLU A 1 654 ? -66.136 -25.927 30.846 1.00 86.06 654 GLU A C 1
ATOM 5339 O O . GLU A 1 654 ? -65.446 -25.602 29.882 1.00 86.06 654 GLU A O 1
ATOM 5344 N N . GLU A 1 655 ? -66.076 -25.216 31.976 1.00 83.94 655 GLU A N 1
ATOM 5345 C CA . GLU A 1 655 ? -65.213 -24.036 32.112 1.00 83.94 655 GLU A CA 1
ATOM 5346 C C . GLU A 1 655 ? -63.706 -24.364 32.112 1.00 83.94 655 GLU A C 1
ATOM 5348 O O . GLU A 1 655 ? -62.899 -23.454 31.906 1.00 83.94 655 GLU A O 1
ATOM 5353 N N . ARG A 1 656 ? -63.288 -25.626 32.297 1.00 86.44 656 ARG A N 1
ATOM 5354 C CA . ARG A 1 656 ? -61.905 -26.075 32.033 1.00 86.44 656 ARG A CA 1
ATOM 5355 C C . ARG A 1 656 ? -61.714 -26.431 30.557 1.00 86.44 656 ARG A C 1
ATOM 5357 O O . ARG A 1 656 ? -60.753 -25.952 29.964 1.00 86.44 656 ARG A O 1
ATOM 5364 N N . ALA A 1 657 ? -62.633 -27.182 29.952 1.00 83.75 657 ALA A N 1
ATOM 5365 C CA . ALA A 1 657 ? -62.602 -27.569 28.540 1.00 83.75 657 ALA A CA 1
ATOM 5366 C C . ALA A 1 657 ? -62.608 -26.339 27.620 1.00 83.75 657 ALA A C 1
ATOM 5368 O O . ALA A 1 657 ? -61.748 -26.197 26.758 1.00 83.75 657 ALA A O 1
ATOM 5369 N N . LYS A 1 658 ? -63.484 -25.369 27.885 1.00 85.75 658 LYS A N 1
ATOM 5370 C CA . LYS A 1 658 ? -63.539 -24.068 27.204 1.00 85.75 658 LYS A CA 1
A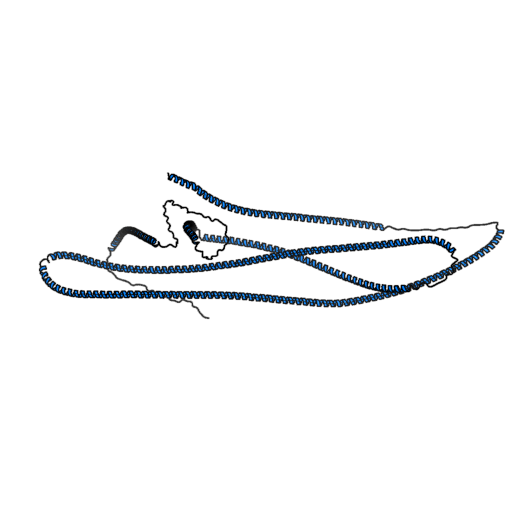TOM 5371 C C . LYS A 1 658 ? -62.249 -23.255 27.361 1.00 85.75 658 LYS A C 1
ATOM 5373 O O . LYS A 1 658 ? -61.833 -22.596 26.412 1.00 85.75 658 LYS A O 1
ATOM 5378 N N . LYS A 1 659 ? -61.576 -23.314 28.519 1.00 85.56 659 LYS A N 1
ATOM 5379 C CA . LYS A 1 659 ? -60.251 -22.688 28.710 1.00 85.56 659 LYS A CA 1
ATOM 5380 C C . LYS A 1 659 ? -59.137 -23.440 27.977 1.00 85.56 659 LYS A C 1
ATOM 5382 O O . LYS A 1 659 ? -58.233 -22.783 27.472 1.00 85.56 659 LYS A O 1
ATOM 5387 N N . ALA A 1 660 ? -59.216 -24.767 27.877 1.00 86.69 660 ALA A N 1
ATOM 5388 C CA . ALA A 1 660 ? -58.310 -25.566 27.053 1.00 86.69 660 ALA A CA 1
ATOM 5389 C C . ALA A 1 660 ? -58.488 -25.228 25.565 1.00 86.69 660 ALA A C 1
ATOM 5391 O O . ALA A 1 660 ? -57.533 -24.791 24.944 1.00 86.69 660 ALA A O 1
ATOM 5392 N N . VAL A 1 661 ? -59.716 -25.246 25.035 1.00 87.69 661 VAL A N 1
ATOM 5393 C CA . VAL A 1 661 ? -60.010 -24.864 23.640 1.00 87.69 661 VAL A CA 1
ATOM 5394 C C . VAL A 1 661 ? -59.586 -23.421 23.335 1.00 87.69 661 VAL A C 1
ATOM 5396 O O . VAL A 1 661 ? -59.009 -23.166 22.283 1.00 87.69 661 VAL A O 1
ATOM 5399 N N . LEU A 1 662 ? -59.797 -22.467 24.251 1.00 88.69 662 LEU A N 1
ATOM 5400 C CA . LEU A 1 662 ? -59.278 -21.099 24.091 1.00 88.69 662 LEU A CA 1
ATOM 5401 C C . LEU A 1 662 ? -57.741 -21.045 24.084 1.00 88.69 662 LEU A C 1
ATOM 5403 O O . LEU A 1 662 ? -57.172 -20.248 23.337 1.00 88.69 662 LEU A O 1
ATOM 5407 N N . LYS A 1 663 ? -57.067 -21.887 24.878 1.00 89.62 663 LYS A N 1
ATOM 5408 C CA . LYS A 1 663 ? -55.607 -22.018 24.850 1.00 89.62 663 LYS A CA 1
ATOM 5409 C C . LYS A 1 663 ? -55.140 -22.640 23.534 1.00 89.62 663 LYS A C 1
ATOM 5411 O O . LYS A 1 663 ? -54.265 -22.064 22.899 1.00 89.62 663 LYS A O 1
ATOM 5416 N N . ASP A 1 664 ? -55.750 -23.730 23.086 1.00 87.56 664 ASP A N 1
ATOM 5417 C CA . ASP A 1 664 ? -55.389 -24.425 21.849 1.00 87.56 664 ASP A CA 1
ATOM 5418 C C . ASP A 1 664 ? -55.618 -23.527 20.622 1.00 87.56 664 ASP A C 1
ATOM 5420 O O . ASP A 1 664 ? -54.780 -23.476 19.726 1.00 87.56 664 ASP A O 1
ATOM 5424 N N . LEU A 1 665 ? -56.682 -22.714 20.614 1.00 88.44 665 LEU A N 1
ATOM 5425 C CA . LEU A 1 665 ? -56.882 -21.651 19.621 1.00 88.44 665 LEU A CA 1
ATOM 5426 C C . LEU A 1 665 ? -55.811 -20.550 19.713 1.00 88.44 665 LEU A C 1
ATOM 5428 O O . LEU A 1 665 ? -55.379 -20.032 18.681 1.00 88.44 665 LEU A O 1
ATOM 5432 N N . SER A 1 666 ? -55.350 -20.186 20.915 1.00 88.06 666 SER A N 1
ATOM 5433 C CA . SER A 1 666 ? -54.253 -19.220 21.079 1.00 88.06 666 SER A CA 1
ATOM 5434 C C . SER A 1 666 ? -52.896 -19.781 20.630 1.00 88.06 666 SER A C 1
ATOM 5436 O O . SER A 1 666 ? -52.125 -19.064 19.997 1.00 88.06 666 SER A O 1
ATOM 5438 N N . ASP A 1 667 ? -52.646 -21.073 20.850 1.00 89.38 667 ASP A N 1
ATOM 5439 C CA . ASP A 1 667 ? -51.428 -21.765 20.425 1.00 89.38 667 ASP A CA 1
ATOM 5440 C C . ASP A 1 667 ? -51.430 -22.003 18.906 1.00 89.38 667 ASP A C 1
ATOM 5442 O O . ASP A 1 667 ? -50.422 -21.770 18.241 1.00 89.38 667 ASP A O 1
ATOM 5446 N N . LEU A 1 668 ? -52.575 -22.376 18.320 1.00 88.88 668 LEU A N 1
ATOM 5447 C CA . LEU A 1 668 ? -52.749 -22.491 16.868 1.00 88.88 668 LEU A CA 1
ATOM 5448 C C . LEU A 1 668 ? -52.631 -21.135 16.165 1.00 88.88 668 LEU A C 1
ATOM 5450 O O . LEU A 1 668 ? -51.997 -21.053 15.117 1.00 88.88 668 LEU A O 1
ATOM 5454 N N . THR A 1 669 ? -53.185 -20.055 16.728 1.00 90.12 669 THR A N 1
ATOM 5455 C CA . THR A 1 669 ? -53.018 -18.707 16.148 1.00 90.12 669 THR A CA 1
ATOM 5456 C C . THR A 1 669 ? -51.622 -18.124 16.378 1.00 90.12 669 THR A C 1
ATOM 5458 O O . THR A 1 669 ? -51.176 -17.312 15.569 1.00 90.12 669 THR A O 1
ATOM 5461 N N . ALA A 1 670 ? -50.892 -18.560 17.409 1.00 88.38 670 ALA A N 1
ATOM 5462 C CA . ALA A 1 670 ? -49.462 -18.288 17.545 1.00 88.38 670 ALA A CA 1
ATOM 5463 C C . ALA A 1 670 ? -48.634 -19.067 16.506 1.00 88.38 670 ALA A C 1
ATOM 5465 O O . ALA A 1 670 ? -47.771 -18.479 15.862 1.00 88.38 670 ALA A O 1
ATOM 5466 N N . GLN A 1 671 ? -48.933 -20.351 16.276 1.00 89.31 671 GLN A N 1
ATOM 5467 C CA . GLN A 1 671 ? -48.248 -21.176 15.272 1.00 89.31 671 GLN A CA 1
ATOM 5468 C C . GLN A 1 671 ? -48.600 -20.776 13.826 1.00 89.31 671 GLN A C 1
ATOM 5470 O O . GLN A 1 671 ? -47.799 -20.973 12.915 1.00 89.31 671 GLN A O 1
ATOM 5475 N N . ALA A 1 672 ? -49.783 -20.200 13.591 1.00 88.69 672 ALA A N 1
ATOM 5476 C CA . ALA A 1 672 ? -50.112 -19.554 12.323 1.00 88.69 672 ALA A CA 1
ATOM 5477 C C . ALA A 1 672 ? -49.210 -18.331 12.104 1.00 88.69 672 ALA A C 1
ATOM 5479 O O . ALA A 1 672 ? -48.499 -18.278 11.109 1.00 88.69 672 ALA A O 1
ATOM 5480 N N . LYS A 1 673 ? -49.133 -17.424 13.089 1.00 91.00 673 LYS A N 1
ATOM 5481 C CA . LYS A 1 673 ? -48.263 -16.238 13.024 1.00 91.00 673 LYS A CA 1
ATOM 5482 C C . LYS A 1 673 ? -46.787 -16.584 12.863 1.00 91.00 673 LYS A C 1
ATOM 5484 O O . LYS A 1 673 ? -46.127 -15.941 12.061 1.00 91.00 673 LYS A O 1
ATOM 5489 N N . SER A 1 674 ? -46.274 -17.606 13.552 1.00 89.06 674 SER A N 1
ATOM 5490 C CA . SER A 1 674 ? -44.876 -18.014 13.365 1.00 89.06 674 SER A CA 1
ATOM 5491 C C . SER A 1 674 ? -44.623 -18.541 11.950 1.00 89.06 674 SER A C 1
ATOM 5493 O O . SER A 1 674 ? -43.567 -18.271 11.398 1.00 89.06 674 SER A O 1
ATOM 5495 N N . ARG A 1 675 ? -45.598 -19.210 11.314 1.00 89.81 675 ARG A N 1
ATOM 5496 C CA . ARG A 1 675 ? -45.505 -19.602 9.895 1.00 89.81 675 ARG A CA 1
ATOM 5497 C C . ARG A 1 675 ? -45.682 -18.430 8.929 1.00 89.81 675 ARG A C 1
ATOM 5499 O O . ARG A 1 675 ? -45.036 -18.416 7.883 1.00 89.81 675 ARG A O 1
ATOM 5506 N N . ASP A 1 676 ? -46.502 -17.438 9.260 1.00 89.69 676 ASP A N 1
ATOM 5507 C CA . ASP A 1 676 ? -46.604 -16.191 8.491 1.00 89.69 676 ASP A CA 1
ATOM 5508 C C . ASP A 1 676 ? -45.284 -15.394 8.573 1.00 89.69 676 ASP A C 1
ATOM 5510 O O . ASP A 1 676 ? -44.823 -14.840 7.578 1.00 89.69 676 ASP A O 1
ATOM 5514 N N . GLU A 1 677 ? -44.619 -15.401 9.732 1.00 86.81 677 GLU A N 1
ATOM 5515 C CA . GLU A 1 677 ? -43.286 -14.824 9.946 1.00 86.81 677 GLU A CA 1
ATOM 5516 C C . GLU A 1 677 ? -42.189 -15.635 9.226 1.00 86.81 677 GLU A C 1
ATOM 5518 O O . GLU A 1 677 ? -41.394 -15.055 8.487 1.00 86.81 677 GLU A O 1
ATOM 5523 N N . GLU A 1 678 ? -42.175 -16.969 9.338 1.00 87.00 678 GLU A N 1
ATOM 5524 C CA . GLU A 1 678 ? -41.270 -17.861 8.593 1.00 87.00 678 GLU A CA 1
ATOM 5525 C C . GLU A 1 678 ? -41.413 -17.648 7.078 1.00 87.00 678 GLU A C 1
ATOM 5527 O O . GLU A 1 678 ? -40.428 -17.365 6.393 1.00 87.00 678 GLU A O 1
ATOM 5532 N N . THR A 1 679 ? -42.635 -17.698 6.540 1.00 86.75 679 THR A N 1
ATOM 5533 C CA . THR A 1 679 ? -42.878 -17.463 5.108 1.00 86.75 679 THR A CA 1
ATOM 5534 C C . THR A 1 679 ? -42.540 -16.033 4.693 1.00 86.75 679 THR A C 1
ATOM 5536 O O . THR A 1 679 ? -41.984 -15.850 3.610 1.00 86.75 679 THR A O 1
ATOM 5539 N N . ALA A 1 680 ? -42.751 -15.025 5.546 1.00 90.75 680 ALA A N 1
ATOM 5540 C CA . ALA A 1 680 ? -42.260 -13.672 5.296 1.00 90.75 680 ALA A CA 1
ATOM 5541 C C . ALA A 1 680 ? -40.722 -13.611 5.228 1.00 90.75 680 ALA A C 1
ATOM 5543 O O . ALA A 1 680 ? -40.198 -12.951 4.328 1.00 90.75 680 ALA A O 1
ATOM 5544 N N . THR A 1 681 ? -39.991 -14.322 6.100 1.00 88.38 681 THR A N 1
ATOM 5545 C CA . THR A 1 681 ? -38.515 -14.389 6.035 1.00 88.38 681 THR A CA 1
ATOM 5546 C C . THR A 1 681 ? -38.007 -15.139 4.804 1.00 88.38 681 THR A C 1
ATOM 5548 O O . THR A 1 681 ? -37.058 -14.688 4.169 1.00 88.38 681 THR A O 1
ATOM 5551 N N . ILE A 1 682 ? -38.682 -16.211 4.382 1.00 91.81 682 ILE A N 1
ATOM 5552 C CA . ILE A 1 682 ? -38.376 -16.908 3.124 1.00 91.81 682 ILE A CA 1
ATOM 5553 C C . ILE A 1 682 ? -38.659 -15.981 1.929 1.00 91.81 682 ILE A C 1
ATOM 5555 O O . ILE A 1 682 ? -37.868 -15.906 0.992 1.00 91.81 682 ILE A O 1
ATOM 5559 N N . ILE A 1 683 ? -39.742 -15.197 1.967 1.00 91.75 683 ILE A N 1
ATOM 5560 C CA . ILE A 1 683 ? -40.066 -14.207 0.929 1.00 91.75 683 ILE A CA 1
ATOM 5561 C C . ILE A 1 683 ? -39.048 -13.054 0.894 1.00 91.75 683 ILE A C 1
ATOM 5563 O O . ILE A 1 683 ? -38.775 -12.547 -0.196 1.00 91.75 683 ILE A O 1
ATOM 5567 N N . THR A 1 684 ? -38.475 -12.619 2.024 1.00 88.88 684 THR A N 1
ATOM 5568 C CA . THR A 1 684 ? -37.402 -11.606 2.022 1.00 88.88 684 THR A CA 1
ATOM 5569 C C . THR A 1 684 ? -36.058 -12.184 1.589 1.00 88.88 684 THR A C 1
ATOM 5571 O O . THR A 1 684 ? -35.378 -11.527 0.806 1.00 88.88 684 THR A O 1
ATOM 5574 N N . GLN A 1 685 ? -35.713 -13.417 1.969 1.00 90.06 685 GLN A N 1
ATOM 5575 C CA . GLN A 1 685 ? -34.536 -14.128 1.450 1.00 90.06 685 GLN A CA 1
ATOM 5576 C C . GLN A 1 685 ? -34.622 -14.309 -0.072 1.00 90.06 685 GLN A C 1
ATOM 5578 O O . GLN A 1 685 ? -33.767 -13.799 -0.789 1.00 90.06 685 GLN A O 1
ATOM 5583 N N . LEU A 1 686 ? -35.721 -14.869 -0.591 1.00 91.94 686 LEU A N 1
ATOM 5584 C CA . LEU A 1 686 ? -35.958 -15.016 -2.035 1.00 91.94 686 LEU A CA 1
ATOM 5585 C C . LEU A 1 686 ? -36.027 -13.671 -2.784 1.00 91.94 686 LEU A C 1
ATOM 5587 O O . LEU A 1 686 ? -35.868 -13.641 -4.005 1.00 91.94 686 LEU A O 1
ATOM 5591 N N . LYS A 1 687 ? -36.313 -12.549 -2.102 1.00 92.69 687 LYS A N 1
ATOM 5592 C CA . LYS A 1 687 ? -36.167 -11.196 -2.673 1.00 92.69 687 LYS A CA 1
ATOM 5593 C C . LYS A 1 687 ? -34.699 -10.789 -2.740 1.00 92.69 687 LYS A C 1
ATOM 5595 O O . LYS A 1 687 ? -34.252 -10.449 -3.827 1.00 92.69 687 LYS A O 1
ATOM 5600 N N . LEU A 1 688 ? -33.956 -10.905 -1.641 1.00 89.44 688 LEU A N 1
ATOM 5601 C CA . LEU A 1 688 ? -32.526 -10.592 -1.593 1.00 89.44 688 LEU A CA 1
ATOM 5602 C C . LEU A 1 688 ? -31.719 -11.432 -2.592 1.00 89.44 688 LEU A C 1
ATOM 5604 O O . LEU A 1 688 ? -30.875 -10.874 -3.282 1.00 89.44 688 LEU A O 1
ATOM 5608 N N . GLU A 1 689 ? -32.020 -12.721 -2.751 1.00 89.38 689 GLU A N 1
ATOM 5609 C CA . GLU A 1 689 ? -31.430 -13.590 -3.781 1.00 89.38 689 GLU A CA 1
ATOM 5610 C C . GLU A 1 689 ? -31.766 -13.109 -5.199 1.00 89.38 689 GLU A C 1
ATOM 5612 O O . GLU A 1 689 ? -30.878 -12.990 -6.040 1.00 89.38 689 GLU A O 1
ATOM 5617 N N . ARG A 1 690 ? -33.025 -12.731 -5.471 1.00 89.69 690 ARG A N 1
ATOM 5618 C CA . ARG A 1 690 ? -33.395 -12.105 -6.755 1.00 89.69 690 ARG A CA 1
ATOM 5619 C C . ARG A 1 690 ? -32.693 -10.769 -6.983 1.00 89.69 690 ARG A C 1
ATOM 5621 O O . ARG A 1 690 ? -32.363 -10.469 -8.125 1.00 89.69 690 ARG A O 1
ATOM 5628 N N . ASP A 1 691 ? -32.452 -9.986 -5.938 1.00 91.06 691 ASP A N 1
ATOM 5629 C CA . ASP A 1 691 ? -31.765 -8.696 -6.020 1.00 91.06 691 ASP A CA 1
ATOM 5630 C C . ASP A 1 691 ? -30.238 -8.863 -6.146 1.00 91.06 691 ASP A C 1
ATOM 5632 O O . ASP A 1 691 ? -29.582 -8.018 -6.757 1.00 91.06 691 ASP A O 1
ATOM 5636 N N . VAL A 1 692 ? -29.671 -9.957 -5.616 1.00 90.88 692 VAL A N 1
ATOM 5637 C CA . VAL A 1 692 ? -28.296 -10.421 -5.872 1.00 90.88 692 VAL A CA 1
ATOM 5638 C C . VAL A 1 692 ? -28.171 -10.857 -7.325 1.00 90.88 692 VAL A C 1
ATOM 5640 O O . VAL A 1 692 ? -27.411 -10.234 -8.057 1.00 90.88 692 VAL A O 1
ATOM 5643 N N . HIS A 1 693 ? -28.988 -11.803 -7.791 1.00 91.25 693 HIS A N 1
ATOM 5644 C CA . HIS A 1 693 ? -28.962 -12.255 -9.182 1.00 91.25 693 HIS A CA 1
ATOM 5645 C C . HIS A 1 693 ? -29.283 -11.129 -10.177 1.00 91.25 693 HIS A C 1
ATOM 5647 O O . HIS A 1 693 ? -28.719 -11.094 -11.264 1.00 91.25 693 HIS A O 1
ATOM 5653 N N . GLN A 1 694 ? -30.126 -10.151 -9.827 1.00 92.25 694 GLN A N 1
ATOM 5654 C CA . GLN A 1 694 ? -30.314 -8.955 -10.655 1.00 92.25 694 GLN A CA 1
ATOM 5655 C C . GLN A 1 694 ? -29.090 -8.037 -10.692 1.00 92.25 694 GLN A C 1
ATOM 5657 O O . GLN A 1 694 ? -28.919 -7.346 -11.694 1.00 92.25 694 GLN A O 1
ATOM 5662 N N . ARG A 1 695 ? -28.277 -7.971 -9.631 1.00 91.06 695 ARG A N 1
ATOM 5663 C CA . ARG A 1 695 ? -26.988 -7.263 -9.655 1.00 91.06 695 ARG A CA 1
ATOM 5664 C C . ARG A 1 695 ? -25.980 -8.050 -10.477 1.00 91.06 695 ARG A C 1
ATOM 5666 O O . ARG A 1 695 ? -25.544 -7.534 -11.492 1.00 91.06 695 ARG A O 1
ATOM 5673 N N . GLU A 1 696 ? -25.774 -9.329 -10.182 1.00 89.62 696 GLU A N 1
ATOM 5674 C CA . GLU A 1 696 ? -24.903 -10.226 -10.956 1.00 89.62 696 GLU A CA 1
ATOM 5675 C C . GLU A 1 696 ? -25.238 -10.221 -12.455 1.00 89.62 696 GLU A C 1
ATOM 5677 O O . GLU A 1 696 ? -24.340 -10.112 -13.280 1.00 89.62 696 GLU A O 1
ATOM 5682 N N . LEU A 1 697 ? -26.518 -10.248 -12.845 1.00 90.31 697 LEU A N 1
ATOM 5683 C CA . LEU A 1 697 ? -26.925 -10.137 -14.251 1.00 90.31 697 LEU A CA 1
ATOM 5684 C C . LEU A 1 697 ? -26.662 -8.745 -14.846 1.00 90.31 697 LEU A C 1
ATOM 5686 O O . LEU A 1 697 ? -26.319 -8.658 -16.025 1.00 90.31 697 LEU A O 1
ATOM 5690 N N . LYS A 1 698 ? -26.788 -7.658 -14.072 1.00 91.50 698 LYS A N 1
ATOM 5691 C CA . LYS A 1 698 ? -26.404 -6.300 -14.511 1.00 91.50 698 LYS A CA 1
ATOM 5692 C C . LYS A 1 698 ? -24.887 -6.164 -14.633 1.00 91.50 698 LYS A C 1
ATOM 5694 O O . LYS A 1 698 ? -24.437 -5.543 -15.588 1.00 91.50 698 LYS A O 1
ATOM 5699 N N . ASP A 1 699 ? -24.124 -6.791 -13.747 1.00 89.62 699 ASP A N 1
ATOM 5700 C CA . ASP A 1 699 ? -22.661 -6.743 -13.692 1.00 89.62 699 ASP A CA 1
ATOM 5701 C C . ASP A 1 699 ? -22.025 -7.656 -14.753 1.00 89.62 699 ASP A C 1
ATOM 5703 O O . ASP A 1 699 ? -21.055 -7.282 -15.410 1.00 89.62 699 ASP A O 1
ATOM 5707 N N . LEU A 1 700 ? -22.633 -8.810 -15.040 1.00 90.38 700 LEU A N 1
ATOM 5708 C CA . LEU A 1 700 ? -22.318 -9.640 -16.206 1.00 90.38 700 LEU A CA 1
ATOM 5709 C C . LEU A 1 700 ? -22.725 -8.946 -17.514 1.00 90.38 700 LEU A C 1
ATOM 5711 O O . LEU A 1 700 ? -21.987 -9.015 -18.492 1.00 90.38 700 LEU A O 1
ATOM 5715 N N . THR A 1 701 ? -23.846 -8.218 -17.544 1.00 91.19 701 THR A N 1
ATOM 5716 C CA . THR A 1 701 ? -24.239 -7.429 -18.727 1.00 91.19 701 THR A CA 1
ATOM 5717 C C . THR A 1 701 ? -23.310 -6.233 -18.944 1.00 91.19 701 THR A C 1
ATOM 5719 O O . THR A 1 701 ? -22.926 -5.972 -20.082 1.00 91.19 701 THR A O 1
ATOM 5722 N N . SER A 1 702 ? -22.917 -5.513 -17.891 1.00 90.69 702 SER A N 1
ATOM 5723 C CA . SER A 1 702 ? -22.041 -4.340 -17.979 1.00 90.69 702 SER A CA 1
ATOM 5724 C C . SER A 1 702 ? -20.596 -4.739 -18.277 1.00 90.69 702 SER A C 1
ATOM 5726 O O . SER A 1 702 ? -19.961 -4.116 -19.127 1.00 90.69 702 SER A O 1
ATOM 5728 N N . SER A 1 703 ? -20.094 -5.829 -17.688 1.00 88.88 703 SER A N 1
ATOM 5729 C CA . SER A 1 703 ? -18.789 -6.394 -18.042 1.00 88.88 703 SER A CA 1
ATOM 5730 C C . SER A 1 703 ? -18.783 -6.931 -19.476 1.00 88.88 703 SER A C 1
ATOM 5732 O O . SER A 1 703 ? -17.884 -6.556 -20.227 1.00 88.88 703 SER A O 1
ATOM 5734 N N . LEU A 1 704 ? -19.807 -7.676 -19.918 1.00 90.62 704 LEU A N 1
ATOM 5735 C CA . LEU A 1 704 ? -19.958 -8.107 -21.316 1.00 90.62 704 LEU A CA 1
ATOM 5736 C C . LEU A 1 704 ? -20.043 -6.917 -22.283 1.00 90.62 704 LEU A C 1
ATOM 5738 O O . LEU A 1 704 ? -19.405 -6.941 -23.334 1.00 90.62 704 LEU A O 1
ATOM 5742 N N . GLN A 1 705 ? -20.777 -5.856 -21.932 1.00 91.81 705 GLN A N 1
ATOM 5743 C CA . GLN A 1 705 ? -20.791 -4.613 -22.707 1.00 91.81 705 GLN A CA 1
ATOM 5744 C C . GLN A 1 705 ? -19.406 -3.959 -22.734 1.00 91.81 705 GLN A C 1
ATOM 5746 O O . GLN A 1 705 ? -18.961 -3.591 -23.814 1.00 91.81 705 GLN A O 1
ATOM 5751 N N . SER A 1 706 ? -18.689 -3.888 -21.608 1.00 91.31 706 SER A N 1
ATOM 5752 C CA . SER A 1 706 ? -17.342 -3.303 -21.538 1.00 91.31 706 SER A CA 1
ATOM 5753 C C . SER A 1 706 ? -16.305 -4.099 -22.340 1.00 91.31 706 SER A C 1
ATOM 5755 O O . SER A 1 706 ? -15.441 -3.517 -22.993 1.00 91.31 706 SER A O 1
ATOM 5757 N N . VAL A 1 707 ? -16.409 -5.433 -22.346 1.00 90.00 707 VAL A N 1
ATOM 5758 C CA . VAL A 1 707 ? -15.573 -6.329 -23.154 1.00 90.00 707 VAL A CA 1
ATOM 5759 C C . VAL A 1 707 ? -15.937 -6.183 -24.627 1.00 90.00 707 VAL A C 1
ATOM 5761 O O . VAL A 1 707 ? -15.040 -6.108 -25.460 1.00 90.00 707 VAL A O 1
ATOM 5764 N N . LYS A 1 708 ? -17.226 -6.044 -24.963 1.00 93.12 708 LYS A N 1
ATOM 5765 C CA . LYS A 1 708 ? -17.673 -5.764 -26.331 1.00 93.12 708 LYS A CA 1
ATOM 5766 C C . LYS A 1 708 ? -17.201 -4.393 -26.823 1.00 93.12 708 LYS A C 1
ATOM 5768 O O . LYS A 1 708 ? -16.732 -4.314 -27.951 1.00 93.12 708 LYS A O 1
ATOM 5773 N N . THR A 1 709 ? -17.265 -3.335 -26.010 1.00 87.94 709 THR A N 1
ATOM 5774 C CA . THR A 1 709 ? -16.753 -2.009 -26.396 1.00 87.94 709 THR A CA 1
ATOM 5775 C C . THR A 1 709 ? -15.236 -2.000 -26.502 1.00 87.94 709 THR A C 1
ATOM 5777 O O . THR A 1 709 ? -14.730 -1.411 -27.445 1.00 87.94 709 THR A O 1
ATOM 5780 N N . LYS A 1 710 ? -14.511 -2.701 -25.617 1.00 91.44 710 LYS A N 1
ATOM 5781 C CA . LYS A 1 710 ? -13.056 -2.893 -25.744 1.00 91.44 710 LYS A CA 1
ATOM 5782 C C . LYS A 1 710 ? -12.699 -3.688 -27.000 1.00 91.44 710 LYS A C 1
ATOM 5784 O O . LYS A 1 710 ? -11.779 -3.319 -27.710 1.00 91.44 710 LYS A O 1
ATOM 5789 N N . HIS A 1 711 ? -13.438 -4.747 -27.327 1.00 88.94 711 HIS A N 1
ATOM 5790 C CA . HIS A 1 711 ? -13.201 -5.526 -28.544 1.00 88.94 711 HIS A CA 1
ATOM 5791 C C . HIS A 1 711 ? -13.498 -4.714 -29.815 1.00 88.94 711 HIS A C 1
ATOM 5793 O O . HIS A 1 711 ? -12.702 -4.732 -30.747 1.00 88.94 711 HIS A O 1
ATOM 5799 N N . GLU A 1 712 ? -14.585 -3.939 -29.822 1.00 91.81 712 GLU A N 1
ATOM 5800 C CA . GLU A 1 712 ? -14.918 -2.985 -30.887 1.00 91.81 712 GLU A CA 1
ATOM 5801 C C . GLU A 1 712 ? -13.846 -1.886 -31.018 1.00 91.81 712 GLU A C 1
ATOM 5803 O O . GLU A 1 712 ? -13.403 -1.598 -32.124 1.00 91.81 712 GLU A O 1
ATOM 5808 N N . GLN A 1 713 ? -13.360 -1.324 -29.905 1.00 89.62 713 GLN A N 1
ATOM 5809 C CA . GLN A 1 713 ? -12.246 -0.366 -29.883 1.00 89.62 713 GLN A CA 1
ATOM 5810 C C . GLN A 1 713 ? -10.966 -0.987 -30.454 1.00 89.62 713 GLN A C 1
ATOM 5812 O O . GLN A 1 713 ? -10.399 -0.423 -31.385 1.00 89.62 713 GLN A O 1
ATOM 5817 N N . ASN A 1 714 ? -10.576 -2.180 -30.000 1.00 92.31 714 ASN A N 1
ATOM 5818 C CA . ASN A 1 714 ? -9.412 -2.907 -30.507 1.00 92.31 714 ASN A CA 1
ATOM 5819 C C . ASN A 1 714 ? -9.539 -3.215 -32.012 1.00 92.31 714 ASN A C 1
ATOM 5821 O O . ASN A 1 714 ? -8.561 -3.090 -32.744 1.00 92.31 714 ASN A O 1
ATOM 5825 N N . ILE A 1 715 ? -10.732 -3.578 -32.503 1.00 92.19 715 ILE A N 1
ATOM 5826 C CA . ILE A 1 715 ? -10.995 -3.767 -33.941 1.00 92.19 715 ILE A CA 1
ATOM 5827 C C . ILE A 1 715 ? -10.880 -2.435 -34.691 1.00 92.19 715 ILE A C 1
ATOM 5829 O O . ILE A 1 715 ? -10.253 -2.382 -35.747 1.00 92.19 715 ILE A O 1
ATOM 5833 N N . GLN A 1 716 ? -11.444 -1.345 -34.166 1.00 90.62 716 GLN A N 1
ATOM 5834 C CA . GLN A 1 716 ? -11.350 -0.023 -34.786 1.00 90.62 716 GLN A CA 1
ATOM 5835 C C . GLN A 1 716 ? -9.917 0.519 -34.793 1.00 90.62 716 GLN A C 1
ATOM 5837 O O . GLN A 1 716 ? -9.528 1.184 -35.751 1.00 90.62 716 GLN A O 1
ATOM 5842 N N . GLU A 1 717 ? -9.122 0.238 -33.764 1.00 88.81 717 GLU A N 1
ATOM 5843 C CA . GLU A 1 717 ? -7.700 0.569 -33.688 1.00 88.81 717 GLU A CA 1
ATOM 5844 C C . GLU A 1 717 ? -6.890 -0.271 -34.666 1.00 88.81 717 GLU A C 1
ATOM 5846 O O . GLU A 1 717 ? -6.211 0.301 -35.514 1.00 88.81 717 GLU A O 1
ATOM 5851 N N . LEU A 1 718 ? -7.057 -1.594 -34.678 1.00 90.44 718 LEU A N 1
ATOM 5852 C CA . LEU A 1 718 ? -6.437 -2.477 -35.667 1.00 90.44 718 LEU A CA 1
ATOM 5853 C C . LEU A 1 718 ? -6.793 -2.061 -37.110 1.00 90.44 718 LEU A C 1
ATOM 5855 O O . LEU A 1 718 ? -5.929 -2.012 -37.982 1.00 90.44 718 LEU A O 1
ATOM 5859 N N . MET A 1 719 ? -8.038 -1.644 -37.358 1.00 91.62 719 MET A N 1
ATOM 5860 C CA . MET A 1 719 ? -8.477 -1.095 -38.647 1.00 91.62 719 MET A CA 1
ATOM 5861 C C . MET A 1 719 ? -7.934 0.312 -38.945 1.00 91.62 719 MET A C 1
ATOM 5863 O O . MET A 1 719 ? -7.843 0.676 -40.119 1.00 91.62 719 MET A O 1
ATOM 5867 N N . LYS A 1 720 ? -7.563 1.120 -37.940 1.00 90.69 720 LYS A N 1
ATOM 5868 C CA . LYS A 1 720 ? -6.797 2.369 -38.135 1.00 90.69 720 LYS A CA 1
ATOM 5869 C C . LYS A 1 720 ? -5.337 2.053 -38.463 1.00 90.69 720 LYS A C 1
ATOM 5871 O O . LYS A 1 720 ? -4.812 2.653 -39.395 1.00 90.69 720 LYS A O 1
ATOM 5876 N N . HIS A 1 721 ? -4.720 1.094 -37.770 1.00 91.25 721 HIS A N 1
ATOM 5877 C CA . HIS A 1 721 ? -3.359 0.623 -38.039 1.00 91.25 721 HIS A CA 1
ATOM 5878 C C . HIS A 1 721 ? -3.236 0.064 -39.461 1.00 91.25 721 HIS A C 1
ATOM 5880 O O . HIS A 1 721 ? -2.482 0.627 -40.246 1.00 91.25 721 HIS A O 1
ATOM 5886 N N . PHE A 1 722 ? -4.075 -0.896 -39.870 1.00 91.69 722 PHE A N 1
ATOM 5887 C CA . PHE A 1 722 ? -4.066 -1.408 -41.248 1.00 91.69 722 PHE A CA 1
ATOM 5888 C C . PHE A 1 722 ? -4.351 -0.331 -42.309 1.00 91.69 722 PHE A C 1
ATOM 5890 O O . PHE A 1 722 ? -3.802 -0.386 -43.409 1.00 91.69 722 PHE A O 1
ATOM 5897 N N . LYS A 1 723 ? -5.189 0.678 -42.018 1.00 92.44 723 LYS A N 1
ATOM 5898 C CA . LYS A 1 723 ? -5.386 1.826 -42.928 1.00 92.44 723 LYS A CA 1
ATOM 5899 C C . LYS A 1 723 ? -4.140 2.708 -43.017 1.00 92.44 723 LYS A C 1
ATOM 5901 O O . LYS A 1 723 ? -3.810 3.148 -44.117 1.00 92.44 723 LYS A O 1
ATOM 5906 N N . LYS A 1 724 ? -3.461 2.950 -41.892 1.00 91.50 724 LYS A N 1
ATOM 5907 C CA . LYS A 1 724 ? -2.205 3.703 -41.826 1.00 91.50 724 LYS A CA 1
ATOM 5908 C C . LYS A 1 724 ? -1.108 2.968 -42.599 1.00 91.50 724 LYS A C 1
ATOM 5910 O O . LYS A 1 724 ? -0.633 3.523 -43.584 1.00 91.50 724 LYS A O 1
ATOM 5915 N N . GLU A 1 725 ? -0.825 1.713 -42.260 1.00 87.81 725 GLU A N 1
ATOM 5916 C CA . GLU A 1 725 ? 0.154 0.854 -42.945 1.00 87.81 725 GLU A CA 1
ATOM 5917 C C . GLU A 1 725 ? -0.123 0.758 -44.448 1.00 87.81 725 GLU A C 1
ATOM 5919 O O . GLU A 1 725 ? 0.787 0.908 -45.259 1.00 87.81 725 GLU A O 1
ATOM 5924 N N . LYS A 1 726 ? -1.391 0.588 -44.853 1.00 91.31 726 LYS A N 1
ATOM 5925 C CA . LYS A 1 726 ? -1.765 0.610 -46.272 1.00 91.31 726 LYS A CA 1
ATOM 5926 C C . LYS A 1 726 ? -1.462 1.962 -46.921 1.00 91.31 726 LYS A C 1
ATOM 5928 O O . LYS A 1 726 ? -0.923 1.987 -48.024 1.00 91.31 726 LYS A O 1
ATOM 5933 N N . SER A 1 727 ? -1.792 3.079 -46.271 1.00 90.88 727 SER A N 1
ATOM 5934 C CA . SER A 1 727 ? -1.489 4.415 -46.805 1.00 90.88 727 SER A CA 1
ATOM 5935 C C . SER A 1 727 ? 0.019 4.686 -46.882 1.00 90.88 727 SER A C 1
ATOM 5937 O O . SER A 1 727 ? 0.478 5.306 -47.839 1.00 90.88 727 SER A O 1
ATOM 5939 N N . GLU A 1 728 ? 0.796 4.155 -45.937 1.00 90.31 728 GLU A N 1
ATOM 5940 C CA . GLU A 1 728 ? 2.255 4.226 -45.913 1.00 90.31 728 GLU A CA 1
ATOM 5941 C C . GLU A 1 728 ? 2.859 3.362 -47.023 1.00 90.31 728 GLU A C 1
ATOM 5943 O O . GLU A 1 728 ? 3.672 3.863 -47.793 1.00 90.31 728 GLU A O 1
ATOM 5948 N N . ALA A 1 729 ? 2.417 2.116 -47.201 1.00 88.50 729 ALA A N 1
ATOM 5949 C CA . ALA A 1 729 ? 2.839 1.254 -48.307 1.00 88.50 729 ALA A CA 1
ATOM 5950 C C . ALA A 1 729 ? 2.472 1.851 -49.678 1.00 88.50 729 ALA A C 1
ATOM 5952 O O . ALA A 1 729 ? 3.295 1.867 -50.593 1.00 88.50 729 ALA A O 1
ATOM 5953 N N . GLU A 1 730 ? 1.270 2.419 -49.826 1.00 92.25 730 GLU A N 1
ATOM 5954 C CA . GLU A 1 730 ? 0.899 3.163 -51.033 1.00 92.25 730 GLU A CA 1
ATOM 5955 C C . GLU A 1 730 ? 1.781 4.407 -51.247 1.00 92.25 730 GLU A C 1
ATOM 5957 O O . GLU A 1 730 ? 2.088 4.732 -52.393 1.00 92.25 730 GLU A O 1
ATOM 5962 N N . ASN A 1 731 ? 2.214 5.091 -50.182 1.00 91.12 731 ASN A N 1
ATOM 5963 C CA . ASN A 1 731 ? 3.138 6.225 -50.274 1.00 91.12 731 ASN A CA 1
ATOM 5964 C C . ASN A 1 731 ? 4.552 5.792 -50.679 1.00 91.12 731 ASN A C 1
ATOM 5966 O O . ASN A 1 731 ? 5.095 6.395 -51.598 1.00 91.12 731 ASN A O 1
ATOM 5970 N N . HIS A 1 732 ? 5.103 4.712 -50.120 1.00 89.69 732 HIS A N 1
ATOM 5971 C CA . HIS A 1 732 ? 6.375 4.137 -50.586 1.00 89.69 732 HIS A CA 1
ATOM 5972 C C . HIS A 1 732 ? 6.288 3.717 -52.066 1.00 89.69 732 HIS A C 1
ATOM 5974 O O . HIS A 1 732 ? 7.199 3.965 -52.848 1.00 89.69 732 HIS A O 1
ATOM 5980 N N . ILE A 1 733 ? 5.151 3.164 -52.508 1.00 91.69 733 ILE A N 1
ATOM 5981 C CA . ILE A 1 733 ? 4.909 2.860 -53.930 1.00 91.69 733 ILE A CA 1
ATOM 5982 C C . ILE A 1 733 ? 4.807 4.139 -54.788 1.00 91.69 733 ILE A C 1
ATOM 5984 O O . ILE A 1 733 ? 5.100 4.089 -55.984 1.00 91.69 733 ILE A O 1
ATOM 5988 N N . ARG A 1 734 ? 4.396 5.285 -54.226 1.00 92.31 734 ARG A N 1
ATOM 5989 C CA . ARG A 1 734 ? 4.399 6.591 -54.914 1.00 92.31 734 ARG A CA 1
ATOM 5990 C C . ARG A 1 734 ? 5.813 7.178 -55.003 1.00 92.31 734 ARG A C 1
ATOM 5992 O O . ARG A 1 734 ? 6.171 7.630 -56.089 1.00 92.31 734 ARG A O 1
ATOM 5999 N N . THR A 1 735 ? 6.616 7.128 -53.935 1.00 88.31 735 THR A N 1
ATOM 6000 C CA . THR A 1 735 ? 7.999 7.645 -53.943 1.00 88.31 735 THR A CA 1
ATOM 6001 C C . THR A 1 735 ? 8.900 6.805 -54.844 1.00 88.31 735 THR A C 1
ATOM 6003 O O . THR A 1 735 ? 9.438 7.353 -55.798 1.00 88.31 735 THR A O 1
ATOM 6006 N N . LEU A 1 736 ? 8.902 5.471 -54.710 1.00 89.06 736 LEU A N 1
ATOM 6007 C CA . LEU A 1 736 ? 9.649 4.559 -55.595 1.00 89.06 736 LEU A CA 1
ATOM 6008 C C . LEU A 1 736 ? 9.296 4.752 -57.083 1.00 89.06 736 LEU A C 1
ATOM 6010 O O . LEU A 1 736 ? 10.138 4.594 -57.967 1.00 89.06 736 LEU A O 1
ATOM 6014 N N . LYS A 1 737 ? 8.046 5.121 -57.399 1.00 89.81 737 LYS A N 1
ATOM 6015 C CA . LYS A 1 737 ? 7.653 5.469 -58.776 1.00 89.81 737 LYS A CA 1
ATOM 6016 C C . LYS A 1 737 ? 8.252 6.797 -59.233 1.00 89.81 737 LYS A C 1
ATOM 6018 O O . LYS A 1 737 ? 8.709 6.848 -60.376 1.00 89.81 737 LYS A O 1
ATOM 6023 N N . ALA A 1 738 ? 8.254 7.825 -58.383 1.00 86.50 738 ALA A N 1
ATOM 6024 C CA . ALA A 1 738 ? 8.874 9.121 -58.659 1.00 86.50 738 ALA A CA 1
ATOM 6025 C C . ALA A 1 738 ? 10.400 8.996 -58.806 1.00 86.50 738 ALA A C 1
ATOM 6027 O O . ALA A 1 738 ? 10.933 9.390 -59.839 1.00 86.50 738 ALA A O 1
ATOM 6028 N N . GLU A 1 739 ? 11.064 8.320 -57.869 1.00 86.88 739 GLU A N 1
ATOM 6029 C CA . GLU A 1 739 ? 12.487 7.962 -57.919 1.00 86.88 739 GLU A CA 1
ATOM 6030 C C . GLU A 1 739 ? 12.813 7.247 -59.240 1.00 86.88 739 GLU A C 1
ATOM 6032 O O . GLU A 1 739 ? 13.666 7.700 -59.998 1.00 86.88 739 GLU A O 1
ATOM 6037 N N . SER A 1 740 ? 12.029 6.232 -59.634 1.00 88.62 740 SER A N 1
ATOM 6038 C CA . SER A 1 740 ? 12.239 5.549 -60.919 1.00 88.62 740 SER A CA 1
ATOM 6039 C C . SER A 1 740 ? 12.035 6.448 -62.154 1.00 88.62 740 SER A C 1
ATOM 6041 O O . SER A 1 740 ? 12.475 6.091 -63.250 1.00 88.62 740 SER A O 1
ATOM 6043 N N . LEU A 1 741 ? 11.316 7.571 -62.046 1.00 90.38 741 LEU A N 1
ATOM 6044 C CA . LEU A 1 741 ? 11.158 8.557 -63.123 1.00 90.38 741 LEU A CA 1
ATOM 6045 C C . LEU A 1 741 ? 12.317 9.560 -63.129 1.00 90.38 741 LEU A C 1
ATOM 6047 O O . LEU A 1 741 ? 12.775 9.945 -64.206 1.00 90.38 741 LEU A O 1
ATOM 6051 N N . GLU A 1 742 ? 12.822 9.928 -61.955 1.00 84.25 742 GLU A N 1
ATOM 6052 C CA . GLU A 1 742 ? 14.014 10.754 -61.774 1.00 84.25 742 GLU A CA 1
ATOM 6053 C C . GLU A 1 742 ? 15.269 10.019 -62.256 1.00 84.25 742 GLU A C 1
ATOM 6055 O O . GLU A 1 742 ? 15.971 10.553 -63.112 1.00 84.25 742 GLU A O 1
ATOM 6060 N N . GLU A 1 743 ? 15.472 8.752 -61.883 1.00 87.00 743 GLU A N 1
ATOM 6061 C CA . GLU A 1 743 ? 16.498 7.864 -62.452 1.00 87.00 743 GLU A CA 1
ATOM 6062 C C . GLU A 1 743 ? 16.414 7.799 -63.984 1.00 87.00 743 GLU A C 1
ATOM 6064 O O . GLU A 1 743 ? 17.415 7.966 -64.681 1.00 87.00 743 GLU A O 1
ATOM 6069 N N . LYS A 1 744 ? 15.208 7.614 -64.545 1.00 90.12 744 LYS A N 1
ATOM 6070 C CA . LYS A 1 744 ? 14.994 7.600 -66.005 1.00 90.12 744 LYS A CA 1
ATOM 6071 C C . LYS A 1 744 ? 15.308 8.945 -66.663 1.00 90.12 744 LYS A C 1
ATOM 6073 O O . LYS A 1 744 ? 15.564 8.968 -67.867 1.00 90.12 744 LYS A O 1
ATOM 6078 N N . ASN A 1 745 ? 15.276 10.054 -65.929 1.00 89.12 745 ASN A N 1
ATOM 6079 C CA . ASN A 1 745 ? 15.650 11.375 -66.430 1.00 89.12 745 ASN A CA 1
ATOM 6080 C C . ASN A 1 745 ? 17.155 11.637 -66.261 1.00 89.12 745 ASN A C 1
ATOM 6082 O O . ASN A 1 745 ? 17.791 12.068 -67.222 1.00 89.12 745 ASN A O 1
ATOM 6086 N N . MET A 1 746 ? 17.752 11.260 -65.129 1.00 89.00 746 MET A N 1
ATOM 6087 C CA . MET A 1 746 ? 19.203 11.270 -64.918 1.00 89.00 746 MET A CA 1
ATOM 6088 C C . MET A 1 746 ? 19.921 10.379 -65.937 1.00 89.00 746 MET A C 1
ATOM 6090 O O . MET A 1 746 ? 20.873 10.820 -66.570 1.00 89.00 746 MET A O 1
ATOM 6094 N N . ALA A 1 747 ? 19.398 9.189 -66.238 1.00 87.69 747 ALA A N 1
ATOM 6095 C CA . ALA A 1 747 ? 19.926 8.314 -67.285 1.00 87.69 747 ALA A CA 1
ATOM 6096 C C . ALA A 1 747 ? 19.864 8.937 -68.698 1.00 87.69 747 ALA A C 1
ATOM 6098 O O . ALA A 1 747 ? 20.729 8.652 -69.528 1.00 87.69 747 ALA A O 1
ATOM 6099 N N . LYS A 1 748 ? 18.885 9.811 -68.994 1.00 90.44 748 LYS A N 1
ATOM 6100 C CA . LYS A 1 748 ? 18.868 10.598 -70.248 1.00 90.44 748 LYS A CA 1
ATOM 6101 C C . LYS A 1 748 ? 19.932 11.696 -70.224 1.00 90.44 748 LYS A C 1
ATOM 6103 O O . LYS A 1 748 ? 20.619 11.882 -71.225 1.00 90.44 748 LYS A O 1
ATOM 6108 N N . ILE A 1 749 ? 20.084 12.395 -69.096 1.00 90.00 749 ILE A N 1
ATOM 6109 C CA . ILE A 1 749 ? 21.092 13.451 -68.909 1.00 90.00 749 ILE A CA 1
ATOM 6110 C C . ILE A 1 749 ? 22.502 12.865 -69.050 1.00 90.00 749 ILE A C 1
ATOM 6112 O O . ILE A 1 749 ? 23.282 13.363 -69.858 1.00 90.00 749 ILE A O 1
ATOM 6116 N N . HIS A 1 750 ? 22.801 11.762 -68.360 1.00 87.19 750 HIS A N 1
ATOM 6117 C CA . HIS A 1 750 ? 24.081 11.062 -68.452 1.00 87.19 750 HIS A CA 1
ATOM 6118 C C . HIS A 1 750 ? 24.345 10.503 -69.853 1.00 87.19 750 HIS A C 1
ATOM 6120 O O . HIS A 1 750 ? 25.457 10.640 -70.352 1.00 87.19 750 HIS A O 1
ATOM 6126 N N . ARG A 1 751 ? 23.335 9.970 -70.558 1.00 88.00 751 ARG A N 1
ATOM 6127 C CA . ARG A 1 751 ? 23.492 9.575 -71.971 1.00 88.00 751 ARG A CA 1
ATOM 6128 C C . ARG A 1 751 ? 23.853 10.769 -72.864 1.00 88.00 751 ARG A C 1
ATOM 6130 O O . ARG A 1 751 ? 24.777 10.669 -73.663 1.00 88.00 751 ARG A O 1
ATOM 6137 N N . GLY A 1 752 ? 23.205 11.919 -72.666 1.00 89.62 752 GLY A N 1
ATOM 6138 C CA . GLY A 1 752 ? 23.543 13.166 -73.364 1.00 89.62 752 GLY A CA 1
ATOM 6139 C C . GLY A 1 752 ? 24.897 13.775 -72.961 1.00 89.62 752 GLY A C 1
ATOM 6140 O O . GLY A 1 752 ? 25.492 14.512 -73.745 1.00 89.62 752 GLY A O 1
ATOM 6141 N N . GLN A 1 753 ? 25.412 13.477 -71.764 1.00 84.50 753 GLN A N 1
ATOM 6142 C CA . GLN A 1 753 ? 26.782 13.815 -71.353 1.00 84.50 753 GLN A CA 1
ATOM 6143 C C . GLN A 1 753 ? 27.806 12.876 -72.007 1.00 84.50 753 GLN A C 1
ATOM 6145 O O . GLN A 1 753 ? 28.812 13.353 -72.526 1.00 84.50 753 GLN A O 1
ATOM 6150 N N . LEU A 1 754 ? 27.526 11.570 -72.059 1.00 87.19 754 LEU A N 1
ATOM 6151 C CA . LEU A 1 754 ? 28.371 10.570 -72.718 1.00 87.19 754 LEU A CA 1
ATOM 6152 C C . LEU A 1 754 ? 28.500 10.824 -74.225 1.00 87.19 754 LEU A C 1
ATOM 6154 O O . LEU A 1 754 ? 29.604 10.742 -74.750 1.00 87.19 754 LEU A O 1
ATOM 6158 N N . GLU A 1 755 ? 27.425 11.207 -74.921 1.00 88.88 755 GLU A N 1
ATOM 6159 C CA . GLU A 1 755 ? 27.511 11.590 -76.340 1.00 88.88 755 GLU A CA 1
ATOM 6160 C C . GLU A 1 755 ? 28.331 12.875 -76.555 1.00 88.88 755 GLU A C 1
ATOM 6162 O O . GLU A 1 755 ? 29.098 12.963 -77.516 1.00 88.88 755 GLU A O 1
ATOM 6167 N N . LYS A 1 756 ? 28.257 13.847 -75.633 1.00 90.62 756 LYS A N 1
ATOM 6168 C CA . LYS A 1 756 ? 29.120 15.041 -75.671 1.00 90.62 756 LYS A CA 1
ATOM 6169 C C . LYS A 1 756 ? 30.590 14.683 -75.467 1.00 90.62 756 LYS A C 1
ATOM 6171 O O . LYS A 1 756 ? 31.406 15.110 -76.282 1.00 90.62 756 LYS A O 1
ATOM 6176 N N . LEU A 1 757 ? 30.911 13.880 -74.450 1.00 86.12 757 LEU A N 1
ATOM 6177 C CA . LEU A 1 757 ? 32.270 13.393 -74.192 1.00 86.12 757 LEU A CA 1
ATOM 6178 C C . LEU A 1 757 ? 32.802 12.589 -75.382 1.00 86.12 757 LEU A C 1
ATOM 6180 O O . LEU A 1 757 ? 33.897 12.868 -75.858 1.00 86.12 757 LEU A O 1
ATOM 6184 N N . LYS A 1 758 ? 31.996 11.683 -75.947 1.00 92.31 758 LYS A N 1
ATOM 6185 C CA . LYS A 1 758 ? 32.356 10.941 -77.159 1.00 92.31 758 LYS A CA 1
ATOM 6186 C C . LYS A 1 758 ? 32.691 11.888 -78.315 1.00 92.31 758 LYS A C 1
ATOM 6188 O O . LYS A 1 758 ? 33.776 11.788 -78.869 1.00 92.31 758 LYS A O 1
ATOM 6193 N N . SER A 1 759 ? 31.849 12.891 -78.581 1.00 89.12 759 SER A N 1
ATOM 6194 C CA . SER A 1 759 ? 32.130 13.902 -79.613 1.00 89.12 759 SER A CA 1
ATOM 6195 C C . SER A 1 759 ? 33.393 14.738 -79.346 1.00 89.12 759 SER A C 1
ATOM 6197 O O . SER A 1 759 ? 33.888 15.395 -80.258 1.00 89.12 759 SER A O 1
ATOM 6199 N N . GLN A 1 760 ? 33.889 14.793 -78.104 1.00 88.94 760 GLN A N 1
ATOM 6200 C CA . GLN A 1 760 ? 35.162 15.432 -77.758 1.00 88.94 760 GLN A CA 1
ATOM 6201 C C . GLN A 1 760 ? 36.333 14.466 -77.973 1.00 88.94 760 GLN A C 1
ATOM 6203 O O . GLN A 1 760 ? 37.333 14.877 -78.548 1.00 88.94 760 GLN A O 1
ATOM 6208 N N . CYS A 1 761 ? 36.196 13.188 -77.608 1.00 85.00 761 CYS A N 1
ATOM 6209 C CA . CYS A 1 761 ? 37.172 12.143 -77.930 1.00 85.00 761 CYS A CA 1
ATOM 6210 C C . CYS A 1 761 ? 37.357 11.973 -79.447 1.00 85.00 761 CYS A C 1
ATOM 6212 O O . CYS A 1 761 ? 38.492 11.884 -79.912 1.00 85.00 761 CYS A O 1
ATOM 6214 N N . ASP A 1 762 ? 36.264 11.988 -80.216 1.00 91.19 762 ASP A N 1
ATOM 6215 C CA . ASP A 1 762 ? 36.291 11.906 -81.680 1.00 91.19 762 ASP A CA 1
ATOM 6216 C C . ASP A 1 762 ? 37.088 13.096 -82.265 1.00 91.19 762 ASP A C 1
ATOM 6218 O O . ASP A 1 762 ? 38.048 12.890 -83.006 1.00 91.19 762 ASP A O 1
ATOM 6222 N N . ARG A 1 763 ? 36.803 14.336 -81.826 1.00 91.94 763 ARG A N 1
ATOM 6223 C CA . ARG A 1 763 ? 37.557 15.547 -82.224 1.00 91.94 763 ARG A CA 1
ATOM 6224 C C . ARG A 1 763 ? 39.030 15.523 -81.812 1.00 91.94 763 ARG A C 1
ATOM 6226 O O . ARG A 1 763 ? 39.886 15.846 -82.625 1.00 91.94 763 ARG A O 1
ATOM 6233 N N . LEU A 1 764 ? 39.350 15.103 -80.588 1.00 90.69 764 LEU A N 1
ATOM 6234 C CA . LEU A 1 764 ? 40.744 14.966 -80.141 1.00 90.69 764 LEU A CA 1
ATOM 6235 C C . LEU A 1 764 ? 41.497 13.893 -80.947 1.00 90.69 764 LEU A C 1
ATOM 6237 O O . LEU A 1 764 ? 42.700 14.015 -81.164 1.00 90.69 764 LEU A O 1
ATOM 6241 N N . THR A 1 765 ? 40.796 12.869 -81.444 1.00 87.69 765 THR A N 1
ATOM 6242 C CA . THR A 1 765 ? 41.363 11.858 -82.352 1.00 87.69 765 THR A CA 1
ATOM 6243 C C . THR A 1 765 ? 41.601 12.438 -83.753 1.00 87.69 765 THR A C 1
ATOM 6245 O O . THR A 1 765 ? 42.650 12.198 -84.356 1.00 87.69 765 THR A O 1
ATOM 6248 N N . GLU A 1 766 ? 40.681 13.258 -84.269 1.00 90.31 766 GLU A N 1
ATOM 6249 C CA . GLU A 1 766 ? 40.884 14.024 -85.507 1.00 90.31 766 GLU A CA 1
ATOM 6250 C C . GLU A 1 766 ? 42.086 14.979 -85.384 1.00 90.31 766 GLU A C 1
ATOM 6252 O O . GLU A 1 766 ? 42.965 14.969 -86.244 1.00 90.31 766 GLU A O 1
ATOM 6257 N N . GLU A 1 767 ? 42.192 15.740 -84.292 1.00 89.62 767 GLU A N 1
ATOM 6258 C CA . GLU A 1 767 ? 43.335 16.616 -84.004 1.00 89.62 767 GLU A CA 1
ATOM 6259 C C . GLU A 1 767 ? 44.653 15.829 -83.895 1.00 89.62 767 GLU A C 1
ATOM 6261 O O . GLU A 1 767 ? 45.667 16.246 -84.461 1.00 89.62 767 GLU A O 1
ATOM 6266 N N . LEU A 1 768 ? 44.658 14.664 -83.236 1.00 90.38 768 LEU A N 1
ATOM 6267 C CA . LEU A 1 768 ? 45.839 13.799 -83.141 1.00 90.38 768 LEU A CA 1
ATOM 6268 C C . LEU A 1 768 ? 46.290 13.309 -84.527 1.00 90.38 768 LEU A C 1
ATOM 6270 O O . LEU A 1 768 ? 47.468 13.420 -84.869 1.00 90.38 768 LEU A O 1
ATOM 6274 N N . THR A 1 769 ? 45.363 12.821 -85.358 1.00 89.88 769 THR A N 1
ATOM 6275 C CA . THR A 1 769 ? 45.690 12.343 -86.715 1.00 89.88 769 THR A CA 1
ATOM 6276 C C . THR A 1 769 ? 46.116 13.474 -87.655 1.00 89.88 769 THR A C 1
ATOM 6278 O O . THR A 1 769 ? 46.986 13.266 -88.505 1.00 89.88 769 THR A O 1
ATOM 6281 N N . GLN A 1 770 ? 45.586 14.691 -87.487 1.00 92.19 770 GLN A N 1
ATOM 6282 C CA . GLN A 1 770 ? 46.077 15.880 -88.190 1.00 92.19 770 GLN A CA 1
ATOM 6283 C C . GLN A 1 770 ? 47.523 16.198 -87.786 1.00 92.19 770 GLN A C 1
ATOM 6285 O O . GLN A 1 770 ? 48.390 16.251 -88.661 1.00 92.19 770 GLN A O 1
ATOM 6290 N N . ASN A 1 771 ? 47.812 16.293 -86.483 1.00 91.12 771 ASN A N 1
ATOM 6291 C CA . ASN A 1 771 ? 49.163 16.522 -85.956 1.00 91.12 771 ASN A CA 1
ATOM 6292 C C . ASN A 1 771 ? 50.162 15.444 -86.410 1.00 91.12 771 ASN A C 1
ATOM 6294 O O . ASN A 1 771 ? 51.274 15.764 -86.832 1.00 91.12 771 ASN A O 1
ATOM 6298 N N . GLU A 1 772 ? 49.774 14.165 -86.402 1.00 91.31 772 GLU A N 1
ATOM 6299 C CA . GLU A 1 772 ? 50.592 13.089 -86.967 1.00 91.31 772 GLU A CA 1
ATOM 6300 C C . GLU A 1 772 ? 50.915 13.316 -88.448 1.00 91.31 772 GLU A C 1
ATOM 6302 O O . GLU A 1 772 ? 52.042 13.081 -88.884 1.00 91.31 772 GLU A O 1
ATOM 6307 N N . ASN A 1 773 ? 49.929 13.732 -89.241 1.00 91.44 773 ASN A N 1
ATOM 6308 C CA . ASN A 1 773 ? 50.097 13.940 -90.674 1.00 91.44 773 ASN A CA 1
ATOM 6309 C C . ASN A 1 773 ? 50.937 15.188 -90.979 1.00 91.44 773 ASN A C 1
ATOM 6311 O O . ASN A 1 773 ? 51.676 15.197 -91.964 1.00 91.44 773 ASN A O 1
ATOM 6315 N N . GLU A 1 774 ? 50.919 16.205 -90.119 1.00 91.62 774 GLU A N 1
ATOM 6316 C CA . GLU A 1 774 ? 51.879 17.311 -90.176 1.00 91.62 774 GLU A CA 1
ATOM 6317 C C . GLU A 1 774 ? 53.288 16.882 -89.759 1.00 91.62 774 GLU A C 1
ATOM 6319 O O . GLU A 1 774 ? 54.252 17.204 -90.451 1.00 91.62 774 GLU A O 1
ATOM 6324 N N . ASN A 1 775 ? 53.422 16.056 -88.721 1.00 91.44 775 ASN A N 1
ATOM 6325 C CA . ASN A 1 775 ? 54.703 15.484 -88.301 1.00 91.44 775 ASN A CA 1
ATOM 6326 C C . ASN A 1 775 ? 55.313 14.594 -89.409 1.00 91.44 775 ASN A C 1
ATOM 6328 O O . ASN A 1 775 ? 56.502 14.699 -89.709 1.00 91.44 775 ASN A O 1
ATOM 6332 N N . LYS A 1 776 ? 54.492 13.803 -90.120 1.00 93.00 776 LYS A N 1
ATOM 6333 C CA . LYS A 1 776 ? 54.891 13.050 -91.328 1.00 93.00 776 LYS A CA 1
ATOM 6334 C C . LYS A 1 776 ? 55.371 13.992 -92.449 1.00 93.00 776 LYS A C 1
ATOM 6336 O O . LYS A 1 776 ? 56.441 13.759 -93.008 1.00 93.00 776 LYS A O 1
ATOM 6341 N N . LYS A 1 777 ? 54.662 15.099 -92.729 1.00 93.62 777 LYS A N 1
ATOM 6342 C CA . LYS A 1 777 ? 55.113 16.137 -93.691 1.00 93.62 777 LYS A CA 1
ATOM 6343 C C . LYS A 1 777 ? 56.432 16.799 -93.265 1.00 93.62 777 LYS A C 1
ATOM 6345 O O . LYS A 1 777 ? 57.276 17.062 -94.117 1.00 93.62 777 LYS A O 1
ATOM 6350 N N . LEU A 1 778 ? 56.627 17.072 -91.972 1.00 92.25 778 LEU A N 1
ATOM 6351 C CA . LEU A 1 778 ? 57.861 17.659 -91.436 1.00 92.25 778 LEU A CA 1
ATOM 6352 C C . LEU A 1 778 ? 59.045 16.688 -91.531 1.00 92.25 778 LEU A C 1
ATOM 6354 O O . LEU A 1 778 ? 60.127 17.107 -91.931 1.00 92.25 778 LEU A O 1
ATOM 6358 N N . LYS A 1 779 ? 58.838 15.394 -91.262 1.00 91.69 779 LYS A N 1
ATOM 6359 C CA . LYS A 1 779 ? 59.854 14.346 -91.463 1.00 91.69 779 LYS A CA 1
ATOM 6360 C C . LYS A 1 779 ? 60.262 14.208 -92.930 1.00 91.69 779 LYS A C 1
ATOM 6362 O O . LYS A 1 779 ? 61.452 14.134 -93.209 1.00 91.69 779 LYS A O 1
ATOM 6367 N N . LEU A 1 780 ? 59.308 14.262 -93.864 1.00 92.81 780 LEU A N 1
ATOM 6368 C CA . LEU A 1 780 ? 59.611 14.284 -95.302 1.00 92.81 780 LEU A CA 1
ATOM 6369 C C . LEU A 1 780 ? 60.409 15.537 -95.700 1.00 92.81 780 LEU A C 1
ATOM 6371 O O . LEU A 1 780 ? 61.407 15.418 -96.400 1.00 92.81 780 LEU A O 1
ATOM 6375 N N . LYS A 1 781 ? 60.042 16.727 -95.199 1.00 92.25 781 LYS A N 1
ATOM 6376 C CA . LYS A 1 781 ? 60.834 17.955 -95.411 1.00 92.25 781 LYS A CA 1
ATOM 6377 C C . LYS A 1 781 ? 62.252 17.843 -94.841 1.00 92.25 781 LYS A C 1
ATOM 6379 O O . LYS A 1 781 ? 63.191 18.273 -95.500 1.00 92.25 781 LYS A O 1
ATOM 6384 N N . TYR A 1 782 ? 62.408 17.277 -93.644 1.00 89.44 782 TYR A N 1
ATOM 6385 C CA . TYR A 1 782 ? 63.715 17.048 -93.027 1.00 89.44 782 TYR A CA 1
ATOM 6386 C C . TYR A 1 782 ? 64.572 16.085 -93.858 1.00 89.44 782 TYR A C 1
ATOM 6388 O O . TYR A 1 782 ? 65.742 16.377 -94.085 1.00 89.44 782 TYR A O 1
ATOM 6396 N N . GLN A 1 783 ? 63.988 14.995 -94.370 1.00 93.12 783 GLN A N 1
ATOM 6397 C CA . GLN A 1 783 ? 64.695 14.070 -95.255 1.00 93.12 783 GLN A CA 1
ATOM 6398 C C . GLN A 1 783 ? 65.145 14.771 -96.544 1.00 93.12 783 GLN A C 1
ATOM 6400 O O . GLN A 1 783 ? 66.337 14.781 -96.817 1.00 93.12 783 GLN A O 1
ATOM 6405 N N . CYS A 1 784 ? 64.253 15.475 -97.253 1.00 91.12 784 CYS A N 1
ATOM 6406 C CA . CYS A 1 784 ? 64.638 16.207 -98.465 1.00 91.12 784 CYS A CA 1
ATOM 6407 C C . CYS A 1 784 ? 65.724 17.272 -98.210 1.00 91.12 784 CYS A C 1
ATOM 6409 O O . CYS A 1 784 ? 66.560 17.513 -99.076 1.00 91.12 784 CYS A O 1
ATOM 6411 N N . LEU A 1 785 ? 65.731 17.918 -97.036 1.00 91.06 785 LEU A N 1
ATOM 6412 C CA . LEU A 1 785 ? 66.797 18.849 -96.644 1.00 91.06 785 LEU A CA 1
ATOM 6413 C C . LEU A 1 785 ? 68.116 18.126 -96.328 1.00 91.06 785 LEU A C 1
ATOM 6415 O O . LEU A 1 785 ? 69.176 18.657 -96.643 1.00 91.06 785 LEU A O 1
ATOM 6419 N N . LYS A 1 786 ? 68.068 16.925 -95.740 1.00 93.38 786 LYS A N 1
ATOM 6420 C CA . LYS A 1 786 ? 69.247 16.074 -95.525 1.00 93.38 786 LYS A CA 1
ATOM 6421 C C . LYS A 1 786 ? 69.836 15.609 -96.858 1.00 93.38 786 LYS A C 1
ATOM 6423 O O . LYS A 1 786 ? 71.035 15.758 -97.061 1.00 93.38 786 LYS A O 1
ATOM 6428 N N . ASP A 1 787 ? 68.995 15.147 -97.780 1.00 91.88 787 ASP A N 1
ATOM 6429 C CA . ASP A 1 787 ? 69.408 14.709 -99.117 1.00 91.88 787 ASP A CA 1
ATOM 6430 C C . ASP A 1 787 ? 70.085 15.867 -99.885 1.00 91.88 787 ASP A C 1
ATOM 6432 O O . ASP A 1 787 ? 71.179 15.704 -100.420 1.00 91.88 787 ASP A O 1
ATOM 6436 N N . GLN A 1 788 ? 69.511 17.079 -99.828 1.00 89.31 788 GLN A N 1
ATOM 6437 C CA . GLN A 1 788 ? 70.107 18.300 -100.400 1.00 89.31 788 GLN A CA 1
ATOM 6438 C C . GLN A 1 788 ? 71.431 18.718 -99.737 1.00 89.31 788 GLN A C 1
ATOM 6440 O O . GLN A 1 788 ? 72.280 19.327 -100.391 1.00 89.31 788 GLN A O 1
ATOM 6445 N N . LEU A 1 789 ? 71.628 18.428 -98.447 1.00 89.81 789 LEU A N 1
ATOM 6446 C CA . LEU A 1 789 ? 72.906 18.668 -97.771 1.00 89.81 789 LEU A CA 1
ATOM 6447 C C . LEU A 1 789 ? 73.965 17.646 -98.202 1.00 89.81 789 LEU A C 1
ATOM 6449 O O . LEU A 1 789 ? 75.095 18.043 -98.467 1.00 89.81 789 LEU A O 1
ATOM 6453 N N . GLU A 1 790 ? 73.598 16.376 -98.377 1.00 90.50 790 GLU A N 1
ATOM 6454 C CA . GLU A 1 790 ? 74.499 15.358 -98.935 1.00 90.50 790 GLU A CA 1
ATOM 6455 C C . GLU A 1 790 ? 74.843 15.623 -100.412 1.00 90.50 790 GLU A C 1
ATOM 6457 O O . GLU A 1 790 ? 75.935 15.285 -100.863 1.00 90.50 790 GLU A O 1
ATOM 6462 N N . GLU A 1 791 ? 73.940 16.223 -101.193 1.00 89.31 791 GLU A N 1
ATOM 6463 C CA . GLU A 1 791 ? 74.240 16.732 -102.540 1.00 89.31 791 GLU A CA 1
ATOM 6464 C C . GLU A 1 791 ? 75.224 17.911 -102.493 1.00 89.31 791 GLU A C 1
ATOM 6466 O O . GLU A 1 791 ? 76.204 17.927 -103.238 1.00 89.31 791 GLU A O 1
ATOM 6471 N N . ARG A 1 792 ? 75.018 18.875 -101.583 1.00 89.19 792 ARG A N 1
ATOM 6472 C CA . ARG A 1 792 ? 75.950 19.999 -101.360 1.00 89.19 792 ARG A CA 1
ATOM 6473 C C . ARG A 1 792 ? 77.341 19.526 -100.943 1.00 89.19 792 ARG A C 1
ATOM 6475 O O . ARG A 1 792 ? 78.322 20.054 -101.453 1.00 89.19 792 ARG A O 1
ATOM 6482 N N . GLU A 1 793 ? 77.426 18.533 -100.066 1.00 91.75 793 GLU A N 1
ATOM 6483 C CA . GLU A 1 793 ? 78.687 17.932 -99.621 1.00 91.75 793 GLU A CA 1
ATOM 6484 C C . GLU A 1 793 ? 79.435 17.273 -100.793 1.00 91.75 793 GLU A C 1
ATOM 6486 O O . GLU A 1 793 ? 80.606 17.573 -101.016 1.00 91.75 793 GLU A O 1
ATOM 6491 N N . LYS A 1 794 ? 78.738 16.494 -101.635 1.00 90.62 794 LYS A N 1
ATOM 6492 C CA . LYS A 1 794 ? 79.309 15.912 -102.868 1.00 90.62 794 LYS A CA 1
ATOM 6493 C C . LYS A 1 794 ? 79.803 16.987 -103.844 1.00 90.62 794 LYS A C 1
ATOM 6495 O O . LYS A 1 794 ? 80.863 16.816 -104.442 1.00 90.62 794 LYS A O 1
ATOM 6500 N N . HIS A 1 795 ? 79.075 18.097 -103.996 1.00 88.06 795 HIS A N 1
ATOM 6501 C CA . HIS A 1 795 ? 79.534 19.232 -104.804 1.00 88.06 795 HIS A CA 1
ATOM 6502 C C . HIS A 1 795 ? 80.817 19.861 -104.242 1.00 88.06 795 HIS A C 1
ATOM 6504 O O . HIS A 1 795 ? 81.753 20.080 -105.008 1.00 88.06 795 HIS A O 1
ATOM 6510 N N . ILE A 1 796 ? 80.900 20.073 -102.923 1.00 90.38 796 ILE A N 1
ATOM 6511 C CA . ILE A 1 796 ? 82.109 20.591 -102.264 1.00 90.38 796 ILE A CA 1
ATOM 6512 C C . ILE A 1 796 ? 83.294 19.641 -102.483 1.00 90.38 796 ILE A C 1
ATOM 6514 O O . ILE A 1 796 ? 84.358 20.100 -102.882 1.00 90.38 796 ILE A O 1
ATOM 6518 N N . SER A 1 797 ? 83.123 18.321 -102.342 1.00 91.38 797 SER A N 1
ATOM 6519 C CA . SER A 1 797 ? 84.207 17.360 -102.616 1.00 91.38 797 SER A CA 1
ATOM 6520 C C . SER A 1 797 ? 84.708 17.414 -104.070 1.00 91.38 797 SER A C 1
ATOM 6522 O O . SER A 1 797 ? 85.911 17.316 -104.311 1.00 91.38 797 SER A O 1
ATOM 6524 N N . ILE A 1 798 ? 83.815 17.618 -105.047 1.00 91.69 798 ILE A N 1
ATOM 6525 C CA . ILE A 1 798 ? 84.190 17.790 -106.463 1.00 91.69 798 ILE A CA 1
ATOM 6526 C C . ILE A 1 798 ? 84.949 19.114 -106.675 1.00 91.69 798 ILE A C 1
ATOM 6528 O O . ILE A 1 798 ? 85.924 19.150 -107.433 1.00 91.69 798 ILE A O 1
ATOM 6532 N N . GLU A 1 799 ? 84.555 20.188 -105.987 1.00 88.50 799 GLU A N 1
ATOM 6533 C CA . GLU A 1 799 ? 85.275 21.468 -105.991 1.00 88.50 799 GLU A CA 1
ATOM 6534 C C . GLU A 1 799 ? 86.651 21.358 -105.307 1.00 88.50 799 GLU A C 1
ATOM 6536 O O . GLU A 1 799 ? 87.627 21.883 -105.836 1.00 88.50 799 GLU A O 1
ATOM 6541 N N . GLU A 1 800 ? 86.786 20.604 -104.213 1.00 90.81 800 GLU A N 1
ATOM 6542 C CA . GLU A 1 800 ? 88.065 20.304 -103.545 1.00 90.81 800 GLU A CA 1
ATOM 6543 C C . GLU A 1 800 ? 89.010 19.450 -104.405 1.00 90.81 800 GLU A C 1
ATOM 6545 O O . GLU A 1 800 ? 90.232 19.613 -104.358 1.00 90.81 800 GLU A O 1
ATOM 6550 N N . GLU A 1 801 ? 88.484 18.518 -105.201 1.00 90.25 801 GLU A N 1
ATOM 6551 C CA . GLU A 1 801 ? 89.281 17.835 -106.224 1.00 90.25 801 GLU A CA 1
ATOM 6552 C C . GLU A 1 801 ? 89.682 18.783 -107.362 1.00 90.25 801 GLU A C 1
ATOM 6554 O O . GLU A 1 801 ? 90.798 18.701 -107.872 1.00 90.25 801 GLU A O 1
ATOM 6559 N N . HIS A 1 802 ? 88.795 19.685 -107.790 1.00 90.62 802 HIS A N 1
ATOM 6560 C CA . HIS A 1 802 ? 89.108 20.670 -108.827 1.00 90.62 802 HIS A CA 1
ATOM 6561 C C . HIS A 1 802 ? 90.172 21.674 -108.354 1.00 90.62 802 HIS A C 1
ATOM 6563 O O . HIS A 1 802 ? 91.103 21.978 -109.099 1.00 90.62 802 HIS A O 1
ATOM 6569 N N . LEU A 1 803 ? 90.096 22.113 -107.095 1.00 88.62 803 LEU A N 1
ATOM 6570 C CA . LEU A 1 803 ? 91.128 22.904 -106.428 1.00 88.62 803 LEU A CA 1
ATOM 6571 C C . LEU A 1 803 ? 92.461 22.149 -106.395 1.00 88.62 803 LEU A C 1
ATOM 6573 O O . LEU A 1 803 ? 93.450 22.700 -106.867 1.00 88.62 803 LEU A O 1
ATOM 6577 N N . ARG A 1 804 ? 92.488 20.877 -105.971 1.00 92.00 804 ARG A N 1
ATOM 6578 C CA . ARG A 1 804 ? 93.715 20.054 -105.994 1.00 92.00 804 ARG A CA 1
ATOM 6579 C C . ARG A 1 804 ? 94.329 19.933 -107.392 1.00 92.00 804 ARG A C 1
ATOM 6581 O O . ARG A 1 804 ? 95.522 20.172 -107.536 1.00 92.00 804 ARG A O 1
ATOM 6588 N N . ARG A 1 805 ? 93.531 19.687 -108.440 1.00 90.25 805 ARG A N 1
ATOM 6589 C CA . ARG A 1 805 ? 94.020 19.678 -109.839 1.00 90.25 805 ARG A CA 1
ATOM 6590 C C . ARG A 1 805 ? 94.599 21.034 -110.268 1.00 90.25 805 ARG A C 1
ATOM 6592 O O . ARG A 1 805 ? 95.591 21.079 -110.992 1.00 90.25 805 ARG A O 1
ATOM 6599 N N . MET A 1 806 ? 94.010 22.148 -109.824 1.00 89.56 806 MET A N 1
ATOM 6600 C CA . MET A 1 806 ? 94.563 23.487 -110.073 1.00 89.56 806 MET A CA 1
ATOM 6601 C C . MET A 1 806 ? 95.833 23.762 -109.256 1.00 89.56 806 MET A C 1
ATOM 6603 O O . MET A 1 806 ? 96.723 24.452 -109.745 1.00 89.56 806 MET A O 1
ATOM 6607 N N . GLU A 1 807 ? 95.965 23.215 -108.046 1.00 89.75 807 GLU A N 1
ATOM 6608 C CA . GLU A 1 807 ? 97.199 23.290 -107.260 1.00 89.75 807 GLU A CA 1
ATOM 6609 C C . GLU A 1 807 ? 98.326 22.446 -107.864 1.00 89.75 807 GLU A C 1
ATOM 6611 O O . GLU A 1 807 ? 99.455 22.924 -107.937 1.00 89.75 807 GLU A O 1
ATOM 6616 N N . GLU A 1 808 ? 98.024 21.253 -108.376 1.00 90.69 808 GLU A N 1
ATOM 6617 C CA . GLU A 1 808 ? 98.948 20.420 -109.154 1.00 90.69 808 GLU A CA 1
ATOM 6618 C C . GLU A 1 808 ? 99.413 21.146 -110.425 1.00 90.69 808 GLU A C 1
ATOM 6620 O O . GLU A 1 808 ? 100.614 21.245 -110.674 1.00 90.69 808 GLU A O 1
ATOM 6625 N N . ALA A 1 809 ? 98.492 21.745 -111.189 1.00 88.62 809 ALA A N 1
ATOM 6626 C CA . ALA A 1 809 ? 98.836 22.562 -112.355 1.00 88.62 809 ALA A CA 1
ATOM 6627 C C . ALA A 1 809 ? 99.662 23.809 -111.976 1.00 88.62 809 ALA A C 1
ATOM 6629 O O . ALA A 1 809 ? 100.607 24.172 -112.676 1.00 88.62 809 ALA A O 1
ATOM 6630 N N . ARG A 1 810 ? 99.363 24.449 -110.837 1.00 90.50 810 ARG A N 1
ATOM 6631 C CA . ARG A 1 810 ? 100.144 25.573 -110.290 1.00 90.50 810 ARG A CA 1
ATOM 6632 C C . ARG A 1 810 ? 101.548 25.141 -109.860 1.00 90.50 810 ARG A C 1
ATOM 6634 O O . ARG A 1 810 ? 102.480 25.926 -110.016 1.00 90.50 810 ARG A O 1
ATOM 6641 N N . LEU A 1 811 ? 101.716 23.927 -109.334 1.00 89.56 811 LEU A N 1
ATOM 6642 C CA . LEU A 1 811 ? 103.027 23.353 -109.021 1.00 89.56 811 LEU A CA 1
ATOM 6643 C C . LEU A 1 811 ? 103.810 23.048 -110.304 1.00 89.56 811 LEU A C 1
ATOM 6645 O O . LEU A 1 811 ? 104.948 23.485 -110.411 1.00 89.56 811 LEU A O 1
ATOM 6649 N N . GLN A 1 812 ? 103.185 22.445 -111.319 1.00 89.75 812 GLN A N 1
ATOM 6650 C CA . GLN A 1 812 ? 103.813 22.223 -112.632 1.00 89.75 812 GLN A CA 1
ATOM 6651 C C . GLN A 1 812 ? 104.255 23.539 -113.299 1.00 89.75 812 GLN A C 1
ATOM 6653 O O . GLN A 1 812 ? 105.361 23.622 -113.827 1.00 89.75 812 GLN A O 1
ATOM 6658 N N . LEU A 1 813 ? 103.433 24.593 -113.231 1.00 87.38 813 LEU A N 1
ATOM 6659 C CA . LEU A 1 813 ? 103.810 25.937 -113.689 1.00 87.38 813 LEU A CA 1
ATOM 6660 C C . LEU A 1 813 ? 104.941 26.546 -112.846 1.00 87.38 813 LEU A C 1
ATOM 6662 O O . LEU A 1 813 ? 105.785 27.257 -113.386 1.00 87.38 813 LEU A O 1
ATOM 6666 N N . LYS A 1 814 ? 104.992 26.265 -111.538 1.00 89.12 814 LYS A N 1
ATOM 6667 C CA . LYS A 1 814 ? 106.092 26.708 -110.673 1.00 89.12 814 LYS A CA 1
ATOM 6668 C C . LYS A 1 814 ? 107.400 25.984 -111.006 1.00 89.12 814 LYS A C 1
ATOM 6670 O O . LYS A 1 814 ? 108.439 26.632 -111.023 1.00 89.12 814 LYS A O 1
ATOM 6675 N N . ASP A 1 815 ? 107.356 24.694 -111.316 1.00 87.69 815 ASP A N 1
ATOM 6676 C CA . ASP A 1 815 ? 108.538 23.933 -111.732 1.00 87.69 815 ASP A CA 1
ATOM 6677 C C . ASP A 1 815 ? 109.020 24.375 -113.126 1.00 87.69 815 ASP A C 1
ATOM 6679 O O . ASP A 1 815 ? 110.221 24.501 -113.345 1.00 87.69 815 ASP A O 1
ATOM 6683 N N . GLN A 1 816 ? 108.109 24.728 -114.043 1.00 87.25 816 GLN A N 1
ATOM 6684 C CA . GLN A 1 816 ? 108.466 25.374 -115.316 1.00 87.25 816 GLN A CA 1
ATOM 6685 C C . GLN A 1 816 ? 109.123 26.747 -115.107 1.00 87.25 816 GLN A C 1
ATOM 6687 O O . GLN A 1 816 ? 110.119 27.051 -115.762 1.00 87.25 816 GLN A O 1
ATOM 6692 N N . LEU A 1 817 ? 108.607 27.564 -114.180 1.00 84.38 817 LEU A N 1
ATOM 6693 C CA . LEU A 1 817 ? 109.255 28.818 -113.783 1.00 84.38 817 LEU A CA 1
ATOM 6694 C C . LEU A 1 817 ? 110.637 28.564 -113.170 1.00 84.38 817 LEU A C 1
ATOM 6696 O O . LEU A 1 817 ? 111.573 29.261 -113.539 1.00 84.38 817 LEU A O 1
ATOM 6700 N N . LEU A 1 818 ? 110.796 27.537 -112.331 1.00 89.50 818 LEU A N 1
ATOM 6701 C CA . LEU A 1 818 ? 112.090 27.156 -111.757 1.00 89.50 818 LEU A CA 1
ATOM 6702 C C . LEU A 1 818 ? 113.085 26.720 -112.846 1.00 89.50 818 LEU A C 1
ATOM 6704 O O . LEU A 1 818 ? 114.252 27.099 -112.799 1.00 89.50 818 LEU A O 1
ATOM 6708 N N . CYS A 1 819 ? 112.639 25.982 -113.869 1.00 86.81 819 CYS A N 1
ATOM 6709 C CA . CYS A 1 819 ? 113.475 25.675 -115.031 1.00 86.81 819 CYS A CA 1
ATOM 6710 C C . CYS A 1 819 ? 113.918 26.960 -115.750 1.00 86.81 819 CYS A C 1
ATOM 6712 O O . CYS A 1 819 ? 115.113 27.133 -115.985 1.00 86.81 819 CYS A O 1
ATOM 6714 N N . LEU A 1 820 ? 112.999 27.893 -116.020 1.00 84.94 820 LEU A N 1
ATOM 6715 C CA . LEU A 1 820 ? 113.315 29.188 -116.640 1.00 84.94 820 LEU A CA 1
ATOM 6716 C C . LEU A 1 820 ? 114.205 30.085 -115.755 1.00 84.94 820 LEU A C 1
ATOM 6718 O O . LEU A 1 820 ? 114.995 30.869 -116.281 1.00 84.94 820 LEU A O 1
ATOM 6722 N N . GLU A 1 821 ? 114.112 29.976 -114.429 1.00 83.31 821 GLU A N 1
ATOM 6723 C CA . GLU A 1 821 ? 115.033 30.602 -113.474 1.00 83.31 821 GLU A CA 1
ATOM 6724 C C . GLU A 1 821 ? 116.425 29.964 -113.578 1.00 83.31 821 GLU A C 1
ATOM 6726 O O . GLU A 1 821 ? 117.400 30.696 -113.710 1.00 83.31 821 GLU A O 1
ATOM 6731 N N . THR A 1 822 ? 116.550 28.631 -113.654 1.00 82.44 822 THR A N 1
ATOM 6732 C CA . THR A 1 822 ? 117.858 27.973 -113.870 1.00 82.44 822 THR A CA 1
ATOM 6733 C C . THR A 1 822 ? 118.456 28.232 -115.262 1.00 82.44 822 THR A C 1
ATOM 6735 O O . THR A 1 822 ? 119.677 28.292 -115.403 1.00 82.44 822 THR A O 1
ATOM 6738 N N . GLU A 1 823 ? 117.638 28.453 -116.298 1.00 83.19 823 GLU A N 1
ATOM 6739 C CA . GLU A 1 823 ? 118.106 28.936 -117.606 1.00 83.19 823 GLU A CA 1
ATOM 6740 C C . GLU A 1 823 ? 118.603 30.385 -117.519 1.00 83.19 823 GLU A C 1
ATOM 6742 O O . GLU A 1 823 ? 119.670 30.697 -118.052 1.00 83.19 823 GLU A O 1
ATOM 6747 N N . GLN A 1 824 ? 117.902 31.257 -116.788 1.00 79.31 824 GLN A N 1
ATOM 6748 C CA . GLN A 1 824 ? 118.366 32.619 -116.506 1.00 79.31 824 GLN A CA 1
ATOM 6749 C C . GLN A 1 824 ? 119.649 32.627 -115.668 1.00 79.31 824 GLN A C 1
ATOM 6751 O O . GLN A 1 824 ? 120.569 33.361 -116.010 1.00 79.31 824 GLN A O 1
ATOM 6756 N N . GLU A 1 825 ? 119.774 31.788 -114.637 1.00 82.06 825 GLU A N 1
ATOM 6757 C CA . GLU A 1 825 ? 121.016 31.609 -113.873 1.00 82.06 825 GLU A CA 1
ATOM 6758 C C . GLU A 1 825 ? 122.147 31.042 -114.740 1.00 82.06 825 GLU A C 1
ATOM 6760 O O . GLU A 1 825 ? 123.297 31.445 -114.585 1.00 82.06 825 GLU A O 1
ATOM 6765 N N . SER A 1 826 ? 121.846 30.163 -115.699 1.00 83.25 826 SER A N 1
ATOM 6766 C CA . SER A 1 826 ? 122.828 29.655 -116.665 1.00 83.25 826 SER A CA 1
ATOM 6767 C C . SER A 1 826 ? 123.312 30.758 -117.613 1.00 83.25 826 SER A C 1
ATOM 6769 O O . SER A 1 826 ? 124.520 30.921 -117.802 1.00 83.25 826 SER A O 1
ATOM 6771 N N . ILE A 1 827 ? 122.401 31.587 -118.136 1.00 82.50 827 ILE A N 1
ATOM 6772 C CA . ILE A 1 827 ? 122.722 32.769 -118.953 1.00 82.50 827 ILE A CA 1
ATOM 6773 C C . ILE A 1 827 ? 123.519 33.789 -118.129 1.00 82.50 827 ILE A C 1
ATOM 6775 O O . ILE A 1 827 ? 124.570 34.244 -118.574 1.00 82.50 827 ILE A O 1
ATOM 6779 N N . LEU A 1 828 ? 123.096 34.088 -116.898 1.00 80.12 828 LEU A N 1
ATOM 6780 C CA . LEU A 1 828 ? 123.828 34.925 -115.941 1.00 80.12 828 LEU A CA 1
ATOM 6781 C C . LEU A 1 828 ? 125.159 34.296 -115.509 1.00 80.12 828 LEU A C 1
ATOM 6783 O O . LEU A 1 828 ? 126.065 35.022 -115.123 1.00 80.12 828 LEU A O 1
ATOM 6787 N N . GLY A 1 829 ? 125.321 32.979 -115.619 1.00 81.88 829 GLY A N 1
ATOM 6788 C CA . GLY A 1 829 ? 126.575 32.255 -115.417 1.00 81.88 829 GLY A CA 1
ATOM 6789 C C . GLY A 1 829 ? 127.490 32.253 -116.646 1.00 81.88 829 GLY A C 1
ATOM 6790 O O . GLY A 1 829 ? 128.702 32.097 -116.496 1.00 81.88 829 GLY A O 1
ATOM 6791 N N . VAL A 1 830 ? 126.957 32.450 -117.856 1.00 79.62 830 VAL A N 1
ATOM 6792 C CA . VAL A 1 830 ? 127.735 32.724 -119.079 1.00 79.62 830 VAL A CA 1
ATOM 6793 C C . VAL A 1 830 ? 128.164 34.188 -119.101 1.00 79.62 830 VAL A C 1
ATOM 6795 O O . VAL A 1 830 ? 129.363 34.447 -119.132 1.00 79.62 830 VAL A O 1
ATOM 6798 N N . ILE A 1 831 ? 127.224 35.124 -118.932 1.00 75.62 831 ILE A N 1
ATOM 6799 C CA . ILE A 1 831 ? 127.506 36.549 -118.694 1.00 75.62 831 ILE A CA 1
ATOM 6800 C C . ILE A 1 831 ? 128.440 36.691 -117.489 1.00 75.62 831 ILE A C 1
ATOM 6802 O O . ILE A 1 831 ? 129.371 37.480 -117.517 1.00 75.62 831 ILE A O 1
ATOM 6806 N N . GLY A 1 832 ? 128.257 35.874 -116.454 1.00 78.81 832 GLY A N 1
ATOM 6807 C CA . GLY A 1 832 ? 129.123 35.797 -115.287 1.00 78.81 832 GLY A CA 1
ATOM 6808 C C . GLY A 1 832 ? 130.544 35.382 -115.643 1.00 78.81 832 GLY A C 1
ATOM 6809 O O . GLY A 1 832 ? 131.462 36.000 -115.139 1.00 78.81 832 GLY A O 1
ATOM 6810 N N . LYS A 1 833 ? 130.757 34.424 -116.556 1.00 75.25 833 LYS A N 1
ATOM 6811 C CA . LYS A 1 833 ? 132.094 34.042 -117.066 1.00 75.25 833 LYS A CA 1
ATOM 6812 C C . LYS A 1 833 ? 132.702 35.087 -118.004 1.00 75.25 833 LYS A C 1
ATOM 6814 O O . LYS A 1 833 ? 133.921 35.226 -118.024 1.00 75.25 833 LYS A O 1
ATOM 6819 N N . GLU A 1 834 ? 131.886 35.823 -118.753 1.00 73.75 834 GLU A N 1
ATOM 6820 C CA . GLU A 1 834 ? 132.322 36.952 -119.589 1.00 73.75 834 GLU A CA 1
ATOM 6821 C C . GLU A 1 834 ? 132.708 38.162 -118.727 1.00 73.75 834 GLU A C 1
ATOM 6823 O O . GLU A 1 834 ? 133.770 38.753 -118.923 1.00 73.75 834 GLU A O 1
ATOM 6828 N N . ILE A 1 835 ? 131.919 38.459 -117.691 1.00 73.94 835 ILE A N 1
ATOM 6829 C CA . ILE A 1 835 ? 132.262 39.394 -116.618 1.00 73.94 835 ILE A CA 1
ATOM 6830 C C . ILE A 1 835 ? 133.482 38.884 -115.862 1.00 73.94 835 ILE A C 1
ATOM 6832 O O . ILE A 1 835 ? 134.338 39.685 -115.552 1.00 73.94 835 ILE A O 1
ATOM 6836 N N . ASP A 1 836 ? 133.657 37.585 -115.634 1.00 73.19 836 ASP A N 1
ATOM 6837 C CA . ASP A 1 836 ? 134.845 37.036 -114.972 1.00 73.19 836 ASP A CA 1
ATOM 6838 C C . ASP A 1 836 ? 136.075 36.993 -115.906 1.00 73.19 836 ASP A C 1
ATOM 6840 O O . ASP A 1 836 ? 137.202 36.821 -115.442 1.00 73.19 836 ASP A O 1
ATOM 6844 N N . ALA A 1 837 ? 135.897 37.184 -117.218 1.00 63.47 837 ALA A N 1
ATOM 6845 C CA . ALA A 1 837 ? 136.972 37.455 -118.173 1.00 63.47 837 ALA A CA 1
ATOM 6846 C C . ALA A 1 837 ? 137.319 38.955 -118.191 1.00 63.47 837 ALA A C 1
ATOM 6848 O O . ALA A 1 837 ? 138.492 39.312 -118.086 1.00 63.47 837 ALA A O 1
ATOM 6849 N N . ALA A 1 838 ? 136.314 39.836 -118.212 1.00 53.41 838 ALA A N 1
ATOM 6850 C CA . ALA A 1 838 ? 136.490 41.283 -118.083 1.00 53.41 838 ALA A CA 1
ATOM 6851 C C . ALA A 1 838 ? 137.070 41.669 -116.708 1.00 53.41 838 ALA A C 1
ATOM 6853 O O . ALA A 1 838 ? 138.004 42.460 -116.616 1.00 53.41 838 ALA A O 1
ATOM 6854 N N . CYS A 1 839 ? 136.616 41.047 -115.627 1.00 50.34 839 CYS A N 1
ATOM 6855 C CA . CYS A 1 839 ? 137.175 41.182 -114.293 1.00 50.34 839 CYS A CA 1
ATOM 6856 C C . CYS A 1 839 ? 138.572 40.572 -114.235 1.00 50.34 839 CYS A C 1
ATOM 6858 O O . CYS A 1 839 ? 139.430 41.214 -113.661 1.00 50.34 839 CYS A O 1
ATOM 6860 N N . LYS A 1 840 ? 138.918 39.488 -114.941 1.00 56.81 840 LYS A N 1
ATOM 6861 C CA . LYS A 1 840 ? 140.345 39.118 -115.089 1.00 56.81 840 LYS A CA 1
ATOM 6862 C C . LYS A 1 840 ? 141.190 40.180 -115.822 1.00 56.81 840 LYS A C 1
ATOM 6864 O O . LYS A 1 840 ? 142.409 40.170 -115.666 1.00 56.81 840 LYS A O 1
ATOM 6869 N N . THR A 1 841 ? 140.578 41.137 -116.533 1.00 50.72 841 THR A N 1
ATOM 6870 C CA . THR A 1 841 ? 141.253 42.358 -117.031 1.00 50.72 841 THR A CA 1
ATOM 6871 C C . THR A 1 841 ? 141.158 43.586 -116.103 1.00 50.72 841 THR A C 1
ATOM 6873 O O . THR A 1 841 ? 141.975 44.491 -116.245 1.00 50.72 841 THR A O 1
ATOM 6876 N N . PHE A 1 842 ? 140.244 43.614 -115.120 1.00 49.41 842 PHE A N 1
ATOM 6877 C CA . PHE A 1 842 ? 139.997 44.765 -114.225 1.00 49.41 842 PHE A CA 1
ATOM 6878 C C . PHE A 1 842 ? 140.219 44.507 -112.717 1.00 49.41 842 PHE A C 1
ATOM 6880 O O . PHE A 1 842 ? 140.250 45.455 -111.936 1.00 49.41 842 PHE A O 1
ATOM 6887 N N . SER A 1 843 ? 140.389 43.261 -112.267 1.00 53.03 843 SER A N 1
ATOM 6888 C CA . SER A 1 843 ? 140.394 42.853 -110.853 1.00 53.03 843 SER A CA 1
ATOM 6889 C C . SER A 1 843 ? 141.755 43.077 -110.198 1.00 53.03 843 SER A C 1
ATOM 6891 O O . SER A 1 843 ? 142.420 42.138 -109.745 1.00 53.03 843 SER A O 1
ATOM 6893 N N . LYS A 1 844 ? 142.170 44.343 -110.154 1.00 46.06 844 LYS A N 1
ATOM 6894 C CA . LYS A 1 844 ? 143.255 44.807 -109.293 1.00 46.06 844 LYS A CA 1
ATOM 6895 C C . LYS A 1 844 ? 142.812 45.821 -108.184 1.00 46.06 844 LYS A C 1
ATOM 6897 O O . LYS A 1 844 ? 143.710 46.159 -107.430 1.00 46.06 844 LYS A O 1
ATOM 6902 N N . ASP A 1 845 ? 141.498 46.170 -107.978 1.00 39.00 845 ASP A N 1
ATOM 6903 C CA . ASP A 1 845 ? 140.907 47.104 -106.913 1.00 39.00 845 ASP A CA 1
ATOM 6904 C C . ASP A 1 845 ? 139.339 46.845 -106.462 1.00 39.00 845 ASP A C 1
ATOM 6906 O O . ASP A 1 845 ? 138.693 46.142 -107.236 1.00 39.00 845 ASP A O 1
ATOM 6910 N N . SER A 1 846 ? 138.684 47.283 -105.278 1.00 40.66 846 SER A N 1
ATOM 6911 C CA . SER A 1 846 ? 137.272 46.891 -104.636 1.00 40.66 846 SER A CA 1
ATOM 6912 C C . SER A 1 846 ? 136.589 47.768 -103.407 1.00 40.66 846 SER A C 1
ATOM 6914 O O . SER A 1 846 ? 137.238 48.775 -103.147 1.00 40.66 846 SER A O 1
ATOM 6916 N N . VAL A 1 847 ? 135.463 47.650 -102.531 1.00 46.44 847 VAL A N 1
ATOM 6917 C CA . VAL A 1 847 ? 134.070 46.963 -102.215 1.00 46.44 847 VAL A CA 1
ATOM 6918 C C . VAL A 1 847 ? 133.212 47.380 -100.838 1.00 46.44 847 VAL A C 1
ATOM 6920 O O . VAL A 1 847 ? 133.880 47.889 -99.944 1.00 46.44 847 VAL A O 1
ATOM 6923 N N . GLU A 1 848 ? 131.828 47.152 -100.585 1.00 46.00 848 GLU A N 1
ATOM 6924 C CA . GLU A 1 848 ? 130.939 46.845 -99.281 1.00 46.00 848 GLU A CA 1
ATOM 6925 C C . GLU A 1 848 ? 129.755 47.753 -98.528 1.00 46.00 848 GLU A C 1
ATOM 6927 O O . GLU A 1 848 ? 130.022 48.946 -98.400 1.00 46.00 848 GLU A O 1
ATOM 6932 N N . LYS A 1 849 ? 128.566 47.244 -97.904 1.00 38.97 849 LYS A N 1
ATOM 6933 C CA . LYS A 1 849 ? 127.714 47.606 -96.583 1.00 38.97 849 LYS A CA 1
ATOM 6934 C C . LYS A 1 849 ? 126.070 47.729 -96.433 1.00 38.97 849 LYS A C 1
ATOM 6936 O O . LYS A 1 849 ? 125.507 48.312 -97.346 1.00 38.97 849 LYS A O 1
ATOM 6941 N N . LEU A 1 850 ? 125.292 47.320 -95.311 1.00 32.38 850 LEU A N 1
ATOM 6942 C CA . LEU A 1 850 ? 123.747 47.485 -94.926 1.00 32.38 850 LEU A CA 1
ATOM 6943 C C . LEU A 1 850 ? 123.130 47.130 -93.420 1.00 32.38 850 LEU A C 1
ATOM 6945 O O . LEU A 1 850 ? 123.865 46.375 -92.782 1.00 32.38 850 LEU A O 1
ATOM 6949 N N . LYS A 1 851 ? 121.854 47.522 -92.876 1.00 30.27 851 LYS A N 1
ATOM 6950 C CA . LYS A 1 851 ? 120.874 46.980 -91.700 1.00 30.27 851 LYS A CA 1
ATOM 6951 C C . LYS A 1 851 ? 119.795 47.962 -90.903 1.00 30.27 851 LYS A C 1
ATOM 6953 O O . LYS A 1 851 ? 120.048 49.137 -91.128 1.00 30.27 851 LYS A O 1
ATOM 6958 N N . VAL A 1 852 ? 118.697 47.838 -89.986 1.00 25.59 852 VAL A N 1
ATOM 6959 C CA . VAL A 1 852 ? 117.517 46.998 -89.288 1.00 25.59 852 VAL A CA 1
ATOM 6960 C C . VAL A 1 852 ? 116.255 47.889 -88.678 1.00 25.59 852 VAL A C 1
ATOM 6962 O O . VAL A 1 852 ? 116.202 48.977 -89.235 1.00 25.59 852 VAL A O 1
ATOM 6965 N N . PHE A 1 853 ? 115.192 47.770 -87.728 1.00 26.64 853 PHE A N 1
ATOM 6966 C CA . PHE A 1 853 ? 114.597 47.097 -86.421 1.00 26.64 853 PHE A CA 1
ATOM 6967 C C . PHE A 1 853 ? 112.987 47.289 -86.029 1.00 26.64 853 PHE A C 1
ATOM 6969 O O . PHE A 1 853 ? 112.311 47.858 -86.878 1.00 26.64 853 PHE A O 1
ATOM 6976 N N . SER A 1 854 ? 112.322 46.892 -84.836 1.00 22.28 854 SER A N 1
ATOM 6977 C CA . SER A 1 854 ? 110.819 47.098 -84.340 1.00 22.28 854 SER A CA 1
ATOM 6978 C C . SER A 1 854 ? 110.275 46.734 -82.820 1.00 22.28 854 SER A C 1
ATOM 6980 O O . SER A 1 854 ? 111.095 46.185 -82.090 1.00 22.28 854 SER A O 1
ATOM 6982 N N . SER A 1 855 ? 108.979 46.986 -82.300 1.00 26.36 855 SER A N 1
ATOM 6983 C CA . SER A 1 855 ? 108.355 46.719 -80.864 1.00 26.36 855 SER A CA 1
ATOM 6984 C C . SER A 1 855 ? 106.743 46.806 -80.495 1.00 26.36 855 SER A C 1
ATOM 6986 O O . SER A 1 855 ? 105.997 47.102 -81.423 1.00 26.36 855 SER A O 1
ATOM 6988 N N . GLY A 1 856 ? 106.157 46.575 -79.223 1.00 31.16 856 GLY A N 1
ATOM 6989 C CA . GLY A 1 856 ? 104.656 46.707 -78.743 1.00 31.16 856 GLY A CA 1
ATOM 6990 C C . GLY A 1 856 ? 104.068 46.408 -77.221 1.00 31.16 856 GLY A C 1
ATOM 6991 O O . GLY A 1 856 ? 104.901 46.000 -76.414 1.00 31.16 856 GLY A O 1
ATOM 6992 N N . PRO A 1 857 ? 102.725 46.604 -76.790 1.00 30.69 857 PRO A N 1
ATOM 6993 C CA . PRO A 1 857 ? 102.020 46.622 -75.373 1.00 30.69 857 PRO A CA 1
ATOM 6994 C C . PRO A 1 857 ? 100.543 45.939 -75.116 1.00 30.69 857 PRO A C 1
ATOM 6996 O O . PRO A 1 857 ? 100.129 45.307 -76.082 1.00 30.69 857 PRO A O 1
ATOM 6999 N N . ASP A 1 858 ? 99.579 45.991 -74.079 1.00 28.20 858 ASP A N 1
ATOM 7000 C CA . ASP A 1 858 ? 99.308 46.181 -72.544 1.00 28.20 858 ASP A CA 1
ATOM 7001 C C . ASP A 1 858 ? 97.754 46.010 -71.981 1.00 28.20 858 ASP A C 1
ATOM 7003 O O . ASP A 1 858 ? 96.887 45.903 -72.846 1.00 28.20 858 ASP A O 1
ATOM 7007 N N . ILE A 1 859 ? 97.368 46.039 -70.623 1.00 24.03 859 ILE A N 1
ATOM 7008 C CA . ILE A 1 859 ? 96.036 46.370 -69.826 1.00 24.03 859 ILE A CA 1
ATOM 7009 C C . ILE A 1 859 ? 95.102 45.342 -68.956 1.00 24.03 859 ILE A C 1
ATOM 7011 O O . ILE A 1 859 ? 94.886 44.224 -69.414 1.00 24.03 859 ILE A O 1
ATOM 7015 N N . HIS A 1 860 ? 94.453 45.703 -67.758 1.00 33.03 860 HIS A N 1
ATOM 7016 C CA . HIS A 1 860 ? 93.305 45.000 -66.957 1.00 33.03 860 HIS A CA 1
ATOM 7017 C C . HIS A 1 860 ? 92.469 45.776 -65.783 1.00 33.03 860 HIS A C 1
ATOM 7019 O O . HIS A 1 860 ? 92.713 46.967 -65.616 1.00 33.03 860 HIS A O 1
ATOM 7025 N N . TYR A 1 861 ? 91.493 45.172 -64.980 1.00 31.78 861 TYR A N 1
ATOM 7026 C CA . TYR A 1 861 ? 90.525 45.753 -63.908 1.00 31.78 861 TYR A CA 1
ATOM 7027 C C . TYR A 1 861 ? 89.960 44.826 -62.695 1.00 31.78 861 TYR A C 1
ATOM 7029 O O . TYR A 1 861 ? 90.301 43.646 -62.714 1.00 31.78 861 TYR A O 1
ATOM 7037 N N . ASP A 1 862 ? 89.123 45.285 -61.673 1.00 44.56 862 ASP A N 1
ATOM 7038 C CA . ASP A 1 862 ? 88.541 44.538 -60.435 1.00 44.56 862 ASP A CA 1
ATOM 7039 C C . ASP A 1 862 ? 87.266 45.111 -59.586 1.00 44.56 862 ASP A C 1
ATOM 7041 O O . ASP A 1 862 ? 87.056 46.325 -59.655 1.00 44.56 862 ASP A O 1
ATOM 7045 N N . PRO A 1 863 ? 86.404 44.331 -58.797 1.00 55.91 863 PRO A N 1
ATOM 7046 C CA . PRO A 1 863 ? 85.203 44.808 -57.950 1.00 55.91 863 PRO A CA 1
ATOM 7047 C C . PRO A 1 863 ? 84.557 44.019 -56.666 1.00 55.91 863 PRO A C 1
ATOM 7049 O O . PRO A 1 863 ? 84.199 42.858 -56.840 1.00 55.91 863 PRO A O 1
ATOM 7052 N N . HIS A 1 864 ? 84.183 44.581 -55.440 1.00 74.44 864 HIS A N 1
ATOM 7053 C CA . HIS A 1 864 ? 83.368 43.902 -54.290 1.00 74.44 864 HIS A CA 1
ATOM 7054 C C . HIS A 1 864 ? 82.837 44.726 -52.990 1.00 74.44 864 HIS A C 1
ATOM 7056 O O . HIS A 1 864 ? 83.508 45.703 -52.679 1.00 74.44 864 HIS A O 1
ATOM 7062 N N . ARG A 1 865 ? 81.749 44.352 -52.169 1.00 77.38 865 ARG A N 1
ATOM 7063 C CA . ARG A 1 865 ? 81.453 44.677 -50.666 1.00 77.38 865 ARG A CA 1
ATOM 7064 C C . ARG A 1 865 ? 80.113 44.248 -49.919 1.00 77.38 865 ARG A C 1
ATOM 7066 O O . ARG A 1 865 ? 80.149 43.973 -48.719 1.00 77.38 865 ARG A O 1
ATOM 7073 N N . TRP A 1 866 ? 78.926 44.269 -50.550 1.00 79.56 866 TRP A N 1
ATOM 7074 C CA . TRP A 1 866 ? 77.566 44.360 -49.909 1.00 79.56 866 TRP A CA 1
ATOM 7075 C C . TRP A 1 866 ? 77.089 43.189 -49.009 1.00 79.56 866 TRP A C 1
ATOM 7077 O O . TRP A 1 866 ? 76.308 43.383 -48.077 1.00 79.56 866 TRP A O 1
ATOM 7087 N N . LEU A 1 867 ? 77.550 41.963 -49.269 1.00 78.81 867 LEU A N 1
ATOM 7088 C CA . LEU A 1 867 ? 76.965 40.729 -48.713 1.00 78.81 867 LEU A CA 1
ATOM 7089 C C . LEU A 1 867 ? 77.081 40.595 -47.176 1.00 78.81 867 LEU A C 1
ATOM 7091 O O . LEU A 1 867 ? 76.280 39.907 -46.542 1.00 78.81 867 LEU A O 1
ATOM 7095 N N . ALA A 1 868 ? 78.086 41.236 -46.572 1.00 83.75 868 ALA A N 1
ATOM 7096 C CA . ALA A 1 868 ? 78.414 41.079 -45.155 1.00 83.75 868 ALA A CA 1
ATOM 7097 C C . ALA A 1 868 ? 77.377 41.720 -44.210 1.00 83.75 868 ALA A C 1
ATOM 7099 O O . ALA A 1 868 ? 77.045 41.141 -43.176 1.00 83.75 868 ALA A O 1
ATOM 7100 N N . GLU A 1 869 ? 76.834 42.885 -44.573 1.00 83.00 869 GLU A N 1
ATOM 7101 C CA . GLU A 1 869 ? 75.925 43.672 -43.720 1.00 83.00 869 GLU A CA 1
ATOM 7102 C C . GLU A 1 869 ? 74.527 43.044 -43.592 1.00 83.00 869 GLU A C 1
ATOM 7104 O O . GLU A 1 869 ? 73.839 43.231 -42.586 1.00 83.00 869 GLU A O 1
ATOM 7109 N N . SER A 1 870 ? 74.109 42.267 -44.595 1.00 76.50 870 SER A N 1
ATOM 7110 C CA . SER A 1 870 ? 72.852 41.508 -44.568 1.00 76.50 870 SER A CA 1
ATOM 7111 C C . SER A 1 870 ? 72.940 40.291 -43.639 1.00 76.50 870 SER A C 1
ATOM 7113 O O . SER A 1 870 ? 71.965 39.948 -42.970 1.00 76.50 870 SER A O 1
ATOM 7115 N N . LYS A 1 871 ? 74.116 39.651 -43.555 1.00 88.81 871 LYS A N 1
ATOM 7116 C CA . LYS A 1 871 ? 74.339 38.444 -42.743 1.00 88.81 871 LYS A CA 1
ATOM 7117 C C . LYS A 1 871 ? 74.216 38.720 -41.240 1.00 88.81 871 LYS A C 1
ATOM 7119 O O . LYS A 1 871 ? 73.539 37.971 -40.539 1.00 88.81 871 LYS A O 1
ATOM 7124 N N . THR A 1 872 ? 74.826 39.797 -40.745 1.00 86.94 872 THR A N 1
ATOM 7125 C CA . THR A 1 872 ? 74.847 40.121 -39.304 1.00 86.94 872 THR A CA 1
ATOM 7126 C C . THR A 1 872 ? 73.458 40.452 -38.753 1.00 86.94 872 THR A C 1
ATOM 7128 O O . THR A 1 872 ? 73.103 39.986 -37.671 1.00 86.94 872 THR A O 1
ATOM 7131 N N . LYS A 1 873 ? 72.628 41.173 -39.521 1.00 86.50 873 LYS A N 1
ATOM 7132 C CA . LYS A 1 873 ? 71.233 41.485 -39.153 1.00 86.50 873 LYS A CA 1
ATOM 7133 C C . LYS A 1 873 ? 70.374 40.226 -38.999 1.00 86.50 873 LYS A C 1
ATOM 7135 O O . LYS A 1 873 ? 69.583 40.138 -38.063 1.00 86.50 873 LYS A O 1
ATOM 7140 N N . LEU A 1 874 ? 70.551 39.241 -39.884 1.00 87.31 874 LEU A N 1
ATOM 7141 C CA . LEU A 1 874 ? 69.840 37.961 -39.801 1.00 87.31 874 LEU A CA 1
ATOM 7142 C C . LEU A 1 874 ? 70.284 37.126 -38.593 1.00 87.31 874 LEU A C 1
ATOM 7144 O O . LEU A 1 874 ? 69.434 36.518 -37.946 1.00 87.31 874 LEU A O 1
ATOM 7148 N N . GLN A 1 875 ? 71.579 37.124 -38.255 1.00 90.38 875 GLN A N 1
ATOM 7149 C CA . GLN A 1 875 ? 72.083 36.426 -37.064 1.00 90.38 875 GLN A CA 1
ATOM 7150 C C . GLN A 1 875 ? 71.454 36.981 -35.776 1.00 90.38 875 GLN A C 1
ATOM 7152 O O . GLN A 1 875 ? 70.884 36.207 -35.010 1.00 90.38 875 GLN A O 1
ATOM 7157 N N . TRP A 1 876 ? 71.437 38.309 -35.603 1.00 93.88 876 TRP A N 1
ATOM 7158 C CA . TRP A 1 876 ? 70.828 38.949 -34.430 1.00 93.88 876 TRP A CA 1
ATOM 7159 C C . TRP A 1 876 ? 69.329 38.625 -34.281 1.00 93.88 876 TRP A C 1
ATOM 7161 O O . TRP A 1 876 ? 68.876 38.266 -33.195 1.00 93.88 876 TRP A O 1
ATOM 7171 N N . LEU A 1 877 ? 68.559 38.655 -35.378 1.00 89.38 877 LEU A N 1
ATOM 7172 C CA . LEU A 1 877 ? 67.140 38.269 -35.353 1.00 89.38 877 LEU A CA 1
ATOM 7173 C C . LEU A 1 877 ? 66.935 36.793 -34.968 1.00 89.38 877 LEU A C 1
ATOM 7175 O O . LEU A 1 877 ? 65.988 36.470 -34.253 1.00 89.38 877 LEU A O 1
ATOM 7179 N N . CYS A 1 878 ? 67.824 35.894 -35.402 1.00 89.12 878 CYS A N 1
ATOM 7180 C CA . CYS A 1 878 ? 67.772 34.482 -35.015 1.00 89.12 878 CYS A CA 1
ATOM 7181 C C . CYS A 1 878 ? 68.098 34.263 -33.528 1.00 89.12 878 CYS A C 1
ATOM 7183 O O . CYS A 1 878 ? 67.615 33.300 -32.933 1.00 89.12 878 CYS A O 1
ATOM 7185 N N . GLU A 1 879 ? 68.924 35.120 -32.932 1.00 92.38 879 GLU A N 1
ATOM 7186 C CA . GLU A 1 879 ? 69.309 35.063 -31.519 1.00 92.38 879 GLU A CA 1
ATOM 7187 C C . GLU A 1 879 ? 68.186 35.609 -30.617 1.00 92.38 879 GLU A C 1
ATOM 7189 O O . GLU A 1 879 ? 67.748 34.906 -29.706 1.00 92.38 879 GLU A O 1
ATOM 7194 N N . GLU A 1 880 ? 67.617 36.774 -30.948 1.00 90.06 880 GLU A N 1
ATOM 7195 C CA . GLU A 1 880 ? 66.465 37.378 -30.250 1.00 90.06 880 GLU A CA 1
ATOM 7196 C C . GLU A 1 880 ? 65.219 36.461 -30.265 1.00 90.06 880 GLU A C 1
ATOM 7198 O O . GLU A 1 880 ? 64.493 36.354 -29.270 1.00 90.06 880 GLU A O 1
ATOM 7203 N N . LEU A 1 881 ? 64.976 35.748 -31.377 1.00 88.94 881 LEU A N 1
ATOM 7204 C CA . LEU A 1 881 ? 63.890 34.764 -31.482 1.00 88.94 881 LEU A CA 1
ATOM 7205 C C . LEU A 1 881 ? 64.115 33.545 -30.575 1.00 88.94 881 LEU A C 1
ATOM 7207 O O . LEU A 1 881 ? 63.201 33.165 -29.842 1.00 88.94 881 LEU A O 1
ATOM 7211 N N . LYS A 1 882 ? 65.324 32.966 -30.567 1.00 92.25 882 LYS A N 1
ATOM 7212 C CA . LYS A 1 882 ? 65.679 31.850 -29.666 1.00 92.25 882 LYS A CA 1
ATOM 7213 C C . LYS A 1 882 ? 65.571 32.253 -28.198 1.00 92.25 882 LYS A C 1
ATOM 7215 O O . LYS A 1 882 ? 65.124 31.464 -27.368 1.00 92.25 882 LYS A O 1
ATOM 7220 N N . GLU A 1 883 ? 65.959 33.481 -27.861 1.00 92.12 883 GLU A N 1
ATOM 7221 C CA . GLU A 1 883 ? 65.867 33.962 -26.486 1.00 92.12 883 GLU A CA 1
ATOM 7222 C C . GLU A 1 883 ? 64.406 34.182 -26.051 1.00 92.12 883 GLU A C 1
ATOM 7224 O O . GLU A 1 883 ? 64.052 33.858 -24.915 1.00 92.12 883 GLU A O 1
ATOM 7229 N N . ARG A 1 884 ? 63.514 34.640 -26.947 1.00 90.19 884 ARG A N 1
ATOM 7230 C CA . ARG A 1 884 ? 62.058 34.629 -26.690 1.00 90.19 884 ARG A CA 1
ATOM 7231 C C . ARG A 1 884 ? 61.501 33.221 -26.519 1.00 90.19 884 ARG A C 1
ATOM 7233 O O . ARG A 1 884 ? 60.775 32.989 -25.556 1.00 90.19 884 ARG A O 1
ATOM 7240 N N . GLU A 1 885 ? 61.859 32.290 -27.399 1.00 91.44 885 GLU A N 1
ATOM 7241 C CA . GLU A 1 885 ? 61.400 30.898 -27.330 1.00 91.44 885 GLU A CA 1
ATOM 7242 C C . GLU A 1 885 ? 61.794 30.243 -25.991 1.00 91.44 885 GLU A C 1
ATOM 7244 O O . GLU A 1 885 ? 60.983 29.579 -25.346 1.00 91.44 885 GLU A O 1
ATOM 7249 N N . ASN A 1 886 ? 63.019 30.488 -25.517 1.00 93.44 886 ASN A N 1
ATOM 7250 C CA . ASN A 1 886 ? 63.499 29.982 -24.230 1.00 93.44 886 ASN A CA 1
ATOM 7251 C C . ASN A 1 886 ? 62.818 30.661 -23.028 1.00 93.44 886 ASN A C 1
ATOM 7253 O O . ASN A 1 886 ? 62.468 29.977 -22.064 1.00 93.44 886 ASN A O 1
ATOM 7257 N N . ARG A 1 887 ? 62.556 31.977 -23.084 1.00 93.25 887 ARG A N 1
ATOM 7258 C CA . ARG A 1 887 ? 61.733 32.668 -22.071 1.00 93.25 887 ARG A CA 1
ATOM 7259 C C . ARG A 1 887 ? 60.323 32.076 -22.002 1.00 93.25 887 ARG A C 1
ATOM 7261 O O . ARG A 1 887 ? 59.826 31.832 -20.905 1.00 93.25 887 ARG A O 1
ATOM 7268 N N . GLU A 1 888 ? 59.702 31.790 -23.145 1.00 92.00 888 GLU A N 1
ATOM 7269 C CA . GLU A 1 888 ? 58.369 31.185 -23.185 1.00 92.00 888 GLU A CA 1
ATOM 7270 C C . GLU A 1 888 ? 58.368 29.747 -22.645 1.00 92.00 888 GLU A C 1
ATOM 7272 O O . GLU A 1 888 ? 57.515 29.407 -21.826 1.00 92.00 888 GLU A O 1
ATOM 7277 N N . LYS A 1 889 ? 59.349 28.913 -23.023 1.00 93.50 889 LYS A N 1
ATOM 7278 C CA . LYS A 1 889 ? 59.526 27.560 -22.460 1.00 93.50 889 LYS A CA 1
ATOM 7279 C C . LYS A 1 889 ? 59.640 27.597 -20.933 1.00 93.50 889 LYS A C 1
ATOM 7281 O O . LYS A 1 889 ? 58.952 26.830 -20.261 1.00 93.50 889 LYS A O 1
ATOM 7286 N N . ASN A 1 890 ? 60.428 28.524 -20.387 1.00 96.06 890 ASN A N 1
ATOM 7287 C CA . ASN A 1 890 ? 60.582 28.694 -18.941 1.00 96.06 890 ASN A CA 1
ATOM 7288 C C . ASN A 1 890 ? 59.268 29.119 -18.263 1.00 96.06 890 ASN A C 1
ATOM 7290 O O . ASN A 1 890 ? 58.894 28.527 -17.251 1.00 96.06 890 ASN A O 1
ATOM 7294 N N . LEU A 1 891 ? 58.524 30.072 -18.838 1.00 92.81 891 LEU A N 1
ATOM 7295 C CA . LEU A 1 891 ? 57.212 30.491 -18.322 1.00 92.81 891 LEU A CA 1
ATOM 7296 C C . LEU A 1 891 ? 56.171 29.361 -18.388 1.00 92.81 891 LEU A C 1
ATOM 7298 O O . LEU A 1 891 ? 55.447 29.133 -17.420 1.00 92.81 891 LEU A O 1
ATOM 7302 N N . ARG A 1 892 ? 56.124 28.599 -19.489 1.00 93.25 892 ARG A N 1
ATOM 7303 C CA . ARG A 1 892 ? 55.265 27.407 -19.624 1.00 93.25 892 ARG A CA 1
ATOM 7304 C C . ARG A 1 892 ? 55.615 26.345 -18.573 1.00 93.25 892 ARG A C 1
ATOM 7306 O O . ARG A 1 892 ? 54.709 25.744 -17.998 1.00 93.25 892 ARG A O 1
ATOM 7313 N N . HIS A 1 893 ? 56.902 26.142 -18.280 1.00 94.25 893 HIS A N 1
ATOM 7314 C CA . HIS A 1 893 ? 57.357 25.195 -17.258 1.00 94.25 893 HIS A CA 1
ATOM 7315 C C . HIS A 1 893 ? 57.013 25.664 -15.832 1.00 94.25 893 HIS A C 1
ATOM 7317 O O . HIS A 1 893 ? 56.519 24.872 -15.033 1.00 94.25 893 HIS A O 1
ATOM 7323 N N . GLN A 1 894 ? 57.170 26.958 -15.530 1.00 92.62 894 GLN A N 1
ATOM 7324 C CA . GLN A 1 894 ? 56.728 27.556 -14.262 1.00 92.62 894 GLN A CA 1
ATOM 7325 C C . GLN A 1 894 ? 55.207 27.439 -14.071 1.00 92.62 894 GLN A C 1
ATOM 7327 O O . GLN A 1 894 ? 54.758 27.002 -13.016 1.00 92.62 894 GLN A O 1
ATOM 7332 N N . LEU A 1 895 ? 54.406 27.734 -15.102 1.00 91.44 895 LEU A N 1
ATOM 7333 C CA . LEU A 1 895 ? 52.948 27.561 -15.058 1.00 91.44 895 LEU A CA 1
ATOM 7334 C C . LEU A 1 895 ? 52.532 26.095 -14.858 1.00 91.44 895 LEU A C 1
ATOM 7336 O O . LEU A 1 895 ? 51.542 25.831 -14.175 1.00 91.44 895 LEU A O 1
ATOM 7340 N N . MET A 1 896 ? 53.277 25.141 -15.422 1.00 94.88 896 MET A N 1
ATOM 7341 C CA . MET A 1 896 ? 53.057 23.709 -15.203 1.00 94.88 896 MET A CA 1
ATOM 7342 C C . MET A 1 896 ? 53.361 23.314 -13.748 1.00 94.88 896 MET A C 1
ATOM 7344 O O . MET A 1 896 ? 52.520 22.684 -13.108 1.00 94.88 896 MET A O 1
ATOM 7348 N N . LEU A 1 897 ? 54.487 23.776 -13.191 1.00 94.94 897 LEU A N 1
ATOM 7349 C CA . LEU A 1 897 ? 54.846 23.569 -11.783 1.00 94.94 897 LEU A CA 1
ATOM 7350 C C . LEU A 1 897 ? 53.808 24.172 -10.824 1.00 94.94 897 LEU A C 1
ATOM 7352 O O . LEU A 1 897 ? 53.358 23.478 -9.916 1.00 94.94 897 LEU A O 1
ATOM 7356 N N . CYS A 1 898 ? 53.359 25.411 -11.048 1.00 90.62 898 CYS A N 1
ATOM 7357 C CA . CYS A 1 898 ? 52.314 26.033 -10.229 1.00 90.62 898 CYS A CA 1
ATOM 7358 C C . CYS A 1 898 ? 50.975 25.281 -10.322 1.00 90.62 898 CYS A C 1
ATOM 7360 O O . CYS A 1 898 ? 50.296 25.113 -9.312 1.00 90.62 898 CYS A O 1
ATOM 7362 N N . ARG A 1 899 ? 50.600 24.774 -11.506 1.00 94.25 899 ARG A N 1
ATOM 7363 C CA . ARG A 1 899 ? 49.408 23.920 -11.662 1.00 94.25 899 ARG A CA 1
ATOM 7364 C C . ARG A 1 899 ? 49.539 22.604 -10.896 1.00 94.25 899 ARG A C 1
ATOM 7366 O O . ARG A 1 899 ? 48.564 22.187 -10.282 1.00 94.25 899 ARG A O 1
ATOM 7373 N N . GLN A 1 900 ? 50.714 21.972 -10.891 1.00 93.75 900 GLN A N 1
ATOM 7374 C CA . GLN A 1 900 ? 50.922 20.752 -10.108 1.00 93.75 900 GLN A CA 1
ATOM 7375 C C . GLN A 1 900 ? 50.933 21.034 -8.600 1.00 93.75 900 GLN A C 1
ATOM 7377 O O . GLN A 1 900 ? 50.318 20.293 -7.847 1.00 93.75 900 GLN A O 1
ATOM 7382 N N . GLN A 1 901 ? 51.540 22.136 -8.151 1.00 92.19 901 GLN A N 1
ATOM 7383 C CA . GLN A 1 901 ? 51.469 22.563 -6.748 1.00 92.19 901 GLN A CA 1
ATOM 7384 C C . GLN A 1 901 ? 50.022 22.791 -6.290 1.00 92.19 901 GLN A C 1
ATOM 7386 O O . GLN A 1 901 ? 49.666 22.367 -5.195 1.00 92.19 901 GLN A O 1
ATOM 7391 N N . LEU A 1 902 ? 49.175 23.400 -7.129 1.00 92.31 902 LEU A N 1
ATOM 7392 C CA . LEU A 1 902 ? 47.751 23.574 -6.830 1.00 92.31 902 LEU A CA 1
ATOM 7393 C C . LEU A 1 902 ? 47.000 22.235 -6.740 1.00 92.31 902 LEU A C 1
ATOM 7395 O O . LEU A 1 902 ? 46.246 22.065 -5.789 1.00 92.31 902 LEU A O 1
ATOM 7399 N N . ARG A 1 903 ? 47.248 21.280 -7.652 1.00 95.19 903 ARG A N 1
ATOM 7400 C CA . ARG A 1 903 ? 46.676 19.918 -7.574 1.00 95.19 903 ARG A CA 1
ATOM 7401 C C . ARG A 1 903 ? 47.075 19.200 -6.289 1.00 95.19 903 ARG A C 1
ATOM 7403 O O . ARG A 1 903 ? 46.210 18.768 -5.542 1.00 95.19 903 ARG A O 1
ATOM 7410 N N . ASN A 1 904 ? 48.372 19.168 -5.980 1.00 93.44 904 ASN A N 1
ATOM 7411 C CA . ASN A 1 904 ? 48.869 18.551 -4.752 1.00 93.44 904 ASN A CA 1
ATOM 7412 C C . ASN A 1 904 ? 48.235 19.199 -3.503 1.00 93.44 904 ASN A C 1
ATOM 7414 O O . ASN A 1 904 ? 47.993 18.521 -2.511 1.00 93.44 904 ASN A O 1
ATOM 7418 N N . LEU A 1 905 ? 47.959 20.511 -3.527 1.00 94.75 905 LEU A N 1
ATOM 7419 C CA . LEU A 1 905 ? 47.279 21.205 -2.429 1.00 94.75 905 LEU A CA 1
ATOM 7420 C C . LEU A 1 905 ? 45.782 20.869 -2.337 1.00 94.75 905 LEU A C 1
ATOM 7422 O O . LEU A 1 905 ? 45.286 20.749 -1.217 1.00 94.75 905 LEU A O 1
ATOM 7426 N N . THR A 1 906 ? 45.067 20.693 -3.455 1.00 93.19 906 THR A N 1
ATOM 7427 C CA . THR A 1 906 ? 43.664 20.240 -3.432 1.00 93.19 906 THR A CA 1
ATOM 7428 C C . THR A 1 906 ? 43.555 18.779 -3.006 1.00 93.19 906 THR A C 1
ATOM 7430 O O . THR A 1 906 ? 42.793 18.490 -2.094 1.00 93.19 906 THR A O 1
ATOM 7433 N N . GLU A 1 907 ? 44.393 17.892 -3.548 1.00 94.00 907 GLU A N 1
ATOM 7434 C CA . GLU A 1 907 ? 44.471 16.470 -3.175 1.00 94.00 907 GLU A CA 1
ATOM 7435 C C . GLU A 1 907 ? 44.790 16.303 -1.676 1.00 94.00 907 GLU A C 1
ATOM 7437 O O . GLU A 1 907 ? 44.113 15.559 -0.965 1.00 94.00 907 GLU A O 1
ATOM 7442 N N . ASN A 1 908 ? 45.754 17.071 -1.148 1.00 93.56 908 ASN A N 1
ATOM 7443 C CA . ASN A 1 908 ? 46.040 17.098 0.290 1.00 93.56 908 ASN A CA 1
ATOM 7444 C C . ASN A 1 908 ? 44.821 17.563 1.106 1.00 93.56 908 ASN A C 1
ATOM 7446 O O . ASN A 1 908 ? 44.490 16.935 2.109 1.00 93.56 908 ASN A O 1
ATOM 7450 N N . LYS A 1 909 ? 44.121 18.625 0.684 1.00 94.31 909 LYS A N 1
ATOM 7451 C CA . LYS A 1 909 ? 42.938 19.145 1.397 1.00 94.31 909 LYS A CA 1
ATOM 7452 C C . LYS A 1 909 ? 41.736 18.203 1.327 1.00 94.31 909 LYS A C 1
ATOM 7454 O O . LYS A 1 909 ? 41.011 18.085 2.310 1.00 94.31 909 LYS A O 1
ATOM 7459 N N . GLU A 1 910 ? 41.556 17.488 0.224 1.00 92.88 910 GLU A N 1
ATOM 7460 C CA . GLU A 1 910 ? 40.573 16.410 0.102 1.00 92.88 910 GLU A CA 1
ATOM 7461 C C . GLU A 1 910 ? 40.918 15.248 1.047 1.00 92.88 910 GLU A C 1
ATOM 7463 O O . GLU A 1 910 ? 40.032 14.756 1.745 1.00 92.88 910 GLU A O 1
ATOM 7468 N N . SER A 1 911 ? 42.199 14.877 1.172 1.00 93.25 911 SER A N 1
ATOM 7469 C CA . SER A 1 911 ? 42.637 13.853 2.135 1.00 93.25 911 SER A CA 1
ATOM 7470 C C . SER A 1 911 ? 42.467 14.286 3.601 1.00 93.25 911 SER A C 1
ATOM 7472 O O . SER A 1 911 ? 42.038 13.481 4.428 1.00 93.25 911 SER A O 1
ATOM 7474 N N . GLU A 1 912 ? 42.713 15.562 3.930 1.00 93.81 912 GLU A N 1
ATOM 7475 C CA . GLU A 1 912 ? 42.437 16.132 5.257 1.00 93.81 912 GLU A CA 1
ATOM 7476 C C . GLU A 1 912 ? 40.940 16.059 5.590 1.00 93.81 912 GLU A C 1
ATOM 7478 O O . GLU A 1 912 ? 40.572 15.615 6.677 1.00 93.81 912 GLU A O 1
ATOM 7483 N N . LEU A 1 913 ? 40.070 16.438 4.645 1.00 93.44 913 LEU A N 1
ATOM 7484 C CA . LEU A 1 913 ? 38.617 16.348 4.812 1.00 93.44 913 LEU A CA 1
ATOM 7485 C C . LEU A 1 913 ? 38.154 14.896 4.980 1.00 93.44 913 LEU A C 1
ATOM 7487 O O . LEU A 1 913 ? 37.363 14.621 5.877 1.00 93.44 913 LEU A O 1
ATOM 7491 N N . GLN A 1 914 ? 38.678 13.954 4.191 1.00 94.06 914 GLN A N 1
ATOM 7492 C CA . GLN A 1 914 ? 38.379 12.525 4.347 1.00 94.06 914 GLN A CA 1
ATOM 7493 C C . GLN A 1 914 ? 38.821 11.987 5.717 1.00 94.06 914 GLN A C 1
ATOM 7495 O O . GLN A 1 914 ? 38.080 11.231 6.344 1.00 94.06 914 GLN A O 1
ATOM 7500 N N . CYS A 1 915 ? 39.983 12.409 6.228 1.00 93.81 915 CYS A N 1
ATOM 7501 C CA . CYS A 1 915 ? 40.430 12.043 7.574 1.00 93.81 915 CYS A CA 1
ATOM 7502 C C . CYS A 1 915 ? 39.495 12.595 8.662 1.00 93.81 915 CYS A C 1
ATOM 7504 O O . CYS A 1 915 ? 39.187 11.881 9.616 1.00 93.81 915 CYS A O 1
ATOM 7506 N N . LEU A 1 916 ? 39.012 13.833 8.504 1.00 93.19 916 LEU A N 1
ATOM 7507 C CA . LEU A 1 916 ? 38.052 14.454 9.421 1.00 93.19 916 LEU A CA 1
ATOM 7508 C C . LEU A 1 916 ? 36.678 13.772 9.373 1.00 93.19 916 LEU A C 1
ATOM 7510 O O . LEU A 1 916 ? 36.122 13.494 10.433 1.00 93.19 916 LEU A O 1
ATOM 7514 N N . PHE A 1 917 ? 36.157 13.423 8.191 1.00 93.06 917 PHE A N 1
ATOM 7515 C CA . PHE A 1 917 ? 34.909 12.656 8.073 1.00 93.06 917 PHE A CA 1
ATOM 7516 C C . PHE A 1 917 ? 35.020 11.296 8.770 1.00 93.06 917 PHE A C 1
ATOM 7518 O O . PHE A 1 917 ? 34.208 11.005 9.642 1.00 93.06 917 PHE A O 1
ATOM 7525 N N . GLN A 1 918 ? 36.085 10.526 8.524 1.00 93.44 918 GLN A N 1
ATOM 7526 C CA . GLN A 1 918 ? 36.303 9.269 9.252 1.00 93.44 918 GLN A CA 1
ATOM 7527 C C . GLN A 1 918 ? 36.529 9.466 10.766 1.00 93.44 918 GLN A C 1
ATOM 7529 O O . GLN A 1 918 ? 36.423 8.515 11.541 1.00 93.44 918 GLN A O 1
ATOM 7534 N N . GLN A 1 919 ? 36.931 10.655 11.224 1.00 91.38 919 GLN A N 1
ATOM 7535 C CA . GLN A 1 919 ? 37.039 10.952 12.655 1.00 91.38 919 GLN A CA 1
ATOM 7536 C C . GLN A 1 919 ? 35.663 11.255 13.267 1.00 91.38 919 GLN A C 1
ATOM 7538 O O . GLN A 1 919 ? 35.404 10.815 14.386 1.00 91.38 919 GLN A O 1
ATOM 7543 N N . ILE A 1 920 ? 34.780 11.926 12.522 1.00 92.38 920 ILE A N 1
ATOM 7544 C CA . ILE A 1 920 ? 33.376 12.150 12.892 1.00 92.38 920 ILE A CA 1
ATOM 7545 C C . ILE A 1 920 ? 32.619 10.816 12.917 1.00 92.38 920 ILE A C 1
ATOM 7547 O O . ILE A 1 920 ? 32.049 10.485 13.947 1.00 92.38 920 ILE A O 1
ATOM 7551 N N . GLU A 1 921 ? 32.714 9.992 11.870 1.00 91.31 921 GLU A N 1
ATOM 7552 C CA . GLU A 1 921 ? 32.077 8.662 11.804 1.00 91.31 921 GLU A CA 1
ATOM 7553 C C . GLU A 1 921 ? 32.468 7.766 12.994 1.00 91.31 921 GLU A C 1
ATOM 7555 O O . GLU A 1 921 ? 31.624 7.087 13.576 1.00 91.31 921 GLU A O 1
ATOM 7560 N N . ARG A 1 922 ? 33.744 7.791 13.410 1.00 92.94 922 ARG A N 1
ATOM 7561 C CA . ARG A 1 922 ? 34.214 7.063 14.605 1.00 92.94 922 ARG A CA 1
ATOM 7562 C C . ARG A 1 922 ? 33.672 7.658 15.907 1.00 92.94 922 ARG A C 1
ATOM 7564 O O . ARG A 1 922 ? 33.405 6.908 16.840 1.00 92.94 922 ARG A O 1
ATOM 7571 N N . GLN A 1 923 ? 33.505 8.978 15.996 1.00 90.69 923 GLN A N 1
ATOM 7572 C CA . GLN A 1 923 ? 32.872 9.620 17.155 1.00 90.69 923 GLN A CA 1
ATOM 7573 C C . GLN A 1 923 ? 31.373 9.311 17.223 1.00 90.69 923 GLN A C 1
ATOM 7575 O O . GLN A 1 923 ? 30.867 9.049 18.310 1.00 90.69 923 GLN A O 1
ATOM 7580 N N . GLU A 1 924 ? 30.680 9.273 16.086 1.00 91.25 924 GLU A N 1
ATOM 7581 C CA . GLU A 1 924 ? 29.282 8.852 15.995 1.00 91.25 924 GLU A CA 1
ATOM 7582 C C . GLU A 1 924 ? 29.130 7.384 16.409 1.00 91.25 924 GLU A C 1
ATOM 7584 O O . GLU A 1 924 ? 28.311 7.097 17.273 1.00 91.25 924 GLU A O 1
ATOM 7589 N N . GLN A 1 925 ? 29.980 6.475 15.914 1.00 93.44 925 GLN A N 1
ATOM 7590 C CA . GLN A 1 925 ? 29.997 5.065 16.333 1.00 93.44 925 GLN A CA 1
ATOM 7591 C C . GLN A 1 925 ? 30.215 4.900 17.847 1.00 93.44 925 GLN A C 1
ATOM 7593 O O . GLN A 1 925 ? 29.463 4.163 18.482 1.00 93.44 925 GLN A O 1
ATOM 7598 N N . LEU A 1 926 ? 31.170 5.631 18.438 1.00 93.62 926 LEU A N 1
ATOM 7599 C CA . LEU A 1 926 ? 31.425 5.621 19.886 1.00 93.62 926 LEU A CA 1
ATOM 7600 C C . LEU A 1 926 ? 30.260 6.208 20.703 1.00 93.62 926 LEU A C 1
ATOM 7602 O O . LEU A 1 926 ? 29.936 5.694 21.771 1.00 93.62 926 LEU A O 1
ATOM 7606 N N . LEU A 1 927 ? 29.603 7.268 20.220 1.00 91.81 927 LEU A N 1
ATOM 7607 C CA . LEU A 1 927 ? 28.395 7.809 20.857 1.00 91.81 927 LEU A CA 1
ATOM 7608 C C . LEU A 1 927 ? 27.245 6.800 20.809 1.00 91.81 927 LEU A C 1
ATOM 7610 O O . LEU A 1 927 ? 26.507 6.653 21.779 1.00 91.81 927 LEU A O 1
ATOM 7614 N N . ASP A 1 928 ? 27.118 6.081 19.701 1.00 93.50 928 ASP A N 1
ATOM 7615 C CA . ASP A 1 928 ? 26.093 5.069 19.487 1.00 93.50 928 ASP A CA 1
ATOM 7616 C C . ASP A 1 928 ? 26.353 3.794 20.320 1.00 93.50 928 ASP A C 1
ATOM 7618 O O . ASP A 1 928 ? 25.411 3.160 20.797 1.00 93.50 928 ASP A O 1
ATOM 7622 N N . GLU A 1 929 ? 27.622 3.462 20.581 1.00 93.56 929 GLU A N 1
ATOM 7623 C CA . GLU A 1 929 ? 28.056 2.462 21.569 1.00 93.56 929 GLU A CA 1
ATOM 7624 C C . GLU A 1 929 ? 27.702 2.892 22.998 1.00 93.56 929 GLU A C 1
ATOM 7626 O O . GLU A 1 929 ? 26.974 2.169 23.676 1.00 93.56 929 GLU A O 1
ATOM 7631 N N . ILE A 1 930 ? 28.064 4.111 23.414 1.00 92.62 930 ILE A N 1
ATOM 7632 C CA . ILE A 1 930 ? 27.667 4.685 24.715 1.00 92.62 930 ILE A CA 1
ATOM 7633 C C . ILE A 1 930 ? 26.132 4.729 24.858 1.00 92.62 930 ILE A C 1
ATOM 7635 O O . ILE A 1 930 ? 25.589 4.508 25.942 1.00 92.62 930 ILE A O 1
ATOM 7639 N N . HIS A 1 931 ? 25.393 4.977 23.773 1.00 89.56 931 HIS A N 1
ATOM 7640 C CA . HIS A 1 931 ? 23.929 4.927 23.755 1.00 89.56 931 HIS A CA 1
ATOM 7641 C C . HIS A 1 931 ? 23.349 3.504 23.794 1.00 89.56 931 HIS A C 1
ATOM 7643 O O . HIS A 1 931 ? 22.171 3.360 24.133 1.00 89.56 931 HIS A O 1
ATOM 7649 N N . ARG A 1 932 ? 24.106 2.456 23.447 1.00 92.69 932 ARG A N 1
ATOM 7650 C CA . ARG A 1 932 ? 23.729 1.049 23.687 1.00 92.69 932 ARG A CA 1
ATOM 7651 C C . ARG A 1 932 ? 24.031 0.676 25.135 1.00 92.69 932 ARG A C 1
ATOM 7653 O O . ARG A 1 932 ? 23.085 0.415 25.867 1.00 92.69 932 ARG A O 1
ATOM 7660 N N . GLU A 1 933 ? 25.271 0.856 25.590 1.00 91.50 933 GLU A N 1
ATOM 7661 C CA . GLU A 1 933 ? 25.689 0.595 26.978 1.00 91.50 933 GLU A CA 1
ATOM 7662 C C . GLU A 1 933 ? 24.777 1.287 28.002 1.00 91.50 933 GLU A C 1
ATOM 7664 O O . GLU A 1 933 ? 24.353 0.680 28.981 1.00 91.50 933 GLU A O 1
ATOM 7669 N N . LYS A 1 934 ? 24.394 2.549 27.762 1.00 90.75 934 LYS A N 1
ATOM 7670 C CA . LYS A 1 934 ? 23.466 3.280 28.637 1.00 90.75 934 LYS A CA 1
ATOM 7671 C C . LYS A 1 934 ? 22.053 2.680 28.670 1.00 90.75 934 LYS A C 1
ATOM 7673 O O . LYS A 1 934 ? 21.387 2.806 29.693 1.00 90.75 934 LYS A O 1
ATOM 7678 N N . ARG A 1 935 ? 21.571 2.066 27.584 1.00 91.50 935 ARG A N 1
ATOM 7679 C CA . ARG A 1 935 ? 20.287 1.339 27.573 1.00 91.50 935 ARG A CA 1
ATOM 7680 C C . ARG A 1 935 ? 20.419 0.006 28.295 1.00 91.50 935 ARG A C 1
ATOM 7682 O O . ARG A 1 935 ? 19.599 -0.270 29.162 1.00 91.50 935 ARG A O 1
ATOM 7689 N N . ASP A 1 936 ? 21.479 -0.743 28.020 1.00 92.31 936 ASP A N 1
ATOM 7690 C CA . ASP A 1 936 ? 21.739 -2.043 28.642 1.00 92.31 936 ASP A CA 1
ATOM 7691 C C . ASP A 1 936 ? 21.895 -1.900 30.170 1.00 92.31 936 ASP A C 1
ATOM 7693 O O . ASP A 1 936 ? 21.298 -2.655 30.937 1.00 92.31 936 ASP A O 1
ATOM 7697 N N . LEU A 1 937 ? 22.591 -0.851 30.629 1.00 90.06 937 LEU A N 1
ATOM 7698 C CA . LEU A 1 937 ? 22.691 -0.479 32.045 1.00 90.06 937 LEU A CA 1
ATOM 7699 C C . LEU A 1 937 ? 21.350 -0.042 32.654 1.00 90.06 937 LEU A C 1
ATOM 7701 O O . LEU A 1 937 ? 21.100 -0.345 33.819 1.00 90.06 937 LEU A O 1
ATOM 7705 N N . LEU A 1 938 ? 20.482 0.642 31.896 1.00 89.75 938 LEU A N 1
ATOM 7706 C CA . LEU A 1 938 ? 19.138 1.003 32.363 1.00 89.75 938 LEU A CA 1
ATOM 7707 C C . LEU A 1 938 ? 18.246 -0.239 32.519 1.00 89.75 938 LEU A C 1
ATOM 7709 O O . LEU A 1 938 ? 17.554 -0.359 33.531 1.00 89.75 938 LEU A O 1
ATOM 7713 N N . GLU A 1 939 ? 18.308 -1.186 31.580 1.00 90.88 939 GLU A N 1
ATOM 7714 C CA . GLU A 1 939 ? 17.632 -2.482 31.705 1.00 90.88 939 GLU A CA 1
ATOM 7715 C C . GLU A 1 939 ? 18.196 -3.313 32.869 1.00 90.88 939 GLU A C 1
ATOM 7717 O O . GLU A 1 939 ? 17.434 -3.933 33.607 1.00 90.88 939 GLU A O 1
ATOM 7722 N N . GLU A 1 940 ? 19.516 -3.311 33.086 1.00 92.38 940 GLU A N 1
ATOM 7723 C CA . GLU A 1 940 ? 20.119 -3.941 34.265 1.00 92.38 940 GLU A CA 1
ATOM 7724 C C . GLU A 1 940 ? 19.661 -3.298 35.577 1.00 92.38 940 GLU A C 1
ATOM 7726 O O . GLU A 1 940 ? 19.433 -4.026 36.542 1.00 92.38 940 GLU A O 1
ATOM 7731 N N . THR A 1 941 ? 19.520 -1.968 35.650 1.00 88.69 941 THR A N 1
ATOM 7732 C CA . THR A 1 941 ? 18.968 -1.325 36.854 1.00 88.69 941 THR A CA 1
ATOM 7733 C C . THR A 1 941 ? 17.502 -1.683 37.063 1.00 88.69 941 THR A C 1
ATOM 7735 O O . THR A 1 941 ? 17.149 -2.052 38.173 1.00 88.69 941 THR A O 1
ATOM 7738 N N . GLN A 1 942 ? 16.679 -1.713 36.008 1.00 89.75 942 GLN A N 1
ATOM 7739 C CA . GLN A 1 942 ? 15.274 -2.130 36.114 1.00 89.75 942 GLN A CA 1
ATOM 7740 C C . GLN A 1 942 ? 15.144 -3.578 36.608 1.00 89.75 942 GLN A C 1
ATOM 7742 O O . GLN A 1 942 ? 14.388 -3.835 37.539 1.00 89.75 942 GLN A O 1
ATOM 7747 N N . ARG A 1 943 ? 15.948 -4.509 36.075 1.00 91.50 943 ARG A N 1
ATOM 7748 C CA . ARG A 1 943 ? 15.998 -5.902 36.561 1.00 91.50 943 ARG A CA 1
ATOM 7749 C C . ARG A 1 943 ? 16.446 -5.990 38.022 1.00 91.50 943 ARG A C 1
ATOM 7751 O O . ARG A 1 943 ? 15.879 -6.765 38.782 1.00 91.50 943 ARG A O 1
ATOM 7758 N N . LYS A 1 944 ? 17.430 -5.185 38.439 1.00 90.88 944 LYS A N 1
ATOM 7759 C CA . LYS A 1 944 ? 17.890 -5.133 39.839 1.00 90.88 944 LYS A CA 1
ATOM 7760 C C . LYS A 1 944 ? 16.845 -4.518 40.770 1.00 90.88 944 LYS A C 1
ATOM 7762 O O . LYS A 1 944 ? 16.730 -4.979 41.898 1.00 90.88 944 LYS A O 1
ATOM 7767 N N . ASP A 1 945 ? 16.060 -3.547 40.310 1.00 89.38 945 ASP A N 1
ATOM 7768 C CA . ASP A 1 945 ? 14.939 -2.980 41.067 1.00 89.38 945 ASP A CA 1
ATOM 7769 C C . ASP A 1 945 ? 13.782 -3.997 41.199 1.00 89.38 945 ASP A C 1
ATOM 7771 O O . ASP A 1 945 ? 13.208 -4.138 42.279 1.00 89.38 945 ASP A O 1
ATOM 7775 N N . GLU A 1 946 ? 13.490 -4.779 40.151 1.00 90.56 946 GLU A N 1
ATOM 7776 C CA . GLU A 1 946 ? 12.539 -5.906 40.188 1.00 90.56 946 GLU A CA 1
ATOM 7777 C C . GLU A 1 946 ? 13.007 -7.040 41.123 1.00 90.56 946 GLU A C 1
ATOM 7779 O O . GLU A 1 946 ? 12.216 -7.571 41.912 1.00 90.56 946 GLU A O 1
ATOM 7784 N N . GLU A 1 947 ? 14.296 -7.396 41.091 1.00 91.38 947 GLU A N 1
ATOM 7785 C CA . GLU A 1 947 ? 14.908 -8.355 42.019 1.00 91.38 947 GLU A CA 1
ATOM 7786 C C . GLU A 1 947 ? 14.907 -7.831 43.462 1.00 91.38 947 GLU A C 1
ATOM 7788 O O . GLU A 1 947 ? 14.577 -8.581 44.381 1.00 91.38 947 GLU A O 1
ATOM 7793 N N . MET A 1 948 ? 15.213 -6.548 43.677 1.00 88.62 948 MET A N 1
ATOM 7794 C CA . MET A 1 948 ? 15.167 -5.905 44.994 1.00 88.62 948 MET A CA 1
ATOM 7795 C C . MET A 1 948 ? 13.746 -5.851 45.552 1.00 88.62 948 MET A C 1
ATOM 7797 O O . MET A 1 948 ? 13.565 -6.179 46.722 1.00 88.62 948 MET A O 1
ATOM 7801 N N . GLY A 1 949 ? 12.737 -5.528 44.737 1.00 89.12 949 GLY A N 1
ATOM 7802 C CA . GLY A 1 949 ? 11.328 -5.622 45.131 1.00 89.12 949 GLY A CA 1
ATOM 7803 C C . GLY A 1 949 ? 10.937 -7.056 45.500 1.00 89.12 949 GLY A C 1
ATOM 7804 O O . GLY A 1 949 ? 10.401 -7.300 46.578 1.00 89.12 949 GLY A O 1
ATOM 7805 N N . SER A 1 950 ? 11.327 -8.031 44.673 1.00 88.44 950 SER A N 1
ATOM 7806 C CA . SER A 1 950 ? 11.097 -9.462 44.929 1.00 88.44 950 SER A CA 1
ATOM 7807 C C . SER A 1 950 ? 11.804 -9.974 46.194 1.00 88.44 950 SER A C 1
ATOM 7809 O O . SER A 1 950 ? 11.318 -10.889 46.862 1.00 88.44 950 SER A O 1
ATOM 7811 N N . LEU A 1 951 ? 12.966 -9.412 46.540 1.00 89.75 951 LEU A N 1
ATOM 7812 C CA . LEU A 1 951 ? 13.665 -9.684 47.795 1.00 89.75 951 LEU A CA 1
ATOM 7813 C C . LEU A 1 951 ? 13.000 -8.972 48.975 1.00 89.75 951 LEU A C 1
ATOM 7815 O O . LEU A 1 951 ? 12.893 -9.574 50.038 1.00 89.75 951 LEU A O 1
ATOM 7819 N N . GLN A 1 952 ? 12.512 -7.746 48.795 1.00 85.44 952 GLN A N 1
ATOM 7820 C CA . GLN A 1 952 ? 11.814 -6.976 49.822 1.00 85.44 952 GLN A CA 1
ATOM 7821 C C . GLN A 1 952 ? 10.482 -7.636 50.208 1.00 85.44 952 GLN A C 1
ATOM 7823 O O . GLN A 1 952 ? 10.230 -7.818 51.396 1.00 85.44 952 GLN A O 1
ATOM 7828 N N . ASP A 1 953 ? 9.703 -8.128 49.241 1.00 87.88 953 ASP A N 1
ATOM 7829 C CA . ASP A 1 953 ? 8.509 -8.951 49.487 1.00 87.88 953 ASP A CA 1
ATOM 7830 C C . ASP A 1 953 ? 8.845 -10.232 50.271 1.00 87.88 953 ASP A C 1
ATOM 7832 O O . ASP A 1 953 ? 8.121 -10.630 51.187 1.00 87.88 953 ASP A O 1
ATOM 7836 N N . ARG A 1 954 ? 9.976 -10.880 49.955 1.00 86.56 954 ARG A N 1
ATOM 7837 C CA . ARG A 1 954 ? 10.446 -12.076 50.677 1.00 86.56 954 ARG A CA 1
ATOM 7838 C C . ARG A 1 954 ? 10.976 -11.753 52.073 1.00 86.56 954 ARG A C 1
ATOM 7840 O O . ARG A 1 954 ? 10.816 -12.585 52.962 1.00 86.56 954 ARG A O 1
ATOM 7847 N N . VAL A 1 955 ? 11.563 -10.575 52.284 1.00 89.94 955 VAL A N 1
ATOM 7848 C CA . VAL A 1 955 ? 11.929 -10.074 53.616 1.00 89.94 955 VAL A CA 1
ATOM 7849 C C . VAL A 1 955 ? 10.667 -9.796 54.423 1.00 89.94 955 VAL A C 1
ATOM 7851 O O . VAL A 1 955 ? 10.565 -10.336 55.512 1.00 89.94 955 VAL A O 1
ATOM 7854 N N . ILE A 1 956 ? 9.657 -9.113 53.877 1.00 85.00 956 ILE A N 1
ATOM 7855 C CA . ILE A 1 956 ? 8.368 -8.878 54.555 1.00 85.00 956 ILE A CA 1
ATOM 7856 C C . ILE A 1 956 ? 7.669 -10.208 54.901 1.00 85.00 956 ILE A C 1
ATOM 7858 O O . ILE A 1 956 ? 7.132 -10.369 55.998 1.00 85.00 956 ILE A O 1
ATOM 7862 N N . ALA A 1 957 ? 7.707 -11.202 54.007 1.00 86.12 957 ALA A N 1
ATOM 7863 C CA . ALA A 1 957 ? 7.176 -12.542 54.275 1.00 86.12 957 ALA A CA 1
ATOM 7864 C C . ALA A 1 957 ? 7.960 -13.297 55.369 1.00 86.12 957 ALA A C 1
ATOM 7866 O O . ALA A 1 957 ? 7.372 -14.049 56.148 1.00 86.12 957 ALA A O 1
ATOM 7867 N N . LEU A 1 958 ? 9.279 -13.094 55.459 1.00 87.75 958 LEU A N 1
ATOM 7868 C CA . LEU A 1 958 ? 10.106 -13.649 56.533 1.00 87.75 958 LEU A CA 1
ATOM 7869 C C . LEU A 1 958 ? 9.902 -12.900 57.854 1.00 87.75 958 LEU A C 1
ATOM 7871 O O . LEU A 1 958 ? 9.724 -13.561 58.865 1.00 87.75 958 LEU A O 1
ATOM 7875 N N . GLU A 1 959 ? 9.864 -11.568 57.849 1.00 84.00 959 GLU A N 1
ATOM 7876 C CA . GLU A 1 959 ? 9.617 -10.708 59.013 1.00 84.00 959 GLU A CA 1
ATOM 7877 C C . GLU A 1 959 ? 8.242 -10.971 59.624 1.00 84.00 959 GLU A C 1
ATOM 7879 O O . GLU A 1 959 ? 8.123 -11.125 60.833 1.00 84.00 959 GLU A O 1
ATOM 7884 N N . THR A 1 960 ? 7.196 -11.108 58.808 1.00 80.44 960 THR A N 1
ATOM 7885 C CA . THR A 1 960 ? 5.871 -11.510 59.308 1.00 80.44 960 THR A CA 1
ATOM 7886 C C . THR A 1 960 ? 5.877 -12.942 59.847 1.00 80.44 960 THR A C 1
ATOM 7888 O O . THR A 1 960 ? 5.278 -13.199 60.890 1.00 80.44 960 THR A O 1
ATOM 7891 N N . SER A 1 961 ? 6.605 -13.872 59.217 1.00 83.56 961 SER A N 1
ATOM 7892 C CA . SER A 1 961 ? 6.770 -15.231 59.748 1.00 83.56 961 SER A CA 1
ATOM 7893 C C . SER A 1 961 ? 7.596 -15.282 61.041 1.00 83.56 961 SER A C 1
ATOM 7895 O O . SER A 1 961 ? 7.327 -16.143 61.881 1.00 83.56 961 SER A O 1
ATOM 7897 N N . THR A 1 962 ? 8.594 -14.411 61.223 1.00 80.62 962 THR A N 1
ATOM 7898 C CA . THR A 1 962 ? 9.399 -14.342 62.450 1.00 80.62 962 THR A CA 1
ATOM 7899 C C . THR A 1 962 ? 8.702 -13.550 63.541 1.00 80.62 962 THR A C 1
ATOM 7901 O O . THR A 1 962 ? 8.824 -13.953 64.689 1.00 80.62 962 THR A O 1
ATOM 7904 N N . GLN A 1 963 ? 7.910 -12.523 63.222 1.00 78.88 963 GLN A N 1
ATOM 7905 C CA . GLN A 1 963 ? 7.031 -11.864 64.188 1.00 78.88 963 GLN A CA 1
ATOM 7906 C C . GLN A 1 963 ? 6.011 -12.865 64.726 1.00 78.88 963 GLN A C 1
ATOM 7908 O O . GLN A 1 963 ? 5.949 -13.058 65.930 1.00 78.88 963 GLN A O 1
ATOM 7913 N N . VAL A 1 964 ? 5.325 -13.622 63.859 1.00 80.12 964 VAL A N 1
ATOM 7914 C CA . VAL A 1 964 ? 4.429 -14.705 64.305 1.00 80.12 964 VAL A CA 1
ATOM 7915 C C . VAL A 1 964 ? 5.179 -15.739 65.157 1.00 80.12 964 VAL A C 1
ATOM 7917 O O . VAL A 1 964 ? 4.631 -16.218 66.147 1.00 80.12 964 VAL A O 1
ATOM 7920 N N . ALA A 1 965 ? 6.428 -16.088 64.827 1.00 79.19 965 ALA A N 1
ATOM 7921 C CA . ALA A 1 965 ? 7.233 -16.995 65.651 1.00 79.19 965 ALA A CA 1
ATOM 7922 C C . ALA A 1 965 ? 7.668 -16.375 66.998 1.00 79.19 965 ALA A C 1
ATOM 7924 O O . ALA A 1 965 ? 7.748 -17.096 67.992 1.00 79.19 965 ALA A O 1
ATOM 7925 N N . LEU A 1 966 ? 7.917 -15.064 67.048 1.00 74.50 966 LEU A N 1
ATOM 7926 C CA . LEU A 1 966 ? 8.237 -14.311 68.260 1.00 74.50 966 LEU A CA 1
ATOM 7927 C C . LEU A 1 966 ? 7.003 -14.143 69.148 1.00 74.50 966 LEU A C 1
ATOM 7929 O O . LEU A 1 966 ? 7.101 -14.471 70.320 1.00 74.50 966 LEU A O 1
ATOM 7933 N N . ASP A 1 967 ? 5.836 -13.793 68.604 1.00 75.44 967 ASP A N 1
ATOM 7934 C CA . ASP A 1 967 ? 4.553 -13.772 69.324 1.00 75.44 967 ASP A CA 1
ATOM 7935 C C . ASP A 1 967 ? 4.278 -15.144 69.974 1.00 75.44 967 ASP A C 1
ATOM 7937 O O . ASP A 1 967 ? 3.883 -15.256 71.139 1.00 75.44 967 ASP A O 1
ATOM 7941 N N . HIS A 1 968 ? 4.552 -16.232 69.238 1.00 75.50 968 HIS A N 1
ATOM 7942 C CA . HIS A 1 968 ? 4.484 -17.584 69.789 1.00 75.50 968 HIS A CA 1
ATOM 7943 C C . HIS A 1 968 ? 5.507 -17.797 70.914 1.00 75.50 968 HIS A C 1
ATOM 7945 O O . HIS A 1 968 ? 5.129 -18.362 71.939 1.00 75.50 968 HIS A O 1
ATOM 7951 N N . LEU A 1 969 ? 6.759 -17.352 70.767 1.00 70.94 969 LEU A N 1
ATOM 7952 C CA . LEU A 1 969 ? 7.809 -17.507 71.782 1.00 70.94 969 LEU A CA 1
ATOM 7953 C C . LEU A 1 969 ? 7.618 -16.618 73.019 1.00 70.94 969 LEU A C 1
ATOM 7955 O O . LEU A 1 969 ? 7.892 -17.096 74.111 1.00 70.94 969 LEU A O 1
ATOM 7959 N N . GLU A 1 970 ? 7.114 -15.391 72.903 1.00 74.31 970 GLU A N 1
ATOM 7960 C CA . GLU A 1 970 ? 6.777 -14.526 74.046 1.00 74.31 970 GLU A CA 1
ATOM 7961 C C . GLU A 1 970 ? 5.583 -15.084 74.831 1.00 74.31 970 GLU A C 1
ATOM 7963 O O . GLU A 1 970 ? 5.569 -15.041 76.060 1.00 74.31 970 GLU A O 1
ATOM 7968 N N . SER A 1 971 ? 4.649 -15.755 74.147 1.00 71.50 971 SER A N 1
ATOM 7969 C CA . SER A 1 971 ? 3.599 -16.523 74.821 1.00 71.50 971 SER A CA 1
ATOM 7970 C C . SER A 1 971 ? 4.095 -17.826 75.480 1.00 71.50 971 SER A C 1
ATOM 7972 O O . SER A 1 971 ? 3.331 -18.451 76.216 1.00 71.50 971 SER A O 1
ATOM 7974 N N . VAL A 1 972 ? 5.339 -18.282 75.244 1.00 70.50 972 VAL A N 1
ATOM 7975 C CA . VAL A 1 972 ? 5.880 -19.488 75.909 1.00 70.50 972 VAL A CA 1
ATOM 7976 C C . VAL A 1 972 ? 6.175 -19.234 77.392 1.00 70.50 972 VAL A C 1
ATOM 7978 O O . VAL A 1 972 ? 5.707 -20.046 78.182 1.00 70.50 972 VAL A O 1
ATOM 7981 N N . PRO A 1 973 ? 6.856 -18.153 77.823 1.00 59.53 973 PRO A N 1
ATOM 7982 C CA . PRO A 1 973 ? 6.937 -17.766 79.230 1.00 59.53 973 PRO A CA 1
ATOM 7983 C C . PRO A 1 973 ? 5.584 -17.694 79.943 1.00 59.53 973 PRO A C 1
ATOM 7985 O O . PRO A 1 973 ? 5.476 -18.263 81.021 1.00 59.53 973 PRO A O 1
ATOM 7988 N N . GLU A 1 974 ? 4.543 -17.105 79.343 1.00 58.81 974 GLU A N 1
ATOM 7989 C CA . GLU A 1 974 ? 3.198 -17.071 79.952 1.00 58.81 974 GLU A CA 1
ATOM 7990 C C . GLU A 1 974 ? 2.571 -18.472 80.067 1.00 58.81 974 GLU A C 1
ATOM 7992 O O . GLU A 1 974 ? 2.004 -18.840 81.097 1.00 58.81 974 GLU A O 1
ATOM 7997 N N . LYS A 1 975 ? 2.715 -19.309 79.031 1.00 61.00 975 LYS A N 1
ATOM 7998 C CA . LYS A 1 975 ? 2.272 -20.716 79.064 1.00 61.00 975 LYS A CA 1
ATOM 7999 C C . LYS A 1 975 ? 3.090 -21.556 80.048 1.00 61.00 975 LYS A C 1
ATOM 8001 O O . LYS A 1 975 ? 2.561 -22.517 80.602 1.00 61.00 975 LYS A O 1
ATOM 8006 N N . LEU A 1 976 ? 4.355 -21.206 80.278 1.00 62.69 976 LEU A N 1
ATOM 8007 C CA . LEU A 1 976 ? 5.225 -21.856 81.251 1.00 62.69 976 LEU A CA 1
ATOM 8008 C C . LEU A 1 976 ? 4.917 -21.405 82.676 1.00 62.69 976 LEU A C 1
ATOM 8010 O O . LEU A 1 976 ? 4.843 -22.281 83.525 1.00 62.69 976 LEU A O 1
ATOM 8014 N N . SER A 1 977 ? 4.653 -20.121 82.942 1.00 57.94 977 SER A N 1
ATOM 8015 C CA . SER A 1 977 ? 4.214 -19.671 84.269 1.00 57.94 977 SER A CA 1
ATOM 8016 C C . SER A 1 977 ? 2.872 -20.297 84.638 1.00 57.94 977 SER A C 1
ATOM 8018 O O . SER A 1 977 ? 2.774 -20.877 85.712 1.00 57.94 977 SER A O 1
ATOM 8020 N N . LEU A 1 978 ? 1.909 -20.350 83.706 1.00 58.31 978 LEU A N 1
ATOM 8021 C CA . LEU A 1 978 ? 0.676 -21.129 83.886 1.00 58.31 978 LEU A CA 1
ATOM 8022 C C . LEU A 1 978 ? 0.973 -22.608 84.209 1.00 58.31 978 LEU A C 1
ATOM 8024 O O . LEU A 1 978 ? 0.360 -23.189 85.101 1.00 58.31 978 LEU A O 1
ATOM 8028 N N . LEU A 1 979 ? 1.940 -23.234 83.526 1.00 60.72 979 LEU A N 1
ATOM 8029 C CA . LEU A 1 979 ? 2.370 -24.612 83.806 1.00 60.72 979 LEU A CA 1
ATOM 8030 C C . LEU A 1 979 ? 3.167 -24.784 85.111 1.00 60.72 979 LEU A C 1
ATOM 8032 O O . LEU A 1 979 ? 3.281 -25.917 85.578 1.00 60.72 979 LEU A O 1
ATOM 8036 N N . GLU A 1 980 ? 3.730 -23.726 85.694 1.00 60.12 980 GLU A N 1
ATOM 8037 C CA . GLU A 1 980 ? 4.397 -23.768 87.002 1.00 60.12 980 GLU A CA 1
ATOM 8038 C C . GLU A 1 980 ? 3.382 -23.521 88.127 1.00 60.12 980 GLU A C 1
ATOM 8040 O O . GLU A 1 980 ? 3.351 -24.308 89.073 1.00 60.12 980 GLU A O 1
ATOM 8045 N N . ASP A 1 981 ? 2.443 -22.584 87.949 1.00 58.28 981 ASP A N 1
ATOM 8046 C CA . ASP A 1 981 ? 1.251 -22.433 88.796 1.00 58.28 981 ASP A CA 1
ATOM 8047 C C . ASP A 1 981 ? 0.500 -23.780 88.909 1.00 58.28 981 ASP A C 1
ATOM 8049 O O . ASP A 1 981 ? 0.184 -24.252 90.004 1.00 58.28 981 ASP A O 1
ATOM 8053 N N . PHE A 1 982 ? 0.291 -24.482 87.785 1.00 57.38 982 PHE A N 1
ATOM 8054 C CA . PHE A 1 982 ? -0.335 -25.812 87.773 1.00 57.38 982 PHE A CA 1
ATOM 8055 C C . PHE A 1 982 ? 0.504 -26.939 88.415 1.00 57.38 982 PHE A C 1
ATOM 8057 O O . PHE A 1 982 ? -0.057 -28.005 88.696 1.00 57.38 982 PHE A O 1
ATOM 8064 N N . LYS A 1 983 ? 1.810 -26.751 88.673 1.00 50.81 983 LYS A N 1
ATOM 8065 C CA . LYS A 1 983 ? 2.610 -27.688 89.492 1.00 50.81 983 LYS A CA 1
ATOM 8066 C C . LYS A 1 983 ? 2.403 -27.429 90.980 1.00 50.81 983 LYS A C 1
ATOM 8068 O O . LYS A 1 983 ? 2.241 -28.393 91.731 1.00 50.81 983 LYS A O 1
ATOM 8073 N N . ASP A 1 984 ? 2.371 -26.164 91.391 1.00 52.06 984 ASP A N 1
ATOM 8074 C CA . ASP A 1 984 ? 2.158 -25.787 92.791 1.00 52.06 984 ASP A CA 1
ATOM 8075 C C . ASP A 1 984 ? 0.736 -26.143 93.260 1.00 52.06 984 ASP A C 1
ATOM 8077 O O . ASP A 1 984 ? 0.562 -26.613 94.382 1.00 52.06 984 ASP A O 1
ATOM 8081 N N . PHE A 1 985 ? -0.262 -26.112 92.368 1.00 53.91 985 PHE A N 1
ATOM 8082 C CA . PHE A 1 985 ? -1.605 -26.663 92.621 1.00 53.91 985 PHE A CA 1
ATOM 8083 C C . PHE A 1 985 ? -1.692 -28.207 92.694 1.00 53.91 985 PHE A C 1
ATOM 8085 O O . PHE A 1 985 ? -2.796 -28.762 92.692 1.00 53.91 985 PHE A O 1
ATOM 8092 N N . ARG A 1 986 ? -0.568 -28.940 92.761 1.00 43.88 986 ARG A N 1
ATOM 8093 C CA . ARG A 1 986 ? -0.576 -30.402 92.976 1.00 43.88 986 ARG A CA 1
ATOM 8094 C C . ARG A 1 986 ? 0.461 -30.914 93.988 1.00 43.88 986 ARG A C 1
ATOM 8096 O O . ARG A 1 986 ? 0.931 -32.052 93.871 1.00 43.88 986 ARG A O 1
ATOM 8103 N N . ARG A 1 987 ? 0.752 -30.105 95.011 1.00 39.47 987 ARG A N 1
ATOM 8104 C CA . ARG A 1 987 ? 1.310 -30.533 96.306 1.00 39.47 987 ARG A CA 1
ATOM 8105 C C . ARG A 1 987 ? 0.432 -30.083 97.471 1.00 39.47 987 ARG A C 1
ATOM 8107 O O . ARG A 1 987 ? 0.575 -30.732 98.529 1.00 39.47 987 ARG A O 1
#

Foldseek 3Di:
DDDDDDDDDDDDDDDDDDDDDDDDDDDDDDDDDDVPVVVVVVVVVVVVVVVVVVVVVVVVVVVVVVVVVVVVVVVVVVVVVVVVVVVVVVVVVCVVVVPPDDDDDDDDDDDDPDDDDDDDDDDPPDDDDDDDDDDDDDDPPDDPDDPDDDDDDDPCVVVVVVVVVVVVVCVVVVVVVVVVVVVVVVVVVVVVVVVVVVVVVVVVVVVVVVVPDDDVVVVVVVVVVVVVVVVVVVVVVVVVVVVVVVVVVVVVVVVVVVVVVVVCVVVVVVVVVVVVVVVVVVVVVVVVVVVVVVVVVVVVVVVVVVVVVVVVVVVVVVVVVVVVVVVVVCVVVVVVVVPDDDDDDDDDPDPDPCPVVVVVVVVVVVVVVVVVVVVVVVVVVVVVVVVVVVVVVVVVVVVVVVVVVVVVVVVVVVVVVVVVVVVVVVVVVVVVVVVVVVVVVVVVVVVVVVVVVVVVVVVVVVVVVVVVVVVVVVVVVVVVVVVVVVVVVVVVVVVVVVVVVVVVVVVVVVVVVVVVVVVVVVVVVVVVVVVVVVVVVVVVVVVVVVVVVVVVVVVVVVVCVVVVVVVCVVVVVPVPDDVCVVVVVVVVVVVVVVVVVVVVVVVVVVVVVVVVVVVVVVVVVVVVVVVVVVVVVVVVVVVVVVVVVVVVVVVVVVVVVVVVVVVVVVVVVVVVVVVVVVVVVVVVVVVVVVVVVVVVVVVVVVVVVVVVVVVVVVVVVVVVVVVVVVVVVVVVVVVVVVVVVVVVVVVVVVVVVVVVVVVVVVVVVVVVVVVVVVVVVVVVVVVVVVVVVVVVVVVVVVVVVVVVVVVVVVVVVVVVVVVVVVVVVVVVVVVVVVVVVVCVVVVPDYDYDDYDDDDEYDDDDDDDDDPPVVVVVVVVVVVVVVVVVVVVVVVVVVVVVVVVVVVVVVVVVVVVVVVVVVVVVVVVVVVVVVVVVVVVVVVVVVVVVVVVVVVVVVVVVVVVVVVVVVVVVVCVVVVVVVVVVVVVVPD